Protein AF-0000000077987548 (afdb_homodimer)

Nearest PDB structures (foldseek):
  5zz3-assembly1_A  TM=9.435E-01  e=7.569E-23  Homo sapiens
  7qs0-assembly3_C  TM=9.639E-01  e=4.413E-22  Homo sapiens
  6j0k-assembly1_B  TM=9.459E-01  e=1.532E-22  Homo sapiens
  7y3a-assembly1_B  TM=9.534E-01  e=1.828E-22  Homo sapiens
  7qs2-assembly1_A  TM=9.348E-01  e=1.130E-21  Homo sapiens

Structure (mmCIF, N/CA/C/O backbone):
data_AF-0000000077987548-model_v1
#
loop_
_entity.id
_entity.type
_entity.pdbx_description
1 polymer 'B30.2/SPRY domain-containing protein'
#
loop_
_atom_site.group_PDB
_atom_site.id
_atom_site.type_symbol
_atom_site.label_atom_id
_atom_site.label_alt_id
_atom_site.label_comp_id
_atom_site.label_asym_id
_atom_site.label_entity_id
_atom_site.label_seq_id
_atom_site.pdbx_PDB_ins_code
_atom_site.Cartn_x
_atom_site.Cartn_y
_atom_site.Cartn_z
_atom_site.occupancy
_atom_site.B_iso_or_equiv
_atom_site.auth_seq_id
_atom_site.auth_comp_id
_atom_site.auth_asym_id
_atom_site.auth_atom_id
_atom_site.pdbx_PDB_model_num
ATOM 1 N N . MET A 1 1 ? 8.531 -78.875 -21.438 1 26.52 1 MET A N 1
ATOM 2 C CA . MET A 1 1 ? 9.203 -77.938 -20.531 1 26.52 1 MET A CA 1
ATOM 3 C C . MET A 1 1 ? 10.531 -78.5 -20.047 1 26.52 1 MET A C 1
ATOM 5 O O . MET A 1 1 ? 11.508 -77.75 -19.891 1 26.52 1 MET A O 1
ATOM 9 N N . GLU A 1 2 ? 10.492 -79.812 -19.812 1 31.5 2 GLU A N 1
ATOM 10 C CA . GLU A 1 2 ? 11.445 -80.812 -19.375 1 31.5 2 GLU A CA 1
ATOM 11 C C . GLU A 1 2 ? 12.523 -81.062 -20.422 1 31.5 2 GLU A C 1
ATOM 13 O O . GLU A 1 2 ? 13.695 -81.25 -20.078 1 31.5 2 GLU A O 1
ATOM 18 N N . SER A 1 3 ? 11.992 -81.188 -21.688 1 33.25 3 SER A N 1
ATOM 19 C CA . SER A 1 3 ? 12.742 -81.812 -22.766 1 33.25 3 SER A CA 1
ATOM 20 C C . SER A 1 3 ? 13.867 -80.875 -23.25 1 33.25 3 SER A C 1
ATOM 22 O O . SER A 1 3 ? 14.859 -81.375 -23.812 1 33.25 3 SER A O 1
ATOM 24 N N . LEU A 1 4 ? 13.602 -79.562 -23.156 1 33 4 LEU A N 1
ATOM 25 C CA . LEU A 1 4 ? 14.406 -78.5 -23.766 1 33 4 LEU A CA 1
ATOM 26 C C . LEU A 1 4 ? 15.68 -78.312 -22.969 1 33 4 LEU A C 1
ATOM 28 O O . LEU A 1 4 ? 16.578 -77.562 -23.422 1 33 4 LEU A O 1
ATOM 32 N N . PHE A 1 5 ? 15.719 -78.75 -21.688 1 33.94 5 PHE A N 1
ATOM 33 C CA . PHE A 1 5 ? 16.734 -78.688 -20.641 1 33.94 5 PHE A CA 1
ATOM 34 C C . PHE A 1 5 ? 18.016 -79.375 -21.094 1 33.94 5 PHE A C 1
ATOM 36 O O . PHE A 1 5 ? 19.109 -78.875 -20.828 1 33.94 5 PHE A O 1
ATOM 43 N N . CYS A 1 6 ? 17.906 -80.562 -21.625 1 34.38 6 CYS A N 1
ATOM 44 C CA . CYS A 1 6 ? 18.938 -81.562 -21.891 1 34.38 6 CYS A CA 1
ATOM 45 C C . CYS A 1 6 ? 19.922 -81.062 -22.938 1 34.38 6 CYS A C 1
ATOM 47 O O . CYS A 1 6 ? 21.078 -81.5 -22.953 1 34.38 6 CYS A O 1
ATOM 49 N N . GLN A 1 7 ? 19.5 -80.312 -23.844 1 34.62 7 GLN A N 1
ATOM 50 C CA . GLN A 1 7 ? 20.156 -80.25 -25.156 1 34.62 7 GLN A CA 1
ATOM 51 C C . GLN A 1 7 ? 21.422 -79.375 -25.078 1 34.62 7 GLN A C 1
ATOM 53 O O . GLN A 1 7 ? 22.391 -79.625 -25.812 1 34.62 7 GLN A O 1
ATOM 58 N N . LEU A 1 8 ? 21.375 -78.312 -24.281 1 37.31 8 LEU A N 1
ATOM 59 C CA . LEU A 1 8 ? 22.359 -77.25 -24.516 1 37.31 8 LEU A CA 1
ATOM 60 C C . LEU A 1 8 ? 23.703 -77.625 -23.906 1 37.31 8 LEU A C 1
ATOM 62 O O . LEU A 1 8 ? 24.641 -76.812 -23.953 1 37.31 8 LEU A O 1
ATOM 66 N N . ARG A 1 9 ? 23.906 -78.625 -23.328 1 41.44 9 ARG A N 1
ATOM 67 C CA . ARG A 1 9 ? 25.188 -79.125 -22.797 1 41.44 9 ARG A CA 1
ATOM 68 C C . ARG A 1 9 ? 26.234 -79.188 -23.906 1 41.44 9 ARG A C 1
ATOM 70 O O . ARG A 1 9 ? 27.406 -79.438 -23.625 1 41.44 9 ARG A O 1
ATOM 77 N N . VAL A 1 10 ? 25.859 -79.062 -25.078 1 36.31 10 VAL A N 1
ATOM 78 C CA . VAL A 1 10 ? 26.734 -79.562 -26.109 1 36.31 10 VAL A CA 1
ATOM 79 C C . VAL A 1 10 ? 27.906 -78.625 -26.344 1 36.31 10 VAL A C 1
ATOM 81 O O . VAL A 1 10 ? 29.047 -79.062 -26.469 1 36.31 10 VAL A O 1
ATOM 84 N N . GLN A 1 11 ? 27.703 -77.25 -26.531 1 36.12 11 GLN A N 1
ATOM 85 C CA . GLN A 1 11 ? 28.609 -76.625 -27.469 1 36.12 11 GLN A CA 1
ATOM 86 C C . GLN A 1 11 ? 29.797 -76 -26.719 1 36.12 11 GLN A C 1
ATOM 88 O O . GLN A 1 11 ? 30.766 -75.562 -27.344 1 36.12 11 GLN A O 1
ATOM 93 N N . THR A 1 12 ? 29.812 -75.562 -25.531 1 39.78 12 THR A N 1
ATOM 94 C CA . THR A 1 12 ? 31.094 -74.938 -25.156 1 39.78 12 THR A CA 1
ATOM 95 C C . THR A 1 12 ? 32.25 -75.812 -25.547 1 39.78 12 THR A C 1
ATOM 97 O O . THR A 1 12 ? 33.406 -75.562 -25.234 1 39.78 12 THR A O 1
ATOM 100 N N . ILE A 1 13 ? 32.062 -77 -26.125 1 38.53 13 ILE A N 1
ATOM 101 C CA . ILE A 1 13 ? 33.094 -77.812 -26.703 1 38.53 13 ILE A CA 1
ATOM 102 C C . ILE A 1 13 ? 33.719 -77.062 -27.906 1 38.53 13 ILE A C 1
ATOM 104 O O . ILE A 1 13 ? 34.781 -77.5 -28.391 1 38.53 13 ILE A O 1
ATOM 108 N N . MET A 1 14 ? 33.094 -76 -28.484 1 35.38 14 MET A N 1
ATOM 109 C CA . MET A 1 14 ? 33.719 -75.688 -29.766 1 35.38 14 MET A CA 1
ATOM 110 C C . MET A 1 14 ? 35 -74.875 -29.562 1 35.38 14 MET A C 1
ATOM 112 O O . MET A 1 14 ? 35.938 -75.062 -30.328 1 35.38 14 MET A O 1
ATOM 116 N N . ASP A 1 15 ? 34.969 -73.688 -29.047 1 38.88 15 ASP A N 1
ATOM 117 C CA . ASP A 1 15 ? 36.156 -72.875 -29.375 1 38.88 15 ASP A CA 1
ATOM 118 C C . ASP A 1 15 ? 37.406 -73.375 -28.641 1 38.88 15 ASP A C 1
ATOM 120 O O . ASP A 1 15 ? 38.438 -72.75 -28.656 1 38.88 15 ASP A O 1
ATOM 124 N N . SER A 1 16 ? 37.375 -73.875 -27.438 1 42 16 SER A N 1
ATOM 125 C CA . SER A 1 16 ? 38.719 -74.375 -27.141 1 42 16 SER A CA 1
ATOM 126 C C . SER A 1 16 ? 39.188 -75.375 -28.188 1 42 16 SER A C 1
ATOM 128 O O . SER A 1 16 ? 38.375 -75.938 -28.891 1 42 16 SER A O 1
ATOM 130 N N . PRO A 1 17 ? 40.531 -75.688 -28.531 1 41.09 17 PRO A N 1
ATOM 131 C CA . PRO A 1 17 ? 40.906 -76.75 -29.438 1 41.09 17 PRO A CA 1
ATOM 132 C C . PRO A 1 17 ? 39.844 -77.812 -29.562 1 41.09 17 PRO A C 1
ATOM 134 O O . PRO A 1 17 ? 38.938 -77.875 -28.75 1 41.09 17 PRO A O 1
ATOM 137 N N . ALA A 1 18 ? 39.938 -78.875 -30.688 1 49.75 18 ALA A N 1
ATOM 138 C CA . ALA A 1 18 ? 39.438 -80.188 -31.188 1 49.75 18 ALA A CA 1
ATOM 139 C C . ALA A 1 18 ? 38.938 -81.062 -30.031 1 49.75 18 ALA A C 1
ATOM 141 O O . ALA A 1 18 ? 39.719 -81.75 -29.391 1 49.75 18 ALA A O 1
ATOM 142 N N . GLN A 1 19 ? 38.188 -80.562 -29.312 1 54.75 19 GLN A N 1
ATOM 143 C CA . GLN A 1 19 ? 37.844 -81.562 -28.312 1 54.75 19 GLN A CA 1
ATOM 144 C C . GLN A 1 19 ? 37.531 -82.938 -28.969 1 54.75 19 GLN A C 1
ATOM 146 O O . GLN A 1 19 ? 36.594 -83 -29.781 1 54.75 19 GLN A O 1
ATOM 151 N N . LEU A 1 20 ? 38.375 -83.375 -29.375 1 64.69 20 LEU A N 1
ATOM 152 C CA . LEU A 1 20 ? 38.344 -84.75 -29.891 1 64.69 20 LEU A CA 1
ATOM 153 C C . LEU A 1 20 ? 37.781 -85.688 -28.859 1 64.69 20 LEU A C 1
ATOM 155 O O . LEU A 1 20 ? 37.875 -85.5 -27.656 1 64.69 20 LEU A O 1
ATOM 159 N N . CYS A 1 21 ? 36.875 -86.312 -29.359 1 71.56 21 CYS A N 1
ATOM 160 C CA . CYS A 1 21 ? 36.406 -87.438 -28.531 1 71.56 21 CYS A CA 1
ATOM 161 C C . CYS A 1 21 ? 37.531 -88.062 -27.781 1 71.56 21 CYS A C 1
ATOM 163 O O . CYS A 1 21 ? 38.562 -88.438 -28.391 1 71.56 21 CYS A O 1
ATOM 165 N N . ALA A 1 22 ? 37.531 -87.938 -26.531 1 74.25 22 ALA A N 1
ATOM 166 C CA . ALA A 1 22 ? 38.594 -88.5 -25.734 1 74.25 22 ALA A CA 1
ATOM 167 C C . ALA A 1 22 ? 38.875 -89.938 -26.172 1 74.25 22 ALA A C 1
ATOM 169 O O . ALA A 1 22 ? 40.031 -90.438 -26.125 1 74.25 22 ALA A O 1
ATOM 170 N N . LYS A 1 23 ? 37.844 -90.5 -26.766 1 75.19 23 LYS A N 1
ATOM 171 C CA . LYS A 1 23 ? 38 -91.938 -27.109 1 75.19 23 LYS A CA 1
ATOM 172 C C . LYS A 1 23 ? 38.469 -92.125 -28.547 1 75.19 23 LYS A C 1
ATOM 174 O O . LYS A 1 23 ? 39.312 -92.938 -28.828 1 75.19 23 LYS A O 1
ATOM 179 N N . HIS A 1 24 ? 38 -91.188 -29.484 1 78.5 24 HIS A N 1
ATOM 180 C CA . HIS A 1 24 ? 38.25 -91.5 -30.906 1 78.5 24 HIS A CA 1
ATOM 181 C C . HIS A 1 24 ? 39.031 -90.438 -31.578 1 78.5 24 HIS A C 1
ATOM 183 O O . HIS A 1 24 ? 39.406 -90.562 -32.75 1 78.5 24 HIS A O 1
ATOM 189 N N . ARG A 1 25 ? 39.312 -89.375 -30.781 1 80.81 25 ARG A N 1
ATOM 190 C CA . ARG A 1 25 ? 40.125 -88.25 -31.25 1 80.81 25 ARG A CA 1
ATOM 191 C C . ARG A 1 25 ? 39.531 -87.625 -32.5 1 80.81 25 ARG A C 1
ATOM 193 O O . ARG A 1 25 ? 40.281 -87.25 -33.438 1 80.81 25 ARG A O 1
ATOM 200 N N . GLU A 1 26 ? 38.219 -87.812 -32.625 1 77.88 26 GLU A N 1
ATOM 201 C CA . GLU A 1 26 ? 37.531 -87.125 -33.719 1 77.88 26 GLU A CA 1
ATOM 202 C C . GLU A 1 26 ? 36.781 -85.938 -33.25 1 77.88 26 GLU A C 1
ATOM 204 O O . GLU A 1 26 ? 36.5 -85.75 -32.031 1 77.88 26 GLU A O 1
ATOM 209 N N . ALA A 1 27 ? 36.5 -85.125 -34.125 1 76.69 27 ALA A N 1
ATOM 210 C CA . ALA A 1 27 ? 35.812 -83.875 -33.844 1 76.69 27 ALA A CA 1
ATOM 211 C C . ALA A 1 27 ? 34.406 -84.125 -33.312 1 76.69 27 ALA A C 1
ATOM 213 O O . ALA A 1 27 ? 33.719 -85 -33.781 1 76.69 27 ALA A O 1
ATOM 214 N N . LEU A 1 28 ? 34.094 -83.5 -32.156 1 75.38 28 LEU A N 1
ATOM 215 C CA . LEU A 1 28 ? 32.75 -83.625 -31.562 1 75.38 28 LEU A CA 1
ATOM 216 C C . LEU A 1 28 ? 31.719 -82.875 -32.406 1 75.38 28 LEU A C 1
ATOM 218 O O . LEU A 1 28 ? 31.625 -81.625 -32.312 1 75.38 28 LEU A O 1
ATOM 222 N N . LYS A 1 29 ? 30.969 -83.5 -33.312 1 76.5 29 LYS A N 1
ATOM 223 C CA . LYS A 1 29 ? 30.078 -82.875 -34.25 1 76.5 29 LYS A CA 1
ATOM 224 C C . LYS A 1 29 ? 28.609 -83.125 -33.906 1 76.5 29 LYS A C 1
ATOM 226 O O . LYS A 1 29 ? 27.703 -82.5 -34.438 1 76.5 29 LYS A O 1
ATOM 231 N N . LEU A 1 30 ? 28.438 -84.125 -33 1 78.12 30 LEU A N 1
ATOM 232 C CA . LEU A 1 30 ? 27.078 -84.5 -32.656 1 78.12 30 LEU A CA 1
ATOM 233 C C . LEU A 1 30 ? 26.812 -84.312 -31.172 1 78.12 30 LEU A C 1
ATOM 235 O O . LEU A 1 30 ? 27.734 -84.375 -30.375 1 78.12 30 LEU A O 1
ATOM 239 N N . LEU A 1 31 ? 25.609 -84.125 -30.891 1 75.5 31 LEU A N 1
ATOM 240 C CA . LEU A 1 31 ? 25.156 -84 -29.516 1 75.5 31 LEU A CA 1
ATOM 241 C C . LEU A 1 31 ? 24.109 -85.062 -29.203 1 75.5 31 LEU A C 1
ATOM 243 O O . LEU A 1 31 ? 23.141 -85.25 -29.938 1 75.5 31 LEU A O 1
ATOM 247 N N . CYS A 1 32 ? 24.422 -85.875 -28.281 1 76.75 32 CYS A N 1
ATOM 248 C CA . CYS A 1 32 ? 23.484 -86.938 -27.844 1 76.75 32 CYS A CA 1
ATOM 249 C C . CYS A 1 32 ? 22.453 -86.375 -26.891 1 76.75 32 CYS A C 1
ATOM 251 O O . CYS A 1 32 ? 22.797 -85.812 -25.844 1 76.75 32 CYS A O 1
ATOM 253 N N . GLN A 1 33 ? 21.141 -86.438 -27.156 1 72.5 33 GLN A N 1
ATOM 254 C CA . GLN 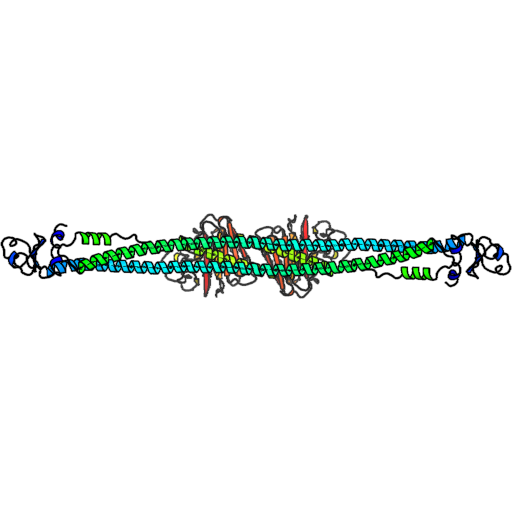A 1 33 ? 20.062 -85.875 -26.359 1 72.5 33 GLN A CA 1
ATOM 255 C C . GLN A 1 33 ? 19.891 -86.625 -25.031 1 72.5 33 GLN A C 1
ATOM 257 O O . GLN A 1 33 ? 19.672 -86 -24 1 72.5 33 GLN A O 1
ATOM 262 N N . GLU A 1 34 ? 20.078 -87.875 -25.125 1 74.31 34 GLU A N 1
ATOM 263 C CA . GLU A 1 34 ? 19.875 -88.75 -23.938 1 74.31 34 GLU A CA 1
ATOM 264 C C . GLU A 1 34 ? 21.047 -88.562 -22.953 1 74.31 34 GLU A C 1
ATOM 266 O O . GLU A 1 34 ? 20.828 -88.5 -21.75 1 74.31 34 GLU A O 1
ATOM 271 N N . ASP A 1 35 ? 22.234 -88.438 -23.422 1 71.69 35 ASP A N 1
ATOM 272 C CA . ASP A 1 35 ? 23.406 -88.375 -22.562 1 71.69 35 ASP A CA 1
ATOM 273 C C . ASP A 1 35 ? 23.844 -86.938 -22.328 1 71.69 35 ASP A C 1
ATOM 275 O O . ASP A 1 35 ? 24.672 -86.625 -21.469 1 71.69 35 ASP A O 1
ATOM 279 N N . GLN A 1 36 ? 23.297 -86.125 -23.031 1 70 36 GLN A N 1
ATOM 280 C CA . GLN A 1 36 ? 23.531 -84.688 -22.938 1 70 36 GLN A CA 1
ATOM 281 C C . GLN A 1 36 ? 25.016 -84.375 -23.047 1 70 36 GLN A C 1
ATOM 283 O O . GLN A 1 36 ? 25.531 -83.562 -22.297 1 70 36 GLN A O 1
ATOM 288 N N . LYS A 1 37 ? 25.703 -85.062 -23.969 1 72.25 37 LYS A N 1
ATOM 289 C CA . LYS A 1 37 ? 27.125 -84.812 -24.172 1 72.25 37 LYS A CA 1
ATOM 290 C C . LYS A 1 37 ? 27.469 -84.812 -25.656 1 72.25 37 LYS A C 1
ATOM 292 O O . LYS A 1 37 ? 26.828 -85.5 -26.453 1 72.25 37 LYS A O 1
ATOM 297 N N . PRO A 1 38 ? 28.438 -84 -26.031 1 76 38 PRO A N 1
ATOM 298 C CA . PRO A 1 38 ? 28.938 -84.062 -27.406 1 76 38 PRO A CA 1
ATOM 299 C C . PRO A 1 38 ? 29.703 -85.375 -27.703 1 76 38 PRO A C 1
ATOM 301 O O . PRO A 1 38 ? 30.438 -85.875 -26.844 1 76 38 PRO A O 1
ATOM 304 N N . ILE A 1 39 ? 29.25 -85.938 -28.812 1 77.62 39 ILE A N 1
ATOM 305 C CA . ILE A 1 39 ? 29.906 -87.188 -29.203 1 77.62 39 ILE A CA 1
ATOM 306 C C . ILE A 1 39 ? 30.438 -87.062 -30.625 1 77.62 39 ILE A C 1
ATOM 308 O O . ILE A 1 39 ? 30.031 -86.188 -31.375 1 77.62 39 ILE A O 1
ATOM 312 N N . CYS A 1 40 ? 31.453 -87.875 -30.953 1 78.38 40 CYS A N 1
ATOM 313 C CA . CYS A 1 40 ? 32 -87.875 -32.312 1 78.38 40 CYS A CA 1
ATOM 314 C C . CYS A 1 40 ? 31.25 -88.812 -33.219 1 78.38 40 CYS A C 1
ATOM 316 O O . CYS A 1 40 ? 30.344 -89.5 -32.75 1 78.38 40 CYS A O 1
ATOM 318 N N . MET A 1 41 ? 31.5 -88.812 -34.469 1 80.5 41 MET A 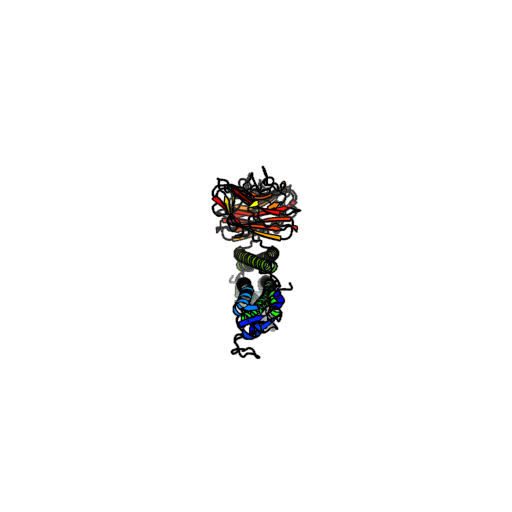N 1
ATOM 319 C CA . MET A 1 41 ? 30.812 -89.625 -35.469 1 80.5 41 MET A CA 1
ATOM 320 C C . MET A 1 41 ? 31.078 -91.125 -35.188 1 80.5 41 MET A C 1
ATOM 322 O O . MET A 1 41 ? 30.234 -91.938 -35.469 1 80.5 41 MET A O 1
ATOM 326 N N . VAL A 1 42 ? 32.25 -91.375 -34.5 1 80.56 42 VAL A N 1
ATOM 327 C CA . VAL A 1 42 ? 32.594 -92.75 -34.188 1 80.56 42 VAL A CA 1
ATOM 328 C C . VAL A 1 42 ? 31.828 -93.25 -32.969 1 80.56 42 VAL A C 1
ATOM 330 O O . VAL A 1 42 ? 31.359 -94.375 -32.969 1 80.56 42 VAL A O 1
ATOM 333 N N . CYS A 1 43 ? 31.625 -92.438 -32.062 1 79 43 CYS A N 1
ATOM 334 C CA . CYS A 1 43 ? 30.812 -92.75 -30.891 1 79 43 CYS A CA 1
ATOM 335 C C . CYS A 1 43 ? 29.375 -93.062 -31.281 1 79 43 CYS A C 1
ATOM 337 O O . CYS A 1 43 ? 28.734 -93.938 -30.688 1 79 43 CYS A O 1
ATOM 339 N N . HIS A 1 44 ? 28.938 -92.438 -32.281 1 76.56 44 HIS A N 1
ATOM 340 C CA . HIS A 1 44 ? 27.594 -92.688 -32.844 1 76.56 44 HIS A CA 1
ATOM 341 C C . HIS A 1 44 ? 27.484 -94.062 -33.469 1 76.56 44 HIS A C 1
ATOM 343 O O . HIS A 1 44 ? 26.484 -94.75 -33.281 1 76.56 44 HIS A O 1
ATOM 349 N N . ALA A 1 45 ? 28.531 -94.312 -34.125 1 73.94 45 ALA A N 1
ATOM 350 C CA . ALA A 1 45 ? 28.531 -95.562 -34.844 1 73.94 45 ALA A CA 1
ATOM 351 C C . ALA A 1 45 ? 28.609 -96.75 -33.906 1 73.94 45 ALA A C 1
ATOM 353 O O . ALA A 1 45 ? 28.172 -97.875 -34.219 1 73.94 45 ALA A O 1
ATOM 354 N N . ILE A 1 46 ? 29.078 -96.375 -32.625 1 69.06 46 ILE A N 1
ATOM 355 C CA . ILE A 1 46 ? 29.219 -97.5 -31.703 1 69.06 46 ILE A CA 1
ATOM 356 C C . ILE A 1 46 ? 27.906 -97.75 -30.938 1 69.06 46 ILE A C 1
ATOM 358 O O . ILE A 1 46 ? 27.141 -96.812 -30.734 1 69.06 46 ILE A O 1
ATOM 362 N N . ARG A 1 47 ? 27.547 -98.875 -30.5 1 69.44 47 ARG A N 1
ATOM 363 C CA . ARG A 1 47 ? 26.297 -99.5 -30 1 69.44 47 ARG A CA 1
ATOM 364 C C . ARG A 1 47 ? 25.75 -98.688 -28.844 1 69.44 47 ARG A C 1
ATOM 366 O O . ARG A 1 47 ? 24.531 -98.562 -28.656 1 69.44 47 ARG A O 1
ATOM 373 N N . VAL A 1 48 ? 26.625 -97.875 -28.203 1 70.5 48 VAL A N 1
ATOM 374 C CA . VAL A 1 48 ? 26.109 -97.312 -26.953 1 70.5 48 VAL A CA 1
ATOM 375 C C . VAL A 1 48 ? 25.156 -96.125 -27.25 1 70.5 48 VAL A C 1
ATOM 377 O O . VAL A 1 48 ? 24.156 -96 -26.578 1 70.5 48 VAL A O 1
ATOM 380 N N . HIS A 1 49 ? 25.328 -95.438 -28.422 1 73.75 49 HIS A N 1
ATOM 381 C CA . HIS A 1 49 ? 24.5 -94.25 -28.656 1 73.75 49 HIS A CA 1
ATOM 382 C C . HIS A 1 49 ? 23.609 -94.438 -29.891 1 73.75 49 HIS A C 1
ATOM 384 O O . HIS A 1 49 ? 23 -93.5 -30.375 1 73.75 49 HIS A O 1
ATOM 390 N N . ALA A 1 50 ? 23.641 -95.562 -30.391 1 73.62 50 ALA A N 1
ATOM 391 C CA . ALA A 1 50 ? 22.953 -95.875 -31.641 1 73.62 50 ALA A CA 1
ATOM 392 C C . ALA A 1 50 ? 21.453 -95.625 -31.531 1 73.62 50 ALA A C 1
ATOM 394 O O . ALA A 1 50 ? 20.812 -95.25 -32.5 1 73.62 50 ALA A O 1
ATOM 395 N N . THR A 1 51 ? 20.906 -95.812 -30.312 1 77.19 51 THR A N 1
ATOM 396 C CA . THR A 1 51 ? 19.469 -95.625 -30.141 1 77.19 51 THR A CA 1
ATOM 397 C C . THR A 1 51 ? 19.141 -94.25 -29.594 1 77.19 51 THR A C 1
ATOM 399 O O . THR A 1 51 ? 17.969 -93.938 -29.422 1 77.19 51 THR A O 1
ATOM 402 N N . HIS A 1 52 ? 20.172 -93.5 -29.438 1 78.06 52 HIS A N 1
ATOM 403 C CA . HIS A 1 52 ? 19.922 -92.188 -28.844 1 78.06 52 HIS A CA 1
ATOM 404 C C . HIS A 1 52 ? 19.594 -91.188 -29.906 1 78.06 52 HIS A C 1
ATOM 406 O O . HIS A 1 52 ? 19.891 -91.375 -31.094 1 78.06 52 HIS A O 1
ATOM 412 N N . HIS A 1 53 ? 18.844 -90.125 -29.578 1 79.19 53 HIS A N 1
ATOM 413 C CA . HIS A 1 53 ? 18.562 -89 -30.484 1 79.19 53 HIS A CA 1
ATOM 414 C C . HIS A 1 53 ? 19.75 -88 -30.547 1 79.19 53 HIS A C 1
ATOM 416 O O . HIS A 1 53 ? 20.156 -87.438 -29.531 1 79.19 53 HIS A O 1
ATOM 422 N N . LEU A 1 54 ? 20.359 -87.938 -31.766 1 76.06 54 LEU A N 1
ATOM 423 C CA . LEU A 1 54 ? 21.562 -87.125 -31.969 1 76.06 54 LEU A CA 1
ATOM 424 C C . LEU A 1 54 ? 21.25 -85.938 -32.812 1 76.06 54 LEU A C 1
ATOM 426 O O . LEU A 1 54 ? 20.422 -86 -33.719 1 76.06 54 LEU A O 1
ATOM 430 N N . PHE A 1 55 ? 21.797 -84.688 -32.344 1 77.81 55 PHE A N 1
ATOM 431 C CA . PHE A 1 55 ? 21.656 -83.5 -33.125 1 77.81 55 PHE A CA 1
ATOM 432 C C . PHE A 1 55 ? 23.016 -82.875 -33.406 1 77.81 55 PHE A C 1
ATOM 434 O O . PHE A 1 55 ? 23.953 -83 -32.625 1 77.81 55 PHE A O 1
ATOM 441 N N . PRO A 1 56 ? 23.109 -82.312 -34.688 1 76.81 56 PRO A N 1
ATOM 442 C CA . PRO A 1 56 ? 24.344 -81.562 -34.938 1 76.81 56 PRO A CA 1
ATOM 443 C C . PRO A 1 56 ? 24.609 -80.438 -33.969 1 76.81 56 PRO A C 1
ATOM 445 O O . PRO A 1 56 ? 23.688 -79.688 -33.594 1 76.81 56 PRO A O 1
ATOM 448 N N . VAL A 1 57 ? 25.766 -80.438 -33.406 1 72.44 57 VAL A N 1
ATOM 449 C CA . VAL A 1 57 ? 26.156 -79.438 -32.406 1 72.44 57 VAL A CA 1
ATOM 450 C C . VAL A 1 57 ? 25.906 -78 -32.938 1 72.44 57 VAL A C 1
ATOM 452 O O . VAL A 1 57 ? 25.453 -77.125 -32.188 1 72.44 57 VAL A O 1
ATOM 455 N N . ASP A 1 58 ? 26.203 -77.812 -34.25 1 72.44 58 ASP A N 1
ATOM 456 C CA . ASP A 1 58 ? 26.031 -76.5 -34.875 1 72.44 58 ASP A CA 1
ATOM 457 C C . ASP A 1 58 ? 24.578 -76 -34.812 1 72.44 58 ASP A C 1
ATOM 459 O O . ASP A 1 58 ? 24.281 -74.875 -34.562 1 72.44 58 ASP A O 1
ATOM 463 N N . GLU A 1 59 ? 23.688 -77 -35.031 1 72.94 59 GLU A N 1
ATOM 464 C CA . GLU A 1 59 ? 22.266 -76.688 -35 1 72.94 59 GLU A CA 1
ATOM 465 C C . GLU A 1 59 ? 21.766 -76.438 -33.594 1 72.94 59 GLU A C 1
ATOM 467 O O . GLU A 1 59 ? 20.922 -75.562 -33.375 1 72.94 59 GLU A O 1
ATOM 472 N N . ALA A 1 60 ? 22.344 -77.125 -32.625 1 68.38 60 ALA A N 1
ATOM 473 C CA . ALA A 1 60 ? 21.953 -76.938 -31.219 1 68.38 60 ALA A CA 1
ATOM 474 C C . ALA A 1 60 ? 22.406 -75.625 -30.703 1 68.38 60 ALA A C 1
ATOM 476 O O . ALA A 1 60 ? 21.672 -74.938 -29.984 1 68.38 60 ALA A O 1
ATOM 477 N N . VAL A 1 61 ? 23.656 -75.312 -31.125 1 69.69 61 VAL A N 1
ATOM 478 C CA . VAL A 1 61 ? 24.203 -74 -30.734 1 69.69 61 VAL A CA 1
ATOM 479 C C . VAL A 1 61 ? 23.359 -72.875 -31.344 1 69.69 61 VAL A C 1
ATOM 481 O O . VAL A 1 61 ? 23.031 -71.875 -30.672 1 69.69 61 VAL A O 1
ATOM 484 N N . GLN A 1 62 ? 23.047 -73 -32.625 1 73.88 62 GLN A N 1
ATOM 485 C CA . GLN A 1 62 ? 22.25 -72 -33.312 1 73.88 62 GLN A CA 1
ATOM 486 C C . GLN A 1 62 ? 20.859 -71.875 -32.688 1 73.88 62 GLN A C 1
ATOM 488 O O . GLN A 1 62 ? 20.344 -70.75 -32.531 1 73.88 62 GLN A O 1
ATOM 493 N N . ASP A 1 63 ? 20.312 -73 -32.25 1 71.69 63 ASP A N 1
ATOM 494 C CA . ASP A 1 63 ? 19.016 -72.938 -31.578 1 71.69 63 ASP A CA 1
ATOM 495 C C . ASP A 1 63 ? 19.078 -72.188 -30.25 1 71.69 63 ASP A C 1
ATOM 497 O O . ASP A 1 63 ? 18.156 -71.438 -29.906 1 71.69 63 ASP A O 1
ATOM 501 N N . CYS A 1 64 ? 20.188 -72.438 -29.562 1 67.31 64 CYS A N 1
ATOM 502 C CA . CYS A 1 64 ? 20.375 -71.75 -28.297 1 67.31 64 CYS A CA 1
ATOM 503 C C . CYS A 1 64 ? 20.547 -70.25 -28.516 1 67.31 64 CYS A C 1
ATOM 505 O O . CYS A 1 64 ? 19.984 -69.438 -27.781 1 67.31 64 CYS A O 1
ATOM 507 N N . LEU A 1 65 ? 21.344 -70 -29.516 1 72.25 65 LEU A N 1
ATOM 508 C CA . LEU A 1 65 ? 21.594 -68.562 -29.828 1 72.25 65 LEU A CA 1
ATOM 509 C C . LEU A 1 65 ? 20.297 -67.875 -30.234 1 72.25 65 LEU A C 1
ATOM 511 O O . LEU A 1 65 ? 20.062 -66.75 -29.875 1 72.25 65 LEU A O 1
ATOM 515 N N . ASP A 1 66 ? 19.484 -68.562 -30.922 1 75.88 66 ASP A N 1
ATOM 516 C CA . ASP A 1 66 ? 18.219 -68 -31.391 1 75.88 66 ASP A CA 1
ATOM 517 C C . ASP A 1 66 ? 17.266 -67.75 -30.203 1 75.88 66 ASP A C 1
ATOM 519 O O . ASP A 1 66 ? 16.484 -66.812 -30.234 1 75.88 66 ASP A O 1
ATOM 523 N N . LYS A 1 67 ? 17.422 -68.562 -29.125 1 72.19 67 LYS A N 1
ATOM 524 C CA . LYS A 1 67 ? 16.578 -68.375 -27.938 1 72.19 67 LYS A CA 1
ATOM 525 C C . LYS A 1 67 ? 17.078 -67.25 -27.062 1 72.19 67 LYS A C 1
ATOM 527 O O . LYS A 1 67 ? 16.281 -66.562 -26.391 1 72.19 67 LYS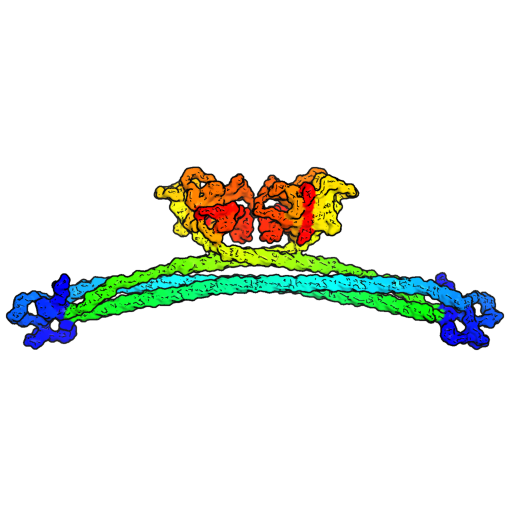 A O 1
ATOM 532 N N . LEU A 1 68 ? 18.406 -67 -27.203 1 75.81 68 LEU A N 1
ATOM 533 C CA . LEU A 1 68 ? 19.016 -66 -26.344 1 75.81 68 LEU A CA 1
ATOM 534 C C . LEU A 1 68 ? 18.875 -64.625 -26.969 1 75.81 68 LEU A C 1
ATOM 536 O O . LEU A 1 68 ? 18.781 -63.594 -26.25 1 75.81 68 LEU A O 1
ATOM 540 N N . SER A 1 69 ? 18.844 -64.625 -28.266 1 80.56 69 SER A N 1
ATOM 541 C CA . SER A 1 69 ? 18.891 -63.344 -29 1 80.56 69 SER A CA 1
ATOM 542 C C . SER A 1 69 ? 17.719 -62.438 -28.656 1 80.56 69 SER A C 1
ATOM 544 O O . SER A 1 69 ? 17.891 -61.25 -28.391 1 80.56 69 SER A O 1
ATOM 546 N N . PRO A 1 70 ? 16.516 -63.031 -28.516 1 82.75 70 PRO A N 1
ATOM 547 C CA . PRO A 1 70 ? 15.383 -62.156 -28.172 1 82.75 70 PRO A CA 1
ATOM 548 C C . PRO A 1 70 ? 15.492 -61.594 -26.75 1 82.75 70 PRO A C 1
ATOM 550 O O . PRO A 1 70 ? 15.062 -60.469 -26.5 1 82.75 70 PRO A O 1
ATOM 553 N N . HIS A 1 71 ? 16.078 -62.438 -25.906 1 79.12 71 HIS A N 1
ATOM 554 C CA . HIS A 1 71 ? 16.234 -61.969 -24.531 1 79.12 71 HIS A CA 1
ATOM 555 C C . HIS A 1 71 ? 17.297 -60.906 -24.406 1 79.12 71 HIS A C 1
ATOM 557 O O . HIS A 1 71 ? 17.141 -59.938 -23.625 1 79.12 71 HIS A O 1
ATOM 563 N N . LEU A 1 72 ? 18.328 -61.062 -25.188 1 83.56 72 LEU A N 1
ATOM 564 C CA . LEU A 1 72 ? 19.375 -60.031 -25.219 1 83.56 72 LEU A CA 1
ATOM 565 C C . LEU A 1 72 ? 18.828 -58.75 -25.781 1 83.56 72 LEU A C 1
ATOM 567 O O . LEU A 1 72 ? 19.125 -57.656 -25.266 1 83.56 72 LEU A O 1
ATOM 571 N N . ALA A 1 73 ? 18.016 -58.844 -26.797 1 86.06 73 ALA A N 1
ATOM 572 C CA . ALA A 1 73 ? 17.391 -57.656 -27.391 1 86.06 73 ALA A CA 1
ATOM 573 C C . ALA A 1 73 ? 16.453 -56.969 -26.406 1 86.06 73 ALA A C 1
ATOM 575 O O . ALA A 1 73 ? 16.406 -55.75 -26.344 1 86.06 73 ALA A O 1
ATOM 576 N N . PHE A 1 74 ? 15.742 -57.75 -25.609 1 84.31 74 PHE A N 1
ATOM 577 C CA . PHE A 1 74 ? 14.828 -57.219 -24.594 1 84.31 74 PHE A CA 1
ATOM 578 C C . PHE A 1 74 ? 15.594 -56.469 -23.516 1 84.31 74 PHE A C 1
ATOM 580 O O . PHE A 1 74 ? 15.227 -55.375 -23.156 1 84.31 74 PHE A O 1
ATOM 587 N N . LEU A 1 75 ? 16.703 -57.094 -23.094 1 84.5 75 LEU A N 1
ATOM 588 C CA . LEU A 1 75 ? 17.5 -56.469 -22.031 1 84.5 75 LEU A CA 1
ATOM 589 C C . LEU A 1 75 ? 18.141 -55.188 -22.531 1 84.5 75 LEU A C 1
ATOM 591 O O . LEU A 1 75 ? 18.234 -54.188 -21.781 1 84.5 75 LEU A O 1
ATOM 595 N N . LYS A 1 76 ? 18.5 -55.188 -23.766 1 88.5 76 LYS A N 1
ATOM 596 C CA . LYS A 1 76 ? 19.078 -53.969 -24.344 1 88.5 76 LYS A CA 1
ATOM 597 C C . LYS A 1 76 ? 18.062 -52.844 -24.422 1 88.5 76 LYS A C 1
ATOM 599 O O . LYS A 1 76 ? 18.375 -51.688 -24.109 1 88.5 76 LYS A O 1
ATOM 604 N N . THR A 1 77 ? 16.859 -53.156 -24.828 1 88.75 77 THR A N 1
ATOM 605 C CA . THR A 1 77 ? 15.797 -52.156 -24.922 1 88.75 77 THR A CA 1
ATOM 606 C C . THR A 1 77 ? 15.438 -51.625 -23.547 1 88.75 77 THR A C 1
ATOM 608 O O . THR A 1 77 ? 15.234 -50.406 -23.391 1 88.75 77 THR A O 1
ATOM 611 N N . GLU A 1 78 ? 15.398 -52.5 -22.516 1 85.38 78 GLU A N 1
ATOM 612 C CA . GLU A 1 78 ? 15.062 -52.062 -21.156 1 85.38 78 GLU A CA 1
ATOM 613 C C . GLU A 1 78 ? 16.156 -51.188 -20.578 1 85.38 78 GLU A C 1
ATOM 615 O O . GLU A 1 78 ? 15.859 -50.219 -19.859 1 85.38 78 GLU A O 1
ATOM 620 N N . LYS A 1 79 ? 17.328 -51.562 -20.906 1 88.44 79 LYS A N 1
ATOM 621 C CA . LYS A 1 79 ? 18.453 -50.75 -20.422 1 88.44 79 LYS A CA 1
ATOM 622 C C . LYS A 1 79 ? 18.422 -49.375 -21.047 1 88.44 79 LYS A C 1
ATOM 624 O O . LYS A 1 79 ? 18.641 -48.375 -20.359 1 88.44 79 LYS A O 1
ATOM 629 N N . GLU A 1 80 ? 18.141 -49.312 -22.328 1 90.88 80 GLU A N 1
ATOM 630 C CA . GLU A 1 80 ? 18.062 -48.031 -23.016 1 90.88 80 GLU A CA 1
ATOM 631 C C . GLU A 1 80 ? 16.922 -47.156 -22.453 1 90.88 80 GLU A C 1
ATOM 633 O O . GLU A 1 80 ? 17.062 -45.969 -22.281 1 90.88 80 GLU A O 1
ATOM 638 N N . LYS A 1 81 ? 15.805 -47.781 -22.219 1 87.94 81 LYS A N 1
ATOM 639 C CA . LYS A 1 81 ? 14.672 -47.062 -21.625 1 87.94 81 LYS A CA 1
ATOM 640 C C . LYS A 1 81 ? 15.016 -46.531 -20.25 1 87.94 81 LYS A C 1
ATOM 642 O O . LYS A 1 81 ? 14.648 -45.406 -19.906 1 87.94 81 LYS A O 1
ATOM 647 N N . ALA A 1 82 ? 15.688 -47.344 -19.5 1 87.06 82 ALA A N 1
ATOM 648 C CA . ALA A 1 82 ? 16.094 -46.906 -18.156 1 87.06 82 ALA A CA 1
ATOM 649 C C . ALA A 1 82 ? 17.062 -45.75 -18.219 1 87.06 82 ALA A C 1
ATOM 651 O O . ALA A 1 82 ? 16.984 -44.812 -17.406 1 87.06 82 ALA A O 1
ATOM 652 N N . LEU A 1 83 ? 17.938 -45.844 -19.203 1 90 83 LEU A N 1
ATOM 653 C CA . LEU A 1 83 ? 18.906 -44.781 -19.359 1 90 83 LEU A CA 1
ATOM 654 C C . LEU A 1 83 ? 18.219 -43.469 -19.797 1 90 83 LEU A C 1
ATOM 656 O O . LEU A 1 83 ? 18.578 -42.406 -19.328 1 90 83 LEU A O 1
ATOM 660 N N . GLU A 1 84 ? 17.312 -43.656 -20.688 1 90.19 84 GLU A N 1
ATOM 661 C CA . GLU A 1 84 ? 16.562 -42.469 -21.141 1 90.19 84 GLU A CA 1
ATOM 662 C C . GLU A 1 84 ? 15.758 -41.844 -20 1 90.19 84 GLU A C 1
ATOM 664 O O . GLU A 1 84 ? 15.719 -40.625 -19.859 1 90.19 84 GLU A O 1
ATOM 669 N N . THR A 1 85 ? 15.086 -42.625 -19.203 1 88.69 85 THR A N 1
ATOM 670 C CA . THR A 1 85 ? 14.32 -42.156 -18.047 1 88.69 85 THR A CA 1
ATOM 671 C C . THR A 1 85 ? 15.227 -41.438 -17.047 1 88.69 85 THR A C 1
ATOM 673 O O . THR A 1 85 ? 14.844 -40.438 -16.484 1 88.69 85 THR A O 1
ATOM 676 N N . LYS A 1 86 ? 16.359 -42.031 -16.891 1 88.88 86 LYS A N 1
ATOM 677 C CA . LYS A 1 86 ? 17.312 -41.438 -15.977 1 88.88 86 LYS A CA 1
ATOM 678 C C . LYS A 1 86 ? 17.734 -40.031 -16.453 1 88.88 86 LYS A C 1
ATOM 680 O O . LYS A 1 86 ? 17.719 -39.094 -15.688 1 88.88 86 LYS A O 1
ATOM 685 N N . LEU A 1 87 ? 18.062 -40 -17.703 1 91.12 87 LEU A N 1
ATOM 686 C CA . LEU A 1 87 ? 18.547 -38.719 -18.25 1 91.12 87 LEU A CA 1
ATOM 687 C C . LEU A 1 87 ? 17.453 -37.656 -18.234 1 91.12 87 LEU A C 1
ATOM 689 O O . LEU A 1 87 ? 17.672 -36.531 -17.828 1 91.12 87 LEU A O 1
ATOM 693 N N . ASN A 1 88 ? 16.281 -38.031 -18.656 1 90.56 88 ASN A N 1
ATOM 694 C CA . ASN A 1 88 ? 15.164 -37.094 -18.672 1 90.56 88 ASN A CA 1
ATOM 695 C C . ASN A 1 88 ? 14.773 -36.656 -17.25 1 90.56 88 ASN A C 1
ATOM 697 O O . ASN A 1 88 ? 14.477 -35.5 -17.016 1 90.56 88 ASN A O 1
ATOM 701 N N . GLY A 1 89 ? 14.758 -37.625 -16.375 1 88.88 89 GLY A N 1
ATOM 702 C CA . GLY A 1 89 ? 14.438 -37.312 -15 1 88.88 89 GLY A CA 1
ATOM 703 C C . GLY A 1 89 ? 15.43 -36.344 -14.352 1 88.88 89 GLY A C 1
ATOM 704 O O . GLY A 1 89 ? 15.047 -35.406 -13.648 1 88.88 89 GLY A O 1
ATOM 705 N N . GLU A 1 90 ? 16.688 -36.625 -14.633 1 90.56 90 GLU A N 1
ATOM 706 C CA . GLU A 1 90 ? 17.734 -35.781 -14.078 1 90.56 90 GLU A CA 1
ATOM 707 C C . GLU A 1 90 ? 17.625 -34.344 -14.625 1 90.56 90 GLU A C 1
ATOM 709 O O . GLU A 1 90 ? 17.859 -33.375 -13.898 1 90.56 90 GLU A O 1
ATOM 714 N N . ARG A 1 91 ? 17.359 -34.281 -15.852 1 92.38 91 ARG A N 1
ATOM 715 C CA . ARG A 1 91 ? 17.188 -32.969 -16.469 1 92.38 91 ARG A CA 1
ATOM 716 C C . ARG A 1 91 ? 16.016 -32.219 -15.852 1 92.38 91 ARG A C 1
ATOM 718 O O . ARG A 1 91 ? 16.125 -31.016 -15.562 1 92.38 91 ARG A O 1
ATOM 725 N N . GLU A 1 92 ? 14.906 -32.844 -15.672 1 91.75 92 GLU A N 1
ATOM 726 C CA . GLU A 1 92 ? 13.734 -32.25 -15.07 1 91.75 92 GLU A CA 1
ATOM 727 C C . GLU A 1 92 ? 14.023 -31.766 -13.641 1 91.75 92 GLU A C 1
ATOM 729 O O . GLU A 1 92 ? 13.633 -30.672 -13.258 1 91.75 92 GLU A O 1
ATOM 734 N N . ILE A 1 93 ? 14.688 -32.625 -12.945 1 93.62 93 ILE A N 1
ATOM 735 C CA . ILE A 1 93 ? 14.992 -32.312 -11.555 1 93.62 93 ILE A CA 1
ATOM 736 C C . ILE A 1 93 ? 15.945 -31.125 -11.5 1 93.62 93 ILE A C 1
ATOM 738 O O . ILE A 1 93 ? 15.781 -30.234 -10.664 1 93.62 93 ILE A O 1
ATOM 742 N N . GLN A 1 94 ? 16.953 -31.203 -12.367 1 93.5 94 GLN A N 1
ATOM 743 C CA . GLN A 1 94 ? 17.875 -30.062 -12.414 1 93.5 94 GLN A CA 1
ATOM 744 C C . GLN A 1 94 ? 17.141 -28.781 -12.766 1 93.5 94 GLN A C 1
ATOM 746 O O . GLN A 1 94 ? 17.453 -27.719 -12.219 1 93.5 94 GLN A O 1
ATOM 751 N N . GLY A 1 95 ? 16.25 -28.812 -13.695 1 94.31 95 GLY A N 1
ATOM 752 C CA . GLY A 1 95 ? 15.43 -27.656 -14.016 1 94.31 95 GLY A CA 1
ATOM 753 C C . GLY A 1 95 ? 14.695 -27.094 -12.812 1 94.31 95 GLY A C 1
ATOM 754 O O . GLY A 1 95 ? 14.602 -25.875 -12.648 1 94.31 95 GLY A O 1
ATOM 755 N N . MET A 1 96 ? 14.18 -27.922 -11.977 1 94.62 96 MET A N 1
ATOM 756 C CA . MET A 1 96 ? 13.477 -27.5 -10.758 1 94.62 96 MET A CA 1
ATOM 757 C C . MET A 1 96 ? 14.438 -26.812 -9.797 1 94.62 96 MET A C 1
ATOM 759 O O . MET A 1 96 ? 14.086 -25.781 -9.211 1 94.62 96 MET A O 1
ATOM 763 N N . LEU A 1 97 ? 15.594 -27.422 -9.664 1 95.12 97 LEU A N 1
ATOM 764 C CA . LEU A 1 97 ? 16.594 -26.828 -8.789 1 95.12 97 LEU A CA 1
ATOM 765 C C . LEU A 1 97 ? 17 -25.453 -9.281 1 95.12 97 LEU A C 1
ATOM 767 O O . LEU A 1 97 ? 17.156 -24.516 -8.484 1 95.12 97 LEU A O 1
ATOM 771 N N . ASP A 1 98 ? 17.141 -25.312 -10.547 1 95.56 98 ASP A N 1
ATOM 772 C CA . ASP A 1 98 ? 17.469 -24.016 -11.141 1 95.56 98 ASP A CA 1
ATOM 773 C C . ASP A 1 98 ? 16.359 -23 -10.883 1 95.56 98 ASP A C 1
ATOM 775 O O . ASP A 1 98 ? 16.641 -21.828 -10.578 1 95.56 98 ASP A O 1
ATOM 779 N N . LEU A 1 99 ? 15.156 -23.438 -11.047 1 93.38 99 LEU A N 1
ATOM 780 C CA . LEU A 1 99 ? 14.023 -22.547 -10.812 1 93.38 99 LEU A CA 1
ATOM 781 C C . LEU A 1 99 ? 14.023 -22.031 -9.375 1 93.38 99 LEU A C 1
ATOM 783 O O . LEU A 1 99 ? 13.789 -20.844 -9.133 1 93.38 99 LEU A O 1
ATOM 787 N N . VAL A 1 100 ? 14.281 -22.906 -8.461 1 95.12 100 VAL A N 1
ATOM 788 C CA . VAL A 1 100 ? 14.297 -22.516 -7.055 1 95.12 100 VAL A CA 1
ATOM 789 C C . VAL A 1 100 ? 15.438 -21.547 -6.793 1 95.12 100 VAL A C 1
ATOM 791 O O . VAL A 1 100 ? 15.273 -20.562 -6.055 1 95.12 100 VAL A O 1
ATOM 794 N N . SER A 1 101 ? 16.547 -21.812 -7.371 1 95.19 101 SER A N 1
ATOM 795 C CA . SER A 1 101 ? 17.703 -20.938 -7.203 1 95.19 101 SER A CA 1
ATOM 796 C C . SER A 1 101 ? 17.406 -19.531 -7.711 1 95.19 101 SER A C 1
ATOM 798 O O . SER A 1 101 ? 17.781 -18.531 -7.078 1 95.19 101 SER A O 1
ATOM 800 N N . VAL A 1 102 ? 16.781 -19.469 -8.836 1 94.38 102 VAL A N 1
ATOM 801 C CA . VAL A 1 102 ? 16.406 -18.172 -9.406 1 94.38 102 VAL A CA 1
ATOM 802 C C . VAL A 1 102 ? 15.453 -17.453 -8.461 1 94.38 102 VAL A C 1
ATOM 804 O O . VAL A 1 102 ? 15.586 -16.25 -8.227 1 94.38 102 VAL A O 1
ATOM 807 N N . GLU A 1 103 ? 14.516 -18.203 -7.93 1 93.69 103 GLU A N 1
ATOM 808 C CA . GLU A 1 103 ? 13.547 -17.609 -7.016 1 93.69 103 GLU A CA 1
ATOM 809 C C . GLU A 1 103 ? 14.227 -17.094 -5.75 1 93.69 103 GLU A C 1
ATOM 811 O O . GLU A 1 103 ? 13.844 -16.047 -5.227 1 93.69 103 GLU A O 1
ATOM 816 N N . ILE A 1 104 ? 15.203 -17.828 -5.238 1 95.44 104 ILE A N 1
ATOM 817 C CA . ILE A 1 104 ? 15.953 -17.422 -4.059 1 95.44 104 ILE A CA 1
ATOM 818 C C . ILE A 1 104 ? 16.641 -16.078 -4.332 1 95.44 104 ILE A C 1
ATOM 820 O O . ILE A 1 104 ? 16.594 -15.172 -3.5 1 95.44 104 ILE A O 1
ATOM 824 N N . GLN A 1 105 ? 17.156 -15.961 -5.457 1 94.69 105 GLN A N 1
ATOM 825 C CA . GLN A 1 105 ? 17.859 -14.734 -5.824 1 94.69 105 GLN A CA 1
ATOM 826 C C . GLN A 1 105 ? 16.875 -13.57 -5.977 1 94.69 105 GLN A C 1
ATOM 828 O O . GLN A 1 105 ? 17.172 -12.445 -5.582 1 94.69 105 GLN A O 1
ATOM 833 N N . LYS A 1 106 ? 15.734 -13.867 -6.605 1 93.88 106 LYS A N 1
ATOM 834 C CA . LYS A 1 106 ? 14.711 -12.836 -6.781 1 93.88 106 LYS A CA 1
ATOM 835 C C . LYS A 1 106 ? 14.242 -12.289 -5.434 1 93.88 106 LYS A C 1
ATOM 837 O O . LYS A 1 106 ? 14.148 -11.078 -5.254 1 93.88 106 LYS A O 1
ATOM 842 N N . VAL A 1 107 ? 14.016 -13.195 -4.562 1 94.75 107 VAL A N 1
ATOM 843 C CA . VAL A 1 107 ? 13.539 -12.812 -3.236 1 94.75 107 VAL A CA 1
ATOM 844 C C . VAL A 1 107 ? 14.609 -11.984 -2.527 1 94.75 107 VAL A C 1
ATOM 846 O O . VAL A 1 107 ? 14.32 -10.914 -1.985 1 94.75 107 VAL A O 1
ATOM 849 N N . ALA A 1 108 ? 15.812 -12.43 -2.529 1 94.62 108 ALA A N 1
ATOM 850 C CA . ALA A 1 108 ? 16.906 -11.719 -1.886 1 94.62 108 ALA A CA 1
ATOM 851 C C . ALA A 1 108 ? 17.094 -10.336 -2.496 1 94.62 108 ALA A C 1
ATOM 853 O O . ALA A 1 108 ? 17.297 -9.352 -1.775 1 94.62 108 ALA A O 1
ATOM 854 N N . SER A 1 109 ? 17.016 -10.266 -3.768 1 94.94 109 SER A N 1
ATOM 855 C CA . SER A 1 109 ? 17.188 -9 -4.473 1 94.94 109 SER A CA 1
ATOM 856 C C . SER A 1 109 ? 16.078 -8.016 -4.125 1 94.94 109 SER A C 1
ATOM 858 O O . SER A 1 109 ? 16.328 -6.832 -3.908 1 94.94 109 SER A O 1
ATOM 860 N N . ASN A 1 110 ? 14.859 -8.523 -4.09 1 94.38 110 ASN A N 1
ATOM 861 C CA . ASN A 1 110 ? 13.727 -7.664 -3.771 1 94.38 110 ASN A CA 1
ATOM 862 C C . ASN A 1 110 ? 13.844 -7.07 -2.371 1 94.38 110 ASN A C 1
ATOM 864 O O . ASN A 1 110 ? 13.609 -5.879 -2.176 1 94.38 110 ASN A O 1
ATOM 868 N N . PHE A 1 111 ? 14.242 -7.848 -1.435 1 95.81 111 PHE A N 1
ATOM 869 C CA . PHE A 1 111 ? 14.383 -7.359 -0.067 1 95.81 111 PHE A CA 1
ATOM 870 C C . PHE A 1 111 ? 15.555 -6.391 0.046 1 95.81 111 PHE A C 1
ATOM 872 O O . PHE A 1 111 ? 15.484 -5.406 0.788 1 95.81 111 PHE A O 1
ATOM 879 N N . SER A 1 112 ? 16.578 -6.664 -0.681 1 95.31 112 SER A N 1
ATOM 880 C CA . SER A 1 112 ? 17.719 -5.754 -0.679 1 95.31 112 SER A CA 1
ATOM 881 C C . SER A 1 112 ? 17.344 -4.387 -1.231 1 95.31 112 SER A C 1
ATOM 883 O O . SER A 1 112 ? 17.703 -3.355 -0.66 1 95.31 112 SER A O 1
ATOM 885 N N . LYS A 1 113 ? 16.594 -4.359 -2.316 1 94.5 113 LYS A N 1
ATOM 886 C CA . LYS A 1 113 ? 16.125 -3.107 -2.912 1 94.5 113 LYS A CA 1
ATOM 887 C C . LYS A 1 113 ? 15.227 -2.34 -1.951 1 94.5 113 LYS A C 1
ATOM 889 O O . LYS A 1 113 ? 15.336 -1.117 -1.835 1 94.5 113 LYS A O 1
ATOM 894 N N . MET A 1 114 ? 14.375 -3.084 -1.297 1 95.62 114 MET A 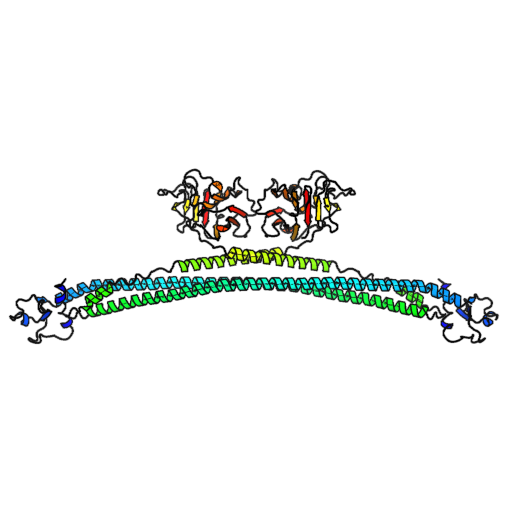N 1
ATOM 895 C CA . MET A 1 114 ? 13.477 -2.469 -0.33 1 95.62 114 MET A CA 1
ATOM 896 C C . MET A 1 114 ? 14.25 -1.851 0.827 1 95.62 114 MET A C 1
ATOM 898 O O . MET A 1 114 ? 13.961 -0.726 1.242 1 95.62 114 MET A O 1
ATOM 902 N N . GLN A 1 115 ? 15.227 -2.543 1.301 1 94.5 115 GLN A N 1
ATOM 903 C CA . GLN A 1 115 ? 16.047 -2.049 2.406 1 94.5 115 GLN A CA 1
ATOM 904 C C . GLN A 1 115 ? 16.812 -0.793 2.006 1 94.5 115 GLN A C 1
ATOM 906 O O . GLN A 1 115 ? 16.906 0.153 2.789 1 94.5 115 GLN A O 1
ATOM 911 N N . GLU A 1 116 ? 17.344 -0.811 0.835 1 95.12 116 GLU A N 1
ATOM 912 C CA . GLU A 1 116 ? 18.062 0.361 0.341 1 95.12 116 GLU A CA 1
ATOM 913 C C . GLU A 1 116 ? 17.125 1.564 0.215 1 95.12 116 GLU A C 1
ATOM 915 O O . GLU A 1 116 ? 17.484 2.678 0.596 1 95.12 116 GLU A O 1
ATOM 920 N N . PHE A 1 117 ? 15.992 1.341 -0.32 1 96.06 117 PHE A N 1
ATOM 921 C CA . PHE A 1 117 ? 14.992 2.398 -0.468 1 96.06 117 PHE A CA 1
ATOM 922 C C . PHE A 1 117 ? 14.633 2.994 0.887 1 96.06 117 PHE A C 1
ATOM 924 O O . PHE A 1 117 ? 14.602 4.219 1.044 1 96.06 117 PHE A O 1
ATOM 931 N N . LEU A 1 118 ? 14.359 2.129 1.82 1 95.19 118 LEU A N 1
ATOM 932 C CA . LEU A 1 118 ? 13.961 2.578 3.15 1 95.19 118 LEU A CA 1
ATOM 933 C C . LEU A 1 118 ? 15.102 3.34 3.826 1 95.19 118 LEU A C 1
ATOM 935 O O . LEU A 1 118 ? 14.867 4.348 4.496 1 95.19 118 LEU A O 1
ATOM 939 N N . LYS A 1 119 ? 16.297 2.881 3.693 1 94.94 119 LYS A N 1
ATOM 940 C CA . LYS A 1 119 ? 17.469 3.559 4.266 1 94.94 119 LYS A CA 1
ATOM 941 C C . LYS A 1 119 ? 17.625 4.961 3.684 1 94.94 119 LYS A C 1
ATOM 943 O O . LYS A 1 119 ? 17.922 5.91 4.41 1 94.94 119 LYS A O 1
ATOM 948 N N . ASP A 1 120 ? 17.422 5.078 2.41 1 95.19 120 ASP A N 1
ATOM 949 C CA . ASP A 1 120 ? 17.516 6.375 1.75 1 95.19 120 ASP A CA 1
ATOM 950 C C . ASP A 1 120 ? 16.453 7.336 2.27 1 95.19 120 ASP A C 1
ATOM 952 O O . ASP A 1 120 ? 16.734 8.508 2.52 1 95.19 120 ASP A O 1
ATOM 956 N N . GLN A 1 121 ? 15.234 6.812 2.391 1 94.06 121 GLN A N 1
ATOM 957 C CA . GLN A 1 121 ? 14.148 7.641 2.896 1 94.06 121 GLN A CA 1
ATOM 958 C C . GLN A 1 121 ? 14.406 8.07 4.336 1 94.06 121 GLN A C 1
ATOM 960 O O . GLN A 1 121 ? 14.188 9.227 4.695 1 94.06 121 GLN A O 1
ATOM 965 N N . GLU A 1 122 ? 14.852 7.16 5.125 1 94.75 122 GLU A N 1
ATOM 966 C CA . GLU A 1 122 ? 15.172 7.465 6.516 1 94.75 122 GLU A CA 1
ATOM 967 C C . GLU A 1 122 ? 16.25 8.539 6.613 1 94.75 122 GLU A C 1
ATOM 969 O O . GLU A 1 122 ? 16.094 9.516 7.352 1 94.75 122 GLU A O 1
ATOM 974 N N . LYS A 1 123 ? 17.328 8.344 5.895 1 95.56 123 LYS A N 1
ATOM 975 C CA . LYS A 1 123 ? 18.422 9.305 5.906 1 95.56 123 LYS A CA 1
ATOM 976 C C . LYS A 1 123 ? 17.953 10.688 5.48 1 95.56 123 LYS A C 1
ATOM 978 O O . LYS A 1 123 ? 18.328 11.688 6.094 1 95.56 123 LYS A O 1
ATOM 983 N N . SER A 1 124 ? 17.188 10.75 4.445 1 94.5 124 SER A N 1
ATOM 984 C CA . SER A 1 124 ? 16.672 12.016 3.934 1 94.5 124 SER A CA 1
ATOM 985 C C . SER A 1 124 ? 15.82 12.734 4.973 1 94.5 124 SER A C 1
ATOM 987 O O . SER A 1 124 ? 16.016 13.93 5.223 1 94.5 124 SER A O 1
ATOM 989 N N . LEU A 1 125 ? 14.891 12.031 5.594 1 94.25 125 LEU A N 1
ATOM 990 C CA . LEU A 1 125 ? 13.992 12.633 6.578 1 94.25 125 LEU A CA 1
ATOM 991 C C . LEU A 1 125 ? 14.766 13.055 7.828 1 94.25 125 LEU A C 1
ATOM 993 O O . LEU A 1 125 ? 14.547 14.141 8.359 1 94.25 125 LEU A O 1
ATOM 997 N N . LEU A 1 126 ? 15.711 12.227 8.297 1 95.69 126 LEU A N 1
ATOM 998 C CA . LEU A 1 126 ? 16.5 12.539 9.484 1 95.69 126 LEU A CA 1
ATOM 999 C C . LEU A 1 126 ? 17.391 13.75 9.234 1 95.69 126 LEU A C 1
ATOM 1001 O O . LEU A 1 126 ? 17.578 14.586 10.125 1 95.69 126 LEU A O 1
ATOM 1005 N N . LEU A 1 127 ? 17.922 13.82 8.023 1 95.94 127 LEU A N 1
ATOM 1006 C CA . LEU A 1 127 ? 18.75 14.977 7.68 1 95.94 127 LEU A CA 1
ATOM 1007 C C . LEU A 1 127 ? 17.938 16.266 7.742 1 95.94 127 LEU A C 1
ATOM 1009 O O . LEU A 1 127 ? 18.422 17.281 8.242 1 95.94 127 LEU A O 1
ATOM 1013 N N . GLN A 1 128 ? 16.719 16.234 7.223 1 95 128 GLN A N 1
ATOM 1014 C CA . GLN A 1 128 ? 15.844 17.391 7.277 1 95 128 GLN A CA 1
ATOM 1015 C C . GLN A 1 128 ? 15.539 17.797 8.719 1 95 128 GLN A C 1
ATOM 1017 O O . GLN A 1 128 ? 15.555 18.969 9.062 1 95 128 GLN A O 1
ATOM 1022 N N . MET A 1 129 ? 15.297 16.844 9.562 1 96 129 MET A N 1
ATOM 1023 C CA . MET A 1 129 ? 14.961 17.109 10.961 1 96 129 MET A CA 1
ATOM 1024 C C . MET A 1 129 ? 16.188 17.625 11.719 1 96 129 MET A C 1
ATOM 1026 O O . MET A 1 129 ? 16.062 18.516 12.562 1 96 129 MET A O 1
ATOM 1030 N N . GLU A 1 130 ? 17.328 17.125 11.383 1 95.56 130 GLU A N 1
ATOM 1031 C CA . GLU A 1 130 ? 18.562 17.609 12 1 95.56 130 GLU A CA 1
ATOM 1032 C C . GLU A 1 130 ? 18.875 19.047 11.586 1 95.56 130 GLU A C 1
ATOM 1034 O O . GLU A 1 130 ? 19.344 19.844 12.391 1 95.56 130 GLU A O 1
ATOM 1039 N N . GLU A 1 131 ? 18.625 19.297 10.32 1 95.88 131 GLU A N 1
ATOM 1040 C CA . GLU A 1 131 ? 18.797 20.672 9.852 1 95.88 131 GLU A CA 1
ATOM 1041 C C . GLU A 1 131 ? 17.859 21.641 10.586 1 95.88 131 GLU A C 1
ATOM 1043 O O . GLU A 1 131 ? 18.266 22.734 10.984 1 95.88 131 GLU A O 1
ATOM 1048 N N . LEU A 1 132 ? 16.641 21.203 10.734 1 95.81 132 LEU A N 1
ATOM 1049 C CA . LEU A 1 132 ? 15.672 22 11.477 1 95.81 132 LEU A CA 1
ATOM 1050 C C . LEU A 1 132 ? 16.141 22.203 12.922 1 95.81 132 LEU A C 1
ATOM 1052 O O . LEU A 1 132 ? 16.062 23.328 13.445 1 95.81 132 LEU A O 1
ATOM 1056 N N . ASN A 1 133 ? 16.641 21.172 13.562 1 95.44 133 ASN A N 1
ATOM 1057 C CA . ASN A 1 133 ? 17.156 21.25 14.922 1 95.44 133 ASN A CA 1
ATOM 1058 C C . ASN A 1 133 ? 18.297 22.25 15.023 1 95.44 133 ASN A C 1
ATOM 1060 O O . ASN A 1 133 ? 18.359 23.031 15.984 1 95.44 133 ASN A O 1
ATOM 1064 N N . ARG A 1 134 ? 19.125 22.297 14.055 1 95.38 134 ARG A N 1
ATOM 1065 C CA . ARG A 1 134 ? 20.25 23.234 14.031 1 95.38 134 ARG A CA 1
ATOM 1066 C C . ARG A 1 134 ? 19.75 24.672 13.875 1 95.38 134 ARG A C 1
ATOM 1068 O O . ARG A 1 134 ? 20.266 25.578 14.531 1 95.38 134 ARG A O 1
ATOM 1075 N N . ASP A 1 135 ? 18.812 24.844 13.031 1 95.69 135 ASP A N 1
ATOM 1076 C CA . ASP A 1 135 ? 18.266 26.188 12.812 1 95.69 135 ASP A CA 1
ATOM 1077 C C . ASP A 1 135 ? 17.594 26.719 14.078 1 95.69 135 ASP A C 1
ATOM 1079 O O . ASP A 1 135 ? 17.734 27.891 14.414 1 95.69 135 ASP A O 1
ATOM 1083 N N . ILE A 1 136 ? 16.875 25.828 14.727 1 96 136 ILE A N 1
ATOM 1084 C CA . ILE A 1 136 ? 16.188 26.234 15.953 1 96 136 ILE A CA 1
ATOM 1085 C C . ILE A 1 136 ? 17.219 26.562 17.031 1 96 136 ILE A C 1
ATOM 1087 O O . ILE A 1 136 ? 17.078 27.547 17.766 1 96 136 ILE A O 1
ATOM 1091 N N . ALA A 1 137 ? 18.25 25.766 17.125 1 94.19 137 ALA A N 1
ATOM 1092 C CA . ALA A 1 137 ? 19.312 26 18.094 1 94.19 137 ALA A CA 1
ATOM 1093 C C . ALA A 1 137 ? 20.016 27.328 17.812 1 94.19 137 ALA A C 1
ATOM 1095 O O . ALA A 1 137 ? 20.344 28.078 18.75 1 94.19 137 ALA A O 1
ATOM 1096 N N . HIS A 1 138 ? 20.25 27.609 16.578 1 94 138 HIS A N 1
ATOM 1097 C CA . HIS A 1 138 ? 20.859 28.875 16.188 1 94 138 HIS A CA 1
ATOM 1098 C C . HIS A 1 138 ? 19.969 30.047 16.578 1 94 138 HIS A C 1
ATOM 1100 O O . HIS A 1 138 ? 20.453 31.062 17.109 1 94 138 HIS A O 1
ATOM 1106 N N . TRP A 1 139 ? 18.719 29.828 16.328 1 92.62 139 TRP A N 1
ATOM 1107 C CA . TRP A 1 139 ? 17.781 30.875 16.719 1 92.62 139 TRP A CA 1
ATOM 1108 C C . TRP A 1 139 ? 17.766 31.047 18.234 1 92.62 139 TRP A C 1
ATOM 1110 O O . TRP A 1 139 ? 17.672 32.188 18.734 1 92.62 139 TRP A O 1
ATOM 1120 N N . LYS A 1 140 ? 17.781 29.984 18.969 1 92.88 140 LYS A N 1
ATOM 1121 C CA . LYS A 1 140 ? 17.812 30.047 20.422 1 92.88 140 LYS A CA 1
ATOM 1122 C C . LYS A 1 140 ? 19 30.875 20.906 1 92.88 140 LYS A C 1
ATOM 1124 O O . LYS A 1 140 ? 18.844 31.719 21.797 1 92.88 140 LYS A O 1
ATOM 1129 N N . GLU A 1 141 ? 20.094 30.656 20.297 1 92.12 141 GLU A N 1
ATOM 1130 C CA . GLU A 1 141 ? 21.312 31.375 20.688 1 92.12 141 GLU A CA 1
ATOM 1131 C C . GLU A 1 141 ? 21.188 32.875 20.391 1 92.12 141 GLU A C 1
ATOM 1133 O O . GLU A 1 141 ? 21.547 33.719 21.234 1 92.12 141 GLU A O 1
ATOM 1138 N N . GLN A 1 142 ? 20.703 33.219 19.234 1 90.56 142 GLN A N 1
ATOM 1139 C CA . GLN A 1 142 ? 20.531 34.625 18.859 1 90.56 142 GLN A CA 1
ATOM 1140 C C . GLN A 1 142 ? 19.516 35.312 19.781 1 90.56 142 GLN A C 1
ATOM 1142 O O . GLN A 1 142 ? 19.766 36.438 20.234 1 90.56 142 GLN A O 1
ATOM 1147 N N . PHE A 1 143 ? 18.422 34.562 20 1 90.44 143 PHE A N 1
ATOM 1148 C CA . PHE A 1 143 ? 17.359 35.094 20.859 1 90.44 143 PHE A CA 1
ATOM 1149 C C . PHE A 1 143 ? 17.875 35.375 22.266 1 90.44 143 PHE A C 1
ATOM 1151 O O . PHE A 1 143 ? 17.672 36.438 22.812 1 90.44 143 PHE A O 1
ATOM 1158 N N . THR A 1 144 ? 18.594 34.438 22.859 1 90.75 144 THR A N 1
ATOM 1159 C CA . THR A 1 144 ? 19.078 34.531 24.234 1 90.75 144 THR A CA 1
ATOM 1160 C C . THR A 1 144 ? 20.141 35.625 24.359 1 90.75 144 THR A C 1
ATOM 1162 O O . THR A 1 144 ? 20.141 36.375 25.328 1 90.75 144 THR A O 1
ATOM 1165 N N . THR A 1 145 ? 21 35.688 23.344 1 90.75 145 THR A N 1
ATOM 1166 C CA . THR A 1 145 ? 22.062 36.688 23.375 1 90.75 145 THR A CA 1
ATOM 1167 C C . THR A 1 145 ? 21.484 38.094 23.281 1 90.75 145 THR A C 1
ATOM 1169 O O . THR A 1 145 ? 21.891 39 24.031 1 90.75 145 THR A O 1
ATOM 1172 N N . GLN A 1 146 ? 20.547 38.25 22.391 1 88.12 146 GLN A N 1
ATOM 1173 C CA . GLN A 1 146 ? 19.953 39.562 22.188 1 88.12 146 GLN A CA 1
ATOM 1174 C C . GLN A 1 146 ? 19.219 40.031 23.438 1 88.12 146 GLN A C 1
ATOM 1176 O O . GLN A 1 146 ? 19.391 41.188 23.875 1 88.12 146 GLN A O 1
ATOM 1181 N N . LEU A 1 147 ? 18.422 39.125 24.047 1 88.75 147 LEU A N 1
ATOM 1182 C CA . LEU A 1 147 ? 17.656 39.531 25.234 1 88.75 147 LEU A CA 1
ATOM 1183 C C . LEU A 1 147 ? 18.562 39.688 26.438 1 88.75 147 LEU A C 1
ATOM 1185 O O . LEU A 1 147 ? 18.312 40.531 27.297 1 88.75 147 LEU A O 1
ATOM 1189 N N . SER A 1 148 ? 19.609 38.875 26.516 1 89.88 148 SER A N 1
ATOM 1190 C CA . SER A 1 148 ? 20.578 39.031 27.609 1 89.88 148 SER A CA 1
ATOM 1191 C C . SER A 1 148 ? 21.297 40.375 27.531 1 89.88 148 SER A C 1
ATOM 1193 O O . SER A 1 148 ? 21.531 41 28.562 1 89.88 148 SER A O 1
ATOM 1195 N N . ASN A 1 149 ? 21.609 40.812 26.328 1 89.38 149 ASN A N 1
ATOM 1196 C CA . ASN A 1 149 ? 22.234 42.094 26.141 1 89.38 149 ASN A CA 1
ATOM 1197 C C . ASN A 1 149 ? 21.312 43.25 26.547 1 89.38 149 ASN A C 1
ATOM 1199 O O . ASN A 1 149 ? 21.75 44.219 27.172 1 89.38 149 ASN A O 1
ATOM 1203 N N . LYS A 1 150 ? 20.031 42.969 26.203 1 86.81 150 LYS A N 1
ATOM 1204 C CA . LYS A 1 150 ? 19.047 44 26.578 1 86.81 150 LYS A CA 1
ATOM 1205 C C . LYS A 1 150 ? 18.891 44.094 28.078 1 86.81 150 LYS A C 1
ATOM 1207 O O . LYS A 1 150 ? 18.859 45.188 28.656 1 86.81 150 LYS A O 1
ATOM 1212 N N . VAL A 1 151 ? 18.828 42.969 28.75 1 88.62 151 VAL A N 1
ATOM 1213 C CA . VAL A 1 151 ? 18.672 42.938 30.203 1 88.62 151 VAL A CA 1
ATOM 1214 C C . VAL A 1 151 ? 19.906 43.531 30.875 1 88.62 151 VAL A C 1
ATOM 1216 O O . VAL A 1 151 ? 19.781 44.312 31.812 1 88.62 151 VAL A O 1
ATOM 1219 N N . SER A 1 152 ? 21.047 43.281 30.359 1 90.56 152 SER A N 1
ATOM 1220 C CA . SER A 1 152 ? 22.281 43.844 30.906 1 90.56 152 SER A CA 1
ATOM 1221 C C . SER A 1 152 ? 22.359 45.344 30.719 1 90.56 152 SER A C 1
ATOM 1223 O O . SER A 1 152 ? 22.781 46.062 31.625 1 90.56 152 SER A O 1
ATOM 1225 N N . HIS A 1 153 ? 21.922 45.688 29.531 1 88.69 153 HIS A N 1
ATOM 1226 C CA . HIS A 1 153 ? 21.906 47.125 29.25 1 88.69 153 HIS A CA 1
ATOM 1227 C C . HIS A 1 153 ? 20.984 47.875 30.203 1 88.69 153 HIS A C 1
ATOM 1229 O O . HIS A 1 153 ? 21.375 48.875 30.781 1 88.69 153 HIS A O 1
ATOM 1235 N N . LEU A 1 154 ? 19.812 47.312 30.406 1 86.56 154 LEU A N 1
ATOM 1236 C CA . LEU A 1 154 ? 18.844 47.906 31.297 1 86.56 154 LEU A CA 1
ATOM 1237 C C . LEU A 1 154 ? 19.328 47.875 32.75 1 86.56 154 LEU A C 1
ATOM 1239 O O . LEU A 1 154 ? 19.141 48.844 33.5 1 86.56 154 LEU A O 1
ATOM 1243 N N . SER A 1 155 ? 20.031 46.844 33.125 1 89.69 155 SER A N 1
ATOM 1244 C CA . SER A 1 155 ? 20.578 46.688 34.469 1 89.69 155 SER A CA 1
ATOM 1245 C C . SER A 1 155 ? 21.656 47.75 34.719 1 89.69 155 SER A C 1
ATOM 1247 O O . SER A 1 155 ? 21.719 48.312 35.812 1 89.69 155 SER A O 1
ATOM 1249 N N . ASN A 1 156 ? 22.484 47.969 33.75 1 89 156 ASN A N 1
ATOM 1250 C CA . ASN A 1 156 ? 23.547 48.969 33.875 1 89 156 ASN A CA 1
ATOM 1251 C C . ASN A 1 156 ? 22.984 50.375 34.031 1 89 156 ASN A C 1
ATOM 1253 O O . ASN A 1 156 ? 23.484 51.156 34.844 1 89 156 ASN A O 1
ATOM 1257 N N . LEU A 1 157 ? 21.953 50.562 33.25 1 84.62 157 LEU A N 1
ATOM 1258 C CA . LEU A 1 157 ? 21.328 51.875 33.344 1 84.62 157 LEU A CA 1
ATOM 1259 C C . LEU A 1 157 ? 20.656 52.062 34.688 1 84.62 157 LEU A C 1
ATOM 1261 O O . LEU A 1 157 ? 20.75 53.156 35.281 1 84.62 157 LEU A O 1
ATOM 1265 N N . MET A 1 158 ? 20.031 51.031 35.188 1 86.75 158 MET A N 1
ATOM 1266 C CA . MET A 1 158 ? 19.391 51.094 36.5 1 86.75 158 MET A CA 1
ATOM 1267 C C . MET A 1 158 ? 20.406 51.312 37.594 1 86.75 158 MET A C 1
ATOM 1269 O O . MET A 1 158 ? 20.172 52.094 38.531 1 86.75 158 MET A O 1
ATOM 1273 N N . ASP A 1 159 ? 21.531 50.625 37.469 1 87.44 159 ASP A N 1
ATOM 1274 C CA . ASP A 1 159 ? 22.594 50.75 38.469 1 87.44 159 ASP A CA 1
ATOM 1275 C C . ASP A 1 159 ? 23.141 52.188 38.5 1 87.44 159 ASP A C 1
ATOM 1277 O O . ASP A 1 159 ? 23.406 52.75 39.562 1 87.44 159 ASP A O 1
ATOM 1281 N N . GLU A 1 160 ? 23.25 52.75 37.312 1 83.12 160 GLU A N 1
ATOM 1282 C CA . GLU A 1 160 ? 23.734 54.125 37.188 1 83.12 160 GLU A CA 1
ATOM 1283 C C . GLU A 1 160 ? 22.75 55.094 37.812 1 83.12 160 GLU A C 1
ATOM 1285 O O . GLU A 1 160 ? 23.156 56 38.531 1 83.12 160 GLU A O 1
ATOM 1290 N N . LEU A 1 161 ? 21.5 54.781 37.594 1 81.5 161 LEU A N 1
ATOM 1291 C CA . LEU A 1 161 ? 20.469 55.688 38.094 1 81.5 161 LEU A CA 1
ATOM 1292 C C . LEU A 1 161 ? 20.328 55.531 39.625 1 81.5 161 LEU A C 1
ATOM 1294 O O . LEU A 1 161 ? 20.125 56.5 40.344 1 81.5 161 LEU A O 1
ATOM 1298 N N . GLU A 1 162 ? 20.469 54.281 40.062 1 81.94 162 GLU A N 1
ATOM 1299 C CA . GLU A 1 162 ? 20.375 54.031 41.469 1 81.94 162 GLU A CA 1
ATOM 1300 C C . GLU A 1 162 ? 21.562 54.625 42.219 1 81.94 162 GLU A C 1
ATOM 1302 O O . GLU A 1 162 ? 21.406 55.125 43.344 1 81.94 162 GLU A O 1
ATOM 1307 N N . GLU A 1 163 ? 22.688 54.625 41.594 1 78.19 163 GLU A N 1
ATOM 1308 C CA . GLU A 1 163 ? 23.844 55.25 42.219 1 78.19 163 GLU A CA 1
ATOM 1309 C C . GLU A 1 163 ? 23.656 56.75 42.344 1 78.19 163 GLU A C 1
ATOM 1311 O O . GLU A 1 163 ? 24.031 57.344 43.344 1 78.19 163 GLU A O 1
ATOM 1316 N N . GLN A 1 164 ? 22.953 57.281 41.344 1 73.31 164 GLN A N 1
ATOM 1317 C CA . GLN A 1 164 ? 22.672 58.719 41.406 1 73.31 164 GLN A CA 1
ATOM 1318 C C . GLN A 1 164 ? 21.594 59.031 42.438 1 73.31 164 GLN A C 1
ATOM 1320 O O . GLN A 1 164 ? 21.641 60.094 43.094 1 73.31 164 GLN A O 1
ATOM 1325 N N . HIS A 1 165 ? 20.734 58.062 42.562 1 73.56 165 HIS A N 1
ATOM 1326 C CA . HIS A 1 165 ? 19.656 58.219 43.531 1 73.56 165 HIS A CA 1
ATOM 1327 C C . HIS A 1 165 ? 20.172 58.188 44.938 1 73.56 165 HIS A C 1
ATOM 1329 O O . HIS A 1 165 ? 19.672 58.906 45.812 1 73.56 165 HIS A O 1
ATOM 1335 N N . GLN A 1 166 ? 21.156 57.438 45.188 1 71.75 166 GLN A N 1
ATOM 1336 C CA . GLN A 1 166 ? 21.703 57.312 46.531 1 71.75 166 GLN A CA 1
ATOM 1337 C C . GLN A 1 166 ? 22.688 58.438 46.844 1 71.75 166 GLN A C 1
ATOM 1339 O O . GLN A 1 166 ? 22.859 58.812 48 1 71.75 166 GLN A O 1
ATOM 1344 N N . HIS A 1 167 ? 23.344 58.844 45.75 1 64.81 167 HIS A N 1
ATOM 1345 C CA . HIS A 1 167 ? 24.312 59.906 45.938 1 64.81 167 HIS A CA 1
ATOM 1346 C C . HIS A 1 167 ? 23.984 61.125 45.094 1 64.81 167 HIS A C 1
ATOM 1348 O O . HIS A 1 167 ? 24.594 61.344 44.031 1 64.81 167 HIS A O 1
ATOM 1354 N N . PRO A 1 168 ? 22.734 61.656 45.469 1 52.97 168 PRO A N 1
ATOM 1355 C CA . PRO A 1 168 ? 22.359 62.812 44.656 1 52.97 168 PRO A CA 1
ATOM 1356 C C . PRO A 1 168 ? 23.453 63.875 44.625 1 52.97 168 PRO A C 1
ATOM 1358 O O . PRO A 1 168 ? 23.953 64.312 45.656 1 52.97 168 PRO A O 1
ATOM 1361 N N . ALA A 1 169 ? 24.469 63.688 43.812 1 48.47 169 ALA A N 1
ATOM 1362 C CA . ALA A 1 169 ? 25.484 64.75 43.75 1 48.47 169 ALA A CA 1
ATOM 1363 C C . ALA A 1 169 ? 24.875 66.062 43.312 1 48.47 169 ALA A C 1
ATOM 1365 O O . ALA A 1 169 ? 23.875 66.125 42.594 1 48.47 169 ALA A O 1
ATOM 1366 N N . LEU A 1 170 ? 24.953 67.125 44.094 1 45.94 170 LEU A N 1
ATOM 1367 C CA . LEU A 1 170 ? 24.562 68.438 43.719 1 45.94 170 LEU A CA 1
ATOM 1368 C C . LEU A 1 170 ? 24.734 68.688 42.219 1 45.94 170 LEU A C 1
ATOM 1370 O O . LEU A 1 170 ? 24.25 69.625 41.656 1 45.94 170 LEU A O 1
ATOM 1374 N N . GLU A 1 171 ? 25.859 68.375 41.5 1 44.47 171 GLU A N 1
ATOM 1375 C CA . GLU A 1 171 ? 25.969 68.625 40.094 1 44.47 171 GLU A CA 1
ATOM 1376 C C . GLU A 1 171 ? 25.094 67.688 39.281 1 44.47 171 GLU A C 1
ATOM 1378 O O . GLU A 1 171 ? 25.219 66.438 39.375 1 44.47 171 GLU A O 1
ATOM 1383 N N . LEU A 1 172 ? 23.906 67.812 39.156 1 44.97 172 LEU A N 1
ATOM 1384 C CA . LEU A 1 172 ? 23.016 67.062 38.281 1 44.97 172 LEU A CA 1
ATOM 1385 C C . LEU A 1 172 ? 23.781 66.562 37.062 1 44.97 172 LEU A C 1
ATOM 1387 O O . LEU A 1 172 ? 24.234 67.375 36.25 1 44.97 172 LEU A O 1
ATOM 1391 N N . PRO A 1 173 ? 24.641 65.562 37.062 1 43.78 173 PRO A N 1
ATOM 1392 C CA . PRO A 1 173 ? 25.422 65.25 35.875 1 43.78 173 PRO A CA 1
ATOM 1393 C C . PRO A 1 173 ? 24.578 65.25 34.594 1 43.78 173 PRO A C 1
ATOM 1395 O O . PRO A 1 173 ? 23.391 64.938 34.656 1 43.78 173 PRO A O 1
ATOM 1398 N N . GLU A 1 174 ? 24.938 66.062 33.562 1 49.94 174 GLU A N 1
ATOM 1399 C CA . GLU A 1 174 ? 24.719 65.875 32.125 1 49.94 174 GLU A CA 1
ATOM 1400 C C . GLU A 1 174 ? 24.375 64.438 31.828 1 49.94 174 GLU A C 1
ATOM 1402 O O . GLU A 1 174 ? 23.625 64.125 30.891 1 49.94 174 GLU A O 1
ATOM 1407 N N . ASP A 1 175 ? 24.625 63.625 32.719 1 56.75 175 ASP A N 1
ATOM 1408 C CA . ASP A 1 175 ? 24.672 62.188 32.469 1 56.75 175 ASP A CA 1
ATOM 1409 C C . ASP A 1 175 ? 23.297 61.531 32.719 1 56.75 175 ASP A C 1
ATOM 1411 O O . ASP A 1 175 ? 22.969 60.531 32.062 1 56.75 175 ASP A O 1
ATOM 1415 N N . ILE A 1 176 ? 22.516 62.188 33.562 1 58.06 176 ILE A N 1
ATOM 1416 C CA . ILE A 1 176 ? 21.219 61.594 33.781 1 58.06 176 ILE A CA 1
ATOM 1417 C C . ILE A 1 176 ? 20.391 61.688 32.5 1 58.06 176 ILE A C 1
ATOM 1419 O O . ILE A 1 176 ? 19.688 60.75 32.125 1 58.06 176 ILE A O 1
ATOM 1423 N N . GLY A 1 177 ? 20.359 63.031 32.031 1 59.72 177 GLY A N 1
ATOM 1424 C CA . GLY A 1 177 ? 19.719 63.188 30.719 1 59.72 177 GLY A CA 1
ATOM 1425 C C . GLY A 1 177 ? 20.188 62.156 29.703 1 59.72 177 GLY A C 1
ATOM 1426 O O . GLY A 1 177 ? 19.375 61.594 28.953 1 59.72 177 GLY A O 1
ATOM 1427 N N . ASN A 1 178 ? 21.484 62 29.797 1 67.75 178 ASN A N 1
ATOM 1428 C CA . ASN A 1 178 ? 22.047 61 28.906 1 67.75 178 ASN A CA 1
ATOM 1429 C C . ASN A 1 178 ? 21.562 59.594 29.25 1 67.75 178 ASN A C 1
ATOM 1431 O O . ASN A 1 178 ? 21.281 58.781 28.375 1 67.75 178 ASN A O 1
ATOM 1435 N N . ILE A 1 179 ? 21.438 59.375 30.531 1 64.31 179 ILE A N 1
ATOM 1436 C CA . ILE A 1 179 ? 20.984 58.062 31.016 1 64.31 179 ILE A CA 1
ATOM 1437 C C . ILE A 1 179 ? 19.531 57.844 30.594 1 64.31 179 ILE A C 1
ATOM 1439 O O . ILE A 1 179 ? 19.172 56.75 30.172 1 64.31 179 ILE A O 1
ATOM 1443 N N . LEU A 1 180 ? 18.766 58.938 30.734 1 62.16 180 LEU A N 1
ATOM 1444 C CA . LEU A 1 180 ? 17.344 58.844 30.359 1 62.16 180 LEU A CA 1
ATOM 1445 C C . LEU A 1 180 ? 17.188 58.656 28.859 1 62.16 180 LEU A C 1
ATOM 1447 O O . LEU A 1 180 ? 16.328 57.906 28.406 1 62.16 180 LEU A O 1
ATOM 1451 N N . HIS A 1 181 ? 18.031 59.375 28.172 1 68.75 181 HIS A N 1
ATOM 1452 C CA . HIS A 1 181 ? 18 59.219 26.734 1 68.75 181 HIS A CA 1
ATOM 1453 C C . HIS A 1 181 ? 18.375 57.812 26.312 1 68.75 181 HIS A C 1
ATOM 1455 O O . HIS A 1 181 ? 17.766 57.219 25.406 1 68.75 181 HIS A O 1
ATOM 1461 N N . ARG A 1 182 ? 19.312 57.344 27.016 1 69.44 182 ARG A N 1
ATOM 1462 C CA . ARG A 1 182 ? 19.766 56 26.703 1 69.44 182 ARG A CA 1
ATOM 1463 C C . ARG A 1 182 ? 18.703 54.969 27.094 1 69.44 182 ARG A C 1
ATOM 1465 O O . ARG A 1 182 ? 18.625 53.906 26.484 1 69.44 182 ARG A O 1
ATOM 1472 N N . ALA A 1 183 ? 18.016 55.281 28.125 1 60.97 183 ALA A N 1
ATOM 1473 C CA . ALA A 1 183 ? 16.969 54.375 28.609 1 60.97 183 ALA A CA 1
ATOM 1474 C C . ALA A 1 183 ? 15.797 54.344 27.641 1 60.97 183 ALA A C 1
ATOM 1476 O O . ALA A 1 183 ? 15.133 53.312 27.516 1 60.97 183 ALA A O 1
ATOM 1477 N N . GLU A 1 184 ? 15.422 55.531 27.094 1 57.06 184 GLU A N 1
ATOM 1478 C CA . GLU A 1 184 ? 14.273 55.625 26.188 1 57.06 184 GLU A CA 1
ATOM 1479 C C . GLU A 1 184 ? 14.57 54.969 24.844 1 57.06 184 GLU A C 1
ATOM 1481 O O . GLU A 1 184 ? 13.656 54.688 24.078 1 57.06 184 GLU A O 1
ATOM 1486 N N . MET A 1 185 ? 15.766 54.875 24.438 1 55.16 185 MET A N 1
ATOM 1487 C CA . MET A 1 185 ? 16.016 54.281 23.141 1 55.16 185 MET A CA 1
ATOM 1488 C C . MET A 1 185 ? 15.391 52.875 23.047 1 55.16 185 MET A C 1
ATOM 1490 O O . MET A 1 185 ? 15.648 52.031 23.906 1 55.16 185 MET A O 1
ATOM 1494 N N . PRO A 1 186 ? 14.258 52.969 22.375 1 52.91 186 PRO A N 1
ATOM 1495 C CA . PRO A 1 186 ? 13.469 51.75 22.203 1 52.91 186 PRO A CA 1
ATOM 1496 C C . PRO A 1 186 ? 14.336 50.531 21.859 1 52.91 186 PRO A C 1
ATOM 1498 O O . PRO A 1 186 ? 15.117 50.594 20.906 1 52.91 186 PRO A O 1
ATOM 1501 N N . MET A 1 187 ? 14.992 50 22.828 1 52.5 187 MET A N 1
ATOM 1502 C CA . MET A 1 187 ? 15.688 48.781 22.484 1 52.5 187 MET A CA 1
ATOM 1503 C C . MET A 1 187 ? 14.875 47.938 21.516 1 52.5 187 MET A C 1
ATOM 1505 O O . MET A 1 187 ? 13.641 48 21.516 1 52.5 187 MET A O 1
ATOM 1509 N N . ALA A 1 188 ? 15.367 47.625 20.422 1 52.81 188 ALA A N 1
ATOM 1510 C CA . ALA A 1 188 ? 14.859 46.812 19.328 1 52.81 188 ALA A CA 1
ATOM 1511 C C . ALA A 1 188 ? 13.812 45.812 19.812 1 52.81 188 ALA A C 1
ATOM 1513 O O . ALA A 1 188 ? 14.062 45.062 20.734 1 52.81 188 ALA A O 1
ATOM 1514 N N . THR A 1 189 ? 12.586 46.312 19.766 1 53.03 189 THR A N 1
ATOM 1515 C CA . THR A 1 189 ? 11.438 45.438 20 1 53.03 189 THR A CA 1
ATOM 1516 C C . THR A 1 189 ? 11.703 44.031 19.438 1 53.03 189 THR A C 1
ATOM 1518 O O . THR A 1 189 ? 11.945 43.875 18.25 1 53.03 189 THR A O 1
ATOM 1521 N N . TYR A 1 190 ? 12.594 43.312 20.125 1 53.5 190 TYR A N 1
ATOM 1522 C CA . TYR A 1 190 ? 12.914 41.906 19.844 1 53.5 190 TYR A CA 1
ATOM 1523 C C . TYR A 1 190 ? 11.656 41.125 19.531 1 53.5 190 TYR A C 1
ATOM 1525 O O . TYR A 1 190 ? 10.625 41.281 20.172 1 53.5 190 TYR A O 1
ATOM 1533 N N . SER A 1 191 ? 11.609 40.875 18.375 1 57.53 191 SER A N 1
ATOM 1534 C CA . SER A 1 191 ? 10.539 40.031 17.859 1 57.53 191 SER A CA 1
ATOM 1535 C C . SER A 1 191 ? 10.266 38.875 18.781 1 57.53 191 SER A C 1
ATOM 1537 O O . SER A 1 191 ? 11.188 38.125 19.156 1 57.53 191 SER A O 1
ATOM 1539 N N . LYS A 1 192 ? 9.383 38.969 19.797 1 60.88 192 LYS A N 1
ATOM 1540 C CA . LYS A 1 192 ? 8.852 38.062 20.828 1 60.88 192 LYS A CA 1
ATOM 1541 C C . LYS A 1 192 ? 8.609 36.688 20.266 1 60.88 192 LYS A C 1
ATOM 1543 O O . LYS A 1 192 ? 8.625 35.688 21.016 1 60.88 192 LYS A O 1
ATOM 1548 N N . THR A 1 193 ? 8.617 36.656 18.891 1 69.31 193 THR A N 1
ATOM 1549 C CA . THR A 1 193 ? 7.91 35.438 18.547 1 69.31 193 THR A CA 1
ATOM 1550 C C . THR A 1 193 ? 8.742 34.594 17.594 1 69.31 193 THR A C 1
ATOM 1552 O O . THR A 1 193 ? 9.578 35.125 16.844 1 69.31 193 THR A O 1
ATOM 1555 N N . VAL A 1 194 ? 8.914 33.344 17.906 1 80.25 194 VAL A N 1
ATOM 1556 C CA . VAL A 1 194 ? 9.523 32.344 17.016 1 80.25 194 VAL A CA 1
ATOM 1557 C C . VAL A 1 194 ? 9.039 32.594 15.586 1 80.25 194 VAL A C 1
ATOM 1559 O O . VAL A 1 194 ? 7.844 32.781 15.352 1 80.25 194 VAL A O 1
ATOM 1562 N N . PRO A 1 195 ? 10.078 32.688 14.688 1 85.5 195 PRO A N 1
ATOM 1563 C CA . PRO A 1 195 ? 9.68 32.812 13.289 1 85.5 195 PRO A CA 1
ATOM 1564 C C . PRO A 1 195 ? 8.648 31.781 12.867 1 85.5 195 PRO A C 1
ATOM 1566 O O . PRO A 1 195 ? 8.789 30.594 13.203 1 85.5 195 PRO A O 1
ATOM 1569 N N . PRO A 1 196 ? 7.621 32.188 12.227 1 87.12 196 PRO A N 1
ATOM 1570 C CA . PRO A 1 196 ? 6.582 31.25 11.797 1 87.12 196 PRO A CA 1
ATOM 1571 C C . PRO A 1 196 ? 7.113 30.156 10.859 1 87.12 196 PRO A C 1
ATOM 1573 O O . PRO A 1 196 ? 6.574 29.047 10.828 1 87.12 196 PRO A O 1
ATOM 1576 N N . GLU A 1 197 ? 8.148 30.453 10.172 1 88.38 197 GLU A N 1
ATOM 1577 C CA . GLU A 1 197 ? 8.727 29.484 9.25 1 88.38 197 GLU A CA 1
ATOM 1578 C C . GLU A 1 197 ? 9.203 28.234 9.992 1 88.38 197 GLU A C 1
ATOM 1580 O O . GLU A 1 197 ? 9.062 27.125 9.484 1 88.38 197 GLU A O 1
ATOM 1585 N N . LEU A 1 198 ? 9.797 28.469 11.18 1 91.25 198 LEU A N 1
ATOM 1586 C CA . LEU A 1 198 ? 10.281 27.344 11.969 1 91.25 198 LEU A CA 1
ATOM 1587 C C . LEU A 1 198 ? 9.125 26.469 12.461 1 91.25 198 LEU A C 1
ATOM 1589 O O . LEU A 1 198 ? 9.203 25.25 12.422 1 91.25 198 LEU A O 1
ATOM 1593 N N . ARG A 1 199 ? 8.086 27.109 12.844 1 87.75 199 ARG A N 1
ATOM 1594 C CA . ARG A 1 199 ? 6.906 26.391 13.289 1 87.75 199 ARG A CA 1
ATOM 1595 C C . ARG A 1 199 ? 6.289 25.594 12.148 1 87.75 199 ARG A C 1
ATOM 1597 O O . ARG A 1 199 ? 5.863 24.453 12.336 1 87.75 199 ARG A O 1
ATOM 1604 N N . ASP A 1 200 ? 6.266 26.234 10.977 1 88.38 200 ASP A N 1
ATOM 1605 C CA . ASP A 1 200 ? 5.715 25.578 9.797 1 88.38 200 ASP A CA 1
ATOM 1606 C C . ASP A 1 200 ? 6.523 24.344 9.43 1 88.38 200 ASP A C 1
ATOM 1608 O O . ASP A 1 200 ? 5.953 23.312 9.07 1 88.38 200 ASP A O 1
ATOM 1612 N N . ARG A 1 201 ? 7.805 24.422 9.508 1 91.38 201 ARG A N 1
ATOM 1613 C CA . ARG A 1 201 ? 8.672 23.297 9.188 1 91.38 201 ARG A CA 1
ATOM 1614 C C . ARG A 1 201 ? 8.484 22.156 10.188 1 91.38 201 ARG A C 1
ATOM 1616 O O . ARG A 1 201 ? 8.539 20.984 9.812 1 91.38 201 ARG A O 1
ATOM 1623 N N . ILE A 1 202 ? 8.297 22.531 11.398 1 92.06 202 ILE A N 1
ATOM 1624 C CA . ILE A 1 202 ? 8.062 21.516 12.414 1 92.06 202 ILE A CA 1
ATOM 1625 C C . ILE A 1 202 ? 6.766 20.766 12.109 1 92.06 202 ILE A C 1
ATOM 1627 O O . ILE A 1 202 ? 6.719 19.531 12.148 1 92.06 202 ILE A O 1
ATOM 1631 N N . GLN A 1 203 ? 5.77 21.562 11.805 1 87.81 203 GLN A N 1
ATOM 1632 C CA . GLN A 1 203 ? 4.477 20.953 11.484 1 87.81 203 GLN A CA 1
ATOM 1633 C C . GLN A 1 203 ? 4.574 20.078 10.242 1 87.81 203 GLN A C 1
ATOM 1635 O O . GLN A 1 203 ? 3.998 18.984 10.203 1 87.81 203 GLN A O 1
ATOM 1640 N N . HIS A 1 204 ? 5.266 20.547 9.297 1 89.75 204 HIS A N 1
ATOM 1641 C CA . HIS A 1 204 ? 5.438 19.812 8.055 1 89.75 204 HIS A CA 1
ATOM 1642 C C . HIS A 1 204 ? 6.133 18.469 8.297 1 89.75 204 HIS A C 1
ATOM 1644 O O . HIS A 1 204 ? 5.672 17.438 7.828 1 89.75 204 HIS A O 1
ATOM 1650 N N . LEU A 1 205 ? 7.223 18.516 9.039 1 91.81 205 LEU A N 1
ATOM 1651 C CA . LEU A 1 205 ? 8 17.312 9.281 1 91.81 205 LEU A CA 1
ATOM 1652 C C . LEU A 1 205 ? 7.238 16.359 10.188 1 91.81 205 LEU A C 1
ATOM 1654 O O . LEU A 1 205 ? 7.344 15.133 10.039 1 91.81 205 LEU A O 1
ATOM 1658 N N . SER A 1 206 ? 6.512 16.922 11.078 1 90.56 206 SER A N 1
ATOM 1659 C CA . SER A 1 206 ? 5.648 16.078 11.898 1 90.56 206 SER A CA 1
ATOM 1660 C C . SER A 1 206 ? 4.582 15.383 11.055 1 90.56 206 SER A C 1
ATOM 1662 O O . SER A 1 206 ? 4.25 14.219 11.297 1 90.56 206 SER A O 1
ATOM 1664 N N . GLY A 1 207 ? 4.082 16.125 10.141 1 88.38 207 GLY A N 1
ATOM 1665 C CA . GLY A 1 207 ? 3.129 15.539 9.211 1 88.38 207 GLY A CA 1
ATOM 1666 C C . GLY A 1 207 ? 3.713 14.406 8.383 1 88.38 207 GLY A C 1
ATOM 1667 O O . GLY A 1 207 ? 3.066 13.375 8.195 1 88.38 207 GLY A O 1
ATOM 1668 N N . LYS A 1 208 ? 4.887 14.617 7.918 1 89.31 208 LYS A N 1
ATOM 1669 C CA . LYS A 1 208 ? 5.559 13.578 7.148 1 89.31 208 LYS A CA 1
ATOM 1670 C C . LYS A 1 208 ? 5.766 12.312 7.984 1 89.31 208 LYS A C 1
ATOM 1672 O O . LYS A 1 208 ? 5.598 11.203 7.484 1 89.31 208 LYS A O 1
ATOM 1677 N N . SER A 1 209 ? 6.168 12.57 9.211 1 90.38 209 SER A N 1
ATOM 1678 C CA . SER A 1 209 ? 6.359 11.445 10.125 1 90.38 209 SER A CA 1
ATOM 1679 C C . SER A 1 209 ? 5.062 10.664 10.312 1 90.38 209 SER A C 1
ATOM 1681 O O . SER A 1 209 ? 5.074 9.43 10.336 1 90.38 209 SER A O 1
ATOM 1683 N N . TRP A 1 210 ? 4.055 11.367 10.422 1 87.06 210 TRP A N 1
ATOM 1684 C CA . TRP A 1 210 ? 2.744 10.75 10.594 1 87.06 210 TRP A CA 1
ATOM 1685 C C . TRP A 1 210 ? 2.369 9.922 9.367 1 87.06 210 TRP A C 1
ATOM 1687 O O . TRP A 1 210 ? 1.92 8.781 9.5 1 87.06 210 TRP A O 1
ATOM 1697 N N . ILE A 1 211 ? 2.498 10.484 8.242 1 87.44 211 ILE A N 1
ATOM 1698 C CA . ILE A 1 211 ? 2.193 9.805 6.984 1 87.44 211 ILE A CA 1
ATOM 1699 C C . ILE A 1 211 ? 3.043 8.539 6.863 1 87.44 211 ILE A C 1
ATOM 1701 O O . ILE A 1 211 ? 2.541 7.48 6.477 1 87.44 211 ILE A O 1
ATOM 1705 N N . LEU A 1 212 ? 4.301 8.734 7.184 1 91.12 212 LEU A N 1
ATOM 1706 C CA . LEU A 1 212 ? 5.234 7.613 7.105 1 91.12 212 LEU A CA 1
ATOM 1707 C C . LEU A 1 212 ? 4.781 6.465 8 1 91.12 212 LEU A C 1
ATOM 1709 O O . LEU A 1 212 ? 4.727 5.312 7.562 1 91.12 212 LEU A O 1
ATOM 1713 N N . GLN A 1 213 ? 4.457 6.762 9.203 1 90.56 213 GLN A N 1
ATOM 1714 C CA . GLN A 1 213 ? 4.027 5.746 10.156 1 90.56 213 GLN A CA 1
ATOM 1715 C C . GLN A 1 213 ? 2.775 5.023 9.672 1 90.56 213 GLN A C 1
ATOM 1717 O O . GLN A 1 213 ? 2.699 3.795 9.727 1 90.56 213 GLN A O 1
ATOM 1722 N N . ARG A 1 214 ? 1.938 5.754 9.234 1 86.75 214 ARG A N 1
ATOM 1723 C CA . ARG A 1 214 ? 0.672 5.195 8.773 1 86.75 214 ARG A CA 1
ATOM 1724 C C . ARG A 1 214 ? 0.88 4.316 7.539 1 86.75 214 ARG A C 1
ATOM 1726 O O . ARG A 1 214 ? 0.338 3.215 7.457 1 86.75 214 ARG A O 1
ATOM 1733 N N . THR A 1 215 ? 1.572 4.836 6.566 1 89.19 215 THR A N 1
ATOM 1734 C CA . THR A 1 215 ? 1.824 4.098 5.332 1 89.19 215 THR A CA 1
ATOM 1735 C C . THR A 1 215 ? 2.578 2.803 5.621 1 89.19 215 THR A C 1
ATOM 1737 O O . THR A 1 215 ? 2.266 1.755 5.051 1 89.19 215 THR A O 1
ATOM 1740 N N . MET A 1 216 ? 3.568 2.861 6.496 1 93.06 216 MET A N 1
ATOM 1741 C CA . MET A 1 216 ? 4.344 1.677 6.855 1 93.06 216 MET A CA 1
ATOM 1742 C C . MET A 1 216 ? 3.471 0.644 7.555 1 93.06 216 MET A C 1
ATOM 1744 O O . MET A 1 216 ? 3.586 -0.555 7.289 1 93.06 216 MET A O 1
ATOM 1748 N N . ARG A 1 217 ? 2.633 1.101 8.43 1 90.5 217 ARG A N 1
ATOM 1749 C CA . ARG A 1 217 ? 1.721 0.194 9.117 1 90.5 217 ARG A CA 1
ATOM 1750 C C . ARG A 1 217 ? 0.792 -0.505 8.133 1 90.5 217 ARG A C 1
ATOM 1752 O O . ARG A 1 217 ? 0.607 -1.722 8.195 1 90.5 217 ARG A O 1
ATOM 1759 N N . ARG A 1 218 ? 0.235 0.261 7.246 1 86.94 218 ARG A N 1
ATOM 1760 C CA . ARG A 1 218 ? -0.657 -0.297 6.238 1 86.94 218 ARG A CA 1
ATOM 1761 C C . ARG A 1 218 ? 0.072 -1.315 5.367 1 86.94 218 ARG A C 1
ATOM 1763 O O . ARG A 1 218 ? -0.497 -2.344 4.996 1 86.94 218 ARG A O 1
ATOM 1770 N N . PHE A 1 219 ? 1.298 -1.009 5.043 1 92.19 219 PHE A N 1
ATOM 1771 C CA . PHE A 1 219 ? 2.09 -1.923 4.227 1 92.19 219 PHE A CA 1
ATOM 1772 C C . PHE A 1 219 ? 2.299 -3.248 4.949 1 92.19 219 PHE A C 1
ATOM 1774 O O . PHE A 1 219 ? 2.141 -4.316 4.355 1 92.19 219 PHE A O 1
ATOM 1781 N N . THR A 1 220 ? 2.707 -3.16 6.191 1 92.06 220 THR A N 1
ATOM 1782 C CA . THR A 1 220 ? 2.973 -4.375 6.953 1 92.06 220 THR A CA 1
ATOM 1783 C C . THR A 1 220 ? 1.721 -5.246 7.039 1 92.06 220 THR A C 1
ATOM 1785 O O . THR A 1 220 ? 1.791 -6.461 6.855 1 92.06 220 THR A O 1
ATOM 1788 N N . GLU A 1 221 ? 0.587 -4.637 7.25 1 88.62 221 GLU A N 1
ATOM 1789 C CA . GLU A 1 221 ? -0.675 -5.367 7.309 1 88.62 221 GLU A CA 1
ATOM 1790 C C . GLU A 1 221 ? -1.033 -5.965 5.953 1 88.62 221 GLU A C 1
ATOM 1792 O O . GLU A 1 221 ? -1.467 -7.113 5.871 1 88.62 221 GLU A O 1
ATOM 1797 N N . CYS A 1 222 ? -0.835 -5.211 4.965 1 86.75 222 CYS A N 1
ATOM 1798 C CA . CYS A 1 222 ? -1.145 -5.652 3.611 1 86.75 222 CYS A CA 1
ATOM 1799 C C . CYS A 1 222 ? -0.255 -6.82 3.199 1 86.75 222 CYS A C 1
ATOM 1801 O O . CYS A 1 222 ? -0.741 -7.816 2.664 1 86.75 222 CYS A O 1
ATOM 1803 N N . LEU A 1 223 ? 1.032 -6.676 3.412 1 91.44 223 LEU A N 1
ATOM 1804 C CA . LEU A 1 223 ? 1.97 -7.719 3.012 1 91.44 223 LEU A CA 1
ATOM 1805 C C . LEU A 1 223 ? 1.657 -9.031 3.723 1 91.44 223 LEU A C 1
ATOM 1807 O O . LEU A 1 223 ? 1.664 -10.094 3.1 1 91.44 223 LEU A O 1
ATOM 1811 N N . GLN A 1 224 ? 1.368 -8.953 4.984 1 90.75 224 GLN A N 1
ATOM 1812 C CA . GLN A 1 224 ? 1.025 -10.148 5.746 1 90.75 224 GLN A CA 1
ATOM 1813 C C . GLN A 1 224 ? -0.229 -10.82 5.191 1 90.75 224 GLN A C 1
ATOM 1815 O O . GLN A 1 224 ? -0.264 -12.039 5.016 1 90.75 224 GLN A O 1
ATOM 1820 N N . SER A 1 225 ? -1.171 -10.023 4.867 1 87.38 225 SER A N 1
ATOM 1821 C CA . SER A 1 225 ? -2.42 -10.539 4.32 1 87.38 225 SER A CA 1
ATOM 1822 C C . SER A 1 225 ? -2.213 -11.133 2.93 1 87.38 225 SER A C 1
ATOM 1824 O O . SER A 1 225 ? -2.76 -12.188 2.609 1 87.38 225 SER A O 1
ATOM 1826 N N . GLU A 1 226 ? -1.447 -10.469 2.135 1 88.69 226 GLU A N 1
ATOM 1827 C CA . GLU A 1 226 ? -1.196 -10.914 0.766 1 88.69 226 GLU A CA 1
ATOM 1828 C C . GLU A 1 226 ? -0.417 -12.227 0.745 1 88.69 226 GLU A C 1
ATOM 1830 O O . GLU A 1 226 ? -0.686 -13.102 -0.081 1 88.69 226 GLU A O 1
ATOM 1835 N N . LEU A 1 227 ? 0.532 -12.352 1.654 1 91 227 LEU A N 1
ATOM 1836 C CA . LEU A 1 227 ? 1.381 -13.539 1.678 1 91 227 LEU A CA 1
ATOM 1837 C C . LEU A 1 227 ? 0.605 -14.75 2.18 1 91 227 LEU A C 1
ATOM 1839 O O . LEU A 1 227 ? 1.06 -15.891 2.031 1 91 227 LEU A O 1
ATOM 1843 N N . GLU A 1 228 ? -0.535 -14.547 2.729 1 89.44 228 GLU A N 1
ATOM 1844 C CA . GLU A 1 228 ? -1.395 -15.648 3.146 1 89.44 228 GLU A CA 1
ATOM 1845 C C . GLU A 1 228 ? -2.172 -16.219 1.963 1 89.44 228 GLU A C 1
ATOM 1847 O O . GLU A 1 228 ? -2.688 -17.344 2.035 1 89.44 228 GLU A O 1
ATOM 1852 N N . LYS A 1 229 ? -2.262 -15.492 0.949 1 90.44 229 LYS A N 1
ATOM 1853 C CA . LYS A 1 229 ? -3.01 -15.93 -0.229 1 90.44 229 LYS A CA 1
ATOM 1854 C C . LYS A 1 229 ? -2.16 -16.828 -1.115 1 90.44 229 LYS A C 1
ATOM 1856 O O . LYS A 1 229 ? -0.953 -16.625 -1.254 1 90.44 229 LYS A O 1
ATOM 1861 N N . ARG A 1 230 ? -2.83 -17.734 -1.65 1 90.62 230 ARG A N 1
ATOM 1862 C CA . ARG A 1 230 ? -2.174 -18.594 -2.631 1 90.62 230 ARG A CA 1
ATOM 1863 C C . ARG A 1 230 ? -2.434 -18.109 -4.051 1 90.62 230 ARG A C 1
ATOM 1865 O O . ARG A 1 230 ? -3.586 -17.969 -4.469 1 90.62 230 ARG A O 1
ATOM 1872 N N . LYS A 1 231 ? -1.393 -17.875 -4.742 1 90.69 231 LYS A N 1
ATOM 1873 C CA . LYS A 1 231 ? -1.536 -17.531 -6.152 1 90.69 231 LYS A CA 1
ATOM 1874 C C . LYS A 1 231 ? -1.828 -18.766 -6.996 1 90.69 231 LYS A C 1
ATOM 1876 O O . LYS A 1 231 ? -1.062 -19.734 -6.98 1 90.69 231 LYS A O 1
ATOM 1881 N N . VAL A 1 232 ? -2.916 -18.688 -7.668 1 91.5 232 VAL A N 1
ATOM 1882 C CA . VAL A 1 232 ? -3.338 -19.859 -8.422 1 91.5 232 VAL A CA 1
ATOM 1883 C C . VAL A 1 232 ? -3.156 -19.609 -9.914 1 91.5 232 VAL A C 1
ATOM 1885 O O . VAL A 1 232 ? -3.506 -18.547 -10.422 1 91.5 232 VAL A O 1
ATOM 1888 N N . LEU A 1 233 ? -2.561 -20.578 -10.555 1 88.94 233 LEU A N 1
ATOM 1889 C CA . LEU A 1 233 ? -2.518 -20.578 -12.016 1 88.94 233 LEU A CA 1
ATOM 1890 C C . LEU A 1 233 ? -3.746 -21.281 -12.594 1 88.94 233 LEU A C 1
ATOM 1892 O O . LEU A 1 233 ? -3.84 -22.5 -12.562 1 88.94 233 LEU A O 1
ATOM 1896 N N . LEU A 1 234 ? -4.504 -20.438 -13.188 1 93.62 234 LEU A N 1
ATOM 1897 C CA . LEU A 1 234 ? -5.77 -20.984 -13.664 1 93.62 234 LEU A CA 1
ATOM 1898 C C . LEU A 1 234 ? -5.621 -21.578 -15.062 1 93.62 234 LEU A C 1
ATOM 1900 O O . LEU A 1 234 ? -4.77 -21.125 -15.836 1 93.62 234 LEU A O 1
ATOM 1904 N N . THR A 1 235 ? -6.418 -22.562 -15.281 1 94.88 235 THR A N 1
ATOM 1905 C CA . THR A 1 235 ? -6.613 -23.125 -16.609 1 94.88 235 THR A CA 1
ATOM 1906 C C . THR A 1 235 ? -8.102 -23.203 -16.953 1 94.88 235 THR A C 1
ATOM 1908 O O . THR A 1 235 ? -8.922 -23.547 -16.094 1 94.88 235 THR A O 1
ATOM 1911 N N . LEU A 1 236 ? -8.359 -22.922 -18.203 1 96.69 236 LEU A N 1
ATOM 1912 C CA . LEU A 1 236 ? -9.75 -22.938 -18.641 1 96.69 236 LEU A CA 1
ATOM 1913 C C . LEU A 1 236 ? -10.203 -24.359 -18.953 1 96.69 236 LEU A C 1
ATOM 1915 O O . LEU A 1 236 ? -9.438 -25.156 -19.516 1 96.69 236 LEU A O 1
ATOM 1919 N N . ASN A 1 237 ? -11.414 -24.688 -18.547 1 96.19 237 ASN A N 1
ATOM 1920 C CA . ASN A 1 237 ? -11.984 -26.016 -18.797 1 96.19 237 ASN A CA 1
ATOM 1921 C C . ASN A 1 237 ? -12.781 -26.031 -20.094 1 96.19 237 ASN A C 1
ATOM 1923 O O . ASN A 1 237 ? -13.898 -25.516 -20.156 1 96.19 237 ASN A O 1
ATOM 1927 N N . PRO A 1 238 ? -12.289 -26.703 -21.062 1 94.81 238 PRO A N 1
ATOM 1928 C CA . PRO A 1 238 ? -12.969 -26.734 -22.359 1 94.81 238 PRO A CA 1
ATOM 1929 C C . PRO A 1 238 ? -14.328 -27.422 -22.297 1 94.81 238 PRO A C 1
ATOM 1931 O O . PRO A 1 238 ? -15.219 -27.125 -23.109 1 94.81 238 PRO A O 1
ATOM 1934 N N . ASP A 1 239 ? -14.508 -28.266 -21.375 1 94.44 239 ASP A N 1
ATOM 1935 C CA . ASP A 1 239 ? -15.75 -29.031 -21.281 1 94.44 239 ASP A CA 1
ATOM 1936 C C . ASP A 1 239 ? -16.891 -28.141 -20.797 1 94.44 239 ASP A C 1
ATOM 1938 O O . ASP A 1 239 ? -18.062 -28.516 -20.922 1 94.44 239 ASP A O 1
ATOM 1942 N N . THR A 1 240 ? -16.578 -27.016 -20.25 1 95.81 240 THR A N 1
ATOM 1943 C CA . THR A 1 240 ? -17.625 -26.109 -19.75 1 95.81 240 THR A CA 1
ATOM 1944 C C . THR A 1 240 ? -17.859 -24.969 -20.719 1 95.81 240 THR A C 1
ATOM 1946 O O . THR A 1 240 ? -18.828 -24.219 -20.578 1 95.81 240 THR A O 1
ATOM 1949 N N . ALA A 1 241 ? -17.047 -24.812 -21.672 1 96.38 241 ALA A N 1
ATOM 1950 C CA . ALA A 1 241 ? -17.047 -23.641 -22.547 1 96.38 241 ALA A CA 1
ATOM 1951 C C . ALA A 1 241 ? -18.203 -23.719 -23.547 1 96.38 241 ALA A C 1
ATOM 1953 O O . ALA A 1 241 ? -18.453 -24.766 -24.156 1 96.38 241 ALA A O 1
ATOM 1954 N N . ASN A 1 242 ? -18.875 -22.641 -23.672 1 95.75 242 ASN A N 1
ATOM 1955 C CA . ASN A 1 242 ? -19.875 -22.516 -24.719 1 95.75 242 ASN A CA 1
ATOM 1956 C C . ASN A 1 242 ? -19.281 -22.734 -26.109 1 95.75 242 ASN A C 1
ATOM 1958 O O . ASN A 1 242 ? -18.094 -22.484 -26.312 1 95.75 242 ASN A O 1
ATOM 1962 N N . SER A 1 243 ? -20.141 -23.031 -27.062 1 95 243 SER A N 1
ATOM 1963 C CA . SER A 1 243 ? -19.672 -23.438 -28.391 1 95 243 SER A CA 1
ATOM 1964 C C . SER A 1 243 ? -19.094 -22.266 -29.156 1 95 243 SER A C 1
ATOM 1966 O O . SER A 1 243 ? -18.375 -22.453 -30.141 1 95 243 SER A O 1
ATOM 1968 N N . HIS A 1 244 ? -19.438 -21.062 -28.688 1 94.81 244 HIS A N 1
ATOM 1969 C CA . HIS A 1 244 ? -18.922 -19.891 -29.375 1 94.81 244 HIS A CA 1
ATOM 1970 C C . HIS A 1 244 ? -17.562 -19.469 -28.828 1 94.81 244 HIS A C 1
ATOM 1972 O O . HIS A 1 244 ? -16.922 -18.562 -29.359 1 94.81 244 HIS A O 1
ATOM 1978 N N . LEU A 1 245 ? -17.156 -20.125 -27.781 1 95.25 245 LEU A N 1
ATOM 1979 C CA . LEU A 1 245 ? -15.906 -19.766 -27.141 1 95.25 245 LEU A CA 1
ATOM 1980 C C . LEU A 1 245 ? -14.789 -20.734 -27.531 1 95.25 245 LEU A C 1
ATOM 1982 O O . LEU A 1 245 ? -14.93 -21.953 -27.375 1 95.25 245 LEU A O 1
ATOM 1986 N N . PHE A 1 246 ? -13.688 -20.172 -28.031 1 94.62 246 PHE A N 1
ATOM 1987 C CA . PHE A 1 246 ? -12.508 -20.938 -28.438 1 94.62 246 PHE A CA 1
ATOM 1988 C C . PHE A 1 246 ? -11.406 -20.812 -27.391 1 94.62 246 PHE A C 1
ATOM 1990 O O . PHE A 1 246 ? -11.055 -19.703 -26.984 1 94.62 246 PHE A O 1
ATOM 1997 N N . ILE A 1 247 ? -10.898 -21.875 -27 1 95.25 247 ILE A N 1
ATOM 1998 C CA . ILE A 1 247 ? -9.859 -21.891 -25.984 1 95.25 247 ILE A CA 1
ATOM 1999 C C . ILE A 1 247 ? -8.516 -22.234 -26.625 1 95.25 247 ILE A C 1
ATOM 2001 O O . ILE A 1 247 ? -8.438 -23.125 -27.469 1 95.25 247 ILE A O 1
ATOM 2005 N N . SER A 1 248 ? -7.543 -21.516 -26.281 1 94.31 248 SER A N 1
ATOM 2006 C CA . SER A 1 248 ? -6.199 -21.766 -26.797 1 94.31 248 SER A CA 1
ATOM 2007 C C . SER A 1 248 ? -5.695 -23.141 -26.375 1 94.31 248 SER A C 1
ATOM 2009 O O . SER A 1 248 ? -6.199 -23.734 -25.422 1 94.31 248 SER A O 1
ATOM 2011 N N . PRO A 1 249 ? -4.691 -23.672 -27 1 92.88 249 PRO A N 1
ATOM 2012 C CA . PRO A 1 249 ? -4.152 -24.984 -26.688 1 92.88 249 PRO A CA 1
ATOM 2013 C C . PRO A 1 249 ? -3.576 -25.078 -25.281 1 92.88 249 PRO A C 1
ATOM 2015 O O . PRO A 1 249 ? -3.643 -26.125 -24.641 1 92.88 249 PRO A O 1
ATOM 2018 N N . ASP A 1 250 ? -3.102 -24.016 -24.875 1 91.56 250 ASP A N 1
ATOM 2019 C CA . ASP A 1 250 ? -2.518 -24.031 -23.531 1 91.56 250 ASP A CA 1
ATOM 2020 C C . ASP A 1 250 ? -3.586 -23.812 -22.469 1 91.56 250 ASP A C 1
ATOM 2022 O O . ASP A 1 250 ? -3.283 -23.797 -21.281 1 91.56 250 ASP A O 1
ATOM 2026 N N . GLN A 1 251 ? -4.816 -23.547 -22.875 1 95.25 251 GLN A N 1
ATOM 2027 C CA . GLN A 1 251 ? -6 -23.406 -22.031 1 95.25 251 GLN A CA 1
ATOM 2028 C C . GLN A 1 251 ? -5.895 -22.172 -21.125 1 95.25 251 GLN A C 1
ATOM 2030 O O . GLN A 1 251 ? -6.363 -22.203 -19.984 1 95.25 251 GLN A O 1
ATOM 2035 N N . LYS A 1 252 ? -5.223 -21.156 -21.672 1 94.56 252 LYS A N 1
ATOM 2036 C CA . LYS A 1 252 ? -5.051 -19.938 -20.875 1 94.56 252 LYS A CA 1
ATOM 2037 C C . LYS A 1 252 ? -5.828 -18.781 -21.484 1 94.56 252 LYS A C 1
ATOM 2039 O O . LYS A 1 252 ? -6.129 -17.797 -20.781 1 94.56 252 LYS A O 1
ATOM 2044 N N . THR A 1 253 ? -6.105 -18.906 -22.734 1 94.5 253 THR A N 1
ATOM 2045 C CA . THR A 1 253 ? -6.77 -17.797 -23.422 1 94.5 253 THR A CA 1
ATOM 2046 C C . THR A 1 253 ? -8.086 -18.266 -24.047 1 94.5 253 THR A C 1
ATOM 2048 O O . THR A 1 253 ? -8.156 -19.359 -24.594 1 94.5 253 THR A O 1
ATOM 2051 N N . VAL A 1 254 ? -9.117 -17.5 -23.953 1 94.31 254 VAL A N 1
ATOM 2052 C CA . VAL A 1 254 ? -10.414 -17.766 -24.562 1 94.31 254 VAL A CA 1
ATOM 2053 C C . VAL A 1 254 ? -10.82 -16.609 -25.469 1 94.31 254 VAL A C 1
ATOM 2055 O O . VAL A 1 254 ? -10.578 -15.445 -25.141 1 94.31 254 VAL A O 1
ATOM 2058 N N . TYR A 1 255 ? -11.359 -16.953 -26.609 1 92.38 255 TYR A N 1
ATOM 2059 C CA . TYR A 1 255 ? -11.82 -15.938 -27.547 1 92.38 255 TYR A CA 1
ATOM 2060 C C . TYR A 1 255 ? -13.227 -16.25 -28.031 1 92.38 255 TYR A C 1
ATOM 2062 O O . TYR A 1 255 ? -13.633 -17.422 -28.094 1 92.38 255 TYR A O 1
ATOM 2070 N N . PHE A 1 256 ? -13.906 -15.195 -28.344 1 92.69 256 PHE A N 1
ATOM 2071 C CA . PHE A 1 256 ? -15.273 -15.32 -28.844 1 92.69 256 PHE A CA 1
ATOM 2072 C C . PHE A 1 256 ? -15.297 -15.273 -30.375 1 92.69 256 PHE A C 1
ATOM 2074 O O . PHE A 1 256 ? -14.578 -14.477 -30.984 1 92.69 256 PHE A O 1
ATOM 2081 N N . ARG A 1 257 ? -16.078 -16.141 -30.891 1 90.06 257 ARG A N 1
ATOM 2082 C CA . ARG A 1 257 ? -16.359 -16.094 -32.312 1 90.06 257 ARG A CA 1
ATOM 2083 C C . ARG A 1 257 ? -17.859 -16.219 -32.594 1 90.06 257 ARG A C 1
ATOM 2085 O O . ARG A 1 257 ? -18.562 -16.953 -31.891 1 90.06 257 ARG A O 1
ATOM 2092 N N . GLU A 1 258 ? -18.312 -15.648 -33.625 1 89.69 258 GLU A N 1
ATOM 2093 C CA . GLU A 1 258 ? -19.734 -15.656 -33.969 1 89.69 258 GLU A CA 1
ATOM 2094 C C . GLU A 1 258 ? -20.188 -17.031 -34.438 1 89.69 258 GLU A C 1
ATOM 2096 O O . GLU A 1 258 ? -21.297 -17.469 -34.156 1 89.69 258 GLU A O 1
ATOM 2101 N N . THR A 1 259 ? -19.344 -17.688 -35.094 1 91.31 259 THR A N 1
ATOM 2102 C CA . THR A 1 259 ? -19.672 -19.031 -35.594 1 91.31 259 THR A CA 1
ATOM 2103 C C . THR A 1 259 ? -19.375 -20.078 -34.531 1 91.31 259 THR A C 1
ATOM 2105 O O . THR A 1 259 ? -18.234 -20.219 -34.062 1 91.31 259 THR A O 1
ATOM 2108 N N . PRO A 1 260 ? -20.375 -20.781 -34.156 1 91.69 260 PRO A N 1
ATOM 2109 C CA . PRO A 1 260 ? -20.156 -21.797 -33.094 1 91.69 260 PRO A CA 1
ATOM 2110 C C . PRO A 1 260 ? -19.375 -23 -33.594 1 91.69 260 PRO A C 1
ATOM 2112 O O . PRO A 1 260 ? -19.406 -23.312 -34.812 1 91.69 260 PRO A O 1
ATOM 2115 N N . GLN A 1 261 ? -18.641 -23.625 -32.719 1 92.5 261 GLN A N 1
ATOM 2116 C CA . GLN A 1 261 ? -17.938 -24.875 -33 1 92.5 261 GLN A CA 1
ATOM 2117 C C . GLN A 1 261 ? -18.844 -26.078 -32.812 1 92.5 261 GLN A C 1
ATOM 2119 O O . GLN A 1 261 ? -19.812 -26.016 -32.031 1 92.5 261 GLN A O 1
ATOM 2124 N N . LYS A 1 262 ? -18.562 -27.141 -33.625 1 90.19 262 LYS A N 1
ATOM 2125 C CA . LYS A 1 262 ? -19.25 -28.406 -33.406 1 90.19 262 LYS A CA 1
ATOM 2126 C C . LYS A 1 262 ? -18.562 -29.219 -32.312 1 90.19 262 LYS A C 1
ATOM 2128 O O . LYS A 1 262 ? -17.516 -29.828 -32.531 1 90.19 262 LYS A O 1
ATOM 2133 N N . LEU A 1 263 ? -19.141 -29.078 -31.172 1 89.94 263 LEU A N 1
ATOM 2134 C CA . LEU A 1 263 ? -18.547 -29.766 -30.031 1 89.94 263 LEU A CA 1
ATOM 2135 C C . LEU A 1 263 ? -19.453 -30.891 -29.547 1 89.94 263 LEU A C 1
ATOM 2137 O O . LEU A 1 263 ? -20.672 -30.828 -29.688 1 89.94 263 LEU A O 1
ATOM 2141 N N . PRO A 1 264 ? -18.797 -31.953 -29.047 1 88.69 264 PRO A N 1
ATOM 2142 C CA . PRO A 1 264 ? -19.609 -33.031 -28.469 1 88.69 264 PRO A CA 1
ATOM 2143 C C . PRO A 1 264 ? -20.453 -32.531 -27.297 1 88.69 264 PRO A C 1
ATOM 2145 O O . PRO A 1 264 ? -20.141 -31.516 -26.688 1 88.69 264 PRO A O 1
ATOM 2148 N N . TYR A 1 265 ? -21.5 -33.25 -27.062 1 86 265 TYR A N 1
ATOM 2149 C CA . TYR A 1 265 ? -22.359 -32.906 -25.938 1 86 265 TYR A CA 1
ATOM 2150 C C . TYR A 1 265 ? -21.625 -33.031 -24.625 1 86 265 TYR A C 1
ATOM 2152 O O . TYR A 1 265 ? -20.844 -33.969 -24.422 1 86 265 TYR A O 1
ATOM 2160 N N . SER A 1 266 ? -21.719 -32.094 -23.844 1 89.75 266 SER A N 1
ATOM 2161 C CA . SER A 1 266 ? -21.203 -32.094 -22.469 1 89.75 266 SER A CA 1
ATOM 2162 C C . SER A 1 266 ? -22.234 -31.531 -21.5 1 89.75 266 SER A C 1
ATOM 2164 O O . SER A 1 266 ? -22.797 -30.453 -21.734 1 89.75 266 SER A O 1
ATOM 2166 N N . ALA A 1 267 ? -22.5 -32.25 -20.438 1 88.88 267 ALA A N 1
ATOM 2167 C CA . ALA A 1 267 ? -23.469 -31.797 -19.438 1 88.88 267 ALA A CA 1
ATOM 2168 C C . ALA A 1 267 ? -22.984 -30.516 -18.734 1 88.88 267 ALA A C 1
ATOM 2170 O O . ALA A 1 267 ? -23.797 -29.719 -18.266 1 88.88 267 ALA A O 1
ATOM 2171 N N . GLU A 1 268 ? -21.719 -30.312 -18.781 1 93.12 268 GLU A N 1
ATOM 2172 C CA . GLU A 1 268 ? -21.141 -29.188 -18.031 1 93.12 268 GLU A CA 1
ATOM 2173 C C . GLU A 1 268 ? -20.984 -27.953 -18.906 1 93.12 268 GLU A C 1
ATOM 2175 O O . GLU A 1 268 ? -20.672 -26.875 -18.422 1 93.12 268 GLU A O 1
ATOM 2180 N N . ARG A 1 269 ? -21.219 -28.062 -20.172 1 94.81 269 ARG A N 1
ATOM 2181 C CA . ARG A 1 269 ? -21.016 -26.969 -21.109 1 94.81 269 ARG A CA 1
ATOM 2182 C C . ARG A 1 269 ? -22.172 -25.969 -21.047 1 94.81 269 ARG A C 1
ATOM 2184 O O . ARG A 1 269 ? -23.328 -26.359 -21 1 94.81 269 ARG A O 1
ATOM 2191 N N . PHE A 1 270 ? -21.812 -24.766 -21.047 1 95.44 270 PHE A N 1
ATOM 2192 C CA . PHE A 1 270 ? -22.828 -23.734 -21.125 1 95.44 270 PHE A CA 1
ATOM 2193 C C . PHE A 1 270 ? -23.453 -23.719 -22.516 1 95.44 270 PHE A C 1
ATOM 2195 O O . PHE A 1 270 ? -22.766 -23.875 -23.516 1 95.44 270 PHE A O 1
ATOM 2202 N N . ASP A 1 271 ? -24.672 -23.484 -22.609 1 91.94 271 ASP A N 1
ATOM 2203 C CA . ASP A 1 271 ? -25.312 -23.531 -23.922 1 91.94 271 ASP A CA 1
ATOM 2204 C C . ASP A 1 271 ? -25.875 -22.172 -24.297 1 91.94 271 ASP A C 1
ATOM 2206 O O . ASP A 1 271 ? -25.781 -21.75 -25.453 1 91.94 271 ASP A O 1
ATOM 2210 N N . SER A 1 272 ? -26.469 -21.484 -23.359 1 90.62 272 SER A N 1
ATOM 2211 C CA . SER A 1 272 ? -27.156 -20.234 -23.688 1 90.62 272 SER A CA 1
ATOM 2212 C C . SER A 1 272 ? -26.203 -19.047 -23.594 1 90.62 272 SER A C 1
ATOM 2214 O O . SER A 1 272 ? -26.219 -18.156 -24.453 1 90.62 272 SER A O 1
ATOM 2216 N N . HIS A 1 273 ? -25.422 -19.047 -22.594 1 93.19 273 HIS A N 1
ATOM 2217 C CA . HIS A 1 273 ? -24.516 -17.922 -22.375 1 93.19 273 HIS A CA 1
ATOM 2218 C C . HIS A 1 273 ? -23.094 -18.266 -22.75 1 93.19 273 HIS A C 1
ATOM 2220 O O . HIS A 1 273 ? -22.688 -19.422 -22.656 1 93.19 273 HIS A O 1
ATOM 2226 N N . PHE A 1 274 ? -22.359 -17.281 -23.172 1 95.12 274 PHE A N 1
ATOM 2227 C CA . PHE A 1 274 ? -20.984 -17.484 -23.625 1 95.12 274 PHE A CA 1
ATOM 2228 C C . PHE A 1 274 ? -20.031 -17.516 -22.438 1 95.12 274 PHE A C 1
ATOM 2230 O O . PHE A 1 274 ? -19.188 -16.625 -22.297 1 95.12 274 PHE A O 1
ATOM 2237 N N . CYS A 1 275 ? -20.203 -18.531 -21.672 1 96.5 275 CYS A N 1
ATOM 2238 C CA . CYS A 1 275 ? -19.453 -18.625 -20.422 1 96.5 275 CYS A CA 1
ATOM 2239 C C . CYS A 1 275 ? -18.453 -19.781 -20.469 1 96.5 275 CYS A C 1
ATOM 2241 O O . CYS A 1 275 ? -18.562 -20.656 -21.328 1 96.5 275 CYS A O 1
ATOM 2243 N N . VAL A 1 276 ? -17.484 -19.719 -19.656 1 97.12 276 VAL A N 1
ATOM 2244 C CA . VAL A 1 276 ? -16.5 -20.781 -19.453 1 97.12 276 VAL A CA 1
ATOM 2245 C C . VAL A 1 276 ? -16.016 -20.766 -18.016 1 97.12 276 VAL A C 1
ATOM 2247 O O . VAL A 1 276 ? -15.945 -19.703 -17.391 1 97.12 276 VAL A O 1
ATOM 2250 N N . LEU A 1 277 ? -15.758 -21.906 -17.453 1 97.44 277 LEU A N 1
ATOM 2251 C CA . LEU A 1 277 ? -15.242 -22.031 -16.094 1 97.44 277 LEU A CA 1
ATOM 2252 C C . LEU A 1 277 ? -13.789 -22.5 -16.094 1 97.44 277 LEU A C 1
ATOM 2254 O O . LEU A 1 277 ? -13.305 -23 -17.109 1 97.44 277 LEU A O 1
ATOM 2258 N N . ALA A 1 278 ? -13.117 -22.234 -15.055 1 97 278 ALA A N 1
ATOM 2259 C CA . ALA A 1 278 ? -11.758 -22.75 -14.891 1 97 278 ALA A CA 1
ATOM 2260 C C . ALA A 1 278 ? -11.781 -24.188 -14.398 1 97 278 ALA A C 1
ATOM 2262 O O . ALA A 1 278 ? -12.82 -24.688 -13.977 1 97 278 ALA A O 1
ATOM 2263 N N . GLN A 1 279 ? -10.664 -24.828 -14.516 1 94.94 279 GLN A N 1
ATOM 2264 C CA . GLN A 1 279 ? -10.516 -26.203 -14.023 1 94.94 279 GLN A CA 1
ATOM 2265 C C . GLN A 1 279 ? -10.336 -26.219 -12.508 1 94.94 279 GLN A C 1
ATOM 2267 O O . GLN A 1 279 ? -10.797 -27.156 -11.844 1 94.94 279 GLN A O 1
ATOM 2272 N N . GLU A 1 280 ? -9.68 -25.219 -12.016 1 93.56 280 GLU A N 1
ATOM 2273 C CA . GLU A 1 280 ? -9.406 -25.141 -10.586 1 93.56 280 GLU A CA 1
ATOM 2274 C C . GLU A 1 280 ? -10.672 -24.781 -9.805 1 93.56 280 GLU A C 1
ATOM 2276 O O . GLU A 1 280 ? -11.438 -23.906 -10.219 1 93.56 280 GLU A O 1
ATOM 2281 N N . ALA A 1 281 ? -10.883 -25.438 -8.773 1 95.56 281 ALA A N 1
ATOM 2282 C CA . ALA A 1 281 ? -12.008 -25.203 -7.875 1 95.56 281 ALA A CA 1
ATOM 2283 C C . ALA A 1 281 ? -11.539 -24.984 -6.441 1 95.56 281 ALA A C 1
ATOM 2285 O O . ALA A 1 281 ? -10.492 -25.516 -6.039 1 95.56 281 ALA A O 1
ATOM 2286 N N . PHE A 1 282 ? -12.305 -24.219 -5.734 1 96.69 282 PHE A N 1
ATOM 2287 C CA . PHE A 1 282 ? -11.867 -23.875 -4.387 1 96.69 282 PHE A CA 1
ATOM 2288 C C . PHE A 1 282 ? -12.961 -24.172 -3.367 1 96.69 282 PHE A C 1
ATOM 2290 O O . PHE A 1 282 ? -14.125 -23.812 -3.584 1 96.69 282 PHE A O 1
ATOM 2297 N N . SER A 1 283 ? -12.586 -24.828 -2.273 1 96.06 283 SER A N 1
ATOM 2298 C CA . SER A 1 283 ? -13.523 -25.125 -1.202 1 96.06 283 SER A CA 1
ATOM 2299 C C . SER A 1 283 ? -12.992 -24.672 0.151 1 96.06 283 SER A C 1
ATOM 2301 O O . SER A 1 283 ? -13.609 -24.922 1.187 1 96.06 283 SER A O 1
ATOM 2303 N N . SER A 1 284 ? -11.859 -24.094 0.124 1 94.75 284 SER A N 1
ATOM 2304 C CA . SER A 1 284 ? -11.242 -23.578 1.336 1 94.75 284 SER A CA 1
ATOM 2305 C C . SER A 1 284 ? -10.031 -22.703 1.006 1 94.75 284 SER A C 1
ATOM 2307 O O . SER A 1 284 ? -9.562 -22.688 -0.131 1 94.75 284 SER A O 1
ATOM 2309 N N . GLY A 1 285 ? -9.727 -21.922 2.016 1 94.19 285 GLY A N 1
ATOM 2310 C CA . GLY A 1 285 ? -8.469 -21.203 1.912 1 94.19 285 GLY A CA 1
ATOM 2311 C C . GLY A 1 285 ? -8.625 -19.828 1.267 1 94.19 285 GLY A C 1
ATOM 2312 O O . GLY A 1 285 ? -9.742 -19.391 0.997 1 94.19 285 GLY A O 1
ATOM 2313 N N . LYS A 1 286 ? -7.453 -19.156 1.15 1 94.62 286 LYS A N 1
ATOM 2314 C CA . LYS A 1 286 ? -7.352 -17.859 0.48 1 94.62 286 LYS A CA 1
ATOM 2315 C C . LYS A 1 286 ? -6.594 -17.984 -0.838 1 94.62 286 LYS A C 1
ATOM 2317 O O . LYS A 1 286 ? -5.484 -18.531 -0.876 1 94.62 286 LYS A O 1
ATOM 2322 N N . HIS A 1 287 ? -7.215 -17.516 -1.892 1 95.25 287 HIS A N 1
ATOM 2323 C CA . HIS A 1 287 ? -6.641 -17.672 -3.225 1 95.25 287 HIS A CA 1
ATOM 2324 C C . HIS A 1 287 ? -6.723 -16.375 -4.012 1 95.25 287 HIS A C 1
ATOM 2326 O O . HIS A 1 287 ? -7.602 -15.539 -3.76 1 95.25 287 HIS A O 1
ATOM 2332 N N . CYS A 1 288 ? -5.793 -16.203 -4.844 1 94.31 288 CYS A N 1
ATOM 2333 C CA . CYS A 1 288 ? -5.848 -15.062 -5.738 1 94.31 288 CYS A CA 1
ATOM 2334 C C . CYS A 1 288 ? -5.34 -15.43 -7.129 1 94.31 288 CYS A C 1
ATOM 2336 O O . CYS A 1 288 ? -4.508 -16.328 -7.273 1 94.31 288 CYS A O 1
ATOM 2338 N N . TRP A 1 289 ? -5.895 -14.812 -8.148 1 94.62 289 TRP A N 1
ATOM 2339 C CA . TRP A 1 289 ? -5.453 -15 -9.531 1 94.62 289 TRP A CA 1
ATOM 2340 C C . TRP A 1 289 ? -5.676 -13.734 -10.352 1 94.62 289 TRP A C 1
ATOM 2342 O O . TRP A 1 289 ? -6.387 -12.82 -9.922 1 94.62 289 TRP A O 1
ATOM 2352 N N . GLU A 1 290 ? -4.977 -13.664 -11.445 1 93 290 GLU A N 1
ATOM 2353 C CA . GLU A 1 290 ? -5.055 -12.5 -12.32 1 93 290 GLU A CA 1
ATOM 2354 C C . GLU A 1 290 ? -5.645 -12.867 -13.68 1 93 290 GLU A C 1
ATOM 2356 O O . GLU A 1 290 ? -5.426 -13.977 -14.18 1 93 290 GLU A O 1
ATOM 2361 N N . VAL A 1 291 ? -6.379 -11.961 -14.195 1 94.69 291 VAL A N 1
ATOM 2362 C CA . VAL A 1 291 ? -6.996 -12.148 -15.5 1 94.69 291 VAL A CA 1
ATOM 2363 C C . VAL A 1 291 ? -6.715 -10.93 -16.391 1 94.69 291 VAL A C 1
ATOM 2365 O O . VAL A 1 291 ? -6.941 -9.789 -15.969 1 94.69 291 VAL A O 1
ATOM 2368 N N . CYS A 1 292 ? -6.262 -11.18 -17.547 1 93.06 292 CYS A N 1
ATOM 2369 C CA . CYS A 1 292 ? -6.074 -10.109 -18.531 1 93.06 292 CYS A CA 1
ATOM 2370 C C . CYS A 1 292 ? -7.34 -9.883 -19.344 1 93.06 292 CYS A C 1
ATOM 2372 O O . CYS A 1 292 ? -7.824 -10.797 -20.016 1 93.06 292 CYS A O 1
ATOM 2374 N N . VAL A 1 293 ? -7.93 -8.734 -19.234 1 88.62 293 VAL A N 1
ATOM 2375 C CA . VAL A 1 293 ? -9.203 -8.453 -19.891 1 88.62 293 VAL A CA 1
ATOM 2376 C C . VAL A 1 293 ? -9 -7.414 -20.984 1 88.62 293 VAL A C 1
ATOM 2378 O O . VAL A 1 293 ? -9.914 -7.133 -21.766 1 88.62 293 VAL A O 1
ATOM 2381 N N . GLY A 1 294 ? -8.047 -6.535 -21.141 1 67.94 294 GLY A N 1
ATOM 2382 C CA . GLY A 1 294 ? -7.879 -5.344 -21.953 1 67.94 294 GLY A CA 1
ATOM 2383 C C . GLY A 1 294 ? -7.637 -5.656 -23.422 1 67.94 294 GLY A C 1
ATOM 2384 O O . GLY A 1 294 ? -7.73 -4.77 -24.266 1 67.94 294 GLY A O 1
ATOM 2385 N N . ALA A 1 295 ? -7.102 -6.879 -23.766 1 56.5 295 ALA A N 1
ATOM 2386 C CA . ALA A 1 295 ? -6.664 -7.004 -25.156 1 56.5 295 ALA A CA 1
ATOM 2387 C C . ALA A 1 295 ? -7.855 -7.152 -26.094 1 56.5 295 ALA A C 1
ATOM 2389 O O . ALA A 1 295 ? -8.531 -8.18 -26.094 1 56.5 295 ALA A O 1
ATOM 2390 N N . GLY A 1 296 ? -8.398 -5.945 -26.703 1 53.88 296 GLY A N 1
ATOM 2391 C CA . GLY A 1 296 ? -9.25 -5.969 -27.891 1 53.88 296 GLY A CA 1
ATOM 2392 C C . GLY A 1 296 ? -10.727 -5.926 -27.562 1 53.88 296 GLY A C 1
ATOM 2393 O O . GLY A 1 296 ? -11.57 -5.902 -28.453 1 53.88 296 GLY A O 1
ATOM 2394 N N . SER A 1 297 ? -11.07 -6.109 -26.188 1 57.97 297 SER A N 1
ATOM 2395 C CA . SER A 1 297 ? -12.477 -6.438 -26.031 1 57.97 297 SER A CA 1
ATOM 2396 C C . SER A 1 297 ? -13.336 -5.18 -25.938 1 57.97 297 SER A C 1
ATOM 2398 O O . SER A 1 297 ? -13.414 -4.559 -24.875 1 57.97 297 SER A O 1
ATOM 2400 N N . VAL A 1 298 ? -13.609 -4.633 -27 1 62.06 298 VAL A N 1
ATOM 2401 C CA . VAL A 1 298 ? -14.445 -3.439 -27.109 1 62.06 298 VAL A CA 1
ATOM 2402 C C . VAL A 1 298 ? -15.867 -3.756 -26.641 1 62.06 298 VAL A C 1
ATOM 2404 O O . VAL A 1 298 ? -16.594 -2.867 -26.188 1 62.06 298 VAL A O 1
ATOM 2407 N N . GLU A 1 299 ? -16.281 -4.992 -26.531 1 79.75 299 GLU A N 1
ATOM 2408 C CA . GLU A 1 299 ? -17.719 -5.121 -26.375 1 79.75 299 GLU A CA 1
ATOM 2409 C C . GLU A 1 299 ? -18.094 -5.477 -24.938 1 79.75 299 GLU A C 1
ATOM 2411 O O . GLU A 1 299 ? -18.766 -4.699 -24.25 1 79.75 299 GLU A O 1
ATOM 2416 N N . GLY A 1 300 ? -17.703 -6.777 -24.438 1 90.19 300 GLY A N 1
ATOM 2417 C CA . GLY A 1 300 ? -18.141 -7.051 -23.078 1 90.19 300 GLY A CA 1
ATOM 2418 C C . GLY A 1 300 ? -17.469 -8.266 -22.469 1 90.19 300 GLY A C 1
ATOM 2419 O O . GLY A 1 300 ? -17.125 -9.211 -23.172 1 90.19 300 GLY A O 1
ATOM 2420 N N . TRP A 1 301 ? -17.266 -8.273 -21.234 1 93.56 301 TRP A N 1
ATOM 2421 C CA . TRP A 1 301 ? -16.781 -9.43 -20.484 1 93.56 301 TRP A CA 1
ATOM 2422 C C . TRP A 1 301 ? -17.281 -9.398 -19.047 1 93.56 301 TRP A C 1
ATOM 2424 O O . TRP A 1 301 ? -17.75 -8.359 -18.562 1 93.56 301 TRP A O 1
ATOM 2434 N N . ALA A 1 302 ? -17.234 -10.578 -18.422 1 95.75 302 ALA A N 1
ATOM 2435 C CA . ALA A 1 302 ? -17.484 -10.719 -17 1 95.75 302 ALA A CA 1
ATOM 2436 C C . ALA A 1 302 ? -16.5 -11.688 -16.359 1 95.75 302 ALA A C 1
ATOM 2438 O O . ALA A 1 302 ? -16.141 -12.695 -16.953 1 95.75 302 ALA A O 1
ATOM 2439 N N . VAL A 1 303 ? -15.992 -11.297 -15.25 1 96.69 303 VAL A N 1
ATOM 2440 C CA . VAL A 1 303 ? -15.031 -12.109 -14.508 1 96.69 303 VAL A CA 1
ATOM 2441 C C . VAL A 1 303 ? -15.5 -12.273 -13.062 1 96.69 303 VAL A C 1
ATOM 2443 O O . VAL A 1 303 ? -15.891 -11.297 -12.414 1 96.69 303 VAL A O 1
ATOM 2446 N N . GLY A 1 304 ? -15.469 -13.484 -12.594 1 97.56 304 GLY A N 1
ATOM 2447 C CA . GLY A 1 304 ? -15.859 -13.734 -11.211 1 97.56 304 GLY A CA 1
ATOM 2448 C C . GLY A 1 304 ? -15.758 -15.188 -10.812 1 97.56 304 GLY A C 1
ATOM 2449 O O . GLY A 1 304 ? -14.789 -15.867 -11.156 1 97.56 304 GLY A O 1
ATOM 2450 N N . VAL A 1 305 ? -16.672 -15.594 -9.945 1 97.69 305 VAL A N 1
ATOM 2451 C CA . VAL A 1 305 ? -16.719 -16.969 -9.469 1 97.69 305 VAL A CA 1
ATOM 2452 C C . VAL A 1 305 ? -18.156 -17.5 -9.523 1 97.69 305 VAL A C 1
ATOM 2454 O O . VAL A 1 305 ? -19.109 -16.719 -9.438 1 97.69 305 VAL A O 1
ATOM 2457 N N . SER A 1 306 ? -18.25 -18.75 -9.789 1 96.88 306 SER A N 1
ATOM 2458 C CA . SER A 1 306 ? -19.531 -19.453 -9.812 1 96.88 306 SER A CA 1
ATOM 2459 C C . SER A 1 306 ? -19.531 -20.656 -8.891 1 96.88 306 SER A C 1
ATOM 2461 O O . SER A 1 306 ? -18.484 -21.281 -8.695 1 96.88 306 SER A O 1
ATOM 2463 N N . ARG A 1 307 ? -20.656 -20.938 -8.383 1 95.56 307 ARG A N 1
ATOM 2464 C CA . ARG A 1 307 ? -20.812 -22.203 -7.66 1 95.56 307 ARG A CA 1
ATOM 2465 C C . ARG A 1 307 ? -20.609 -23.391 -8.586 1 95.56 307 ARG A C 1
ATOM 2467 O O . ARG A 1 307 ? -21.047 -23.375 -9.742 1 95.56 307 ARG A O 1
ATOM 2474 N N . ALA A 1 308 ? -20.031 -24.406 -7.98 1 94.31 308 ALA A N 1
ATOM 2475 C CA . ALA A 1 308 ? -19.797 -25.609 -8.766 1 94.31 308 ALA A CA 1
ATOM 2476 C C . ALA A 1 308 ? -21.109 -26.25 -9.211 1 94.31 308 ALA A C 1
ATOM 2478 O O . ALA A 1 308 ? -21.188 -26.844 -10.289 1 94.31 308 ALA A O 1
ATOM 2479 N N . SER A 1 309 ? -22.141 -26.047 -8.422 1 90.75 309 SER A N 1
ATOM 2480 C CA . SER A 1 309 ? -23.438 -26.641 -8.703 1 90.75 309 SER A CA 1
ATOM 2481 C C . SER A 1 309 ? -24.328 -25.688 -9.508 1 90.75 309 SER A C 1
ATOM 2483 O O . SER A 1 309 ? -25.5 -25.969 -9.734 1 90.75 309 SER A O 1
ATOM 2485 N N . GLY A 1 310 ? -23.797 -24.625 -9.898 1 89.5 310 GLY A N 1
ATOM 2486 C CA . GLY A 1 310 ? -24.594 -23.641 -10.602 1 89.5 310 GLY A CA 1
ATOM 2487 C C . GLY A 1 310 ? -25.172 -24.156 -11.906 1 89.5 310 GLY A C 1
ATOM 2488 O O . GLY A 1 310 ? -24.625 -25.078 -12.516 1 89.5 310 GLY A O 1
ATOM 2489 N N . ARG A 1 311 ? -26.234 -23.531 -12.336 1 89.38 311 ARG A N 1
ATOM 2490 C CA . ARG A 1 311 ? -26.906 -23.891 -13.578 1 89.38 311 ARG A CA 1
ATOM 2491 C C . ARG A 1 311 ? -26.047 -23.547 -14.789 1 89.38 311 ARG A C 1
ATOM 2493 O O . ARG A 1 311 ? -25.422 -22.484 -14.836 1 89.38 311 ARG A O 1
ATOM 2500 N N . ARG A 1 312 ? -26.047 -24.453 -15.773 1 91.88 312 ARG A N 1
ATOM 2501 C CA . ARG A 1 312 ? -25.219 -24.219 -16.953 1 91.88 312 ARG A CA 1
ATOM 2502 C C . ARG A 1 312 ? -26.062 -24.234 -18.219 1 91.88 312 ARG A C 1
ATOM 2504 O O . ARG A 1 312 ? -25.625 -23.766 -19.281 1 91.88 312 ARG A O 1
ATOM 2511 N N . LYS A 1 313 ? -27.25 -24.75 -18.016 1 92.19 313 LYS A N 1
ATOM 2512 C CA . LYS A 1 313 ? -28.141 -24.875 -19.172 1 92.19 313 LYS A CA 1
ATOM 2513 C C . LYS A 1 313 ? -29.25 -23.828 -19.125 1 92.19 313 LYS A C 1
ATOM 2515 O O . LYS A 1 313 ? -29.703 -23.453 -18.047 1 92.19 313 LYS A O 1
ATOM 2520 N N . GLY A 1 314 ? -29.625 -23.344 -20.219 1 89.44 314 GLY A N 1
ATOM 2521 C CA . GLY A 1 314 ? -30.734 -22.391 -20.297 1 89.44 314 GLY A CA 1
ATOM 2522 C C . GLY A 1 314 ? -30.344 -20.984 -19.891 1 89.44 314 GLY A C 1
ATOM 2523 O O . GLY A 1 314 ? -29.172 -20.609 -20 1 89.44 314 GLY A O 1
ATOM 2524 N N . GLU A 1 315 ? -31.328 -20.203 -19.547 1 88.75 315 GLU A N 1
ATOM 2525 C CA . GLU A 1 315 ? -31.094 -18.828 -19.156 1 88.75 315 GLU A CA 1
ATOM 2526 C C . GLU A 1 315 ? -30.531 -18.734 -17.734 1 88.75 315 GLU A C 1
ATOM 2528 O O . GLU A 1 315 ? -31.125 -19.281 -16.797 1 88.75 315 GLU A O 1
ATOM 2533 N N . ILE A 1 316 ? -29.391 -18.172 -17.688 1 88.56 316 ILE A N 1
ATOM 2534 C CA . ILE A 1 316 ? -28.734 -18.031 -16.391 1 88.56 316 ILE A CA 1
ATOM 2535 C C . ILE A 1 316 ? -28.625 -16.562 -16.031 1 88.56 316 ILE A C 1
ATOM 2537 O O . ILE A 1 316 ? -28.234 -15.734 -16.859 1 88.56 316 ILE A O 1
ATOM 2541 N N . GLY A 1 317 ? -29.094 -16.219 -14.891 1 89.94 317 GLY A N 1
ATOM 2542 C CA . GLY A 1 317 ? -28.891 -14.875 -14.383 1 89.94 317 GLY A CA 1
ATOM 2543 C C . GLY A 1 317 ? -27.578 -14.703 -13.625 1 89.94 317 GLY A C 1
ATOM 2544 O O . GLY A 1 317 ? -27.234 -15.531 -12.773 1 89.94 317 GLY A O 1
ATOM 2545 N N . PHE A 1 318 ? -26.828 -13.758 -14.094 1 92.81 318 PHE A N 1
ATOM 2546 C CA . PHE A 1 318 ? -25.562 -13.469 -13.406 1 92.81 318 PHE A CA 1
ATOM 2547 C C . PHE A 1 318 ? -25.812 -12.688 -12.125 1 92.81 318 PHE A C 1
ATOM 2549 O O . PHE A 1 318 ? -25.594 -11.477 -12.078 1 92.81 318 PHE A O 1
ATOM 2556 N N . VAL A 1 319 ? -26.266 -13.414 -11.117 1 94.06 319 VAL A N 1
ATOM 2557 C CA . VAL A 1 319 ? -26.562 -12.781 -9.836 1 94.06 319 VAL A CA 1
ATOM 2558 C C . VAL A 1 319 ? -26.094 -13.672 -8.695 1 94.06 319 VAL A C 1
ATOM 2560 O O . VAL A 1 319 ? -26.031 -14.898 -8.836 1 94.06 319 VAL A O 1
ATOM 2563 N N . PRO A 1 320 ? -25.781 -13.062 -7.59 1 93.75 320 PRO A N 1
ATOM 2564 C CA . PRO A 1 320 ? -25.297 -13.836 -6.445 1 93.75 320 PRO A CA 1
ATOM 2565 C C . PRO A 1 320 ? -26.297 -14.883 -5.965 1 93.75 320 PRO A C 1
ATOM 2567 O O . PRO A 1 320 ? -25.891 -15.977 -5.555 1 93.75 320 PRO A O 1
ATOM 2570 N N . SER A 1 321 ? -27.609 -14.562 -6.043 1 92.12 321 SER A N 1
ATOM 2571 C CA . SER A 1 321 ? -28.625 -15.5 -5.574 1 92.12 321 SER A CA 1
ATOM 2572 C C . SER A 1 321 ? -28.594 -16.797 -6.383 1 92.12 321 SER A C 1
ATOM 2574 O O . SER A 1 321 ? -29.047 -17.844 -5.902 1 92.12 321 SER A O 1
ATOM 2576 N N . ARG A 1 322 ? -28.109 -16.656 -7.57 1 92.25 322 ARG A N 1
ATOM 2577 C CA . ARG A 1 322 ? -28 -17.844 -8.422 1 92.25 322 ARG A CA 1
ATOM 2578 C C . ARG A 1 322 ? -26.594 -18.422 -8.391 1 92.25 322 ARG A C 1
ATOM 2580 O O . ARG A 1 322 ? -26.266 -19.312 -9.172 1 92.25 322 ARG A O 1
ATOM 2587 N N . GLY A 1 323 ? -25.766 -17.844 -7.594 1 93.94 323 GLY A N 1
ATOM 2588 C CA . GLY A 1 323 ? -24.453 -18.422 -7.344 1 93.94 323 GLY A CA 1
ATOM 2589 C C . GLY A 1 323 ? -23.375 -17.844 -8.234 1 93.94 323 GLY A C 1
ATOM 2590 O O . GLY A 1 323 ? -22.359 -18.5 -8.5 1 93.94 323 GLY A O 1
ATOM 2591 N N . ILE A 1 324 ? -23.578 -16.766 -8.805 1 96.25 324 ILE A N 1
ATOM 2592 C CA . ILE A 1 324 ? -22.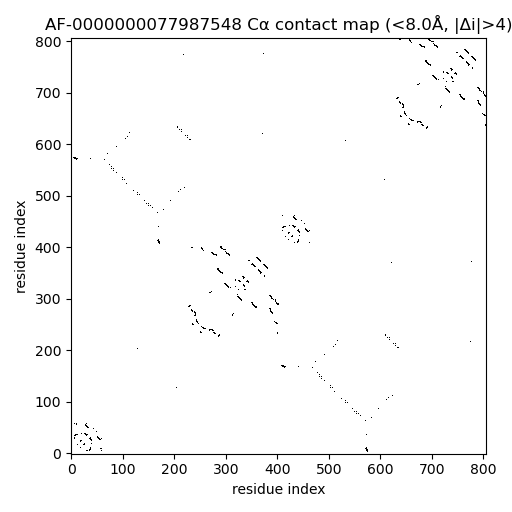562 -16.125 -9.641 1 96.25 324 ILE A CA 1
ATOM 2593 C C . ILE A 1 324 ? -22.219 -14.75 -9.062 1 96.25 324 ILE A C 1
ATOM 2595 O O . ILE A 1 324 ? -23.094 -13.914 -8.867 1 96.25 324 ILE A O 1
ATOM 2599 N N . TRP A 1 325 ? -21 -14.523 -8.672 1 96.75 325 TRP A N 1
ATOM 2600 C CA . TRP A 1 325 ? -20.453 -13.25 -8.219 1 96.75 325 TRP A CA 1
ATOM 2601 C C . TRP A 1 325 ? -19.406 -12.719 -9.203 1 96.75 325 TRP A C 1
ATOM 2603 O O . TRP A 1 325 ? -18.312 -13.273 -9.312 1 96.75 325 TRP A O 1
ATOM 2613 N N . ALA A 1 326 ? -19.75 -11.617 -9.914 1 97.62 326 ALA A N 1
ATOM 2614 C CA . ALA A 1 326 ? -18.844 -11.195 -10.977 1 97.62 326 ALA A CA 1
ATOM 2615 C C . ALA A 1 326 ? -18.953 -9.688 -11.219 1 97.62 326 ALA A C 1
ATOM 2617 O O . ALA A 1 326 ? -19.906 -9.047 -10.766 1 97.62 326 ALA A O 1
ATOM 2618 N N . ILE A 1 327 ? -17.891 -9.18 -11.781 1 95.62 327 ILE A N 1
ATOM 2619 C CA . ILE A 1 327 ? -17.938 -7.836 -12.336 1 95.62 327 ILE A CA 1
ATOM 2620 C C . ILE A 1 327 ? -17.969 -7.906 -13.859 1 95.62 327 ILE A C 1
ATOM 2622 O O . ILE A 1 327 ? -17.453 -8.844 -14.453 1 95.62 327 ILE A O 1
ATOM 2626 N N . GLN A 1 328 ? -18.594 -6.93 -14.383 1 94.75 328 GLN A N 1
ATOM 2627 C CA . GLN A 1 328 ? -18.812 -6.965 -15.828 1 94.75 328 GLN A CA 1
ATOM 2628 C C . GLN A 1 328 ? -18.453 -5.629 -16.469 1 94.75 328 GLN A C 1
ATOM 2630 O O . GLN A 1 328 ? -18.562 -4.578 -15.828 1 94.75 328 GLN A O 1
ATOM 2635 N N . MET A 1 329 ? -17.906 -5.715 -17.609 1 92.38 329 MET A N 1
ATOM 2636 C CA . MET A 1 329 ? -17.719 -4.566 -18.484 1 92.38 329 MET A CA 1
ATOM 2637 C C . MET A 1 329 ? -18.547 -4.727 -19.766 1 92.38 329 MET A C 1
ATOM 2639 O O . MET A 1 329 ? -18.422 -5.742 -20.453 1 92.38 329 MET A O 1
ATOM 2643 N N . LEU A 1 330 ? -19.469 -3.844 -20.016 1 89.38 330 LEU A N 1
ATOM 2644 C CA . LEU A 1 330 ? -20.281 -3.852 -21.234 1 89.38 330 LEU A CA 1
ATOM 2645 C C . LEU A 1 330 ? -20.219 -2.5 -21.938 1 89.38 330 LEU A C 1
ATOM 2647 O O . LEU A 1 330 ? -20.703 -1.496 -21.406 1 89.38 330 LEU A O 1
ATOM 2651 N N . LYS A 1 331 ? -19.641 -2.461 -23.109 1 84.31 331 LYS A N 1
ATOM 2652 C CA . LYS A 1 331 ? -19.531 -1.255 -23.922 1 84.31 331 LYS A CA 1
ATOM 2653 C C . LYS A 1 331 ? -18.938 -0.099 -23.125 1 84.31 331 LYS A C 1
ATOM 2655 O O . LYS A 1 331 ? -19.5 1 -23.109 1 84.31 331 LYS A O 1
ATOM 2660 N N . GLY A 1 332 ? -18 -0.468 -22.375 1 80.75 332 GLY A N 1
ATOM 2661 C CA . GLY A 1 332 ? -17.25 0.565 -21.672 1 80.75 332 GLY A CA 1
ATOM 2662 C C . GLY A 1 332 ? -17.781 0.837 -20.281 1 80.75 332 GLY A C 1
ATOM 2663 O O . GLY A 1 332 ? -17.172 1.589 -19.516 1 80.75 332 GLY A O 1
ATOM 2664 N N . HIS A 1 333 ? -18.922 0.261 -19.938 1 84.88 333 HIS A N 1
ATOM 2665 C CA . HIS A 1 333 ? -19.5 0.456 -18.609 1 84.88 333 HIS A CA 1
ATOM 2666 C C . HIS A 1 333 ? -19.172 -0.712 -17.688 1 84.88 333 HIS A C 1
ATOM 2668 O O . HIS A 1 333 ? -19.312 -1.874 -18.078 1 84.88 333 HIS A O 1
ATOM 2674 N N . TYR A 1 334 ? -18.703 -0.291 -16.531 1 89.31 334 TYR A N 1
ATOM 2675 C CA . TYR A 1 334 ? -18.344 -1.305 -15.539 1 89.31 334 TYR A CA 1
ATOM 2676 C C . TYR A 1 334 ? -19.422 -1.423 -14.469 1 89.31 334 TYR A C 1
ATOM 2678 O O . TYR A 1 334 ? -19.984 -0.416 -14.023 1 89.31 334 TYR A O 1
ATOM 2686 N N . GLU A 1 335 ? -19.719 -2.709 -14.133 1 91.88 335 GLU A N 1
ATOM 2687 C CA . GLU A 1 335 ? -20.703 -2.926 -13.086 1 91.88 335 GLU A CA 1
ATOM 2688 C C . GLU A 1 335 ? -20.391 -4.184 -12.281 1 91.88 335 GLU A C 1
ATOM 2690 O O . GLU A 1 335 ? -19.828 -5.141 -12.812 1 91.88 335 GLU A O 1
ATOM 2695 N N . ALA A 1 336 ? -20.641 -4.113 -10.992 1 93 336 ALA A N 1
ATOM 2696 C CA . ALA A 1 336 ? -20.688 -5.324 -10.18 1 93 336 ALA A CA 1
ATOM 2697 C C . ALA A 1 336 ? -22.047 -5.996 -10.266 1 93 336 ALA A C 1
ATOM 2699 O O . ALA A 1 336 ? -23.094 -5.328 -10.195 1 93 336 ALA A O 1
ATOM 2700 N N . LEU A 1 337 ? -22.016 -7.219 -10.445 1 94.81 337 LEU A N 1
ATOM 2701 C CA . LEU A 1 337 ? -23.266 -7.934 -10.688 1 94.81 337 LEU A CA 1
ATOM 2702 C C . LEU A 1 337 ? -23.953 -8.297 -9.367 1 94.81 337 LEU A C 1
ATOM 2704 O O . LEU A 1 337 ? -24.141 -9.477 -9.062 1 94.81 337 LEU A O 1
ATOM 2708 N N . THR A 1 338 ? -24.266 -7.246 -8.727 1 91.19 338 THR A N 1
ATOM 2709 C CA . THR A 1 338 ? -25.125 -7.363 -7.547 1 91.19 338 THR A CA 1
ATOM 2710 C C . THR A 1 338 ? -26.594 -7.195 -7.922 1 91.19 338 THR A C 1
ATOM 2712 O O . THR A 1 338 ? -26.922 -7.027 -9.102 1 91.19 338 THR A O 1
ATOM 2715 N N . THR A 1 339 ? -27.562 -7.316 -6.969 1 87.19 339 THR A N 1
ATOM 2716 C CA . THR A 1 339 ? -28.969 -7.051 -7.195 1 87.19 339 THR A CA 1
ATOM 2717 C C . THR A 1 339 ? -29.438 -5.867 -6.355 1 87.19 339 THR A C 1
ATOM 2719 O O . THR A 1 339 ? -29.531 -5.965 -5.129 1 87.19 339 THR A O 1
ATOM 2722 N N . PRO A 1 340 ? -29.859 -4.789 -6.875 1 86.25 340 PRO A N 1
ATOM 2723 C CA . PRO A 1 340 ? -29.594 -4.449 -8.273 1 86.25 340 PRO A CA 1
ATOM 2724 C C . PRO A 1 340 ? -28.109 -4.258 -8.555 1 86.25 340 PRO A C 1
ATOM 2726 O O . PRO A 1 340 ? -27.297 -4.227 -7.629 1 86.25 340 PRO A O 1
ATOM 2729 N N . GLU A 1 341 ? -27.719 -4.172 -9.875 1 88.25 341 GLU A N 1
ATOM 2730 C CA . GLU A 1 341 ? -26.328 -4 -10.273 1 88.25 341 GLU A CA 1
ATOM 2731 C C . GLU A 1 341 ? -25.75 -2.711 -9.703 1 88.25 341 GLU A C 1
ATOM 2733 O O . GLU A 1 341 ? -26.453 -1.711 -9.562 1 88.25 341 GLU A O 1
ATOM 2738 N N . THR A 1 342 ? -24.516 -2.834 -9.367 1 83.25 342 THR A N 1
ATOM 2739 C CA . THR A 1 342 ? -23.812 -1.671 -8.82 1 83.25 342 THR A CA 1
ATOM 2740 C C . THR A 1 342 ? -22.844 -1.092 -9.852 1 83.25 342 THR A C 1
ATOM 2742 O O . THR A 1 342 ? -21.859 -1.737 -10.219 1 83.25 342 THR A O 1
ATOM 2745 N N . PRO A 1 343 ? -23.156 0.067 -10.297 1 83.62 343 PRO A N 1
ATOM 2746 C CA . PRO A 1 343 ? -22.219 0.684 -11.25 1 83.62 343 PRO A CA 1
ATOM 2747 C C . PRO A 1 343 ? -20.859 0.977 -10.641 1 83.62 343 PRO A C 1
ATOM 2749 O O . PRO A 1 343 ? -20.766 1.372 -9.477 1 83.62 343 PRO A O 1
ATOM 2752 N N . LEU A 1 344 ? -19.812 0.716 -11.398 1 82.06 344 LEU A N 1
ATOM 2753 C CA . LEU A 1 344 ? -18.453 0.948 -10.938 1 82.06 344 LEU A CA 1
ATOM 2754 C C . LEU A 1 344 ? -17.797 2.096 -11.711 1 82.06 344 LEU A C 1
ATOM 2756 O O . LEU A 1 344 ? -17.953 2.193 -12.93 1 82.06 344 LEU A O 1
ATOM 2760 N N . THR A 1 345 ? -17.25 3.043 -10.945 1 72.25 345 THR A N 1
ATOM 2761 C CA . THR A 1 345 ? -16.531 4.137 -11.586 1 72.25 345 THR A CA 1
ATOM 2762 C C . THR A 1 345 ? -15.016 3.908 -11.516 1 72.25 345 THR A C 1
ATOM 2764 O O . THR A 1 345 ? -14.453 3.828 -10.422 1 72.25 345 THR A O 1
ATOM 2767 N N . LEU A 1 346 ? -14.484 3.717 -12.648 1 75.38 346 LEU A N 1
ATOM 2768 C CA . LEU A 1 346 ? -13.039 3.488 -12.719 1 75.38 346 LEU A CA 1
ATOM 2769 C C . LEU A 1 346 ? -12.336 4.68 -13.359 1 75.38 346 LEU A C 1
ATOM 2771 O O . LEU A 1 346 ? -12.891 5.34 -14.234 1 75.38 346 LEU A O 1
ATOM 2775 N N . SER A 1 347 ? -11.195 5.008 -12.867 1 65.12 347 SER A N 1
ATOM 2776 C CA . SER A 1 347 ? -10.414 6.121 -13.398 1 65.12 347 SER A CA 1
ATOM 2777 C C . SER A 1 347 ? -9.766 5.758 -14.727 1 65.12 347 SER A C 1
ATOM 2779 O O . SER A 1 347 ? -9.469 6.637 -15.539 1 65.12 347 SER A O 1
ATOM 2781 N N . ARG A 1 348 ? -9.508 4.469 -14.906 1 73.75 348 ARG A N 1
ATOM 2782 C CA . ARG A 1 348 ? -8.891 3.963 -16.125 1 73.75 348 ARG A CA 1
ATOM 2783 C C . ARG A 1 348 ? -9.484 2.613 -16.516 1 73.75 348 ARG A C 1
ATOM 2785 O O . ARG A 1 348 ? -9.984 1.877 -15.664 1 73.75 348 ARG A O 1
ATOM 2792 N N . PRO A 1 349 ? -9.391 2.365 -17.797 1 82.56 349 PRO A N 1
ATOM 2793 C CA . PRO A 1 349 ? -9.875 1.047 -18.219 1 82.56 349 PRO A CA 1
ATOM 2794 C C . PRO A 1 349 ? -9.039 -0.096 -17.641 1 82.56 349 PRO A C 1
ATOM 2796 O O . PRO A 1 349 ? -7.82 0.021 -17.516 1 82.56 349 PRO A O 1
ATOM 2799 N N . LEU A 1 350 ? -9.68 -1.127 -17.375 1 87.12 350 LEU A N 1
ATOM 2800 C CA . LEU A 1 350 ? -9.016 -2.258 -16.734 1 87.12 350 LEU A CA 1
ATOM 2801 C C . LEU A 1 350 ? -8.289 -3.111 -17.766 1 87.12 350 LEU A C 1
ATOM 2803 O O . LEU A 1 350 ? -8.852 -3.455 -18.812 1 87.12 350 LEU A O 1
ATOM 2807 N N . LYS A 1 351 ? -7.027 -3.373 -17.562 1 87.81 351 LYS A N 1
ATOM 2808 C CA . LYS A 1 351 ? -6.254 -4.285 -18.406 1 87.81 351 LYS A CA 1
ATOM 2809 C C . LYS A 1 351 ? -6.055 -5.633 -17.719 1 87.81 351 LYS A C 1
ATOM 2811 O O . LYS A 1 351 ? -6.09 -6.68 -18.375 1 87.81 351 LYS A O 1
ATOM 2816 N N . ARG A 1 352 ? -5.863 -5.5 -16.484 1 92.31 352 ARG A N 1
ATOM 2817 C CA . ARG A 1 352 ? -5.648 -6.691 -15.672 1 92.31 352 ARG A CA 1
ATOM 2818 C C . ARG A 1 352 ? -6.434 -6.613 -14.367 1 92.31 352 ARG A C 1
ATOM 2820 O O . ARG A 1 352 ? -6.414 -5.586 -13.688 1 92.31 352 ARG A O 1
ATOM 2827 N N . LEU A 1 353 ? -7.062 -7.691 -14.172 1 93.31 353 LEU A N 1
ATOM 2828 C CA . LEU A 1 353 ? -7.91 -7.766 -12.984 1 93.31 353 LEU A CA 1
ATOM 2829 C C . LEU A 1 353 ? -7.391 -8.82 -12.016 1 93.31 353 LEU A C 1
ATOM 2831 O O . LEU A 1 353 ? -7.023 -9.922 -12.422 1 93.31 353 LEU A O 1
ATOM 2835 N N . GLU A 1 354 ? -7.297 -8.438 -10.789 1 93.94 354 GLU A N 1
ATOM 2836 C CA . GLU A 1 354 ? -6.957 -9.406 -9.75 1 93.94 354 GLU A CA 1
ATOM 2837 C C . GLU A 1 354 ? -8.195 -9.828 -8.961 1 93.94 354 GLU A C 1
ATOM 2839 O O . GLU A 1 354 ? -8.938 -8.977 -8.469 1 93.94 354 GLU A O 1
ATOM 2844 N N . VAL A 1 355 ? -8.383 -11.062 -8.875 1 96.31 355 VAL A N 1
ATOM 2845 C CA . VAL A 1 355 ? -9.477 -11.617 -8.086 1 96.31 355 VAL A CA 1
ATOM 2846 C C . VAL A 1 355 ? -8.93 -12.328 -6.855 1 96.31 355 VAL A C 1
ATOM 2848 O O . VAL A 1 355 ? -8.031 -13.164 -6.965 1 96.31 355 VAL A O 1
ATOM 2851 N N . SER A 1 356 ? -9.391 -11.969 -5.715 1 95.5 356 SER A N 1
ATOM 2852 C CA . SER A 1 356 ? -8.977 -12.586 -4.461 1 95.5 356 SER A CA 1
ATOM 2853 C C . SER A 1 356 ? -10.156 -13.227 -3.738 1 95.5 356 SER A C 1
ATOM 2855 O O . SER A 1 356 ? -11.148 -12.562 -3.447 1 95.5 356 SER A O 1
ATOM 2857 N N . LEU A 1 357 ? -10 -14.477 -3.432 1 96.75 357 LEU A N 1
ATOM 2858 C CA . LEU A 1 357 ? -11.039 -15.242 -2.754 1 96.75 357 LEU A CA 1
ATOM 2859 C C . LEU A 1 357 ? -10.594 -15.641 -1.35 1 96.75 357 LEU A C 1
ATOM 2861 O O . LEU A 1 357 ? -9.555 -16.281 -1.18 1 96.75 357 LEU A O 1
ATOM 2865 N N . ASP A 1 358 ? -11.258 -15.219 -0.399 1 95.25 358 ASP A N 1
ATOM 2866 C CA . ASP A 1 358 ? -11.141 -15.719 0.968 1 95.25 358 ASP A CA 1
ATOM 2867 C C . ASP A 1 358 ? -12.336 -16.594 1.338 1 95.25 358 ASP A C 1
ATOM 2869 O O . ASP A 1 358 ? -13.367 -16.078 1.781 1 95.25 358 ASP A O 1
ATOM 2873 N N . TYR A 1 359 ? -12.156 -17.828 1.208 1 95.88 359 TYR A N 1
ATOM 2874 C CA . TYR A 1 359 ? -13.273 -18.75 1.339 1 95.88 359 TYR A CA 1
ATOM 2875 C C . TYR A 1 359 ? -13.828 -18.75 2.756 1 95.88 359 TYR A C 1
ATOM 2877 O O . TYR A 1 359 ? -15.039 -18.594 2.951 1 95.88 359 TYR A O 1
ATOM 2885 N N . GLU A 1 360 ? -13.039 -18.844 3.768 1 94 360 GLU A N 1
ATOM 2886 C CA . GLU A 1 360 ? -13.492 -18.875 5.156 1 94 360 GLU A CA 1
ATOM 2887 C C . GLU A 1 360 ? -13.953 -17.5 5.617 1 94 360 GLU A C 1
ATOM 2889 O O . GLU A 1 360 ? -14.906 -17.375 6.395 1 94 360 GLU A O 1
ATOM 2894 N N . GLY A 1 361 ? -13.297 -16.531 5.129 1 92.44 361 GLY A N 1
ATOM 2895 C CA . GLY A 1 361 ? -13.664 -15.172 5.492 1 92.44 361 GLY A CA 1
ATOM 2896 C C . GLY A 1 361 ? -14.906 -14.68 4.781 1 92.44 361 GLY A C 1
ATOM 2897 O O . GLY A 1 361 ? -15.5 -13.672 5.18 1 92.44 361 GLY A O 1
ATOM 2898 N N . GLY A 1 362 ? -15.242 -15.305 3.713 1 93.12 362 GLY A N 1
ATOM 2899 C CA . GLY A 1 362 ? -16.469 -15 2.992 1 93.12 362 GLY A CA 1
ATOM 2900 C C . GLY A 1 362 ? -16.375 -13.734 2.162 1 93.12 362 GLY A C 1
ATOM 2901 O O . GLY A 1 362 ? -17.281 -12.898 2.195 1 93.12 362 GLY A O 1
ATOM 2902 N N . SER A 1 363 ? -15.234 -13.523 1.562 1 93.25 363 SER A N 1
ATOM 2903 C CA . SER A 1 363 ? -15.086 -12.305 0.767 1 93.25 363 SER A CA 1
ATOM 2904 C C . SER A 1 363 ? -14.477 -12.609 -0.597 1 93.25 363 SER A C 1
ATOM 2906 O O . SER A 1 363 ? -13.602 -13.469 -0.714 1 93.25 363 SER A O 1
ATOM 2908 N N . LEU A 1 364 ? -15.062 -11.992 -1.585 1 95.75 364 LEU A N 1
ATOM 2909 C CA . LEU A 1 364 ? -14.531 -11.992 -2.943 1 95.75 364 LEU A CA 1
ATOM 2910 C C . LEU A 1 364 ? -14.211 -10.57 -3.396 1 95.75 364 LEU A C 1
ATOM 2912 O O . LEU A 1 364 ? -15.117 -9.766 -3.621 1 95.75 364 LEU A O 1
ATOM 2916 N N . THR A 1 365 ? -12.906 -10.383 -3.574 1 93.06 365 THR A N 1
ATOM 2917 C CA . THR A 1 365 ? -12.484 -9.016 -3.846 1 93.06 365 THR A CA 1
ATOM 2918 C C . THR A 1 365 ? -11.891 -8.898 -5.246 1 93.06 365 THR A C 1
ATOM 2920 O O . THR A 1 365 ? -11.156 -9.781 -5.688 1 93.06 365 THR A O 1
ATOM 2923 N N . PHE A 1 366 ? -12.219 -7.766 -5.891 1 93.94 366 PHE A N 1
ATOM 2924 C CA . PHE A 1 366 ? -11.688 -7.438 -7.207 1 93.94 366 PHE A CA 1
ATOM 2925 C C . PHE A 1 366 ? -10.836 -6.176 -7.145 1 93.94 366 PHE A C 1
ATOM 2927 O O . PHE A 1 366 ? -11.266 -5.152 -6.609 1 93.94 366 PHE A O 1
ATOM 2934 N N . SER A 1 367 ? -9.695 -6.277 -7.66 1 89.88 367 SER A N 1
ATOM 2935 C CA . SER A 1 367 ? -8.797 -5.125 -7.664 1 89.88 367 SER A CA 1
ATOM 2936 C C . SER A 1 367 ? -8.086 -4.984 -9.008 1 89.88 367 SER A C 1
ATOM 2938 O O . SER A 1 367 ? -8.016 -5.941 -9.781 1 89.88 367 SER A O 1
ATOM 2940 N N . ASP A 1 368 ? -7.703 -3.758 -9.273 1 88.75 368 ASP A N 1
ATOM 2941 C CA . ASP A 1 368 ? -6.832 -3.541 -10.422 1 88.75 368 ASP A CA 1
ATOM 2942 C C . ASP A 1 368 ? -5.449 -4.145 -10.188 1 88.75 368 ASP A C 1
ATOM 2944 O O . ASP A 1 368 ? -4.723 -3.715 -9.289 1 88.75 368 ASP A O 1
ATOM 2948 N N . ALA A 1 369 ? -5.094 -5.012 -10.961 1 87.44 369 ALA A N 1
ATOM 2949 C CA . ALA A 1 369 ? -3.844 -5.73 -10.742 1 87.44 369 ALA A CA 1
ATOM 2950 C C . ALA A 1 369 ? -2.639 -4.812 -10.93 1 87.44 369 ALA A C 1
ATOM 2952 O O . ALA A 1 369 ? -1.571 -5.055 -10.359 1 87.44 369 ALA A O 1
ATOM 2953 N N . GLU A 1 370 ? -2.73 -3.836 -11.703 1 80.5 370 GLU A N 1
ATOM 2954 C CA . GLU A 1 370 ? -1.622 -2.928 -11.977 1 80.5 370 GLU A CA 1
ATOM 2955 C C . GLU A 1 370 ? -1.413 -1.943 -10.828 1 80.5 370 GLU A C 1
ATOM 2957 O O . GLU A 1 370 ? -0.283 -1.734 -10.383 1 80.5 370 GLU A O 1
ATOM 2962 N N . THR A 1 371 ? -2.531 -1.437 -10.375 1 75.31 371 THR A N 1
ATOM 2963 C CA . THR A 1 371 ? -2.432 -0.358 -9.398 1 75.31 371 THR A CA 1
ATOM 2964 C C . THR A 1 371 ? -2.682 -0.883 -7.988 1 75.31 371 THR A C 1
ATOM 2966 O O . THR A 1 371 ? -2.258 -0.27 -7.008 1 75.31 371 THR A O 1
ATOM 2969 N N . GLY A 1 372 ? -3.42 -1.968 -7.93 1 79.19 372 GLY A N 1
ATOM 2970 C CA . GLY A 1 372 ? -3.768 -2.498 -6.621 1 79.19 372 GLY A CA 1
ATOM 2971 C C . GLY A 1 372 ? -5.016 -1.868 -6.031 1 79.19 372 GLY A C 1
ATOM 2972 O O . GLY A 1 372 ? -5.441 -2.229 -4.934 1 79.19 372 GLY A O 1
ATOM 2973 N N . ILE A 1 373 ? -5.621 -1.025 -6.719 1 77.94 373 ILE A N 1
ATOM 2974 C CA . ILE A 1 373 ? -6.789 -0.307 -6.219 1 77.94 373 ILE A CA 1
ATOM 2975 C C . ILE A 1 373 ? -7.988 -1.253 -6.152 1 77.94 373 ILE A C 1
ATOM 2977 O O . ILE A 1 373 ? -8.258 -1.99 -7.102 1 77.94 373 ILE A O 1
ATOM 2981 N N . LEU A 1 374 ? -8.633 -1.211 -5.008 1 83.69 374 LEU A N 1
ATOM 2982 C CA . LEU A 1 374 ? -9.82 -2.031 -4.805 1 83.69 374 LEU A CA 1
ATOM 2983 C C . LEU A 1 374 ? -10.961 -1.557 -5.695 1 83.69 374 LEU A C 1
ATOM 2985 O O . LEU A 1 374 ? -11.25 -0.359 -5.758 1 83.69 374 LEU A O 1
ATOM 2989 N N . ILE A 1 375 ? -11.594 -2.406 -6.363 1 86.06 375 ILE A N 1
ATOM 2990 C CA . ILE A 1 375 ? -12.711 -2.08 -7.238 1 86.06 375 ILE A CA 1
ATOM 2991 C C . ILE A 1 375 ? -14.023 -2.41 -6.535 1 86.06 375 ILE A C 1
ATOM 2993 O O . ILE A 1 375 ? -14.906 -1.553 -6.41 1 86.06 375 ILE A O 1
ATOM 2997 N N . PHE A 1 376 ? -14.078 -3.738 -6.086 1 88.06 376 PHE A N 1
ATOM 2998 C CA . PHE A 1 376 ? -15.328 -4.16 -5.457 1 88.06 376 PHE A CA 1
ATOM 2999 C C . PHE A 1 376 ? -15.109 -5.41 -4.613 1 88.06 376 PHE A C 1
ATOM 3001 O O . PHE A 1 376 ? -14.227 -6.219 -4.906 1 88.06 376 PHE A O 1
ATOM 3008 N N . THR A 1 377 ? -15.914 -5.523 -3.561 1 88.62 377 THR A N 1
ATOM 3009 C CA . THR A 1 377 ? -15.852 -6.707 -2.715 1 88.62 377 THR A CA 1
ATOM 3010 C C . THR A 1 377 ? -17.234 -7.293 -2.496 1 88.62 377 THR A C 1
ATOM 3012 O O . THR A 1 377 ? -18.172 -6.57 -2.125 1 88.62 377 THR A O 1
ATOM 3015 N N . PHE A 1 378 ? -17.375 -8.547 -2.822 1 92.12 378 PHE A N 1
ATOM 3016 C CA . PHE A 1 378 ? -18.578 -9.297 -2.447 1 92.12 378 PHE A CA 1
ATOM 3017 C C . PHE A 1 378 ? -18.391 -9.953 -1.081 1 92.12 378 PHE A C 1
ATOM 3019 O O . PHE A 1 378 ? -17.328 -10.492 -0.781 1 92.12 378 PHE A O 1
ATOM 3026 N N . SER A 1 379 ? -19.375 -9.812 -0.271 1 90.06 379 SER A N 1
ATOM 3027 C CA . SER A 1 379 ? -19.391 -10.547 0.99 1 90.06 379 SER A CA 1
ATOM 3028 C C . SER A 1 379 ? -20.375 -11.711 0.94 1 90.06 379 SER A C 1
ATOM 3030 O O . SER A 1 379 ? -21.562 -11.508 0.72 1 90.06 379 SER A O 1
ATOM 3032 N N . GLU A 1 380 ? -19.875 -12.859 1.051 1 90.94 380 GLU A N 1
ATOM 3033 C CA . GLU A 1 380 ? -20.703 -14.062 0.958 1 90.94 380 GLU A CA 1
ATOM 3034 C C . GLU A 1 380 ? -20.125 -15.188 1.825 1 90.94 380 GLU A C 1
ATOM 3036 O O . GLU A 1 380 ? -18.906 -15.344 1.928 1 90.94 380 GLU A O 1
ATOM 3041 N N . ASP A 1 381 ? -21.031 -15.859 2.428 1 91.81 381 ASP A N 1
ATOM 3042 C CA . ASP A 1 381 ? -20.625 -17.094 3.098 1 91.81 381 ASP A CA 1
ATOM 3043 C C . ASP A 1 381 ? -20.672 -18.281 2.135 1 91.81 381 ASP A C 1
ATOM 3045 O O . ASP A 1 381 ? -21.719 -18.906 1.95 1 91.81 381 ASP A O 1
ATOM 3049 N N . PHE A 1 382 ? -19.5 -18.594 1.638 1 92.12 382 PHE A N 1
ATOM 3050 C CA . PHE A 1 382 ? -19.422 -19.672 0.661 1 92.12 382 PHE A CA 1
ATOM 3051 C C . PHE A 1 382 ? -19.625 -21.016 1.33 1 92.12 382 PHE A C 1
ATOM 3053 O O . PHE A 1 382 ? -19.078 -21.281 2.398 1 92.12 382 PHE A O 1
ATOM 3060 N N . CYS A 1 383 ? -20.5 -21.797 0.863 1 88.69 383 CYS A N 1
ATOM 3061 C CA . CYS A 1 383 ? -20.797 -23.078 1.466 1 88.69 383 CYS A CA 1
ATOM 3062 C C . CYS A 1 383 ? -20.453 -24.219 0.511 1 88.69 383 CYS A C 1
ATOM 3064 O O . CYS A 1 383 ? -20.422 -25.391 0.912 1 88.69 383 CYS A O 1
ATOM 3066 N N . GLU A 1 384 ? -20.281 -24 -0.688 1 93.5 384 GLU A N 1
ATOM 3067 C CA . GLU A 1 384 ? -19.953 -25 -1.689 1 93.5 384 GLU A CA 1
ATOM 3068 C C . GLU A 1 384 ? -18.719 -24.609 -2.488 1 93.5 384 GLU A C 1
ATOM 3070 O O . GLU A 1 384 ? -18.219 -23.484 -2.363 1 93.5 384 GLU A O 1
ATOM 3075 N N . GLU A 1 385 ? -18.328 -25.578 -3.219 1 96.5 385 GLU A N 1
ATOM 3076 C CA . GLU A 1 385 ? -17.172 -25.328 -4.078 1 96.5 385 GLU A CA 1
ATOM 3077 C C . GLU A 1 385 ? -17.469 -24.25 -5.113 1 96.5 385 GLU A C 1
ATOM 3079 O O . GLU A 1 385 ? -18.578 -24.188 -5.652 1 96.5 385 GLU A O 1
ATOM 3084 N N . VAL A 1 386 ? -16.438 -23.422 -5.258 1 97.5 386 VAL A N 1
ATOM 3085 C CA . VAL A 1 386 ? -16.625 -22.344 -6.223 1 97.5 386 VAL A CA 1
ATOM 3086 C C . VAL A 1 386 ? -15.539 -22.406 -7.293 1 97.5 386 VAL A C 1
ATOM 3088 O O . VAL A 1 386 ? -14.422 -22.875 -7.027 1 97.5 386 VAL A O 1
ATOM 3091 N N . LEU A 1 387 ? -15.883 -21.984 -8.516 1 97.88 387 LEU A N 1
ATOM 3092 C CA . LEU A 1 387 ? -14.969 -21.984 -9.648 1 97.88 387 LEU A CA 1
ATOM 3093 C C . LEU A 1 387 ? -14.883 -20.609 -10.289 1 97.88 387 LEU A C 1
ATOM 3095 O O . LEU A 1 387 ? -15.883 -19.891 -10.375 1 97.88 387 LEU A O 1
ATOM 3099 N N . PRO A 1 388 ? -13.648 -20.25 -10.703 1 97.88 388 PRO A N 1
ATOM 3100 C CA . PRO A 1 388 ? -13.562 -19.031 -11.484 1 97.88 388 PRO A CA 1
ATOM 3101 C C . PRO A 1 388 ? -14.469 -19.047 -12.719 1 97.88 388 PRO A C 1
ATOM 3103 O O . PRO A 1 388 ? -14.57 -20.062 -13.398 1 97.88 388 PRO A O 1
ATOM 3106 N N . PHE A 1 389 ? -15.117 -18 -12.945 1 97.62 389 PHE A N 1
ATOM 3107 C CA . PHE A 1 389 ? -16.172 -17.844 -13.945 1 97.62 389 PHE A CA 1
ATOM 3108 C C . PHE A 1 389 ? -15.844 -16.703 -14.906 1 97.62 389 PHE A C 1
ATOM 3110 O O . PHE A 1 389 ? -15.438 -15.625 -14.484 1 97.62 389 PHE A O 1
ATOM 3117 N N . PHE A 1 390 ? -16.062 -16.969 -16.219 1 96.69 390 PHE A N 1
ATOM 3118 C CA . PHE A 1 390 ? -15.766 -15.961 -17.234 1 96.69 390 PHE A CA 1
ATOM 3119 C C . PHE A 1 390 ? -16.875 -15.898 -18.281 1 96.69 390 PHE A C 1
ATOM 3121 O O . PHE A 1 390 ? -17.406 -16.938 -18.688 1 96.69 390 PHE A O 1
ATOM 3128 N N . TRP A 1 391 ? -17.234 -14.766 -18.672 1 95.88 391 TRP A N 1
ATOM 3129 C CA . TRP A 1 391 ? -18.188 -14.516 -19.734 1 95.88 391 TRP A CA 1
ATOM 3130 C C . TRP A 1 391 ? -17.641 -13.508 -20.75 1 95.88 391 TRP A C 1
ATOM 3132 O O . TRP A 1 391 ? -17.016 -12.523 -20.375 1 95.88 391 TRP A O 1
ATOM 3142 N N . LEU A 1 392 ? -17.828 -13.766 -22.031 1 93.5 392 LEU A N 1
ATOM 3143 C CA . LEU A 1 392 ? -17.375 -12.883 -23.109 1 93.5 392 LEU A CA 1
ATOM 3144 C C . LEU A 1 392 ? -18.516 -12.57 -24.078 1 93.5 392 LEU A C 1
ATOM 3146 O O . LEU A 1 392 ? -19.406 -13.391 -24.281 1 93.5 392 LEU A O 1
ATOM 3150 N N . TRP A 1 393 ? -18.438 -11.383 -24.562 1 88.88 393 TRP A N 1
ATOM 3151 C CA . TRP A 1 393 ? -19.406 -10.992 -25.578 1 88.88 393 TRP A CA 1
ATOM 3152 C C . TRP A 1 393 ? -18.766 -10.055 -26.609 1 88.88 393 TRP A C 1
ATOM 3154 O O . TRP A 1 393 ? -18.125 -9.062 -26.234 1 88.88 393 TRP A O 1
ATOM 3164 N N . GLY A 1 394 ? -19.062 -10.375 -27.844 1 85.5 394 GLY A N 1
ATOM 3165 C CA . GLY A 1 394 ? -18.641 -9.492 -28.906 1 85.5 394 GLY A CA 1
ATOM 3166 C C . GLY A 1 394 ? -17.453 -10.039 -29.703 1 85.5 394 GLY A C 1
ATOM 3167 O O . GLY A 1 394 ? -16.594 -10.727 -29.141 1 85.5 394 GLY A O 1
ATOM 3168 N N . GLN A 1 395 ? -17.5 -9.68 -30.953 1 80.12 395 GLN A N 1
ATOM 3169 C CA . GLN A 1 395 ? -16.469 -10.172 -31.859 1 80.12 395 GLN A CA 1
ATOM 3170 C C . GLN A 1 395 ? -15.086 -9.648 -31.453 1 80.12 395 GLN A C 1
ATOM 3172 O O . GLN A 1 395 ? -14.914 -8.445 -31.25 1 80.12 395 GLN A O 1
ATOM 3177 N N . GLY A 1 396 ? -14.203 -10.531 -31.25 1 77.94 396 GLY A N 1
ATOM 3178 C CA . GLY A 1 396 ? -12.836 -10.148 -30.922 1 77.94 396 GLY A CA 1
ATOM 3179 C C . GLY A 1 396 ? -12.562 -10.117 -29.438 1 77.94 396 GLY A C 1
ATOM 3180 O O . GLY A 1 396 ? -11.438 -9.867 -29.016 1 77.94 396 GLY A O 1
ATOM 3181 N N . ALA A 1 397 ? -13.617 -10.336 -28.688 1 87.88 397 ALA A N 1
ATOM 3182 C CA . ALA A 1 397 ? -13.422 -10.352 -27.234 1 87.88 397 ALA A CA 1
ATOM 3183 C C . ALA A 1 397 ? -12.508 -11.5 -26.812 1 87.88 397 ALA A C 1
ATOM 3185 O O . ALA A 1 397 ? -12.617 -12.609 -27.344 1 87.88 397 ALA A O 1
ATOM 3186 N N . GLN A 1 398 ? -11.531 -11.195 -26 1 91 398 GLN A N 1
ATOM 3187 C CA . GLN A 1 398 ? -10.586 -12.211 -25.547 1 91 398 GLN A CA 1
ATOM 3188 C C . GLN A 1 398 ? -10.219 -11.992 -24.078 1 91 398 GLN A C 1
ATOM 3190 O O . GLN A 1 398 ? -10.203 -10.859 -23.594 1 91 398 GLN A O 1
ATOM 3195 N N . LEU A 1 399 ? -10.023 -13.062 -23.391 1 92.69 399 LEU A N 1
ATOM 3196 C CA . LEU A 1 399 ? -9.586 -13.039 -22 1 92.69 399 LEU A CA 1
ATOM 3197 C C . LEU A 1 399 ? -8.477 -14.062 -21.75 1 92.69 399 LEU A C 1
ATOM 3199 O O . LEU A 1 399 ? -8.516 -15.164 -22.297 1 92.69 399 LEU A O 1
ATOM 3203 N N . THR A 1 400 ? -7.453 -13.68 -21.031 1 93.69 400 THR A N 1
ATOM 3204 C CA . THR A 1 400 ? -6.352 -14.586 -20.719 1 93.69 400 THR A CA 1
ATOM 3205 C C . THR A 1 400 ? -6.172 -14.711 -19.203 1 93.69 400 THR A C 1
ATOM 3207 O O . THR A 1 400 ? -6.09 -13.711 -18.5 1 93.69 400 THR A O 1
ATOM 3210 N N . VAL A 1 401 ? -6.195 -16.062 -18.844 1 92.38 401 VAL A N 1
ATOM 3211 C CA . VAL A 1 401 ? -5.98 -16.312 -17.422 1 92.38 401 VAL A CA 1
ATOM 3212 C C . VAL A 1 401 ? -4.492 -16.5 -17.141 1 92.38 401 VAL A C 1
ATOM 3214 O O . VAL A 1 401 ? -3.797 -17.172 -17.922 1 92.38 401 VAL A O 1
ATOM 3217 N N . ASN A 1 402 ? -3.818 -16.094 -16.125 1 71.62 402 ASN A N 1
ATOM 3218 C CA . ASN A 1 402 ? -2.457 -16.25 -15.625 1 71.62 402 ASN A CA 1
ATOM 3219 C C . ASN A 1 402 ? -1.494 -15.289 -16.312 1 71.62 402 ASN A C 1
ATOM 3221 O O . ASN A 1 402 ? -0.821 -15.656 -17.281 1 71.62 402 ASN A O 1
ATOM 3225 N N . PRO A 1 403 ? -1.754 -13.953 -16.516 1 55.72 403 PRO A N 1
ATOM 3226 C CA . PRO A 1 403 ? -0.563 -13.305 -17.062 1 55.72 403 PRO A CA 1
ATOM 3227 C C . PRO A 1 403 ? 0.624 -13.336 -16.109 1 55.72 403 PRO A C 1
ATOM 3229 O O . PRO A 1 403 ? 0.44 -13.5 -14.898 1 55.72 403 PRO A O 1
ATOM 3232 N N . MET B 1 1 ? 13.984 74.562 28.812 1 26.2 1 MET B N 1
ATOM 3233 C CA . MET B 1 1 ? 15.234 74 28.359 1 26.2 1 MET B CA 1
ATOM 3234 C C . MET B 1 1 ? 16.406 74.438 29.234 1 26.2 1 MET B C 1
ATOM 3236 O O . MET B 1 1 ? 17.266 73.625 29.562 1 26.2 1 MET B O 1
ATOM 3240 N N . GLU B 1 2 ? 16.422 75.688 29.516 1 30.73 2 GLU B N 1
ATOM 3241 C CA . GLU B 1 2 ? 17.406 76.562 30.172 1 30.73 2 GLU B CA 1
ATOM 3242 C C . GLU B 1 2 ? 17.453 76.312 31.672 1 30.73 2 GLU B C 1
ATOM 3244 O O . GLU B 1 2 ? 18.531 76.312 32.281 1 30.73 2 GLU B O 1
ATOM 3249 N N . SER B 1 3 ? 16.234 76.25 32.25 1 32.22 3 SER B N 1
ATOM 3250 C CA . SER B 1 3 ? 16.031 76.438 33.688 1 32.22 3 SER B CA 1
ATOM 3251 C C . SER B 1 3 ? 16.547 75.188 34.469 1 32.22 3 SER B C 1
ATOM 3253 O O . SER B 1 3 ? 16.812 75.312 35.656 1 32.22 3 SER B O 1
ATOM 3255 N N . LEU B 1 4 ? 16.5 74.062 33.812 1 33.81 4 LEU B N 1
ATOM 3256 C CA . LEU B 1 4 ? 16.719 72.75 34.375 1 33.81 4 LEU B CA 1
ATOM 3257 C C . LEU B 1 4 ? 18.203 72.5 34.625 1 33.81 4 LEU B C 1
ATOM 3259 O O . LEU B 1 4 ? 18.562 71.438 35.219 1 33.81 4 LEU B O 1
ATOM 3263 N N . PHE B 1 5 ? 19.109 73.312 34.031 1 32.72 5 PHE B N 1
ATOM 3264 C CA . PHE B 1 5 ? 20.562 73.312 34.031 1 32.72 5 PHE B CA 1
ATOM 3265 C C . PHE B 1 5 ? 21.094 73.5 35.469 1 32.72 5 PHE B C 1
ATOM 3267 O O . PHE B 1 5 ? 22.078 72.875 35.844 1 32.72 5 PHE B O 1
ATOM 3274 N N . CYS B 1 6 ? 20.609 74.562 36.125 1 33.28 6 CYS B N 1
ATOM 3275 C CA . CYS B 1 6 ? 21.219 75.25 37.25 1 33.28 6 CYS B CA 1
ATOM 3276 C C . CYS B 1 6 ? 21.25 74.375 38.469 1 33.28 6 CYS B C 1
ATOM 3278 O O . CYS B 1 6 ? 22.125 74.5 39.344 1 33.28 6 CYS B O 1
ATOM 3280 N N . GLN B 1 7 ? 20.266 73.562 38.656 1 33.31 7 GLN B N 1
ATOM 3281 C CA . GLN B 1 7 ? 19.891 73.062 39.969 1 33.31 7 GLN B CA 1
ATOM 3282 C C . GLN B 1 7 ? 20.797 71.938 40.438 1 33.31 7 GLN B C 1
ATOM 3284 O O . GLN B 1 7 ? 20.953 71.688 41.656 1 33.31 7 GLN B O 1
ATOM 3289 N N . LEU B 1 8 ? 21.312 71.125 39.531 1 36.72 8 LEU B N 1
ATOM 3290 C CA . LEU B 1 8 ? 21.844 69.812 39.906 1 36.72 8 LEU B CA 1
ATOM 3291 C C . LEU B 1 8 ? 23.203 69.938 40.594 1 36.72 8 LEU B C 1
ATOM 3293 O O . LEU B 1 8 ? 23.781 69 41.031 1 36.72 8 LEU B O 1
ATOM 3297 N N . ARG B 1 9 ? 23.797 71 40.625 1 40.59 9 ARG B N 1
ATOM 3298 C CA . ARG B 1 9 ? 25.125 71.25 41.188 1 40.59 9 ARG B CA 1
ATOM 3299 C C . ARG B 1 9 ? 25.125 71 42.688 1 40.59 9 ARG B C 1
ATOM 3301 O O . ARG B 1 9 ? 26.188 71.062 43.312 1 40.59 9 ARG B O 1
ATOM 3308 N N . VAL B 1 10 ? 24.031 70.875 43.25 1 35.22 10 VAL B N 1
ATOM 3309 C CA . VAL B 1 10 ? 24.047 71.125 44.688 1 35.22 10 VAL B CA 1
ATOM 3310 C C . VAL B 1 10 ? 24.578 69.938 45.438 1 35.22 10 VAL B C 1
ATOM 3312 O O . VAL B 1 10 ? 25.391 70.062 46.344 1 35.22 10 VAL B O 1
ATOM 3315 N N . GLN B 1 11 ? 24.109 68.625 45.156 1 36.16 11 GLN B N 1
ATOM 3316 C CA . GLN B 1 11 ? 24.016 67.75 46.312 1 36.16 11 GLN B CA 1
ATOM 3317 C C . GLN B 1 11 ? 25.312 66.938 46.469 1 36.16 11 GLN B C 1
ATOM 3319 O O . GLN B 1 11 ? 25.5 66.25 47.469 1 36.16 11 GLN B O 1
ATOM 3324 N N . THR B 1 12 ? 26.094 66.562 45.562 1 39.66 12 THR B N 1
ATOM 3325 C CA . THR B 1 12 ? 27.188 65.688 46.031 1 39.66 12 THR B CA 1
ATOM 3326 C C . THR B 1 12 ? 27.797 66.25 47.312 1 39.66 12 THR B C 1
ATOM 3328 O O . THR B 1 12 ? 28.781 65.75 47.844 1 39.66 12 THR B O 1
ATOM 3331 N N . ILE B 1 13 ? 27.328 67.375 47.844 1 37.72 13 ILE B N 1
ATOM 3332 C CA . ILE B 1 13 ? 27.781 67.938 49.094 1 37.72 13 ILE B CA 1
ATOM 3333 C C . ILE B 1 13 ? 27.266 67.125 50.281 1 37.72 13 ILE B C 1
ATOM 3335 O O . ILE B 1 13 ? 27.766 67.25 51.406 1 37.72 13 ILE B O 1
ATOM 3339 N N . MET B 1 14 ? 26.219 66.25 50.156 1 35.12 14 MET B N 1
ATOM 3340 C CA . MET B 1 14 ? 25.734 65.812 51.469 1 35.12 14 MET B CA 1
ATOM 3341 C C . MET B 1 14 ? 26.609 64.75 52.062 1 35.12 14 MET B C 1
ATOM 3343 O O . MET B 1 14 ? 26.75 64.625 53.281 1 35.12 14 MET B O 1
ATOM 3347 N N . ASP B 1 15 ? 26.75 63.562 51.5 1 38.97 15 ASP B N 1
ATOM 3348 C CA . ASP B 1 15 ? 27.203 62.5 52.406 1 38.97 15 ASP B CA 1
ATOM 3349 C C . ASP B 1 15 ? 28.656 62.688 52.812 1 38.97 15 ASP B C 1
ATOM 3351 O O . ASP B 1 15 ? 29.266 61.812 53.438 1 38.97 15 ASP B O 1
ATOM 3355 N N . SER B 1 16 ? 29.562 63.125 51.969 1 41.72 16 SER B N 1
ATOM 3356 C CA . SER B 1 16 ? 30.812 63.219 52.719 1 41.72 16 SER B CA 1
ATOM 3357 C C . SER B 1 16 ? 30.688 64.125 53.906 1 41.72 16 SER B C 1
ATOM 3359 O O . SER B 1 16 ? 29.766 64.938 53.969 1 41.72 16 SER B O 1
ATOM 3361 N N . PRO B 1 17 ? 31.484 64.125 55.094 1 40.91 17 PRO B N 1
ATOM 3362 C CA . PRO B 1 17 ? 31.453 65.125 56.156 1 40.91 17 PRO B CA 1
ATOM 3363 C C . PRO B 1 17 ? 30.844 66.438 55.719 1 40.91 17 PRO B C 1
ATOM 3365 O O . PRO B 1 17 ? 30.719 66.688 54.531 1 40.91 17 PRO B O 1
ATOM 3368 N N . ALA B 1 18 ? 30.406 67.5 56.75 1 49.5 18 ALA B N 1
ATOM 3369 C CA . ALA B 1 18 ? 30.031 68.875 56.969 1 49.5 18 ALA B CA 1
ATOM 3370 C C . ALA B 1 18 ? 30.625 69.812 55.875 1 49.5 18 ALA B C 1
ATOM 3372 O O . ALA B 1 18 ? 31.797 70.188 55.969 1 49.5 18 ALA B O 1
ATOM 3373 N N . GLN B 1 19 ? 30.422 69.438 54.812 1 54.59 19 GLN B N 1
ATOM 3374 C CA . GLN B 1 19 ? 31.062 70.438 53.938 1 54.59 19 GLN B CA 1
ATOM 3375 C C . GLN B 1 19 ? 30.766 71.875 54.375 1 54.59 19 GLN B C 1
ATOM 3377 O O . GLN B 1 19 ? 29.594 72.25 54.406 1 54.59 19 GLN B O 1
ATOM 3382 N N . LEU B 1 20 ? 31.234 72.125 55.25 1 64.88 20 LEU B N 1
ATOM 3383 C CA . LEU B 1 20 ? 31.266 73.5 55.75 1 64.88 20 LEU B CA 1
ATOM 3384 C C . LEU B 1 20 ? 31.734 74.438 54.688 1 64.88 20 LEU B C 1
ATOM 3386 O O . LEU B 1 20 ? 32.531 74.125 53.812 1 64.88 20 LEU B O 1
ATOM 3390 N N . CYS B 1 21 ? 30.938 75.312 54.562 1 71.75 21 CYS B N 1
ATOM 3391 C CA . CYS B 1 21 ? 31.406 76.375 53.75 1 71.75 21 CYS B CA 1
ATOM 3392 C C . CYS B 1 21 ? 32.906 76.688 53.969 1 71.75 21 CYS B C 1
ATOM 3394 O O . CYS B 1 21 ? 33.344 76.75 55.094 1 71.75 21 CYS B O 1
ATOM 3396 N N . ALA B 1 22 ? 33.625 76.375 52.969 1 74.56 22 ALA B N 1
ATOM 3397 C CA . ALA B 1 22 ? 35.062 76.625 53.094 1 74.56 22 ALA B CA 1
ATOM 3398 C C . ALA B 1 22 ? 35.375 78 53.719 1 74.56 22 ALA B C 1
ATOM 3400 O O . ALA B 1 22 ? 36.344 78.125 54.469 1 74.56 22 ALA B O 1
ATOM 3401 N N . LYS B 1 23 ? 34.406 78.875 53.594 1 75.5 23 LYS B N 1
ATOM 3402 C CA . LYS B 1 23 ? 34.656 80.188 54.062 1 75.5 23 LYS B CA 1
ATOM 3403 C C . LYS B 1 23 ? 34.125 80.375 55.5 1 75.5 23 LYS B C 1
ATOM 3405 O O . LYS B 1 23 ? 34.812 81.062 56.312 1 75.5 23 LYS B O 1
ATOM 3410 N N . HIS B 1 24 ? 32.969 79.75 55.812 1 78.62 24 HIS B N 1
ATOM 3411 C CA . HIS B 1 24 ? 32.312 80.125 57.062 1 78.62 24 HIS B CA 1
ATOM 3412 C C . HIS B 1 24 ? 32.156 78.938 58 1 78.62 24 HIS B C 1
ATOM 3414 O O . HIS B 1 24 ? 31.75 79.062 59.156 1 78.62 24 HIS B O 1
ATOM 3420 N N . ARG B 1 25 ? 32.625 77.75 57.5 1 81.06 25 ARG B N 1
ATOM 3421 C CA . ARG B 1 25 ? 32.625 76.5 58.25 1 81.06 25 ARG B CA 1
ATOM 3422 C C . ARG B 1 25 ? 31.219 76.25 58.781 1 81.06 25 ARG B C 1
ATOM 3424 O O . ARG B 1 25 ? 31.078 75.812 59.938 1 81.06 25 ARG B O 1
ATOM 3431 N N . GLU B 1 26 ? 30.266 76.75 58.062 1 77.81 26 GLU B N 1
ATOM 3432 C CA . GLU B 1 26 ? 28.875 76.438 58.375 1 77.81 26 GLU B CA 1
ATOM 3433 C C . GLU B 1 26 ? 28.297 75.375 57.438 1 77.81 26 GLU B C 1
ATOM 3435 O O . GLU B 1 26 ? 28.828 75.188 56.344 1 77.81 26 GLU B O 1
ATOM 3440 N N . ALA B 1 27 ? 27.344 74.75 57.875 1 76.88 27 ALA B N 1
ATOM 3441 C CA . ALA B 1 27 ? 26.688 73.688 57.094 1 76.88 27 ALA B CA 1
ATOM 3442 C C . ALA B 1 27 ? 26.078 74.25 55.812 1 76.88 27 ALA B C 1
ATOM 3444 O O . ALA B 1 27 ? 25.516 75.375 55.812 1 76.88 27 ALA B O 1
ATOM 3445 N N . LEU B 1 28 ? 26.406 73.625 54.656 1 75.62 28 LEU B N 1
ATOM 3446 C CA . LEU B 1 28 ? 25.859 74 53.375 1 75.62 28 LEU B CA 1
ATOM 3447 C C . LEU B 1 28 ? 24.375 73.688 53.281 1 75.62 28 LEU B C 1
ATOM 3449 O O . LEU B 1 28 ? 24.031 72.5 53.031 1 75.62 28 LEU B O 1
ATOM 3453 N N . LYS B 1 29 ? 23.438 74.562 53.562 1 76.56 29 LYS B N 1
ATOM 3454 C CA . LYS B 1 29 ? 22.016 74.25 53.656 1 76.56 29 LYS B CA 1
ATOM 3455 C C . LYS B 1 29 ? 21.25 74.875 52.5 1 76.56 29 LYS B C 1
ATOM 3457 O O . LYS B 1 29 ? 20.078 74.562 52.281 1 76.56 29 LYS B O 1
ATOM 3462 N N . LEU B 1 30 ? 21.938 75.75 51.781 1 77.94 30 LEU B N 1
ATOM 3463 C CA . LEU B 1 30 ? 21.266 76.438 50.688 1 77.94 30 LEU B CA 1
ATOM 3464 C C . LEU B 1 30 ? 21.969 76.188 49.375 1 77.94 30 LEU B C 1
ATOM 3466 O O . LEU B 1 30 ? 23.156 75.938 49.344 1 77.94 30 LEU B O 1
ATOM 3470 N N . LEU B 1 31 ? 21.219 76.25 48.344 1 75.56 31 LEU B N 1
ATOM 3471 C CA . LEU B 1 31 ? 21.734 76.188 47 1 75.56 31 LEU B CA 1
ATOM 3472 C C . LEU B 1 31 ? 21.453 77.438 46.188 1 75.56 31 LEU B C 1
ATOM 3474 O O . LEU B 1 31 ? 20.312 77.938 46.188 1 75.56 31 LEU B O 1
ATOM 3478 N N . CYS B 1 32 ? 22.469 78.062 45.781 1 77.06 32 CYS B N 1
ATOM 3479 C CA . CYS B 1 32 ? 22.344 79.25 44.938 1 77.06 32 CYS B CA 1
ATOM 3480 C C . CYS B 1 32 ? 22.047 78.875 43.5 1 77.06 32 CYS B C 1
ATOM 3482 O O . CYS B 1 32 ? 22.828 78.188 42.875 1 77.06 32 CYS B O 1
ATOM 3484 N N . GLN B 1 33 ? 20.953 79.312 42.875 1 72.75 33 GLN B N 1
ATOM 3485 C CA . GLN B 1 33 ? 20.531 79 41.531 1 72.75 33 GLN B CA 1
ATOM 3486 C C . GLN B 1 33 ? 21.453 79.625 40.5 1 72.75 33 GLN B C 1
ATOM 3488 O O . GLN B 1 33 ? 21.781 78.938 39.5 1 72.75 33 GLN B O 1
ATOM 3493 N N . GLU B 1 34 ? 21.859 80.75 40.781 1 74.38 34 GLU B N 1
ATOM 3494 C CA . GLU B 1 34 ? 22.672 81.5 39.812 1 74.38 34 GLU B CA 1
ATOM 3495 C C . GLU B 1 34 ? 24.094 80.938 39.781 1 74.38 34 GLU B C 1
ATOM 3497 O O . GLU B 1 34 ? 24.703 80.812 38.719 1 74.38 34 GLU B O 1
ATOM 3502 N N . ASP B 1 35 ? 24.641 80.562 40.906 1 71.62 35 ASP B N 1
ATOM 3503 C CA . ASP B 1 35 ? 26.016 80.125 40.969 1 71.62 35 ASP B CA 1
ATOM 3504 C C . ASP B 1 35 ? 26.094 78.562 40.938 1 71.62 35 ASP B C 1
ATOM 3506 O O . ASP B 1 35 ? 27.172 78 40.781 1 71.62 35 ASP B O 1
ATOM 3510 N N . GLN B 1 36 ? 25.047 78 41.062 1 69.88 36 GLN B N 1
ATOM 3511 C CA . GLN B 1 36 ? 24.891 76.562 41 1 69.88 36 GLN B CA 1
ATOM 3512 C C . GLN B 1 36 ? 25.812 75.875 42 1 69.88 36 GLN B C 1
ATOM 3514 O O . GLN B 1 36 ? 26.469 74.875 41.688 1 69.88 36 GLN B O 1
ATOM 3519 N N . LYS B 1 37 ? 25.922 76.438 43.219 1 72.44 37 LYS B N 1
ATOM 3520 C CA . LYS B 1 37 ? 26.781 75.875 44.25 1 72.44 37 LYS B CA 1
ATOM 3521 C C . LYS B 1 37 ? 26.094 76 45.625 1 72.44 37 LYS B C 1
ATOM 3523 O O . LYS B 1 37 ? 25.297 76.875 45.875 1 72.44 37 LYS B O 1
ATOM 3528 N N . PRO B 1 38 ? 26.328 74.938 46.438 1 76.31 38 PRO B N 1
ATOM 3529 C CA . PRO B 1 38 ? 25.828 75.062 47.812 1 76.31 38 PRO B CA 1
ATOM 3530 C C . PRO B 1 38 ? 26.547 76.125 48.656 1 76.31 38 PRO B C 1
ATOM 3532 O O . PRO B 1 38 ? 27.75 76.312 48.5 1 76.31 38 PRO B O 1
ATOM 3535 N N . ILE B 1 39 ? 25.672 76.875 49.25 1 77.69 39 ILE B N 1
ATOM 3536 C CA . ILE B 1 39 ? 26.234 77.938 50.094 1 77.69 39 ILE B CA 1
ATOM 3537 C C . ILE B 1 39 ? 25.688 77.812 51.531 1 77.69 39 ILE B C 1
ATOM 3539 O O . ILE B 1 39 ? 24.672 77.188 51.75 1 77.69 39 ILE B O 1
ATOM 3543 N N . CYS B 1 40 ? 26.422 78.375 52.469 1 78.62 40 CYS B N 1
ATOM 3544 C CA . CYS B 1 40 ? 25.969 78.375 53.875 1 78.62 40 CYS B CA 1
ATOM 3545 C C . CYS B 1 40 ? 25.094 79.562 54.156 1 78.62 40 CYS B C 1
ATOM 3547 O O . CYS B 1 40 ? 24.906 80.438 53.281 1 78.62 40 CYS B O 1
ATOM 3549 N N . MET B 1 41 ? 24.453 79.625 55.281 1 80.44 41 MET B N 1
ATOM 3550 C CA . MET B 1 41 ? 23.547 80.688 55.688 1 80.44 41 MET B CA 1
ATOM 3551 C C . MET B 1 41 ? 24.312 82.062 55.781 1 80.44 41 MET B C 1
ATOM 3553 O O . MET B 1 41 ? 23.734 83.125 55.562 1 80.44 41 MET B O 1
ATOM 3557 N N . VAL B 1 42 ? 25.656 81.938 56.031 1 80.69 42 VAL B N 1
ATOM 3558 C CA . VAL B 1 42 ? 26.484 83.125 56.156 1 80.69 42 VAL B CA 1
ATOM 3559 C C . VAL B 1 42 ? 26.797 83.688 54.75 1 80.69 42 VAL B C 1
ATOM 3561 O O . VAL B 1 42 ? 26.781 84.875 54.531 1 80.69 42 VAL B O 1
ATOM 3564 N N . CYS B 1 43 ? 27.031 82.875 53.875 1 79.06 43 CYS B N 1
ATOM 3565 C CA . CYS B 1 43 ? 27.281 83.25 52.469 1 79.06 43 CYS B CA 1
ATOM 3566 C C . CYS B 1 43 ? 26.047 83.938 51.906 1 79.06 43 CYS B C 1
ATOM 3568 O O . CYS B 1 43 ? 26.188 84.875 51.125 1 79.06 43 CYS B O 1
ATOM 3570 N N . HIS B 1 44 ? 24.922 83.562 52.312 1 76.38 44 HIS B N 1
ATOM 3571 C CA . HIS B 1 44 ? 23.672 84.188 51.906 1 76.38 44 HIS B CA 1
ATOM 3572 C C . HIS B 1 44 ? 23.562 85.625 52.438 1 76.38 44 HIS B C 1
ATOM 3574 O O . HIS B 1 44 ? 23.125 86.5 51.75 1 76.38 44 HIS B O 1
ATOM 3580 N N . ALA B 1 45 ? 23.969 85.688 53.625 1 74 45 ALA B N 1
ATOM 3581 C CA . ALA B 1 45 ? 23.828 86.938 54.312 1 74 45 ALA B CA 1
ATOM 3582 C C . ALA B 1 45 ? 24.812 88 53.719 1 74 45 ALA B C 1
ATOM 3584 O O . ALA B 1 45 ? 24.562 89.188 53.812 1 74 45 ALA B O 1
ATOM 3585 N N . ILE B 1 46 ? 25.844 87.375 53.031 1 68.75 46 ILE B N 1
ATOM 3586 C CA . ILE B 1 46 ? 26.844 88.312 52.531 1 68.75 46 ILE B CA 1
ATOM 3587 C C . ILE B 1 46 ? 26.422 88.812 51.125 1 68.75 46 ILE B C 1
ATOM 3589 O O . ILE B 1 46 ? 25.734 88.062 50.406 1 68.75 46 ILE B O 1
ATOM 3593 N N . ARG B 1 47 ? 26.734 90 50.656 1 69.44 47 ARG B N 1
ATOM 3594 C CA . ARG B 1 47 ? 26.297 90.812 49.531 1 69.44 47 ARG B CA 1
ATOM 3595 C C . ARG B 1 47 ? 26.438 90.062 48.219 1 69.44 47 ARG B C 1
ATOM 3597 O O . ARG B 1 47 ? 25.656 90.25 47.281 1 69.44 47 ARG B O 1
ATOM 3604 N N . VAL B 1 48 ? 27.25 89 48.219 1 70 48 VAL B N 1
ATOM 3605 C CA . VAL B 1 48 ? 27.531 88.438 46.906 1 70 48 VAL B CA 1
ATOM 3606 C C . VAL B 1 48 ? 26.344 87.625 46.406 1 70 48 VAL B C 1
ATOM 3608 O O . VAL B 1 48 ? 26.016 87.625 45.219 1 70 48 VAL B O 1
ATOM 3611 N N . HIS B 1 49 ? 25.531 87 47.344 1 73.69 49 HIS B N 1
ATOM 3612 C CA . HIS B 1 49 ? 24.469 86.125 46.875 1 73.69 49 HIS B CA 1
ATOM 3613 C C . HIS B 1 49 ? 23.094 86.625 47.281 1 73.69 49 HIS B C 1
ATOM 3615 O O . HIS B 1 49 ? 22.094 85.938 47.188 1 73.69 49 HIS B O 1
ATOM 3621 N N . ALA B 1 50 ? 23.109 87.812 47.781 1 73.5 50 ALA B N 1
ATOM 3622 C CA . ALA B 1 50 ? 21.906 88.438 48.312 1 73.5 50 ALA B CA 1
ATOM 3623 C C . ALA B 1 50 ? 20.812 88.562 47.25 1 73.5 50 ALA B C 1
ATOM 3625 O O . ALA B 1 50 ? 19.625 88.438 47.562 1 73.5 50 ALA B O 1
ATOM 3626 N N . THR B 1 51 ? 21.234 88.75 46 1 77.06 51 THR B N 1
ATOM 3627 C CA . THR B 1 51 ? 20.25 88.938 44.938 1 77.06 51 THR B CA 1
ATOM 3628 C C . THR B 1 51 ? 19.984 87.625 44.188 1 77.06 51 THR B C 1
ATOM 3630 O O . THR B 1 51 ? 19.172 87.562 43.25 1 77.06 51 THR B O 1
ATOM 3633 N N . HIS B 1 52 ? 20.656 86.625 44.625 1 78.06 52 HIS B N 1
ATOM 3634 C CA . HIS B 1 52 ? 20.5 85.375 43.906 1 78.06 52 HIS B CA 1
ATOM 3635 C C . HIS B 1 52 ? 19.312 84.562 44.438 1 78.06 52 HIS B C 1
ATOM 3637 O O . HIS B 1 52 ? 18.828 84.812 45.531 1 78.06 52 HIS B O 1
ATOM 3643 N N . HIS B 1 53 ? 18.703 83.688 43.594 1 79.25 53 HIS B N 1
ATOM 3644 C CA . HIS B 1 53 ? 17.625 82.75 44 1 79.25 53 HIS B CA 1
ATOM 3645 C C . HIS B 1 53 ? 18.188 81.562 44.75 1 79.25 53 HIS B C 1
ATOM 3647 O O . HIS B 1 53 ? 19 80.812 44.188 1 79.25 53 HIS B O 1
ATOM 3653 N N . LEU B 1 54 ? 17.859 81.438 46.062 1 76 54 LEU B N 1
ATOM 3654 C CA . LEU B 1 54 ? 18.391 80.375 46.875 1 76 54 LEU B CA 1
ATOM 3655 C C . LEU B 1 54 ? 17.297 79.375 47.219 1 76 54 LEU B C 1
ATOM 3657 O O . LEU B 1 54 ? 16.125 79.688 47.406 1 76 54 LEU B O 1
ATOM 3661 N N . PHE B 1 55 ? 17.672 78 47.125 1 77.81 55 PHE B N 1
ATOM 3662 C CA . PHE B 1 55 ? 16.766 76.938 47.5 1 77.81 55 PHE B CA 1
ATOM 3663 C C . PHE B 1 55 ? 17.406 76 48.531 1 77.81 55 PHE B C 1
ATOM 3665 O O . PHE B 1 55 ? 18.625 75.812 48.531 1 77.81 55 PHE B O 1
ATOM 3672 N N . PRO B 1 56 ? 16.531 75.562 49.5 1 77 56 PRO B N 1
ATOM 3673 C CA . PRO B 1 56 ? 17.078 74.625 50.438 1 77 56 PRO B CA 1
ATOM 3674 C C . PRO B 1 56 ? 17.594 73.312 49.75 1 77 56 PRO B C 1
ATOM 3676 O O . PRO B 1 56 ? 16.953 72.812 48.812 1 77 56 PRO B O 1
ATOM 3679 N N . VAL B 1 57 ? 18.797 72.938 50.062 1 72.69 57 VAL B N 1
ATOM 3680 C CA . VAL B 1 57 ? 19.453 71.812 49.438 1 72.69 57 VAL B CA 1
ATOM 3681 C C . VAL B 1 57 ? 18.562 70.562 49.562 1 72.69 57 VAL B C 1
ATOM 3683 O O . VAL B 1 57 ? 18.469 69.75 48.625 1 72.69 57 VAL B O 1
ATOM 3686 N N . ASP B 1 58 ? 17.875 70.375 50.75 1 72.62 58 ASP B N 1
ATOM 3687 C CA . ASP B 1 58 ? 17.016 69.25 51 1 72.62 58 ASP B CA 1
ATOM 3688 C C . ASP B 1 58 ? 15.859 69.188 50 1 72.62 58 ASP B C 1
ATOM 3690 O O . ASP B 1 58 ? 15.508 68.125 49.5 1 72.62 58 ASP B O 1
ATOM 3694 N N . GLU B 1 59 ? 15.352 70.375 49.656 1 73.12 59 GLU B N 1
ATOM 3695 C CA . GLU B 1 59 ? 14.242 70.438 48.719 1 73.12 59 GLU B CA 1
ATOM 3696 C C . GLU B 1 59 ? 14.719 70.188 47.281 1 73.12 59 GLU B C 1
ATOM 3698 O O . GLU B 1 59 ? 14.016 69.5 46.5 1 73.12 59 GLU B O 1
ATOM 3703 N N . ALA B 1 60 ? 15.945 70.625 47 1 68.5 60 ALA B N 1
ATOM 3704 C CA . ALA B 1 60 ? 16.5 70.438 45.656 1 68.5 60 ALA B CA 1
ATOM 3705 C C . ALA B 1 60 ? 16.812 68.938 45.406 1 68.5 60 ALA B C 1
ATOM 3707 O O . ALA B 1 60 ? 16.547 68.438 44.344 1 68.5 60 ALA B O 1
ATOM 3708 N N . VAL B 1 61 ? 17.359 68.375 46.5 1 69.75 61 VAL B N 1
ATOM 3709 C CA . VAL B 1 61 ? 17.672 66.938 46.438 1 69.75 61 VAL B CA 1
ATOM 3710 C C . VAL B 1 61 ? 16.375 66.125 46.25 1 69.75 61 VAL B C 1
ATOM 3712 O O . VAL B 1 61 ? 16.297 65.25 45.438 1 69.75 61 VAL B O 1
ATOM 3715 N N . GLN B 1 62 ? 15.367 66.5 47.062 1 74.25 62 GLN B N 1
ATOM 3716 C CA . GLN B 1 62 ? 14.086 65.812 46.969 1 74.25 62 GLN B CA 1
ATOM 3717 C C . GLN B 1 62 ? 13.445 66 45.594 1 74.25 62 GLN B C 1
ATOM 3719 O O . GLN B 1 62 ? 12.859 65.062 45.062 1 74.25 62 GLN B O 1
ATOM 3724 N N . ASP B 1 63 ? 13.633 67.125 45 1 72.06 63 ASP B N 1
ATOM 3725 C CA . ASP B 1 63 ? 13.109 67.438 43.656 1 72.06 63 ASP B CA 1
ATOM 3726 C C . ASP B 1 63 ? 13.805 66.562 42.625 1 72.06 63 ASP B C 1
ATOM 3728 O O . ASP B 1 63 ? 13.156 66 41.719 1 72.06 63 ASP B O 1
ATOM 3732 N N . CYS B 1 64 ? 15.094 66.375 42.812 1 67.56 64 CYS B N 1
ATOM 3733 C CA . CYS B 1 64 ? 15.859 65.562 41.906 1 67.56 64 CYS B CA 1
ATOM 3734 C C . CYS B 1 64 ? 15.453 64.062 42.062 1 67.56 64 CYS B C 1
ATOM 3736 O O . CYS B 1 64 ? 15.289 63.406 41.062 1 67.56 64 CYS B O 1
ATOM 3738 N N . LEU B 1 65 ? 15.328 63.719 43.312 1 72.44 65 LEU B N 1
ATOM 3739 C CA . LEU B 1 65 ? 14.93 62.344 43.562 1 72.44 65 LEU B CA 1
ATOM 3740 C C . LEU B 1 65 ? 13.547 62.062 43 1 72.44 65 LEU B C 1
ATOM 3742 O O . LEU B 1 65 ? 13.305 60.969 42.469 1 72.44 65 LEU B O 1
ATOM 3746 N N . ASP B 1 66 ? 12.695 62.969 43.062 1 76.19 66 ASP B N 1
ATOM 3747 C CA . ASP B 1 66 ? 11.336 62.844 42.562 1 76.19 66 ASP B CA 1
ATOM 3748 C C . ASP B 1 66 ? 11.328 62.719 41.062 1 76.19 66 ASP B C 1
ATOM 3750 O O . ASP B 1 66 ? 10.477 62.031 40.469 1 76.19 66 ASP B O 1
ATOM 3754 N N . LYS B 1 67 ? 12.336 63.312 40.375 1 72.06 67 LYS B N 1
ATOM 3755 C CA . LYS B 1 67 ? 12.43 63.25 38.906 1 72.06 67 LYS B CA 1
ATOM 3756 C C . LYS B 1 67 ? 13.031 61.938 38.438 1 72.06 67 LYS B C 1
ATOM 3758 O O . LYS B 1 67 ? 12.711 61.438 37.375 1 72.06 67 LYS B O 1
ATOM 3763 N N . LEU B 1 68 ? 13.867 61.375 39.375 1 76 68 LEU B N 1
ATOM 3764 C CA . LEU B 1 68 ? 14.586 60.156 39 1 76 68 LEU B CA 1
ATOM 3765 C C . LEU B 1 68 ? 13.727 58.906 39.25 1 76 68 LEU B C 1
ATOM 3767 O O . LEU B 1 68 ? 13.852 57.906 38.562 1 76 68 LEU B O 1
ATOM 3771 N N . SER B 1 69 ? 12.875 59.062 40.25 1 80.81 69 SER B N 1
ATOM 3772 C CA . SER B 1 69 ? 12.117 57.906 40.719 1 80.81 69 SER B CA 1
ATOM 3773 C C . SER B 1 69 ? 11.242 57.312 39.625 1 80.81 69 SER B C 1
ATOM 3775 O O . SER B 1 69 ? 11.219 56.094 39.438 1 80.81 69 SER B O 1
ATOM 3777 N N . PRO B 1 70 ? 10.609 58.188 38.812 1 82.69 70 PRO B N 1
ATOM 3778 C CA . PRO B 1 70 ? 9.789 57.625 37.75 1 82.69 70 PRO B CA 1
ATOM 3779 C C . PRO B 1 70 ? 10.609 56.906 36.688 1 82.69 70 PRO B C 1
ATOM 3781 O O . PRO B 1 70 ? 10.164 55.906 36.094 1 82.69 70 PRO B O 1
ATOM 3784 N N . HIS B 1 71 ? 11.789 57.438 36.5 1 79.12 71 HIS B N 1
ATOM 3785 C CA . HIS B 1 71 ? 12.656 56.844 35.469 1 79.12 71 HIS B CA 1
ATOM 3786 C C . HIS B 1 71 ? 13.211 55.5 35.969 1 79.12 71 HIS B C 1
ATOM 3788 O O . HIS B 1 71 ? 13.352 54.562 35.188 1 79.12 71 HIS B O 1
ATOM 3794 N N . LEU B 1 72 ? 13.531 55.5 37.25 1 83.62 72 LEU B N 1
ATOM 3795 C CA . LEU B 1 72 ? 13.992 54.25 37.812 1 83.62 72 LEU B CA 1
ATOM 3796 C C . LEU B 1 72 ? 12.891 53.188 37.781 1 83.62 72 LEU B C 1
ATOM 3798 O O . LEU B 1 72 ? 13.141 52.031 37.5 1 83.62 72 LEU B O 1
ATOM 3802 N N . ALA B 1 73 ? 11.688 53.594 38.062 1 86.12 73 ALA B N 1
ATOM 3803 C CA . ALA B 1 73 ? 10.547 52.688 38 1 86.12 73 ALA B CA 1
ATOM 3804 C C . ALA B 1 73 ? 10.305 52.156 36.594 1 86.12 73 ALA B C 1
ATOM 3806 O O . ALA B 1 73 ? 9.977 51 36.406 1 86.12 73 ALA B O 1
ATOM 3807 N N . PHE B 1 74 ? 10.508 53.031 35.594 1 84.19 74 PHE B N 1
ATOM 3808 C CA . PHE B 1 74 ? 10.344 52.656 34.188 1 84.19 74 PHE B CA 1
ATOM 3809 C C . PHE B 1 74 ? 11.383 51.625 33.781 1 84.19 74 PHE B C 1
ATOM 3811 O O . PHE B 1 74 ? 11.047 50.625 33.156 1 84.19 74 PHE B O 1
ATOM 3818 N N . LEU B 1 75 ? 12.633 51.875 34.219 1 84.5 75 LEU B N 1
ATOM 3819 C CA . LEU B 1 75 ? 13.711 50.969 33.844 1 84.5 75 LEU B CA 1
ATOM 3820 C C . LEU B 1 75 ? 13.516 49.594 34.5 1 84.5 75 LEU B C 1
ATOM 3822 O O . LEU B 1 75 ? 13.797 48.562 33.906 1 84.5 75 LEU B O 1
ATOM 3826 N N . LYS B 1 76 ? 12.992 49.625 35.688 1 88.44 76 LYS B N 1
ATOM 3827 C CA . LYS B 1 76 ? 12.734 48.375 36.406 1 88.44 76 LYS B CA 1
ATOM 3828 C C . LYS B 1 76 ? 11.641 47.594 35.688 1 88.44 76 LYS B C 1
ATOM 3830 O O . LYS B 1 76 ? 11.758 46.375 35.562 1 88.44 76 LYS B O 1
ATOM 3835 N N . THR B 1 77 ? 10.594 48.25 35.281 1 88.81 77 THR B N 1
ATOM 3836 C CA . THR B 1 77 ? 9.492 47.562 34.562 1 88.81 77 THR B CA 1
ATOM 3837 C C . THR B 1 77 ? 9.961 47 33.25 1 88.81 77 THR B C 1
ATOM 3839 O O . THR B 1 77 ? 9.586 45.906 32.875 1 88.81 77 THR B O 1
ATOM 3842 N N . GLU B 1 78 ? 10.82 47.781 32.5 1 85.38 78 GLU B N 1
ATOM 3843 C CA . GLU B 1 78 ? 11.32 47.312 31.203 1 85.38 78 GLU B CA 1
ATOM 3844 C C . GLU B 1 78 ? 12.25 46.125 31.359 1 85.38 78 GLU B C 1
ATOM 3846 O O . GLU B 1 78 ? 12.234 45.219 30.531 1 85.38 78 GLU B O 1
ATOM 3851 N N . LYS B 1 79 ? 13 46.188 32.406 1 88.38 79 LYS B N 1
ATOM 3852 C CA . LYS B 1 79 ? 13.898 45.062 32.688 1 88.38 79 LYS B CA 1
ATOM 3853 C C . LYS B 1 79 ? 13.109 43.812 33 1 88.38 79 LYS B C 1
ATOM 3855 O O . LYS B 1 79 ? 13.438 42.719 32.531 1 88.38 79 LYS B O 1
ATOM 3860 N N . GLU B 1 80 ? 12.086 43.969 33.781 1 90.81 80 GLU B N 1
ATOM 3861 C CA . GLU B 1 80 ? 11.25 42.812 34.125 1 90.81 80 GLU B CA 1
ATOM 3862 C C . GLU B 1 80 ? 10.547 42.25 32.906 1 90.81 80 GLU B C 1
ATOM 3864 O O . GLU B 1 80 ? 10.438 41.031 32.75 1 90.81 80 GLU B O 1
ATOM 3869 N N . LYS B 1 81 ? 10.039 43.094 32.062 1 87.94 81 LYS B N 1
ATOM 3870 C CA . LYS B 1 81 ? 9.391 42.656 30.844 1 87.94 81 LYS B CA 1
ATOM 3871 C C . LYS B 1 81 ? 10.375 41.906 29.938 1 87.94 81 LYS B C 1
ATOM 3873 O O . LYS B 1 81 ? 10.023 40.906 29.344 1 87.94 81 LYS B O 1
ATOM 3878 N N . ALA B 1 82 ? 11.562 42.438 29.875 1 87 82 ALA B N 1
ATOM 3879 C CA . ALA B 1 82 ? 12.594 41.812 29.062 1 87 82 ALA B CA 1
ATOM 3880 C C . ALA B 1 82 ? 12.953 40.438 29.609 1 87 82 ALA B C 1
ATOM 3882 O O . ALA B 1 82 ? 13.164 39.469 28.859 1 87 82 ALA B O 1
ATOM 3883 N N . LEU B 1 83 ? 12.984 40.375 30.922 1 90.06 83 LEU B N 1
ATOM 3884 C CA . LEU B 1 83 ? 13.305 39.094 31.562 1 90.06 83 LEU B CA 1
ATOM 3885 C C . LEU B 1 83 ? 12.18 38.094 31.344 1 90.06 83 LEU B C 1
ATOM 3887 O O . LEU B 1 83 ? 12.445 36.906 31.094 1 90.06 83 LEU B O 1
ATOM 3891 N N . GLU B 1 84 ? 11.008 38.562 31.453 1 90.12 84 GLU B N 1
ATOM 3892 C CA . GLU B 1 84 ? 9.867 37.688 31.219 1 90.12 84 GLU B CA 1
ATOM 3893 C C . GLU B 1 84 ? 9.836 37.188 29.781 1 90.12 84 GLU B C 1
ATOM 3895 O O . GLU B 1 84 ? 9.555 36.031 29.516 1 90.12 84 GLU B O 1
ATOM 3900 N N . THR B 1 85 ? 10.062 38.062 28.797 1 88.81 85 THR B N 1
ATOM 3901 C CA . THR B 1 85 ? 10.102 37.688 27.391 1 88.81 85 THR B CA 1
ATOM 3902 C C . THR B 1 85 ? 11.203 36.656 27.125 1 88.81 85 THR B C 1
ATOM 3904 O O . THR B 1 85 ? 11.016 35.75 26.344 1 88.81 85 THR B O 1
ATOM 3907 N N . LYS B 1 86 ? 12.281 36.906 27.797 1 88.88 86 LYS B N 1
ATOM 3908 C CA . LYS B 1 86 ? 13.398 36 27.641 1 88.88 86 LYS B CA 1
ATOM 3909 C C . LYS B 1 86 ? 13.031 34.594 28.141 1 88.88 86 LYS B C 1
ATOM 3911 O O . LYS B 1 86 ? 13.242 33.594 27.438 1 88.88 86 LYS B O 1
ATOM 3916 N N . LEU B 1 87 ? 12.477 34.562 29.297 1 91.25 87 LEU B N 1
ATOM 3917 C CA . LEU B 1 87 ? 12.141 33.281 29.906 1 91.25 87 LEU B CA 1
ATOM 3918 C C . LEU B 1 87 ? 11.07 32.562 29.094 1 91.25 87 LEU B C 1
ATOM 3920 O O . LEU B 1 87 ? 11.188 31.375 28.812 1 91.25 87 LEU B O 1
ATOM 3924 N N . ASN B 1 88 ? 10.039 33.25 28.719 1 90.56 88 ASN B N 1
ATOM 3925 C CA . ASN B 1 88 ? 8.961 32.656 27.922 1 90.56 88 ASN B CA 1
ATOM 3926 C C . ASN B 1 88 ? 9.461 32.219 26.562 1 90.56 88 ASN B C 1
ATOM 3928 O O . ASN B 1 88 ? 9.078 31.141 26.078 1 90.56 88 ASN B O 1
ATOM 3932 N N . GLY B 1 89 ? 10.25 33.062 25.969 1 89 89 GLY B N 1
ATOM 3933 C CA . GLY B 1 89 ? 10.805 32.688 24.672 1 89 89 GLY B CA 1
ATOM 3934 C C . GLY B 1 89 ? 11.688 31.469 24.703 1 89 89 GLY B C 1
ATOM 3935 O O . GLY B 1 89 ? 11.602 30.594 23.828 1 89 89 GLY B O 1
ATOM 3936 N N . GLU B 1 90 ? 12.508 31.422 25.75 1 90.75 90 GLU B N 1
ATOM 3937 C CA . GLU B 1 90 ? 13.383 30.266 25.906 1 90.75 90 GLU B CA 1
ATOM 3938 C C . GLU B 1 90 ? 12.586 29 26.109 1 90.75 90 GLU B C 1
ATOM 3940 O O . GLU B 1 90 ? 12.953 27.938 25.609 1 90.75 90 GLU B O 1
ATOM 3945 N N . ARG B 1 91 ? 11.578 29.109 26.875 1 92.38 91 ARG B N 1
ATOM 3946 C CA . ARG B 1 91 ? 10.719 27.953 27.125 1 92.38 91 ARG B CA 1
ATOM 3947 C C . ARG B 1 91 ? 10.055 27.484 25.828 1 92.38 91 ARG B C 1
ATOM 3949 O O . ARG B 1 91 ? 9.992 26.281 25.562 1 92.38 91 ARG B O 1
ATOM 3956 N N . GLU B 1 92 ? 9.539 28.375 25.047 1 91.81 92 GLU B N 1
ATOM 3957 C CA . GLU B 1 92 ? 8.898 28.047 23.781 1 91.81 92 GLU B CA 1
ATOM 3958 C C . GLU B 1 92 ? 9.883 27.375 22.828 1 91.81 92 GLU B C 1
ATOM 3960 O O . GLU B 1 92 ? 9.555 26.375 22.188 1 91.81 92 GLU B O 1
ATOM 3965 N N . ILE B 1 93 ? 11.047 27.953 22.797 1 93.69 93 ILE B N 1
ATOM 3966 C CA . ILE B 1 93 ? 12.062 27.422 21.891 1 93.69 93 ILE B CA 1
ATOM 3967 C C . ILE B 1 93 ? 12.469 26.031 22.344 1 93.69 93 ILE B C 1
ATOM 3969 O O . ILE B 1 93 ? 12.633 25.125 21.516 1 93.69 93 ILE B O 1
ATOM 3973 N N . GLN B 1 94 ? 12.664 25.906 23.656 1 93.56 94 GLN B N 1
ATOM 3974 C CA . GLN B 1 94 ? 13 24.578 24.172 1 93.56 94 GLN B CA 1
ATOM 3975 C C . GLN B 1 94 ? 11.906 23.578 23.844 1 93.56 94 GLN B C 1
ATOM 3977 O O . GLN B 1 94 ? 12.188 22.422 23.531 1 93.56 94 GLN B O 1
ATOM 3982 N N . GLY B 1 95 ? 10.672 23.938 24 1 94.44 95 GLY B N 1
ATOM 3983 C CA . GLY B 1 95 ? 9.562 23.094 23.609 1 94.44 95 GLY B CA 1
ATOM 3984 C C . GLY B 1 95 ? 9.641 22.625 22.172 1 94.44 95 GLY B C 1
ATOM 3985 O O . GLY B 1 95 ? 9.352 21.469 21.875 1 94.44 95 GLY B O 1
ATOM 3986 N N . MET B 1 96 ? 10.016 23.469 21.281 1 94.62 96 MET B N 1
ATOM 3987 C CA . MET B 1 96 ? 10.172 23.141 19.859 1 94.62 96 MET B CA 1
ATOM 3988 C C . MET B 1 96 ? 11.281 22.125 19.656 1 94.62 96 MET B C 1
ATOM 3990 O O . MET B 1 96 ? 11.125 21.172 18.891 1 94.62 96 MET B O 1
ATOM 3994 N N . LEU B 1 97 ? 12.391 22.391 20.359 1 95.25 97 LEU B N 1
ATOM 3995 C CA . LEU B 1 97 ? 13.508 21.469 20.266 1 95.25 97 LEU B CA 1
ATOM 3996 C C . LEU B 1 97 ? 13.109 20.078 20.766 1 95.25 97 LEU B C 1
ATOM 3998 O O . LEU B 1 97 ? 13.484 19.062 20.172 1 95.25 97 LEU B O 1
ATOM 4002 N N . ASP B 1 98 ? 12.375 20.047 21.812 1 95.62 98 ASP B N 1
ATOM 4003 C CA . ASP B 1 98 ? 11.891 18.766 22.344 1 95.62 98 ASP B CA 1
ATOM 4004 C C . ASP B 1 98 ? 10.977 18.062 21.344 1 95.62 98 ASP B C 1
ATOM 4006 O O . ASP B 1 98 ? 11.055 16.844 21.188 1 95.62 98 ASP B O 1
ATOM 4010 N N . LEU B 1 99 ? 10.117 18.812 20.75 1 93.5 99 LEU B N 1
ATOM 4011 C CA . LEU B 1 99 ? 9.203 18.25 19.766 1 93.5 99 LEU B CA 1
ATOM 4012 C C . LEU B 1 99 ? 9.977 17.609 18.609 1 93.5 99 LEU B C 1
ATOM 4014 O O . LEU B 1 99 ? 9.648 16.516 18.156 1 93.5 99 LEU B O 1
ATOM 4018 N N . VAL B 1 100 ? 10.977 18.297 18.172 1 95.19 100 VAL B N 1
ATOM 4019 C CA . VAL B 1 100 ? 11.773 17.781 17.062 1 95.19 100 VAL B CA 1
ATOM 4020 C C . VAL B 1 100 ? 12.508 16.516 17.484 1 95.19 100 VAL B C 1
ATOM 4022 O O . VAL B 1 100 ? 12.594 15.555 16.719 1 95.19 100 VAL B O 1
ATOM 4025 N N . SER B 1 101 ? 13.023 16.531 18.656 1 95.25 101 SER B N 1
ATOM 4026 C CA . SER B 1 101 ? 13.734 15.359 19.188 1 95.25 101 SER B CA 1
ATOM 4027 C C . SER B 1 101 ? 12.82 14.141 19.25 1 95.25 101 SER B C 1
ATOM 4029 O O . SER B 1 101 ? 13.227 13.031 18.906 1 95.25 101 SER B O 1
ATOM 4031 N N . VAL B 1 102 ? 11.633 14.359 19.719 1 94.38 102 VAL B N 1
ATOM 4032 C CA . VAL B 1 102 ? 10.656 13.281 19.781 1 94.38 102 VAL B CA 1
ATOM 4033 C C . VAL B 1 102 ? 10.359 12.75 18.391 1 94.38 102 VAL B C 1
ATOM 4035 O O . VAL B 1 102 ? 10.289 11.539 18.172 1 94.38 102 VAL B O 1
ATOM 4038 N N . GLU B 1 103 ? 10.211 13.672 17.453 1 93.75 103 GLU B N 1
ATOM 4039 C CA . GLU B 1 103 ? 9.93 13.273 16.078 1 93.75 103 GLU B CA 1
ATOM 4040 C C . GLU B 1 103 ? 11.078 12.469 15.492 1 93.75 103 GLU B C 1
ATOM 4042 O O . GLU B 1 103 ? 10.852 11.508 14.742 1 93.75 103 GLU B O 1
ATOM 4047 N N . ILE B 1 104 ? 12.312 12.867 15.781 1 95.56 104 ILE B N 1
ATOM 4048 C CA . ILE B 1 104 ? 13.492 12.148 15.305 1 95.56 104 ILE B CA 1
ATOM 4049 C C . ILE B 1 104 ? 13.461 10.711 15.812 1 95.56 104 ILE B C 1
ATOM 4051 O O . ILE B 1 104 ? 13.703 9.773 15.055 1 95.56 104 ILE B O 1
ATOM 4055 N N . GLN B 1 105 ? 13.109 10.57 17 1 94.75 105 GLN B N 1
ATOM 4056 C CA . GLN B 1 105 ? 13.055 9.242 17.609 1 94.75 105 GLN B CA 1
ATOM 4057 C C . GLN B 1 105 ? 11.93 8.406 17 1 94.75 105 GLN B C 1
ATOM 4059 O O . GLN B 1 105 ? 12.094 7.207 16.781 1 94.75 105 GLN B O 1
ATOM 4064 N N . LYS B 1 106 ? 10.781 9.055 16.781 1 93.88 106 LYS B N 1
ATOM 4065 C CA . LYS B 1 106 ? 9.656 8.359 16.172 1 93.88 106 LYS B CA 1
ATOM 4066 C C . LYS B 1 106 ? 10.016 7.828 14.797 1 93.88 106 LYS B C 1
ATOM 4068 O O . LYS B 1 106 ? 9.727 6.676 14.469 1 93.88 106 LYS B O 1
ATOM 4073 N N . VAL B 1 107 ? 10.633 8.672 14.062 1 94.81 107 VAL B N 1
ATOM 4074 C CA . VAL B 1 107 ? 11.023 8.297 12.711 1 94.81 107 VAL B CA 1
ATOM 4075 C C . VAL B 1 107 ? 12.023 7.148 12.758 1 94.81 107 VAL B C 1
ATOM 4077 O O . VAL B 1 107 ? 11.859 6.145 12.055 1 94.81 107 VAL B O 1
ATOM 4080 N N . ALA B 1 108 ? 13.016 7.262 13.562 1 94.69 108 ALA B N 1
ATOM 4081 C CA . ALA B 1 108 ? 14.031 6.215 13.688 1 94.69 108 ALA B CA 1
ATOM 4082 C C . ALA B 1 108 ? 13.398 4.902 14.141 1 94.69 108 ALA B C 1
ATOM 4084 O O . ALA B 1 108 ? 13.734 3.834 13.617 1 94.69 108 ALA B O 1
ATOM 4085 N N . SER B 1 109 ? 12.531 4.98 15.062 1 95.06 109 SER B N 1
ATOM 4086 C CA . SER B 1 109 ? 11.867 3.795 15.586 1 95.06 109 SER B CA 1
ATOM 4087 C C . SER B 1 109 ? 11.008 3.115 14.523 1 95.06 109 SER B C 1
ATOM 4089 O O . SER B 1 109 ? 11.016 1.889 14.406 1 95.06 109 SER B O 1
ATOM 4091 N N . ASN B 1 110 ? 10.281 3.918 13.781 1 94.38 110 ASN B N 1
ATOM 4092 C CA . ASN B 1 110 ? 9.422 3.369 12.742 1 94.38 110 ASN B CA 1
ATOM 4093 C C . ASN B 1 110 ? 10.234 2.631 11.68 1 94.38 110 ASN B C 1
ATOM 4095 O O . ASN B 1 110 ? 9.867 1.532 11.258 1 94.38 110 ASN B O 1
ATOM 4099 N N . PHE B 1 111 ? 11.32 3.188 11.289 1 95.81 111 PHE B N 1
ATOM 4100 C CA . PHE B 1 111 ? 12.148 2.545 10.273 1 95.81 111 PHE B CA 1
ATOM 4101 C C . PHE B 1 111 ? 12.812 1.288 10.828 1 95.81 111 PHE B C 1
ATOM 4103 O O . PHE B 1 111 ? 12.961 0.292 10.117 1 95.81 111 PHE B O 1
ATOM 4110 N N . SER B 1 112 ? 13.188 1.346 12.07 1 95.38 112 SER B N 1
ATOM 4111 C CA . SER B 1 112 ? 13.773 0.167 12.695 1 95.38 112 SER B CA 1
ATOM 4112 C C . SER B 1 112 ? 12.773 -0.985 12.75 1 95.38 112 SER B C 1
ATOM 4114 O O . SER B 1 112 ? 13.125 -2.127 12.438 1 95.38 112 SER B O 1
ATOM 4116 N N . LYS B 1 113 ? 11.547 -0.717 13.102 1 94.56 113 LYS B N 1
ATOM 4117 C CA . LYS B 1 113 ? 10.5 -1.731 13.148 1 94.56 113 LYS B CA 1
ATOM 4118 C C . LYS B 1 113 ? 10.242 -2.318 11.766 1 94.56 113 LYS B C 1
ATOM 4120 O O . LYS B 1 113 ? 10.07 -3.529 11.617 1 94.56 113 LYS B O 1
ATOM 4125 N N . MET B 1 114 ? 10.227 -1.437 10.797 1 95.75 114 MET B N 1
ATOM 4126 C CA . MET B 1 114 ? 10.008 -1.877 9.422 1 95.75 114 MET B CA 1
ATOM 4127 C C . MET B 1 114 ? 11.141 -2.791 8.961 1 95.75 114 MET B C 1
ATOM 4129 O O . MET B 1 114 ? 10.891 -3.832 8.352 1 95.75 114 MET B O 1
ATOM 4133 N N . GLN B 1 115 ? 12.328 -2.426 9.281 1 94.56 115 GLN B N 1
ATOM 4134 C CA . GLN B 1 115 ? 13.484 -3.229 8.898 1 94.56 115 GLN B CA 1
ATOM 4135 C C . GLN B 1 115 ? 13.453 -4.602 9.562 1 94.56 115 GLN B C 1
ATOM 4137 O O . GLN B 1 115 ? 13.766 -5.613 8.938 1 94.56 115 GLN B O 1
ATOM 4142 N N . GLU B 1 116 ? 13.117 -4.617 10.797 1 95.19 116 GLU B N 1
ATOM 4143 C CA . GLU B 1 116 ? 13.008 -5.887 11.508 1 95.19 116 GLU B CA 1
ATOM 4144 C C . GLU B 1 116 ? 11.93 -6.773 10.898 1 95.19 116 GLU B C 1
ATOM 4146 O O . GLU B 1 116 ? 12.133 -7.977 10.719 1 95.19 116 GLU B O 1
ATOM 4151 N N . PHE B 1 117 ? 10.82 -6.203 10.617 1 96.12 117 PHE B N 1
ATOM 4152 C CA . PHE B 1 117 ? 9.719 -6.934 10 1 96.12 117 PHE B CA 1
ATOM 4153 C C . PHE B 1 117 ? 10.156 -7.539 8.672 1 96.12 117 PHE B C 1
ATOM 4155 O O . PHE B 1 117 ? 9.898 -8.719 8.406 1 96.12 117 PHE B O 1
ATOM 4162 N N . LEU B 1 118 ? 10.766 -6.727 7.859 1 95.19 118 LEU B N 1
ATOM 4163 C CA . LEU B 1 118 ? 11.195 -7.184 6.547 1 95.19 118 LEU B CA 1
ATOM 4164 C C . LEU B 1 118 ? 12.242 -8.289 6.668 1 95.19 118 LEU B C 1
ATOM 4166 O O . LEU B 1 118 ? 12.219 -9.258 5.91 1 95.19 118 LEU B O 1
ATOM 4170 N N . LYS B 1 119 ? 13.164 -8.141 7.578 1 94.94 119 LYS B N 1
ATOM 4171 C CA . LYS B 1 119 ? 14.188 -9.164 7.805 1 94.94 119 LYS B CA 1
ATOM 4172 C C . LYS B 1 119 ? 13.555 -10.492 8.211 1 94.94 119 LYS B C 1
ATOM 4174 O O . LYS B 1 119 ? 13.969 -11.555 7.746 1 94.94 119 LYS B O 1
ATOM 4179 N N . ASP B 1 120 ? 12.57 -10.438 9.047 1 95.25 120 ASP B N 1
ATOM 4180 C CA . ASP B 1 120 ? 11.867 -11.641 9.484 1 95.25 120 ASP B CA 1
ATOM 4181 C C . ASP B 1 120 ? 11.164 -12.32 8.312 1 95.25 120 ASP B C 1
ATOM 4183 O O . ASP B 1 120 ? 11.219 -13.547 8.18 1 95.25 120 ASP B O 1
ATOM 4187 N N . GLN B 1 121 ? 10.508 -11.508 7.52 1 94.19 121 GLN B N 1
ATOM 4188 C CA . GLN B 1 121 ? 9.812 -12.055 6.359 1 94.19 121 GLN B CA 1
ATOM 4189 C C . GLN B 1 121 ? 10.789 -12.68 5.371 1 94.19 121 GLN B C 1
ATOM 4191 O O . GLN B 1 121 ? 10.547 -13.766 4.848 1 94.19 121 GLN B O 1
ATOM 4196 N N . GLU B 1 122 ? 11.844 -12 5.125 1 94.94 122 GLU B N 1
ATOM 4197 C CA . GLU B 1 122 ? 12.875 -12.516 4.23 1 94.94 122 GLU B CA 1
ATOM 4198 C C . GLU B 1 122 ? 13.43 -13.852 4.73 1 94.94 122 GLU B C 1
ATOM 4200 O O . GLU B 1 122 ? 13.516 -14.812 3.967 1 94.94 122 GLU B O 1
ATOM 4205 N N . LYS B 1 123 ? 13.82 -13.883 5.98 1 95.56 123 LYS B N 1
ATOM 4206 C CA . LYS B 1 123 ? 14.367 -15.102 6.574 1 95.56 123 LYS B CA 1
ATOM 4207 C C . LYS B 1 123 ? 13.383 -16.25 6.465 1 95.56 123 LYS B C 1
ATOM 4209 O O . LYS B 1 123 ? 13.773 -17.375 6.125 1 95.56 123 LYS B O 1
ATOM 4214 N N . SER B 1 124 ? 12.156 -16.016 6.762 1 94.56 124 SER B N 1
ATOM 4215 C CA . SER B 1 124 ? 11.125 -17.047 6.711 1 94.56 124 SER B CA 1
ATOM 4216 C C . SER B 1 124 ? 10.969 -17.609 5.301 1 94.56 124 SER B C 1
ATOM 4218 O O . SER B 1 124 ? 10.945 -18.812 5.109 1 94.56 124 SER B O 1
ATOM 4220 N N . LEU B 1 125 ? 10.867 -16.734 4.309 1 94.38 125 LEU B N 1
ATOM 4221 C CA . LEU B 1 125 ? 10.672 -17.172 2.928 1 94.38 125 LEU B CA 1
ATOM 4222 C C . LEU B 1 125 ? 11.906 -17.891 2.412 1 94.38 125 LEU B C 1
ATOM 4224 O O . LEU B 1 125 ? 11.789 -18.938 1.76 1 94.38 125 LEU B O 1
ATOM 4228 N N . LEU B 1 126 ? 13.117 -17.406 2.725 1 95.62 126 LEU B N 1
ATOM 4229 C CA . LEU B 1 126 ? 14.352 -18.031 2.281 1 95.62 126 LEU B CA 1
ATOM 4230 C C . LEU B 1 126 ? 14.516 -19.406 2.918 1 95.62 126 LEU B C 1
ATOM 4232 O O . LEU B 1 126 ? 14.984 -20.344 2.27 1 95.62 126 LEU B O 1
ATOM 4236 N N . LEU B 1 127 ? 14.125 -19.516 4.18 1 95.88 127 LEU B N 1
ATOM 4237 C CA . LEU B 1 127 ? 14.195 -20.797 4.848 1 95.88 127 LEU B CA 1
ATOM 4238 C C . LEU B 1 127 ? 13.297 -21.828 4.152 1 95.88 127 LEU B C 1
ATOM 4240 O O . LEU B 1 127 ? 13.688 -22.984 3.967 1 95.88 127 LEU B O 1
ATOM 4244 N N . GLN B 1 128 ? 12.086 -21.422 3.787 1 95 128 GLN B N 1
ATOM 4245 C CA . GLN B 1 128 ? 11.172 -22.312 3.076 1 95 128 GLN B CA 1
ATOM 4246 C C . GLN B 1 128 ? 11.758 -22.75 1.738 1 95 128 GLN B C 1
ATOM 4248 O O . GLN B 1 128 ? 11.672 -23.922 1.369 1 95 128 GLN B O 1
ATOM 4253 N N . MET B 1 129 ? 12.367 -21.844 1.022 1 96 129 MET B N 1
ATOM 4254 C CA . MET B 1 129 ? 12.938 -22.156 -0.285 1 96 129 MET B CA 1
ATOM 4255 C C . MET B 1 129 ? 14.156 -23.062 -0.147 1 96 129 MET B C 1
ATOM 4257 O O . MET B 1 129 ? 14.367 -23.953 -0.96 1 96 129 MET B O 1
ATOM 4261 N N . GLU B 1 130 ? 14.922 -22.859 0.893 1 95.5 130 GLU B N 1
ATOM 4262 C CA . GLU B 1 130 ? 16.078 -23.703 1.152 1 95.5 130 GLU B CA 1
ATOM 4263 C C . GLU B 1 130 ? 15.648 -25.125 1.521 1 95.5 130 GLU B C 1
ATOM 4265 O O . GLU B 1 130 ? 16.297 -26.094 1.114 1 95.5 130 GLU B O 1
ATOM 4270 N N . GLU B 1 131 ? 14.602 -25.188 2.318 1 95.94 131 GLU B N 1
ATOM 4271 C CA . GLU B 1 131 ? 14.062 -26.5 2.65 1 95.94 131 GLU B CA 1
ATOM 4272 C C . GLU B 1 131 ? 13.594 -27.234 1.4 1 95.94 131 GLU B C 1
ATOM 4274 O O . GLU B 1 131 ? 13.852 -28.438 1.241 1 95.94 131 GLU B O 1
ATOM 4279 N N . LEU B 1 132 ? 12.914 -26.5 0.547 1 95.94 132 LEU B N 1
ATOM 4280 C CA . LEU B 1 132 ? 12.469 -27.094 -0.71 1 95.94 132 LEU B CA 1
ATOM 4281 C C . LEU B 1 132 ? 13.656 -27.562 -1.545 1 95.94 132 LEU B C 1
ATOM 4283 O O . LEU B 1 132 ? 13.641 -28.656 -2.098 1 95.94 132 LEU B O 1
ATOM 4287 N N . ASN B 1 133 ? 14.703 -26.75 -1.629 1 95.31 133 ASN B N 1
ATOM 4288 C CA . ASN B 1 133 ? 15.914 -27.109 -2.354 1 95.31 133 ASN B CA 1
ATOM 4289 C C . ASN B 1 133 ? 16.547 -28.391 -1.812 1 95.31 133 ASN B C 1
ATOM 4291 O O . ASN B 1 133 ? 16.984 -29.25 -2.582 1 95.31 133 ASN B O 1
ATOM 4295 N N . ARG B 1 134 ? 16.531 -28.547 -0.54 1 95.19 134 ARG B N 1
ATOM 4296 C CA . ARG B 1 134 ? 17.078 -29.75 0.094 1 95.19 134 ARG B CA 1
ATOM 4297 C C . ARG B 1 134 ? 16.234 -30.969 -0.244 1 95.19 134 ARG B C 1
ATOM 4299 O O . ARG B 1 134 ? 16.781 -32.031 -0.524 1 95.19 134 ARG B O 1
ATOM 4306 N N . ASP B 1 135 ? 14.977 -30.828 -0.214 1 95.69 135 ASP B N 1
ATOM 4307 C CA . ASP B 1 135 ? 14.078 -31.938 -0.525 1 95.69 135 ASP B CA 1
ATOM 4308 C C . ASP B 1 135 ? 14.25 -32.375 -1.975 1 95.69 135 ASP B C 1
ATOM 4310 O O . ASP B 1 135 ? 14.258 -33.594 -2.262 1 95.69 135 ASP B O 1
ATOM 4314 N N . ILE B 1 136 ? 14.367 -31.406 -2.844 1 96 136 ILE B N 1
ATOM 4315 C CA . ILE B 1 136 ? 14.547 -31.719 -4.254 1 96 136 ILE B CA 1
ATOM 4316 C C . ILE B 1 136 ? 15.883 -32.438 -4.461 1 96 136 ILE B C 1
ATOM 4318 O O . ILE B 1 136 ? 15.977 -33.406 -5.211 1 96 136 ILE B O 1
ATOM 4322 N N . ALA B 1 137 ? 16.906 -31.922 -3.816 1 94.12 137 ALA B N 1
ATOM 4323 C CA . ALA B 1 137 ? 18.234 -32.531 -3.912 1 94.12 137 ALA B CA 1
ATOM 4324 C C . ALA B 1 137 ? 18.203 -33.969 -3.381 1 94.12 137 ALA B C 1
ATOM 4326 O O . ALA B 1 137 ? 18.828 -34.875 -3.963 1 94.12 137 ALA B O 1
ATOM 4327 N N . HIS B 1 138 ? 17.516 -34.188 -2.303 1 93.94 138 HIS B N 1
ATOM 4328 C CA . HIS B 1 138 ? 17.375 -35.531 -1.749 1 93.94 138 HIS B CA 1
ATOM 4329 C C . HIS B 1 138 ? 16.672 -36.469 -2.729 1 93.94 138 HIS B C 1
ATOM 4331 O O . HIS B 1 138 ? 17.094 -37.594 -2.928 1 93.94 138 HIS B O 1
ATOM 4337 N N . TRP B 1 139 ? 15.656 -35.906 -3.305 1 92.56 139 TRP B N 1
ATOM 4338 C CA . TRP B 1 139 ? 14.945 -36.688 -4.309 1 92.56 139 TRP B CA 1
ATOM 4339 C C . TRP B 1 139 ? 15.852 -37 -5.496 1 92.56 139 TRP B C 1
ATOM 4341 O O . TRP B 1 139 ? 15.797 -38.094 -6.043 1 92.56 139 TRP B O 1
ATOM 4351 N N . LYS B 1 140 ? 16.594 -36.031 -5.941 1 92.81 140 LYS B N 1
ATOM 4352 C CA . LYS B 1 140 ? 17.531 -36.25 -7.047 1 92.81 140 LYS B CA 1
ATOM 4353 C C . LYS B 1 140 ? 18.469 -37.406 -6.758 1 92.81 140 LYS B C 1
ATOM 4355 O O . LYS B 1 140 ? 18.688 -38.25 -7.613 1 92.81 140 LYS B O 1
ATOM 4360 N N . GLU B 1 141 ? 18.953 -37.438 -5.566 1 92 141 GLU B N 1
ATOM 4361 C CA . GLU B 1 141 ? 19.891 -38.469 -5.164 1 92 141 GLU B CA 1
ATOM 4362 C C . GLU B 1 141 ? 19.219 -39.844 -5.176 1 92 141 GLU B C 1
ATOM 4364 O O . GLU B 1 141 ? 19.781 -40.812 -5.688 1 92 141 GLU B O 1
ATOM 4369 N N . GLN B 1 142 ? 18.047 -39.938 -4.621 1 90.44 142 GLN B N 1
ATOM 4370 C CA . GLN B 1 142 ? 17.312 -41.188 -4.59 1 90.44 142 GLN B CA 1
ATOM 4371 C C . GLN B 1 142 ? 16.969 -41.688 -5.996 1 90.44 142 GLN B C 1
ATOM 4373 O O . GLN B 1 142 ? 17.141 -42.844 -6.316 1 90.44 142 GLN B O 1
ATOM 4378 N N . PHE B 1 143 ? 16.5 -40.688 -6.781 1 90.38 143 PHE B N 1
ATOM 4379 C CA . PHE B 1 143 ? 16.125 -41 -8.156 1 90.38 143 PHE B CA 1
ATOM 4380 C C . PHE B 1 143 ? 17.328 -41.531 -8.945 1 90.38 143 PHE B C 1
ATOM 4382 O O . PHE B 1 143 ? 17.234 -42.594 -9.586 1 90.38 143 PHE B O 1
ATOM 4389 N N . THR B 1 144 ? 18.469 -40.875 -8.883 1 90.69 144 THR B N 1
ATOM 4390 C CA . THR B 1 144 ? 19.672 -41.219 -9.633 1 90.69 144 THR B CA 1
ATOM 4391 C C . THR B 1 144 ? 20.234 -42.562 -9.164 1 90.69 144 THR B C 1
ATOM 4393 O O . THR B 1 144 ? 20.625 -43.406 -9.984 1 90.69 144 THR B O 1
ATOM 4396 N N . THR B 1 145 ? 20.203 -42.781 -7.844 1 90.62 145 THR B N 1
ATOM 4397 C CA . THR B 1 145 ? 20.734 -44.031 -7.293 1 90.62 145 THR B CA 1
ATOM 4398 C C . THR B 1 145 ? 19.875 -45.219 -7.734 1 90.62 145 THR B C 1
ATOM 4400 O O . THR B 1 145 ? 20.406 -46.25 -8.156 1 90.62 145 THR B O 1
ATOM 4403 N N . GLN B 1 146 ? 18.594 -45.031 -7.656 1 88.12 146 GLN B N 1
ATOM 4404 C CA . GLN B 1 146 ? 17.688 -46.094 -8.008 1 88.12 146 GLN B CA 1
ATOM 4405 C C . GLN B 1 146 ? 17.828 -46.469 -9.477 1 88.12 146 GLN B C 1
ATOM 4407 O O . GLN B 1 146 ? 17.922 -47.656 -9.812 1 88.12 146 GLN B O 1
ATOM 4412 N N . LEU B 1 147 ? 17.844 -45.469 -10.367 1 88.62 147 LEU B N 1
ATOM 4413 C CA . LEU B 1 147 ? 17.938 -45.75 -11.797 1 88.62 147 LEU B CA 1
ATOM 4414 C C . LEU B 1 147 ? 19.328 -46.25 -12.164 1 88.62 147 LEU B C 1
ATOM 4416 O O . LEU B 1 147 ? 19.469 -47.094 -13.062 1 88.62 147 LEU B O 1
ATOM 4420 N N . SER B 1 148 ? 20.344 -45.781 -11.492 1 89.81 148 SER B N 1
ATOM 4421 C CA . SER B 1 148 ? 21.703 -46.25 -11.727 1 89.81 148 SER B CA 1
ATOM 4422 C C . SER B 1 148 ? 21.828 -47.75 -11.359 1 89.81 148 SER B C 1
ATOM 4424 O O . SER B 1 148 ? 22.469 -48.5 -12.07 1 89.81 148 SER B O 1
ATOM 4426 N N . ASN B 1 149 ? 21.188 -48.125 -10.266 1 89.44 149 ASN B N 1
ATOM 4427 C CA . ASN B 1 149 ? 21.172 -49.531 -9.852 1 89.44 149 ASN B CA 1
ATOM 4428 C C . ASN B 1 149 ? 20.453 -50.406 -10.867 1 89.44 149 ASN B C 1
ATOM 4430 O O . ASN B 1 149 ? 20.922 -51.5 -11.164 1 89.44 149 ASN B O 1
ATOM 4434 N N . LYS B 1 150 ? 19.375 -49.781 -11.375 1 86.75 150 LYS B N 1
ATOM 4435 C CA . LYS B 1 150 ? 18.625 -50.531 -12.375 1 86.75 150 LYS B CA 1
ATOM 4436 C C . LYS B 1 150 ? 19.438 -50.719 -13.656 1 86.75 150 LYS B C 1
ATOM 4438 O O . LYS B 1 150 ? 19.484 -51.812 -14.211 1 86.75 150 LYS B O 1
ATOM 4443 N N . VAL B 1 151 ? 20.109 -49.688 -14.109 1 88.69 151 VAL B N 1
ATOM 4444 C CA . VAL B 1 151 ? 20.922 -49.75 -15.32 1 88.69 151 VAL B CA 1
ATOM 4445 C C . VAL B 1 151 ? 22.078 -50.719 -15.117 1 88.69 151 VAL B C 1
ATOM 4447 O O . VAL B 1 151 ? 22.391 -51.531 -16 1 88.69 151 VAL B O 1
ATOM 4450 N N . SER B 1 152 ? 22.672 -50.719 -13.953 1 90.62 152 SER B N 1
ATOM 4451 C CA . SER B 1 152 ? 23.781 -51.625 -13.648 1 90.62 152 SER B CA 1
ATOM 4452 C C . SER B 1 152 ? 23.328 -53.094 -13.617 1 90.62 152 SER B C 1
ATOM 4454 O O . SER B 1 152 ? 24.016 -53.969 -14.125 1 90.62 152 SER B O 1
ATOM 4456 N N . HIS B 1 153 ? 22.156 -53.188 -13.023 1 88.75 153 HIS B N 1
ATOM 4457 C CA . HIS B 1 153 ? 21.594 -54.531 -12.953 1 88.75 153 HIS B CA 1
ATOM 4458 C C . HIS B 1 153 ? 21.328 -55.094 -14.344 1 88.75 153 HIS B C 1
ATOM 4460 O O . HIS B 1 153 ? 21.719 -56.25 -14.648 1 88.75 153 HIS B O 1
ATOM 4466 N N . LEU B 1 154 ? 20.734 -54.281 -15.18 1 86.69 154 LEU B N 1
ATOM 4467 C CA . LEU B 1 154 ? 20.438 -54.688 -16.547 1 86.69 154 LEU B CA 1
ATOM 4468 C C . LEU B 1 154 ? 21.719 -54.906 -17.344 1 86.69 154 LEU B C 1
ATOM 4470 O O . LEU B 1 154 ? 21.797 -55.844 -18.141 1 86.69 154 LEU B O 1
ATOM 4474 N N . SER B 1 155 ? 22.719 -54.125 -17.094 1 89.75 155 SER B N 1
ATOM 4475 C CA . SER B 1 155 ? 24.016 -54.281 -17.75 1 89.75 155 SER B CA 1
ATOM 4476 C C . SER B 1 155 ? 24.703 -55.562 -17.375 1 89.75 155 SER B C 1
ATOM 4478 O O . SER B 1 155 ? 25.25 -56.25 -18.234 1 89.75 155 SER B O 1
ATOM 4480 N N . ASN B 1 156 ? 24.625 -55.938 -16.109 1 89 156 ASN B N 1
ATOM 4481 C CA . ASN B 1 156 ? 25.219 -57.188 -15.641 1 89 156 ASN B CA 1
ATOM 4482 C C . ASN B 1 156 ? 24.547 -58.406 -16.25 1 89 156 ASN B C 1
ATOM 4484 O O . ASN B 1 156 ? 25.203 -59.375 -16.656 1 89 156 ASN B O 1
ATOM 4488 N N . LEU B 1 157 ? 23.25 -58.219 -16.328 1 84.62 157 LEU B N 1
ATOM 4489 C CA . LEU B 1 157 ? 22.5 -59.344 -16.938 1 84.62 157 LEU B CA 1
ATOM 4490 C C . LEU B 1 157 ? 22.828 -59.469 -18.422 1 84.62 157 LEU B C 1
ATOM 4492 O O . LEU B 1 157 ? 22.984 -60.594 -18.922 1 84.62 157 LEU B O 1
ATOM 4496 N N . MET B 1 158 ? 22.953 -58.344 -19.094 1 86.75 158 MET B N 1
ATOM 4497 C CA . MET B 1 158 ? 23.297 -58.344 -20.516 1 86.75 158 MET B CA 1
ATOM 4498 C C . MET B 1 158 ? 24.688 -58.938 -20.734 1 86.75 158 MET B C 1
ATOM 4500 O O . MET B 1 158 ? 24.891 -59.719 -21.656 1 86.75 158 MET B O 1
ATOM 4504 N N . ASP B 1 159 ? 25.609 -58.562 -19.859 1 87.5 159 ASP B N 1
ATOM 4505 C CA . ASP B 1 159 ? 26.984 -59.062 -19.953 1 87.5 159 ASP B CA 1
ATOM 4506 C C . ASP B 1 159 ? 27.016 -60.594 -19.781 1 87.5 159 ASP B C 1
ATOM 4508 O O . ASP B 1 159 ? 27.734 -61.281 -20.5 1 87.5 159 ASP B O 1
ATOM 4512 N N . GLU B 1 160 ? 26.203 -61.031 -18.844 1 83.12 160 GLU B N 1
ATOM 4513 C CA . GLU B 1 160 ? 26.125 -62.469 -18.594 1 83.12 160 GLU B CA 1
ATOM 4514 C C . GLU B 1 160 ? 25.547 -63.219 -19.797 1 83.12 160 GLU B C 1
ATOM 4516 O O . GLU B 1 160 ? 26.062 -64.25 -20.203 1 83.12 160 GLU B O 1
ATOM 4521 N N . LEU B 1 161 ? 24.547 -62.562 -20.375 1 81.38 161 LEU B N 1
ATOM 4522 C CA . LEU B 1 161 ? 23.906 -63.188 -21.516 1 81.38 161 LEU B CA 1
ATOM 4523 C C . LEU B 1 161 ? 24.797 -63.156 -22.75 1 81.38 161 LEU B C 1
ATOM 4525 O O . LEU B 1 161 ? 24.844 -64.125 -23.531 1 81.38 161 LEU B O 1
ATOM 4529 N N . GLU B 1 162 ? 25.5 -62.031 -22.875 1 82.06 162 GLU B N 1
ATOM 4530 C CA . GLU B 1 162 ? 26.422 -61.875 -24 1 82.06 162 GLU B CA 1
ATOM 4531 C C . GLU B 1 162 ? 27.594 -62.844 -23.891 1 82.06 162 GLU B C 1
ATOM 4533 O O . GLU B 1 162 ? 28.062 -63.406 -24.891 1 82.06 162 GLU B O 1
ATOM 4538 N N . GLU B 1 163 ? 28.031 -63.062 -22.703 1 78.06 163 GLU B N 1
ATOM 4539 C CA . GLU B 1 163 ? 29.094 -64.062 -22.484 1 78.06 163 GLU B CA 1
ATOM 4540 C C . GLU B 1 163 ? 28.641 -65.438 -22.844 1 78.06 163 GLU B C 1
ATOM 4542 O O . GLU B 1 163 ? 29.391 -66.188 -23.453 1 78.06 163 GLU B O 1
ATOM 4547 N N . GLN B 1 164 ? 27.359 -65.688 -22.578 1 73.06 164 GLN B N 1
ATOM 4548 C CA . GLN B 1 164 ? 26.812 -67 -22.938 1 73.06 164 GLN B CA 1
ATOM 4549 C C . GLN B 1 164 ? 26.609 -67.125 -24.438 1 73.06 164 GLN B C 1
ATOM 4551 O O . GLN B 1 164 ? 26.781 -68.188 -25.016 1 73.06 164 GLN B O 1
ATOM 4556 N N . HIS B 1 165 ? 26.312 -65.938 -24.984 1 73.06 165 HIS B N 1
ATOM 4557 C CA . HIS B 1 165 ? 26.109 -65.875 -26.422 1 73.06 165 HIS B CA 1
ATOM 4558 C C . HIS B 1 165 ? 27.406 -66.125 -27.172 1 73.06 165 HIS B C 1
ATOM 4560 O O . HIS B 1 165 ? 27.422 -66.75 -28.234 1 73.06 165 HIS B O 1
ATOM 4566 N N . GLN B 1 166 ? 28.484 -65.688 -26.656 1 71.56 166 GLN B N 1
ATOM 4567 C CA . GLN B 1 166 ? 29.766 -65.812 -27.328 1 71.56 166 GLN B CA 1
ATOM 4568 C C . GLN B 1 166 ? 30.391 -67.188 -27.047 1 71.56 166 GLN B C 1
ATOM 4570 O O . GLN B 1 166 ? 31.156 -67.688 -27.859 1 71.56 166 GLN B O 1
ATOM 4575 N N . HIS B 1 167 ? 30.109 -67.625 -25.828 1 64.69 167 HIS B N 1
ATOM 4576 C CA . HIS B 1 167 ? 30.672 -68.938 -25.469 1 64.69 167 HIS B CA 1
ATOM 4577 C C . HIS B 1 167 ? 29.578 -69.938 -25.141 1 64.69 167 HIS B C 1
ATOM 4579 O O . HIS B 1 167 ? 29.297 -70.188 -23.969 1 64.69 167 HIS B O 1
ATOM 4585 N N . PRO B 1 168 ? 28.781 -70.188 -26.234 1 52.66 168 PRO B N 1
ATOM 4586 C CA . PRO B 1 168 ? 27.703 -71.125 -25.938 1 52.66 168 PRO B CA 1
ATOM 4587 C C . PRO B 1 168 ? 28.203 -72.438 -25.297 1 52.66 168 PRO B C 1
ATOM 4589 O O . PRO B 1 168 ? 29.125 -73.062 -25.828 1 52.66 168 PRO B O 1
ATOM 4592 N N . ALA B 1 169 ? 28.578 -72.438 -24.047 1 48 169 ALA B N 1
ATOM 4593 C CA . ALA B 1 169 ? 29.031 -73.688 -23.438 1 48 169 ALA B CA 1
ATOM 4594 C C . ALA B 1 169 ? 27.969 -74.75 -23.547 1 48 169 ALA B C 1
ATOM 4596 O O . ALA B 1 169 ? 26.781 -74.438 -23.609 1 48 169 ALA B O 1
ATOM 4597 N N . LEU B 1 170 ? 28.234 -75.875 -24.141 1 45.44 170 LEU B N 1
ATOM 4598 C CA . LEU B 1 170 ? 27.359 -77.062 -24.172 1 45.44 170 LEU B CA 1
ATOM 4599 C C . LEU B 1 170 ? 26.516 -77.125 -22.906 1 45.44 170 LEU B C 1
ATOM 4601 O O . LEU B 1 170 ? 25.562 -77.875 -22.828 1 45.44 170 LEU B O 1
ATOM 4605 N N . GLU B 1 171 ? 27.031 -77.062 -21.656 1 44.09 171 GLU B N 1
ATOM 4606 C CA . GLU B 1 171 ? 26.172 -77.188 -20.5 1 44.09 171 GLU B CA 1
ATOM 4607 C C . GLU B 1 171 ? 25.203 -76 -20.359 1 44.09 171 GLU B C 1
ATOM 4609 O O . GLU B 1 171 ? 25.641 -74.875 -20.297 1 44.09 171 GLU B O 1
ATOM 4614 N N . LEU B 1 172 ? 24.234 -75.875 -21.094 1 44.81 172 LEU B N 1
ATOM 4615 C CA . LEU B 1 172 ? 23.172 -74.938 -20.922 1 44.81 172 LEU B CA 1
ATOM 4616 C C . LEU B 1 172 ? 23.047 -74.5 -19.469 1 44.81 172 LEU B C 1
ATOM 4618 O O . LEU B 1 172 ? 22.656 -75.312 -18.625 1 44.81 172 LEU B O 1
ATOM 4622 N N . PRO B 1 173 ? 23.891 -73.75 -18.781 1 43.28 173 PRO B N 1
ATOM 4623 C CA . PRO B 1 173 ? 23.734 -73.5 -17.344 1 43.28 173 PRO B CA 1
ATOM 4624 C C . PRO B 1 173 ? 22.297 -73.188 -16.969 1 43.28 173 PRO B C 1
ATOM 4626 O O . PRO B 1 173 ? 21.547 -72.625 -17.781 1 43.28 173 PRO B O 1
ATOM 4629 N N . GLU B 1 174 ? 21.609 -73.938 -16.031 1 49.72 174 GLU B N 1
ATOM 4630 C CA . GLU B 1 174 ? 20.578 -73.562 -15.078 1 49.72 174 GLU B CA 1
ATOM 4631 C C . GLU B 1 174 ? 20.5 -72 -14.953 1 49.72 174 GLU B C 1
ATOM 4633 O O . GLU B 1 174 ? 19.422 -71.438 -14.703 1 49.72 174 GLU B O 1
ATOM 4638 N N . ASP B 1 175 ? 21.453 -71.375 -15.461 1 56.69 175 ASP B N 1
ATOM 4639 C CA . ASP B 1 175 ? 21.703 -70 -15.117 1 56.69 175 ASP B CA 1
ATOM 4640 C C . ASP B 1 175 ? 21.016 -69.062 -16.094 1 56.69 175 ASP B C 1
ATOM 4642 O O . ASP B 1 175 ? 20.625 -67.938 -15.734 1 56.69 175 ASP B O 1
ATOM 4646 N N . ILE B 1 176 ? 20.797 -69.562 -17.328 1 57.94 176 ILE B N 1
ATOM 4647 C CA . ILE B 1 176 ? 20.141 -68.625 -18.25 1 57.94 176 ILE B CA 1
ATOM 4648 C C . ILE B 1 176 ? 18.703 -68.375 -17.797 1 57.94 176 ILE B C 1
ATOM 4650 O O . ILE B 1 176 ? 18.219 -67.25 -17.875 1 57.94 176 ILE B O 1
ATOM 4654 N N . GLY B 1 177 ? 18.031 -69.625 -17.609 1 59.75 177 GLY B N 1
ATOM 4655 C CA . GLY B 1 177 ? 16.703 -69.5 -17.031 1 59.75 177 GLY B CA 1
ATOM 4656 C C . GLY B 1 177 ? 16.672 -68.5 -15.852 1 59.75 177 GLY B C 1
ATOM 4657 O O . GLY B 1 177 ? 15.75 -67.688 -15.727 1 59.75 177 GLY B O 1
ATOM 4658 N N . ASN B 1 178 ? 17.719 -68.75 -15.078 1 67.94 178 ASN B N 1
ATOM 4659 C CA . ASN B 1 178 ? 17.828 -67.812 -13.938 1 67.94 178 ASN B CA 1
ATOM 4660 C C . ASN B 1 178 ? 18.062 -66.375 -14.383 1 67.94 178 ASN B C 1
ATOM 4662 O O . ASN B 1 178 ? 17.5 -65.438 -13.797 1 67.94 178 ASN B O 1
ATOM 4666 N N . ILE B 1 179 ? 18.844 -66.25 -15.445 1 64.38 179 ILE B N 1
ATOM 4667 C CA . ILE B 1 179 ? 19.156 -64.938 -15.961 1 64.38 179 ILE B CA 1
ATOM 4668 C C . ILE B 1 179 ? 17.891 -64.312 -16.531 1 64.38 179 ILE B C 1
ATOM 4670 O O . ILE B 1 179 ? 17.641 -63.094 -16.328 1 64.38 179 ILE B O 1
ATOM 4674 N N . LEU B 1 180 ? 17.109 -65.188 -17.219 1 62.31 180 LEU B N 1
ATOM 4675 C CA . LEU B 1 180 ? 15.883 -64.625 -17.812 1 62.31 180 LEU B CA 1
ATOM 4676 C C . LEU B 1 180 ? 14.867 -64.312 -16.734 1 62.31 180 LEU B C 1
ATOM 4678 O O . LEU B 1 180 ? 14.148 -63.281 -16.875 1 62.31 180 LEU B O 1
ATOM 4682 N N . HIS B 1 181 ? 14.859 -65.125 -15.766 1 69.12 181 HIS B N 1
ATOM 4683 C CA . HIS B 1 181 ? 13.961 -64.812 -14.656 1 69.12 181 HIS B CA 1
ATOM 4684 C C . HIS B 1 181 ? 14.344 -63.531 -13.945 1 69.12 181 HIS B C 1
ATOM 4686 O O . HIS B 1 181 ? 13.477 -62.75 -13.586 1 69.12 181 HIS B O 1
ATOM 4692 N N . ARG B 1 182 ? 15.602 -63.406 -13.859 1 69.75 182 ARG B N 1
ATOM 4693 C CA . ARG B 1 182 ? 16.094 -62.219 -13.203 1 69.75 182 ARG B CA 1
ATOM 4694 C C . ARG B 1 182 ? 15.844 -60.969 -14.07 1 69.75 182 ARG B C 1
ATOM 4696 O O . ARG B 1 182 ? 15.664 -59.875 -13.547 1 69.75 182 ARG B O 1
ATOM 4703 N N . ALA B 1 183 ? 15.891 -61.219 -15.336 1 61.31 183 ALA B N 1
ATOM 4704 C CA . ALA B 1 183 ? 15.664 -60.125 -16.281 1 61.31 183 ALA B CA 1
ATOM 4705 C C . ALA B 1 183 ? 14.211 -59.656 -16.266 1 61.31 183 ALA B C 1
ATOM 4707 O O . ALA B 1 183 ? 13.914 -58.5 -16.484 1 61.31 183 ALA B O 1
ATOM 4708 N N . GLU B 1 184 ? 13.266 -60.656 -16.188 1 57.44 184 GLU B N 1
ATOM 4709 C CA . GLU B 1 184 ? 11.836 -60.375 -16.219 1 57.44 184 GLU B CA 1
ATOM 4710 C C . GLU B 1 184 ? 11.375 -59.688 -14.938 1 57.44 184 GLU B C 1
ATOM 4712 O O . GLU B 1 184 ? 10.305 -59.094 -14.898 1 57.44 184 GLU B O 1
ATOM 4717 N N . MET B 1 185 ? 12.016 -59.875 -13.875 1 55.19 185 MET B N 1
ATOM 4718 C CA . MET B 1 185 ? 11.523 -59.25 -12.648 1 55.19 185 MET B CA 1
ATOM 4719 C C . MET B 1 185 ? 11.406 -57.75 -12.828 1 55.19 185 MET B C 1
ATOM 4721 O O . MET B 1 185 ? 12.367 -57.062 -13.227 1 55.19 185 MET B O 1
ATOM 4725 N N . PRO B 1 186 ? 10.141 -57.438 -13.039 1 53.09 186 PRO B N 1
ATOM 4726 C CA . PRO B 1 186 ? 9.789 -56.031 -13.273 1 53.09 186 PRO B CA 1
ATOM 4727 C C . PRO B 1 186 ? 10.523 -55.062 -12.336 1 53.09 186 PRO B C 1
ATOM 4729 O O . PRO B 1 186 ? 10.469 -55.219 -11.117 1 53.09 186 PRO B O 1
ATOM 4732 N N . MET B 1 187 ? 11.766 -54.844 -12.633 1 52.88 187 MET B N 1
ATOM 4733 C CA . MET B 1 187 ? 12.375 -53.812 -11.812 1 52.88 187 MET B CA 1
ATOM 4734 C C . MET B 1 187 ? 11.383 -52.688 -11.523 1 52.88 187 MET B C 1
ATOM 4736 O O . MET B 1 187 ? 10.5 -52.406 -12.328 1 52.88 187 MET B O 1
ATOM 4740 N N . ALA B 1 18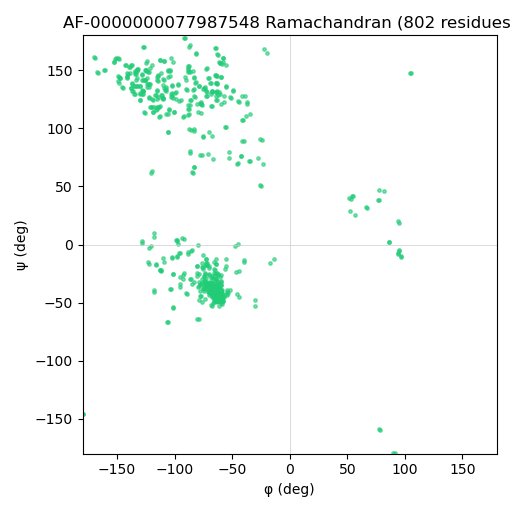8 ? 11.109 -52.438 -10.344 1 52.91 188 ALA B N 1
ATOM 4741 C CA . ALA B 1 188 ? 10.234 -51.438 -9.773 1 52.91 188 ALA B CA 1
ATOM 4742 C C . ALA B 1 188 ? 10.086 -50.219 -10.711 1 52.91 188 ALA B C 1
ATOM 4744 O O . ALA B 1 188 ? 11.086 -49.656 -11.164 1 52.91 188 ALA B O 1
ATOM 4745 N N . THR B 1 189 ? 9.062 -50.344 -11.562 1 52.66 189 THR B N 1
ATOM 4746 C CA . THR B 1 189 ? 8.656 -49.219 -12.398 1 52.66 189 THR B CA 1
ATOM 4747 C C . THR B 1 189 ? 8.836 -47.906 -11.656 1 52.66 189 THR B C 1
ATOM 4749 O O . THR B 1 189 ? 8.25 -47.688 -10.586 1 52.66 189 THR B O 1
ATOM 4752 N N . TYR B 1 190 ? 10.109 -47.5 -11.469 1 53.34 190 TYR B N 1
ATOM 4753 C CA . TYR B 1 190 ? 10.5 -46.219 -10.883 1 53.34 190 TYR B CA 1
ATOM 4754 C C . TYR B 1 190 ? 9.602 -45.094 -11.383 1 53.34 190 TYR B C 1
ATOM 4756 O O . TYR B 1 190 ? 9.266 -45.062 -12.57 1 53.34 190 TYR B O 1
ATOM 4764 N N . SER B 1 191 ? 8.883 -44.75 -10.547 1 57.31 191 SER B N 1
ATOM 4765 C CA . SER B 1 191 ? 7.992 -43.625 -10.734 1 57.31 191 SER B CA 1
ATOM 4766 C C . SER B 1 191 ? 8.68 -42.5 -11.508 1 57.31 191 SER B C 1
ATOM 4768 O O . SER B 1 191 ? 9.781 -42.062 -11.148 1 57.31 191 SER B O 1
ATOM 4770 N N . LYS B 1 192 ? 8.656 -42.438 -12.859 1 60.62 192 LYS B N 1
ATOM 4771 C CA . LYS B 1 192 ? 9.141 -41.531 -13.891 1 60.62 192 LYS B CA 1
ATOM 4772 C C . LYS B 1 192 ? 8.953 -40.094 -13.461 1 60.62 192 LYS B C 1
ATOM 4774 O O . LYS B 1 192 ? 9.664 -39.188 -13.938 1 60.62 192 LYS B O 1
ATOM 4779 N N . THR B 1 193 ? 8.133 -39.969 -12.367 1 68.81 193 THR B N 1
ATOM 4780 C CA . THR B 1 193 ? 7.688 -38.562 -12.398 1 68.81 193 THR B CA 1
ATOM 4781 C C . THR B 1 193 ? 7.938 -37.906 -11.055 1 68.81 193 THR B C 1
ATOM 4783 O O . THR B 1 193 ? 7.957 -38.562 -10.016 1 68.81 193 THR B O 1
ATOM 4786 N N . VAL B 1 194 ? 8.57 -36.75 -11.086 1 80.25 194 VAL B N 1
ATOM 4787 C CA . VAL B 1 194 ? 8.719 -35.875 -9.914 1 80.25 194 VAL B CA 1
ATOM 4788 C C . VAL B 1 194 ? 7.41 -35.844 -9.141 1 80.25 194 VAL B C 1
ATOM 4790 O O . VAL B 1 194 ? 6.336 -35.688 -9.727 1 80.25 194 VAL B O 1
ATOM 4793 N N . PRO B 1 195 ? 7.582 -36.125 -7.809 1 85.75 195 PRO B N 1
ATOM 4794 C CA . PRO B 1 195 ? 6.371 -36 -6.992 1 85.75 195 PRO B CA 1
ATOM 4795 C C . PRO B 1 195 ? 5.633 -34.688 -7.215 1 85.75 195 PRO B C 1
ATOM 4797 O O . PRO B 1 195 ? 6.258 -33.625 -7.273 1 85.75 195 PRO B O 1
ATOM 4800 N N . PRO B 1 196 ? 4.363 -34.719 -7.391 1 87.19 196 PRO B N 1
ATOM 4801 C CA . PRO B 1 196 ? 3.578 -33.531 -7.621 1 87.19 196 PRO B CA 1
ATOM 4802 C C . PRO B 1 196 ? 3.67 -32.531 -6.461 1 87.19 196 PRO B C 1
ATOM 4804 O O . PRO B 1 196 ? 3.545 -31.312 -6.668 1 87.19 196 PRO B O 1
ATOM 4807 N N . GLU B 1 197 ? 3.9 -33.031 -5.312 1 88.75 197 GLU B N 1
ATOM 4808 C CA . GLU B 1 197 ? 4.004 -32.156 -4.141 1 88.75 197 GLU B CA 1
ATOM 4809 C C . GLU B 1 197 ? 5.152 -31.156 -4.285 1 88.75 197 GLU B C 1
ATOM 4811 O O . GLU B 1 197 ? 5.035 -30 -3.879 1 88.75 197 GLU B O 1
ATOM 4816 N N . LEU B 1 198 ? 6.281 -31.656 -4.848 1 91.25 198 LEU B N 1
ATOM 4817 C CA . LEU B 1 198 ? 7.438 -30.781 -5.035 1 91.25 198 LEU B CA 1
ATOM 4818 C C . LEU B 1 198 ? 7.137 -29.703 -6.066 1 91.25 198 LEU B C 1
ATOM 4820 O O . LEU B 1 198 ? 7.5 -28.531 -5.867 1 91.25 198 LEU B O 1
ATOM 4824 N N . ARG B 1 199 ? 6.445 -30.078 -7.07 1 87.81 199 ARG B N 1
ATOM 4825 C CA . ARG B 1 199 ? 6.066 -29.109 -8.094 1 87.81 199 ARG B CA 1
ATOM 4826 C C . ARG B 1 199 ? 5.109 -28.062 -7.531 1 87.81 199 ARG B C 1
ATOM 4828 O O . ARG B 1 199 ? 5.227 -26.875 -7.84 1 87.81 199 ARG B O 1
ATOM 4835 N N . ASP B 1 200 ? 4.176 -28.562 -6.707 1 88.56 200 ASP B N 1
ATOM 4836 C CA . ASP B 1 200 ? 3.207 -27.656 -6.086 1 88.56 200 ASP B CA 1
ATOM 4837 C C . ASP B 1 200 ? 3.9 -26.656 -5.172 1 88.56 200 ASP B C 1
ATOM 4839 O O . ASP B 1 200 ? 3.535 -25.469 -5.148 1 88.56 200 ASP B O 1
ATOM 4843 N N . ARG B 1 201 ? 4.863 -27.078 -4.441 1 91.56 201 ARG B N 1
ATOM 4844 C CA . ARG B 1 201 ? 5.594 -26.203 -3.531 1 91.56 201 ARG B CA 1
ATOM 4845 C C . ARG B 1 201 ? 6.395 -25.156 -4.305 1 91.56 201 ARG B C 1
ATOM 4847 O O . ARG B 1 201 ? 6.512 -24.016 -3.865 1 91.56 201 ARG B O 1
ATOM 4854 N N . ILE B 1 202 ? 6.918 -25.578 -5.387 1 92.19 202 ILE B N 1
ATOM 4855 C CA . ILE B 1 202 ? 7.66 -24.641 -6.219 1 92.19 202 ILE B CA 1
ATOM 4856 C C . ILE B 1 202 ? 6.723 -23.547 -6.73 1 92.19 202 ILE B C 1
ATOM 4858 O O . ILE B 1 202 ? 7.051 -22.359 -6.672 1 92.19 202 ILE B O 1
ATOM 4862 N N . GLN B 1 203 ? 5.59 -24.016 -7.203 1 88.06 203 GLN B N 1
ATOM 4863 C CA . GLN B 1 203 ? 4.609 -23.062 -7.715 1 88.06 203 GLN B CA 1
ATOM 4864 C C . GLN B 1 203 ? 4.137 -22.125 -6.613 1 88.06 203 GLN B C 1
ATOM 4866 O O . GLN B 1 203 ? 3.982 -20.922 -6.844 1 88.06 203 GLN B O 1
ATOM 4871 N N . HIS B 1 204 ? 3.926 -22.672 -5.496 1 90 204 HIS B N 1
ATOM 4872 C CA . HIS B 1 204 ? 3.465 -21.891 -4.355 1 90 204 HIS B CA 1
ATOM 4873 C C . HIS B 1 204 ? 4.484 -20.812 -3.973 1 90 204 HIS B C 1
ATOM 4875 O O . HIS B 1 204 ? 4.133 -19.641 -3.803 1 90 204 HIS B O 1
ATOM 4881 N N . LEU B 1 205 ? 5.727 -21.219 -3.863 1 91.94 205 LEU B N 1
ATOM 4882 C CA . LEU B 1 205 ? 6.77 -20.297 -3.443 1 91.94 205 LEU B CA 1
ATOM 4883 C C . LEU B 1 205 ? 7.051 -19.266 -4.527 1 91.94 205 LEU B C 1
ATOM 4885 O O . LEU B 1 205 ? 7.359 -18.109 -4.223 1 91.94 205 LEU B O 1
ATOM 4889 N N . SER B 1 206 ? 6.93 -19.688 -5.719 1 90.69 206 SER B N 1
ATOM 4890 C CA . SER B 1 206 ? 7.043 -18.734 -6.816 1 90.69 206 SER B CA 1
ATOM 4891 C C . SER B 1 206 ? 5.922 -17.703 -6.77 1 90.69 206 SER B C 1
ATOM 4893 O O . SER B 1 206 ? 6.145 -16.531 -7.047 1 90.69 206 SER B O 1
ATOM 4895 N N . GLY B 1 207 ? 4.777 -18.188 -6.449 1 88.62 207 GLY B N 1
ATOM 4896 C CA . GLY B 1 207 ? 3.65 -17.281 -6.273 1 88.62 207 GLY B CA 1
ATOM 4897 C C . GLY B 1 207 ? 3.859 -16.266 -5.16 1 88.62 207 GLY B C 1
ATOM 4898 O O . GLY B 1 207 ? 3.545 -15.094 -5.32 1 88.62 207 GLY B O 1
ATOM 4899 N N . LYS B 1 208 ? 4.367 -16.734 -4.094 1 89.56 208 LYS B N 1
ATOM 4900 C CA . LYS B 1 208 ? 4.648 -15.852 -2.969 1 89.56 208 LYS B CA 1
ATOM 4901 C C . LYS B 1 208 ? 5.668 -14.781 -3.357 1 89.56 208 LYS B C 1
ATOM 4903 O O . LYS B 1 208 ? 5.535 -13.617 -2.967 1 89.56 208 LYS B O 1
ATOM 4908 N N . SER B 1 209 ? 6.664 -15.25 -4.07 1 90.62 209 SER B N 1
ATOM 4909 C CA . SER B 1 209 ? 7.68 -14.312 -4.539 1 90.62 209 SER B CA 1
ATOM 4910 C C . SER B 1 209 ? 7.07 -13.234 -5.426 1 90.62 209 SER B C 1
ATOM 4912 O O . SER B 1 209 ? 7.43 -12.062 -5.316 1 90.62 209 SER B O 1
ATOM 4914 N N . TRP B 1 210 ? 6.219 -13.648 -6.219 1 87.31 210 TRP B N 1
ATOM 4915 C CA . TRP B 1 210 ? 5.535 -12.719 -7.117 1 87.31 210 TRP B CA 1
ATOM 4916 C C . TRP B 1 210 ? 4.711 -11.703 -6.332 1 87.31 210 TRP B C 1
ATOM 4918 O O . TRP B 1 210 ? 4.777 -10.508 -6.602 1 87.31 210 TRP B O 1
ATOM 4928 N N . ILE B 1 211 ? 3.947 -12.164 -5.43 1 87.69 211 ILE B N 1
ATOM 4929 C CA . ILE B 1 211 ? 3.117 -11.305 -4.59 1 87.69 211 ILE B CA 1
ATOM 4930 C C . ILE B 1 211 ? 3.998 -10.32 -3.834 1 87.69 211 ILE B C 1
ATOM 4932 O O . ILE B 1 211 ? 3.674 -9.133 -3.744 1 87.69 211 ILE B O 1
ATOM 4936 N N . LEU B 1 212 ? 5.062 -10.867 -3.314 1 91.56 212 LEU B N 1
ATOM 4937 C CA . LEU B 1 212 ? 5.996 -10.047 -2.553 1 91.56 212 LEU B CA 1
ATOM 4938 C C . LEU B 1 212 ? 6.543 -8.914 -3.41 1 91.56 212 LEU B C 1
ATOM 4940 O O . LEU B 1 212 ? 6.539 -7.754 -2.988 1 91.56 212 LEU B O 1
ATOM 4944 N N . GLN B 1 213 ? 6.984 -9.219 -4.562 1 90.88 213 GLN B N 1
ATOM 4945 C CA . GLN B 1 213 ? 7.551 -8.227 -5.465 1 90.88 213 GLN B CA 1
ATOM 4946 C C . GLN B 1 213 ? 6.527 -7.148 -5.809 1 90.88 213 GLN B C 1
ATOM 4948 O O . GLN B 1 213 ? 6.84 -5.957 -5.777 1 90.88 213 GLN B O 1
ATOM 4953 N N . ARG B 1 214 ? 5.441 -7.574 -6.082 1 87.25 214 ARG B N 1
ATOM 4954 C CA . ARG B 1 214 ? 4.375 -6.656 -6.465 1 87.25 214 ARG B CA 1
ATOM 4955 C C . ARG B 1 214 ? 3.986 -5.754 -5.301 1 87.25 214 ARG B C 1
ATOM 4957 O O . ARG B 1 214 ? 3.836 -4.539 -5.473 1 87.25 214 ARG B O 1
ATOM 4964 N N . THR B 1 215 ? 3.744 -6.34 -4.16 1 89.5 215 THR B N 1
ATOM 4965 C CA . THR B 1 215 ? 3.348 -5.586 -2.977 1 89.5 215 THR B CA 1
ATOM 4966 C C . THR B 1 215 ? 4.426 -4.578 -2.592 1 89.5 215 THR B C 1
ATOM 4968 O O . THR B 1 215 ? 4.121 -3.434 -2.246 1 89.5 215 THR B O 1
ATOM 4971 N N . MET B 1 216 ? 5.68 -4.98 -2.656 1 93.25 216 MET B N 1
ATOM 4972 C CA . MET B 1 216 ? 6.793 -4.094 -2.322 1 93.25 216 MET B CA 1
ATOM 4973 C C . MET B 1 216 ? 6.879 -2.934 -3.311 1 93.25 216 MET B C 1
ATOM 4975 O O . MET B 1 216 ? 7.121 -1.792 -2.916 1 93.25 216 MET B O 1
ATOM 4979 N N . ARG B 1 217 ? 6.695 -3.229 -4.559 1 90.62 217 ARG B N 1
ATOM 4980 C CA . ARG B 1 217 ? 6.715 -2.182 -5.574 1 90.62 217 ARG B CA 1
ATOM 4981 C C . ARG B 1 217 ? 5.609 -1.163 -5.336 1 90.62 217 ARG B C 1
ATOM 4983 O O . ARG B 1 217 ? 5.848 0.045 -5.387 1 90.62 217 ARG B O 1
ATOM 4990 N N . ARG B 1 218 ? 4.43 -1.662 -5.074 1 87.06 218 ARG B N 1
ATOM 4991 C CA . ARG B 1 218 ? 3.293 -0.788 -4.805 1 87.06 218 ARG B CA 1
ATOM 4992 C C . ARG B 1 218 ? 3.545 0.078 -3.576 1 87.06 218 ARG B C 1
ATOM 4994 O O . ARG B 1 218 ? 3.174 1.254 -3.551 1 87.06 218 ARG B O 1
ATOM 5001 N N . PHE B 1 219 ? 4.164 -0.505 -2.582 1 92.25 219 PHE B N 1
ATOM 5002 C CA . PHE B 1 219 ? 4.473 0.233 -1.363 1 92.25 219 PHE B CA 1
ATOM 5003 C C . PHE B 1 219 ? 5.441 1.374 -1.652 1 92.25 219 PHE B C 1
ATOM 5005 O O . PHE B 1 219 ? 5.238 2.498 -1.188 1 92.25 219 PHE B O 1
ATOM 5012 N N . THR B 1 220 ? 6.496 1.065 -2.365 1 92.12 220 THR B N 1
ATOM 5013 C CA . THR B 1 220 ? 7.5 2.08 -2.66 1 92.12 220 THR B CA 1
ATOM 5014 C C . THR B 1 220 ? 6.887 3.242 -3.434 1 92.12 220 THR B C 1
ATOM 5016 O O . THR B 1 220 ? 7.152 4.406 -3.129 1 92.12 220 THR B O 1
ATOM 5019 N N . GLU B 1 221 ? 6.02 2.949 -4.375 1 88.5 221 GLU B N 1
ATOM 5020 C CA . GLU B 1 221 ? 5.344 3.982 -5.148 1 88.5 221 GLU B CA 1
ATOM 5021 C C . GLU B 1 221 ? 4.387 4.789 -4.277 1 88.5 221 GLU B C 1
ATOM 5023 O O . GLU B 1 221 ? 4.328 6.016 -4.375 1 88.5 221 GLU B O 1
ATOM 5028 N N . CYS B 1 222 ? 3.705 4.102 -3.463 1 86.62 222 CYS B N 1
ATOM 5029 C CA . CYS B 1 222 ? 2.738 4.738 -2.574 1 86.62 222 CYS B CA 1
ATOM 5030 C C . CYS B 1 222 ? 3.438 5.656 -1.578 1 86.62 222 CYS B C 1
ATOM 5032 O O . CYS B 1 222 ? 3.016 6.797 -1.373 1 86.62 222 CYS B O 1
ATOM 5034 N N . LEU B 1 223 ? 4.473 5.156 -0.939 1 91.38 223 LEU B N 1
ATOM 5035 C CA . LEU B 1 223 ? 5.184 5.938 0.064 1 91.38 223 LEU B CA 1
ATOM 5036 C C . LEU B 1 223 ? 5.766 7.207 -0.549 1 91.38 223 LEU B C 1
ATOM 5038 O O . LEU B 1 223 ? 5.668 8.289 0.038 1 91.38 223 LEU B O 1
ATOM 5042 N N . GLN B 1 224 ? 6.328 7.098 -1.713 1 90.69 224 GLN B N 1
ATOM 5043 C CA . GLN B 1 224 ? 6.887 8.258 -2.398 1 90.69 224 GLN B CA 1
ATOM 5044 C C . GLN B 1 224 ? 5.805 9.297 -2.697 1 90.69 224 GLN B C 1
ATOM 5046 O O . GLN B 1 224 ? 6.004 10.484 -2.467 1 90.69 224 GLN B O 1
ATOM 5051 N N . SER B 1 225 ? 4.691 8.812 -3.119 1 87.12 225 SER B N 1
ATOM 5052 C CA . SER B 1 225 ? 3.58 9.703 -3.439 1 87.12 225 SER B CA 1
ATOM 5053 C C . SER B 1 225 ? 3.012 10.352 -2.182 1 87.12 225 SER B C 1
ATOM 5055 O O . SER B 1 225 ? 2.697 11.539 -2.182 1 87.12 225 SER B O 1
ATOM 5057 N N . GLU B 1 226 ? 2.893 9.594 -1.154 1 88.44 226 GLU B N 1
ATOM 5058 C CA . GLU B 1 226 ? 2.33 10.086 0.1 1 88.44 226 GLU B CA 1
ATOM 5059 C C . GLU B 1 226 ? 3.236 11.133 0.738 1 88.44 226 GLU B C 1
ATOM 5061 O O . GLU B 1 226 ? 2.754 12.125 1.29 1 88.44 226 GLU B O 1
ATOM 5066 N N . LEU B 1 227 ? 4.535 10.914 0.643 1 90.75 227 LEU B N 1
ATOM 5067 C CA . LEU B 1 227 ? 5.488 11.82 1.276 1 90.75 227 LEU B CA 1
ATOM 5068 C C . LEU B 1 227 ? 5.57 13.141 0.518 1 90.75 227 LEU B C 1
ATOM 5070 O O . LEU B 1 227 ? 6.113 14.117 1.03 1 90.75 227 LEU B O 1
ATOM 5074 N N . GLU B 1 228 ? 5.027 13.18 -0.648 1 89.25 228 GLU B N 1
ATOM 5075 C CA . GLU B 1 228 ? 4.965 14.422 -1.408 1 89.25 228 GLU B CA 1
ATOM 5076 C C . GLU B 1 228 ? 3.809 15.305 -0.935 1 89.25 228 GLU B C 1
ATOM 5078 O O . GLU B 1 228 ? 3.783 16.5 -1.207 1 89.25 228 GLU B O 1
ATOM 5083 N N . LYS B 1 229 ? 2.908 14.734 -0.278 1 90.19 229 LYS B N 1
ATOM 5084 C CA . LYS B 1 229 ? 1.742 15.469 0.199 1 90.19 229 LYS B CA 1
ATOM 5085 C C . LYS B 1 229 ? 2.045 16.188 1.509 1 90.19 229 LYS B C 1
ATOM 5087 O O . LYS B 1 229 ? 2.766 15.664 2.361 1 90.19 229 LYS B O 1
ATOM 5092 N N . ARG B 1 230 ? 1.479 17.297 1.574 1 90.25 230 ARG B N 1
ATOM 5093 C CA . ARG B 1 230 ? 1.575 18.047 2.828 1 90.25 230 ARG B CA 1
ATOM 5094 C C . ARG B 1 230 ? 0.359 17.781 3.711 1 90.25 230 ARG B C 1
ATOM 5096 O O . ARG B 1 230 ? -0.778 18.016 3.293 1 90.25 230 ARG B O 1
ATOM 5103 N N . LYS B 1 231 ? 0.622 17.344 4.887 1 90.44 231 LYS B N 1
ATOM 5104 C CA . LYS B 1 231 ? -0.465 17.188 5.852 1 90.44 231 LYS B CA 1
ATOM 5105 C C . LYS B 1 231 ? -0.875 18.531 6.438 1 90.44 231 LYS B C 1
ATOM 5107 O O . LYS B 1 231 ? -0.046 19.25 7.004 1 90.44 231 LYS B O 1
ATOM 5112 N N . VAL B 1 232 ? -2.113 18.844 6.246 1 91.19 232 VAL B N 1
ATOM 5113 C CA . VAL B 1 232 ? -2.574 20.156 6.672 1 91.19 232 VAL B CA 1
ATOM 5114 C C . VAL B 1 232 ? -3.449 20.016 7.918 1 91.19 232 VAL B C 1
ATOM 5116 O O . VAL B 1 232 ? -4.316 19.141 7.98 1 91.19 232 VAL B O 1
ATOM 5119 N N . LEU B 1 233 ? -3.146 20.844 8.883 1 88.69 233 LEU B N 1
ATOM 5120 C CA . LEU B 1 233 ? -4.035 20.984 10.031 1 88.69 233 LEU B CA 1
ATOM 5121 C C . LEU B 1 233 ? -5.102 22.031 9.766 1 88.69 233 LEU B C 1
ATOM 5123 O O . LEU B 1 233 ? -4.816 23.234 9.797 1 88.69 233 LEU B O 1
ATOM 5127 N N . LEU B 1 234 ? -6.258 21.5 9.672 1 93.44 234 LEU B N 1
ATOM 5128 C CA . LEU B 1 234 ? -7.332 22.406 9.289 1 93.44 234 LEU B CA 1
ATOM 5129 C C . LEU B 1 234 ? -7.949 23.062 10.516 1 93.44 234 LEU B C 1
ATOM 5131 O O . LEU B 1 234 ? -7.938 22.484 11.609 1 93.44 234 LEU B O 1
ATOM 5135 N N . THR B 1 235 ? -8.383 24.266 10.281 1 94.81 235 THR B N 1
ATOM 5136 C CA . THR B 1 235 ? -9.219 24.984 11.234 1 94.81 235 THR B CA 1
ATOM 5137 C C . THR B 1 235 ? -10.492 25.5 10.57 1 94.81 235 THR B C 1
ATOM 5139 O O . THR B 1 235 ? -10.453 25.969 9.43 1 94.81 235 THR B O 1
ATOM 5142 N N . LEU B 1 236 ? -11.555 25.406 11.344 1 96.62 236 LEU B N 1
ATOM 5143 C CA . LEU B 1 236 ? -12.828 25.859 10.789 1 96.62 236 LEU B CA 1
ATOM 5144 C C . LEU B 1 236 ? -12.969 27.375 10.883 1 96.62 236 LEU B C 1
ATOM 5146 O O . LEU B 1 236 ? -12.555 27.969 11.875 1 96.62 236 LEU B O 1
ATOM 5150 N N . ASN B 1 237 ? -13.508 27.969 9.859 1 96.19 237 ASN B N 1
ATOM 5151 C CA . ASN B 1 237 ? -13.719 29.422 9.812 1 96.19 237 ASN B CA 1
ATOM 5152 C C . ASN B 1 237 ? -15.117 29.797 10.312 1 96.19 237 ASN B C 1
ATOM 5154 O O . ASN B 1 237 ? -16.109 29.594 9.609 1 96.19 237 ASN B O 1
ATOM 5158 N N . PRO B 1 238 ? -15.18 30.391 11.43 1 94.88 238 PRO B N 1
ATOM 5159 C CA . PRO B 1 238 ? -16.484 30.734 12 1 94.88 238 PRO B CA 1
ATOM 5160 C C . PRO B 1 238 ? -17.25 31.75 11.156 1 94.88 238 PRO B C 1
ATOM 5162 O O . PRO B 1 238 ? -18.484 31.797 11.195 1 94.88 238 PRO B O 1
ATOM 5165 N N . ASP B 1 239 ? -16.562 32.531 10.414 1 94.5 239 ASP B N 1
ATOM 5166 C CA . ASP B 1 239 ? -17.203 33.594 9.625 1 94.5 239 ASP B CA 1
ATOM 5167 C C . ASP B 1 239 ? -17.969 33 8.453 1 94.5 239 ASP B C 1
ATOM 5169 O O . ASP B 1 239 ? -18.797 33.688 7.848 1 94.5 239 ASP B O 1
ATOM 5173 N N . THR B 1 240 ? -17.703 31.766 8.125 1 95.81 240 THR B N 1
ATOM 5174 C CA . THR B 1 240 ? -18.391 31.141 7.004 1 95.81 240 THR B CA 1
ATOM 5175 C C . THR B 1 240 ? -19.5 30.203 7.492 1 95.81 240 THR B C 1
ATOM 5177 O O . THR B 1 240 ? -20.328 29.75 6.703 1 95.81 240 THR B O 1
ATOM 5180 N N . ALA B 1 241 ? -19.531 29.922 8.727 1 96.38 241 ALA B N 1
ATOM 5181 C CA . ALA B 1 241 ? -20.422 28.891 9.281 1 96.38 241 ALA B CA 1
ATOM 5182 C C . ALA B 1 241 ? -21.859 29.375 9.328 1 96.38 241 ALA B C 1
ATOM 5184 O O . ALA B 1 241 ? -22.125 30.5 9.75 1 96.38 241 A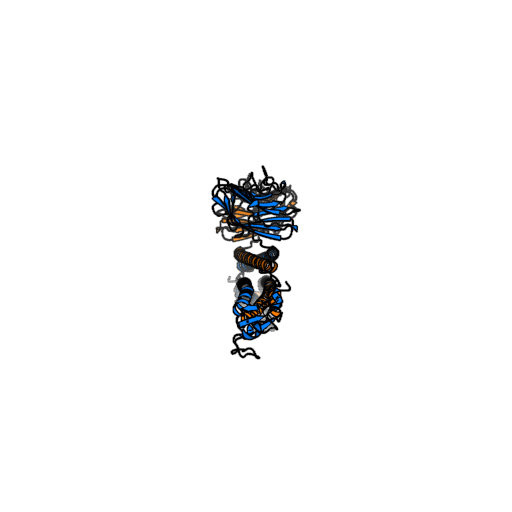LA B O 1
ATOM 5185 N N . ASN B 1 242 ? -22.703 28.547 8.914 1 95.81 242 ASN B N 1
ATOM 5186 C CA . ASN B 1 242 ? -24.141 28.797 9.07 1 95.81 242 ASN B CA 1
ATOM 5187 C C . ASN B 1 242 ? -24.5 28.984 10.539 1 95.81 242 ASN B C 1
ATOM 5189 O O . ASN B 1 242 ? -23.844 28.438 11.43 1 95.81 242 ASN B O 1
ATOM 5193 N N . SER B 1 243 ? -25.656 29.594 10.766 1 94.94 243 SER B N 1
ATOM 5194 C CA . SER B 1 243 ? -26.047 30 12.117 1 94.94 243 SER B CA 1
ATOM 5195 C C . SER B 1 243 ? -26.438 28.781 12.961 1 94.94 243 SER B C 1
ATOM 5197 O O . SER B 1 243 ? -26.484 28.875 14.188 1 94.94 243 SER B O 1
ATOM 5199 N N . HIS B 1 244 ? -26.703 27.688 12.273 1 94.81 244 HIS B N 1
ATOM 5200 C CA . HIS B 1 244 ? -27.078 26.484 13.016 1 94.81 244 HIS B CA 1
ATOM 5201 C C . HIS B 1 244 ? -25.859 25.672 13.406 1 94.81 244 HIS B C 1
ATOM 5203 O O . HIS B 1 244 ? -25.969 24.672 14.125 1 94.81 244 HIS B O 1
ATOM 5209 N N . LEU B 1 245 ? -24.734 26.078 12.891 1 95.25 245 LEU B N 1
ATOM 5210 C CA . LEU B 1 245 ? -23.5 25.328 13.148 1 95.25 245 LEU B CA 1
ATOM 5211 C C . LEU B 1 245 ? -22.688 25.984 14.258 1 95.25 245 LEU B C 1
ATOM 5213 O O . LEU B 1 245 ? -22.359 27.172 14.172 1 95.25 245 LEU B O 1
ATOM 5217 N N . PHE B 1 246 ? -22.359 25.203 15.289 1 94.62 246 PHE B N 1
ATOM 5218 C CA . PHE B 1 246 ? -21.531 25.656 16.406 1 94.62 246 PHE B CA 1
ATOM 5219 C C . PHE B 1 246 ? -20.109 25.141 16.281 1 94.62 246 PHE B C 1
ATOM 5221 O O . PHE B 1 246 ? -19.891 23.953 16.078 1 94.62 246 PHE B O 1
ATOM 5228 N N . ILE B 1 247 ? -19.203 25.969 16.406 1 95.25 247 ILE B N 1
ATOM 5229 C CA . ILE B 1 247 ? -17.797 25.609 16.281 1 95.25 247 ILE B CA 1
ATOM 5230 C C . ILE B 1 247 ? -17.141 25.641 17.656 1 95.25 247 ILE B C 1
ATOM 5232 O O . ILE B 1 247 ? -17.359 26.562 18.453 1 95.25 247 ILE B O 1
ATOM 5236 N N . SER B 1 248 ? -16.391 24.672 17.938 1 94.25 248 SER B N 1
ATOM 5237 C CA . SER B 1 248 ? -15.68 24.609 19.203 1 94.25 248 SER B CA 1
ATOM 5238 C C . SER B 1 248 ? -14.68 25.75 19.344 1 94.25 248 SER B C 1
ATOM 5240 O O . SER B 1 248 ? -14.281 26.344 18.344 1 94.25 248 SER B O 1
ATOM 5242 N N . PRO B 1 249 ? -14.203 26.031 20.5 1 92.88 249 PRO B N 1
ATOM 5243 C CA . PRO B 1 249 ? -13.25 27.125 20.719 1 92.88 249 PRO B CA 1
ATOM 5244 C C . PRO B 1 249 ? -11.922 26.906 20.016 1 92.88 249 PRO B C 1
ATOM 5246 O O . PRO B 1 249 ? -11.273 27.859 19.578 1 92.88 249 PRO B O 1
ATOM 5249 N N . ASP B 1 250 ? -11.625 25.719 19.891 1 91.44 250 ASP B N 1
ATOM 5250 C CA . ASP B 1 250 ? -10.352 25.438 19.234 1 91.44 250 ASP B CA 1
ATOM 5251 C C . ASP B 1 250 ? -10.516 25.406 17.719 1 91.44 250 ASP B C 1
ATOM 5253 O O . ASP B 1 250 ? -9.547 25.203 16.984 1 91.44 250 ASP B O 1
ATOM 5257 N N . GLN B 1 251 ? -11.742 25.516 17.219 1 95.19 251 GLN B N 1
ATOM 5258 C CA . GLN B 1 251 ? -12.109 25.625 15.82 1 95.19 251 GLN B CA 1
ATOM 5259 C C . GLN B 1 251 ? -11.805 24.328 15.07 1 95.19 251 GLN B C 1
ATOM 5261 O O . GLN B 1 251 ? -11.422 24.359 13.898 1 95.19 251 GLN B O 1
ATOM 5266 N N . LYS B 1 252 ? -11.922 23.219 15.805 1 94.5 252 LYS B N 1
ATOM 5267 C CA . LYS B 1 252 ? -11.625 21.938 15.18 1 94.5 252 LYS B CA 1
ATOM 5268 C C . LYS B 1 252 ? -12.883 21.094 15.039 1 94.5 252 LYS B C 1
ATOM 5270 O O . LYS B 1 252 ? -12.922 20.156 14.227 1 94.5 252 LYS B O 1
ATOM 5275 N N . THR B 1 253 ? -13.836 21.406 15.852 1 94.56 253 THR B N 1
ATOM 5276 C CA . THR B 1 253 ? -15.055 20.609 15.852 1 94.56 253 THR B CA 1
ATOM 5277 C C . THR B 1 253 ? -16.281 21.469 15.547 1 94.56 253 THR B C 1
ATOM 5279 O O . THR B 1 253 ? -16.375 22.594 16.031 1 94.56 253 THR B O 1
ATOM 5282 N N . VAL B 1 254 ? -17.172 21 14.75 1 94.31 254 VAL B N 1
ATOM 5283 C CA . VAL B 1 254 ? -18.422 21.672 14.438 1 94.31 254 VAL B CA 1
ATOM 5284 C C . VAL B 1 254 ? -19.609 20.75 14.75 1 94.31 254 VAL B C 1
ATOM 5286 O O . VAL B 1 254 ? -19.531 19.547 14.539 1 94.31 254 VAL B O 1
ATOM 5289 N N . TYR B 1 255 ? -20.609 21.312 15.328 1 92.5 255 TYR B N 1
ATOM 5290 C CA . TYR B 1 255 ? -21.812 20.547 15.656 1 92.5 255 TYR B CA 1
ATOM 5291 C C . TYR B 1 255 ? -23.078 21.297 15.211 1 92.5 255 TYR B C 1
ATOM 5293 O O . TYR B 1 255 ? -23.078 22.516 15.148 1 92.5 255 TYR B O 1
ATOM 5301 N N . PHE B 1 256 ? -24.062 20.531 14.914 1 92.69 256 PHE B N 1
ATOM 5302 C CA . PHE B 1 256 ? -25.328 21.078 14.453 1 92.69 256 PHE B CA 1
ATOM 5303 C C . PHE B 1 256 ? -26.328 21.188 15.609 1 92.69 256 PHE B C 1
ATOM 5305 O O . PHE B 1 256 ? -26.391 20.281 16.453 1 92.69 256 PHE B O 1
ATOM 5312 N N . ARG B 1 257 ? -27 22.281 15.602 1 90.06 257 ARG B N 1
ATOM 5313 C CA . ARG B 1 257 ? -28.109 22.469 16.531 1 90.06 257 ARG B CA 1
ATOM 5314 C C . ARG B 1 257 ? -29.328 23.016 15.805 1 90.06 257 ARG B C 1
ATOM 5316 O O . ARG B 1 257 ? -29.203 23.844 14.891 1 90.06 257 ARG B O 1
ATOM 5323 N N . GLU B 1 258 ? -30.469 22.688 16.25 1 89.56 258 GLU B N 1
ATOM 5324 C CA . GLU B 1 258 ? -31.719 23.125 15.625 1 89.56 258 GLU B CA 1
ATOM 5325 C C . GLU B 1 258 ? -31.969 24.609 15.844 1 89.56 258 GLU B C 1
ATOM 5327 O O . GLU B 1 258 ? -32.5 25.297 14.961 1 89.56 258 GLU B O 1
ATOM 5332 N N . THR B 1 259 ? -31.578 25.094 16.938 1 91.25 259 THR B N 1
ATOM 5333 C CA . THR B 1 259 ? -31.766 26.5 17.234 1 91.25 259 THR B CA 1
ATOM 5334 C C . THR B 1 259 ? -30.594 27.328 16.719 1 91.25 259 THR B C 1
ATOM 5336 O O . THR B 1 259 ? -29.438 27.094 17.094 1 91.25 259 THR B O 1
ATOM 5339 N N . PRO B 1 260 ? -30.891 28.234 15.867 1 91.56 260 PRO B N 1
ATOM 5340 C CA . PRO B 1 260 ? -29.812 29.031 15.297 1 91.56 260 PRO B CA 1
ATOM 5341 C C . PRO B 1 260 ? -29.219 30.016 16.297 1 91.56 260 PRO B C 1
ATOM 5343 O O . PRO B 1 260 ? -29.906 30.453 17.219 1 91.56 260 PRO B O 1
ATOM 5346 N N . GLN B 1 261 ? -27.984 30.344 16.125 1 92.44 261 GLN B N 1
ATOM 5347 C CA . GLN B 1 261 ? -27.297 31.375 16.906 1 92.44 261 GLN B CA 1
ATOM 5348 C C . GLN B 1 261 ? -27.5 32.75 16.297 1 92.44 261 GLN B C 1
ATOM 5350 O O . GLN B 1 261 ? -27.734 32.875 15.094 1 92.44 261 GLN B O 1
ATOM 5355 N N . LYS B 1 262 ? -27.516 33.781 17.219 1 90.06 262 LYS B N 1
ATOM 5356 C CA . LYS B 1 262 ? -27.531 35.156 16.734 1 90.06 262 LYS B CA 1
ATOM 5357 C C . LYS B 1 262 ? -26.125 35.625 16.391 1 90.06 262 LYS B C 1
ATOM 5359 O O . LYS B 1 262 ? -25.344 35.938 17.281 1 90.06 262 LYS B O 1
ATOM 5364 N N . LEU B 1 263 ? -25.891 35.562 15.141 1 89.69 263 LEU B N 1
ATOM 5365 C CA . LEU B 1 263 ? -24.547 35.938 14.703 1 89.69 263 LEU B CA 1
ATOM 5366 C C . LEU B 1 263 ? -24.594 37.188 13.859 1 89.69 263 LEU B C 1
ATOM 5368 O O . LEU B 1 263 ? -25.594 37.469 13.195 1 89.69 263 LEU B O 1
ATOM 5372 N N . PRO B 1 264 ? -23.531 38 13.992 1 88.56 264 PRO B N 1
ATOM 5373 C CA . PRO B 1 264 ? -23.469 39.188 13.133 1 88.56 264 PRO B CA 1
ATOM 5374 C C . PRO B 1 264 ? -23.484 38.844 11.648 1 88.56 264 PRO B C 1
ATOM 5376 O O . PRO B 1 264 ? -23.156 37.719 11.273 1 88.56 264 PRO B O 1
ATOM 5379 N N . TYR B 1 265 ? -23.906 39.75 10.883 1 85.81 265 TYR B N 1
ATOM 5380 C CA . TYR B 1 265 ? -23.922 39.562 9.438 1 85.81 265 TYR B CA 1
ATOM 5381 C C . TYR B 1 265 ? -22.516 39.344 8.898 1 85.81 265 TYR B C 1
ATOM 5383 O O . TYR B 1 265 ? -21.562 40 9.336 1 85.81 265 TYR B O 1
ATOM 5391 N N . SER B 1 266 ? -22.328 38.406 8.148 1 89.62 266 SER B N 1
ATOM 5392 C CA . SER B 1 266 ? -21.094 38.125 7.414 1 89.62 266 SER B CA 1
ATOM 5393 C C . SER B 1 266 ? -21.391 37.75 5.961 1 89.62 266 SER B C 1
ATOM 5395 O O . SER B 1 266 ? -22.234 36.906 5.691 1 89.62 266 SER B O 1
ATOM 5397 N N . ALA B 1 267 ? -20.703 38.406 5.051 1 89 267 ALA B N 1
ATOM 5398 C CA . ALA B 1 267 ? -20.906 38.125 3.629 1 89 267 ALA B CA 1
ATOM 5399 C C . ALA B 1 267 ? -20.469 36.719 3.271 1 89 267 ALA B C 1
ATOM 5401 O O . ALA B 1 267 ? -20.969 36.125 2.318 1 89 267 ALA B O 1
ATOM 5402 N N . GLU B 1 268 ? -19.625 36.156 4.094 1 93.19 268 GLU B N 1
ATOM 5403 C CA . GLU B 1 268 ? -19.047 34.875 3.768 1 93.19 268 GLU B CA 1
ATOM 5404 C C . GLU B 1 268 ? -19.828 33.719 4.426 1 93.19 268 GLU B C 1
ATOM 5406 O O . GLU B 1 268 ? -19.578 32.562 4.137 1 93.19 268 GLU B O 1
ATOM 5411 N N . ARG B 1 269 ? -20.75 34.031 5.258 1 94.88 269 ARG B N 1
ATOM 5412 C CA . ARG B 1 269 ? -21.5 33 6.004 1 94.88 269 ARG B CA 1
ATOM 5413 C C . ARG B 1 269 ? -22.562 32.375 5.133 1 94.88 269 ARG B C 1
ATOM 5415 O O . ARG B 1 269 ? -23.281 33.062 4.402 1 94.88 269 ARG B O 1
ATOM 5422 N N . PHE B 1 270 ? -22.625 31.109 5.246 1 95.5 270 PHE B N 1
ATOM 5423 C CA . PHE B 1 270 ? -23.703 30.406 4.566 1 95.5 270 PHE B CA 1
ATOM 5424 C C . PHE B 1 270 ? -25.031 30.703 5.238 1 95.5 270 PHE B C 1
ATOM 5426 O O . PHE B 1 270 ? -25.109 30.766 6.465 1 95.5 270 PHE B O 1
ATOM 5433 N N . ASP B 1 271 ? -26.047 30.812 4.512 1 91.88 271 ASP B N 1
ATOM 5434 C CA . ASP B 1 271 ? -27.312 31.156 5.125 1 91.88 271 ASP B CA 1
ATOM 5435 C C . ASP B 1 271 ? -28.344 30.047 4.926 1 91.88 271 ASP B C 1
ATOM 5437 O O . ASP B 1 271 ? -29.109 29.734 5.84 1 91.88 271 ASP B O 1
ATOM 5441 N N . SER B 1 272 ? -28.359 29.453 3.766 1 90.38 272 SER B N 1
ATOM 5442 C CA . SER B 1 272 ? -29.406 28.469 3.473 1 90.38 272 SER B CA 1
ATOM 5443 C C . SER B 1 272 ? -28.969 27.062 3.875 1 90.38 272 SER B C 1
ATOM 5445 O O . SER B 1 272 ? -29.766 26.297 4.43 1 90.38 272 SER B O 1
ATOM 5447 N N . HIS B 1 273 ? -27.781 26.75 3.611 1 93.19 273 HIS B N 1
ATOM 5448 C CA . HIS B 1 273 ? -27.281 25.406 3.893 1 93.19 273 HIS B CA 1
ATOM 5449 C C . HIS B 1 273 ? -26.391 25.391 5.129 1 93.19 273 HIS B C 1
ATOM 5451 O O . HIS B 1 273 ? -25.719 26.391 5.418 1 93.19 273 HIS B O 1
ATOM 5457 N N . PHE B 1 274 ? -26.391 24.312 5.805 1 95.12 274 PHE B N 1
ATOM 5458 C CA . PHE B 1 274 ? -25.625 24.172 7.035 1 95.12 274 PHE B CA 1
ATOM 5459 C C . PHE B 1 274 ? -24.172 23.812 6.734 1 95.12 274 PHE B C 1
ATOM 5461 O O . PHE B 1 274 ? -23.719 22.719 7.059 1 95.12 274 PHE B O 1
ATOM 5468 N N . CYS B 1 275 ? -23.531 24.766 6.125 1 96.56 275 CYS B N 1
ATOM 5469 C CA . CYS B 1 275 ? -22.172 24.531 5.648 1 96.56 275 CYS B CA 1
ATOM 5470 C C . CYS B 1 275 ? -21.172 25.375 6.43 1 96.56 275 CYS B C 1
ATOM 5472 O O . CYS B 1 275 ? -21.547 26.328 7.113 1 96.56 275 CYS B O 1
ATOM 5474 N N . VAL B 1 276 ? -19.969 24.969 6.402 1 97.12 276 VAL B N 1
ATOM 5475 C CA . VAL B 1 276 ? -18.828 25.703 6.961 1 97.12 276 VAL B CA 1
ATOM 5476 C C . VAL B 1 276 ? -17.578 25.406 6.156 1 97.12 276 VAL B C 1
ATOM 5478 O O . VAL B 1 276 ? -17.422 24.312 5.617 1 97.12 276 VAL B O 1
ATOM 5481 N N . LEU B 1 277 ? -16.719 26.375 6 1 97.5 277 LEU B N 1
ATOM 5482 C CA . LEU B 1 277 ? -15.461 26.219 5.293 1 97.5 277 LEU B CA 1
ATOM 5483 C C . LEU B 1 277 ? -14.289 26.266 6.266 1 97.5 277 LEU B C 1
ATOM 5485 O O . LEU B 1 277 ? -14.43 26.719 7.398 1 97.5 277 LEU B O 1
ATOM 5489 N N . ALA B 1 278 ? -13.211 25.719 5.848 1 97 278 ALA B N 1
ATOM 5490 C CA . ALA B 1 278 ? -11.977 25.828 6.621 1 97 278 ALA B CA 1
ATOM 5491 C C . ALA B 1 278 ? -11.289 27.172 6.371 1 97 278 ALA B C 1
ATOM 5493 O O . ALA B 1 278 ? -11.648 27.891 5.438 1 97 278 ALA B O 1
ATOM 5494 N N . GLN B 1 279 ? -10.383 27.5 7.23 1 94.81 279 GLN B N 1
ATOM 5495 C CA . GLN B 1 279 ? -9.594 28.719 7.078 1 94.81 279 GLN B CA 1
ATOM 5496 C C . GLN B 1 279 ? -8.508 28.547 6.023 1 94.81 279 GLN B C 1
ATOM 5498 O O . GLN B 1 279 ? -8.172 29.5 5.312 1 94.81 279 GLN B O 1
ATOM 5503 N N . GLU B 1 280 ? -7.988 27.344 5.953 1 93.44 280 GLU B N 1
ATOM 5504 C CA . GLU B 1 280 ? -6.914 27.047 5.012 1 93.44 280 GLU B CA 1
ATOM 5505 C C . GLU B 1 280 ? -7.438 26.969 3.58 1 93.44 280 GLU B C 1
ATOM 5507 O O . GLU B 1 280 ? -8.492 26.391 3.334 1 93.44 280 GLU B O 1
ATOM 5512 N N . ALA B 1 281 ? -6.762 27.578 2.725 1 95.5 281 ALA B N 1
ATOM 5513 C CA . ALA B 1 281 ? -7.082 27.562 1.299 1 95.5 281 ALA B CA 1
ATOM 5514 C C . ALA B 1 281 ? -5.891 27.094 0.473 1 95.5 281 ALA B C 1
ATOM 5516 O O . ALA B 1 281 ? -4.738 27.281 0.872 1 95.5 281 ALA B O 1
ATOM 5517 N N . PHE B 1 282 ? -6.211 26.484 -0.637 1 96.69 282 PHE B N 1
ATOM 5518 C CA . PHE B 1 282 ? -5.141 25.891 -1.435 1 96.69 282 PHE B CA 1
ATOM 5519 C C . PHE B 1 282 ? -5.219 26.375 -2.881 1 96.69 282 PHE B C 1
ATOM 5521 O O . PHE B 1 282 ? -6.297 26.375 -3.479 1 96.69 282 PHE B O 1
ATOM 5528 N N . SER B 1 283 ? -4.078 26.797 -3.414 1 96 283 SER B N 1
ATOM 5529 C CA . SER B 1 283 ? -4.008 27.234 -4.805 1 96 283 SER B CA 1
ATOM 5530 C C . SER B 1 283 ? -2.887 26.531 -5.551 1 96 283 SER B C 1
ATOM 5532 O O . SER B 1 283 ? -2.619 26.828 -6.715 1 96 283 SER B O 1
ATOM 5534 N N . SER B 1 284 ? -2.252 25.656 -4.875 1 94.75 284 SER B N 1
ATOM 5535 C CA . SER B 1 284 ? -1.18 24.875 -5.469 1 94.75 284 SER B CA 1
ATOM 5536 C C . SER B 1 284 ? -0.747 23.734 -4.535 1 94.75 284 SER B C 1
ATOM 5538 O O . SER B 1 284 ? -1.124 23.719 -3.363 1 94.75 284 SER B O 1
ATOM 5540 N N . GLY B 1 285 ? -0.091 22.828 -5.199 1 94.06 285 GLY B N 1
ATOM 5541 C CA . GLY B 1 285 ? 0.558 21.797 -4.395 1 94.06 285 GLY B CA 1
ATOM 5542 C C . GLY B 1 285 ? -0.329 20.594 -4.133 1 94.06 285 GLY B C 1
ATOM 5543 O O . GLY B 1 285 ? -1.433 20.5 -4.672 1 94.06 285 GLY B O 1
ATOM 5544 N N . LYS B 1 286 ? 0.269 19.641 -3.365 1 94.56 286 LYS B N 1
ATOM 5545 C CA . LYS B 1 286 ? -0.428 18.438 -2.91 1 94.56 286 LYS B CA 1
ATOM 5546 C C . LYS B 1 286 ? -0.671 18.484 -1.405 1 94.56 286 LYS B C 1
ATOM 5548 O O . LYS B 1 286 ? 0.257 18.703 -0.627 1 94.56 286 LYS B O 1
ATOM 5553 N N . HIS B 1 287 ? -1.917 18.312 -1.025 1 95.06 287 HIS B N 1
ATOM 5554 C CA . HIS B 1 287 ? -2.297 18.438 0.377 1 95.06 287 HIS B CA 1
ATOM 5555 C C . HIS B 1 287 ? -3.207 17.297 0.804 1 95.06 287 HIS B C 1
ATOM 5557 O O . HIS B 1 287 ? -3.914 16.719 -0.024 1 95.06 287 HIS B O 1
ATOM 5563 N N . CYS B 1 288 ? -3.084 16.953 2.014 1 94.06 288 CYS B N 1
ATOM 5564 C CA . CYS B 1 288 ? -4.004 15.961 2.555 1 94.06 288 CYS B CA 1
ATOM 5565 C C . CYS B 1 288 ? -4.41 16.312 3.98 1 94.06 288 CYS B C 1
ATOM 5567 O O . CYS B 1 288 ? -3.652 16.969 4.703 1 94.06 288 CYS B O 1
ATOM 5569 N N . TRP B 1 289 ? -5.633 15.984 4.359 1 94.38 289 TRP B N 1
ATOM 5570 C CA . TRP B 1 289 ? -6.129 16.188 5.719 1 94.38 289 TRP B CA 1
ATOM 5571 C C . TRP B 1 289 ? -7.148 15.109 6.09 1 94.38 289 TRP B C 1
ATOM 5573 O O . TRP B 1 289 ? -7.648 14.391 5.219 1 94.38 289 TRP B O 1
ATOM 5583 N N . GLU B 1 290 ? -7.336 14.953 7.371 1 92.81 290 GLU B N 1
ATOM 5584 C CA . GLU B 1 290 ? -8.258 13.945 7.883 1 92.81 290 GLU B CA 1
ATOM 5585 C C . GLU B 1 290 ? -9.445 14.594 8.594 1 92.81 290 GLU B C 1
ATOM 5587 O O . GLU B 1 290 ? -9.305 15.648 9.219 1 92.81 290 GLU B O 1
ATOM 5592 N N . VAL B 1 291 ? -10.555 13.969 8.445 1 94.56 291 VAL B N 1
ATOM 5593 C CA . VAL B 1 291 ? -11.781 14.445 9.078 1 94.56 291 VAL B CA 1
ATOM 5594 C C . VAL B 1 291 ? -12.461 13.297 9.812 1 94.56 291 VAL B C 1
ATOM 5596 O O . VAL B 1 291 ? -12.68 12.227 9.242 1 94.56 291 VAL B O 1
ATOM 5599 N N . CYS B 1 292 ? -12.789 13.516 11.023 1 93.06 292 CYS B N 1
ATOM 5600 C CA . CYS B 1 292 ? -13.555 12.539 11.789 1 93.06 292 CYS B CA 1
ATOM 5601 C C . CYS B 1 292 ? -15.055 12.75 11.594 1 93.06 292 CYS B C 1
ATOM 5603 O O . CYS B 1 292 ? -15.578 13.82 11.898 1 93.06 292 CYS B O 1
ATOM 5605 N N . VAL B 1 293 ? -15.734 11.797 11.023 1 88.75 293 VAL B N 1
ATOM 5606 C CA . VAL B 1 293 ? -17.141 11.938 10.703 1 88.75 293 VAL B CA 1
ATOM 5607 C C . VAL B 1 293 ? -17.969 11.008 11.586 1 88.75 293 VAL B C 1
ATOM 5609 O O . VAL B 1 293 ? -19.203 11.07 11.586 1 88.75 293 VAL B O 1
ATOM 5612 N N . GLY B 1 294 ? -17.609 9.938 12.211 1 67.81 294 GLY B N 1
ATOM 5613 C CA . GLY B 1 294 ? -18.328 8.836 12.836 1 67.81 294 GLY B CA 1
ATOM 5614 C C . GLY B 1 294 ? -18.984 9.227 14.141 1 67.81 294 GLY B C 1
ATOM 5615 O O . GLY B 1 294 ? -19.859 8.508 14.641 1 67.81 294 GLY B O 1
ATOM 5616 N N . ALA B 1 295 ? -18.484 10.273 14.867 1 56.56 295 ALA B N 1
ATOM 5617 C CA . ALA B 1 295 ? -19 10.414 16.219 1 56.56 295 ALA B CA 1
ATOM 5618 C C . ALA B 1 295 ? -20.422 10.984 16.219 1 56.56 295 ALA B C 1
ATOM 5620 O O . ALA B 1 295 ? -20.625 12.156 15.891 1 56.56 295 ALA B O 1
ATOM 5621 N N . GLY B 1 296 ? -21.531 10.047 16.219 1 53.88 296 GLY B N 1
ATOM 5622 C CA . GLY B 1 296 ? -22.875 10.422 16.594 1 53.88 296 GLY B CA 1
ATOM 5623 C C . GLY B 1 296 ? -23.766 10.758 15.398 1 53.88 296 GLY B C 1
ATOM 5624 O O . GLY B 1 296 ? -24.938 11.086 15.562 1 53.88 296 GLY B O 1
ATOM 5625 N N . SER B 1 297 ? -23.109 10.867 14.148 1 58.06 297 SER B N 1
ATOM 5626 C CA . SER B 1 297 ? -23.922 11.547 13.148 1 58.06 297 SER B CA 1
ATOM 5627 C C . SER B 1 297 ? -24.844 10.57 12.422 1 58.06 297 SER B C 1
ATOM 5629 O O . SER B 1 297 ? -24.406 9.883 11.492 1 58.06 297 SER B O 1
ATOM 5631 N N . VAL B 1 298 ? -25.859 10.25 13.039 1 62.38 298 VAL B N 1
ATOM 5632 C CA . VAL B 1 298 ? -26.859 9.336 12.492 1 62.38 298 VAL B CA 1
ATOM 5633 C C . VAL B 1 298 ? -27.531 9.969 11.273 1 62.38 298 VAL B C 1
ATOM 5635 O O . VAL B 1 298 ? -28.016 9.258 10.391 1 62.38 298 VAL B O 1
ATOM 5638 N N . GLU B 1 299 ? -27.422 11.234 11.023 1 79.75 299 GLU B N 1
ATOM 5639 C CA . GLU B 1 299 ? -28.344 11.734 10.008 1 79.75 299 GLU B CA 1
ATOM 5640 C C . GLU B 1 299 ? -27.609 12.031 8.703 1 79.75 299 GLU B C 1
ATOM 5642 O O . GLU B 1 299 ? -27.875 11.398 7.68 1 79.75 299 GLU B O 1
ATOM 5647 N N . GLY B 1 300 ? -26.656 13.117 8.688 1 90.25 300 GLY B N 1
ATOM 5648 C CA . GLY B 1 300 ? -26.062 13.359 7.391 1 90.25 300 GLY B CA 1
ATOM 5649 C C . GLY B 1 300 ? -24.844 14.281 7.461 1 90.25 300 GLY B C 1
ATOM 5650 O O . GLY B 1 300 ? -24.797 15.164 8.312 1 90.25 300 GLY B O 1
ATOM 5651 N N . TRP B 1 301 ? -23.922 14.109 6.641 1 93.62 301 TRP B N 1
ATOM 5652 C CA . TRP B 1 301 ? -22.781 15 6.488 1 93.62 301 TRP B CA 1
ATOM 5653 C C . TRP B 1 301 ? -22.234 14.969 5.059 1 93.62 301 TRP B C 1
ATOM 5655 O O . TRP B 1 301 ? -22.562 14.047 4.297 1 93.62 301 TRP B O 1
ATOM 5665 N N . ALA B 1 302 ? -21.5 16.016 4.727 1 95.75 302 ALA B N 1
ATOM 5666 C CA . ALA B 1 302 ? -20.75 16.078 3.479 1 95.75 302 ALA B CA 1
ATOM 5667 C C . ALA B 1 302 ? -19.359 16.672 3.703 1 95.75 302 ALA B C 1
ATOM 5669 O O . ALA B 1 302 ? -19.203 17.594 4.496 1 95.75 302 ALA B O 1
ATOM 5670 N N . VAL B 1 303 ? -18.406 16.047 3.125 1 96.69 303 VAL B N 1
ATOM 5671 C CA . VAL B 1 303 ? -17.016 16.484 3.236 1 96.69 303 VAL B CA 1
ATOM 5672 C C . VAL B 1 303 ? -16.406 16.625 1.844 1 96.69 303 VAL B C 1
ATOM 5674 O O . VAL B 1 303 ? -16.547 15.734 1.005 1 96.69 303 VAL B O 1
ATOM 5677 N N . GLY B 1 304 ? -15.75 17.734 1.625 1 97.56 304 GLY B N 1
ATOM 5678 C CA . GLY B 1 304 ? -15.102 17.938 0.338 1 97.56 304 GLY B CA 1
ATOM 5679 C C . GLY B 1 304 ? -14.375 19.266 0.238 1 97.56 304 GLY B C 1
ATOM 5680 O O . GLY B 1 304 ? -13.711 19.688 1.184 1 97.56 304 GLY B O 1
ATOM 5681 N N . VAL B 1 305 ? -14.398 19.828 -0.981 1 97.69 305 VAL B N 1
ATOM 5682 C CA . VAL B 1 305 ? -13.75 21.109 -1.239 1 97.69 305 VAL B CA 1
ATOM 5683 C C . VAL B 1 305 ? -14.688 22.016 -2.049 1 97.69 305 VAL B C 1
ATOM 5685 O O . VAL B 1 305 ? -15.531 21.516 -2.797 1 97.69 305 VAL B O 1
ATOM 5688 N N . SER B 1 306 ? -14.594 23.266 -1.786 1 96.88 306 SER B N 1
ATOM 5689 C CA . SER B 1 306 ? -15.352 24.281 -2.504 1 96.88 306 SER B CA 1
ATOM 5690 C C . SER B 1 306 ? -14.43 25.344 -3.094 1 96.88 306 SER B C 1
ATOM 5692 O O . SER B 1 306 ? -13.375 25.641 -2.527 1 96.88 306 SER B O 1
ATOM 5694 N N . ARG B 1 307 ? -14.859 25.875 -4.164 1 95.56 307 ARG B N 1
ATOM 5695 C CA . ARG B 1 307 ? -14.18 27.047 -4.695 1 95.56 307 ARG B CA 1
ATOM 5696 C C . ARG B 1 307 ? -14.289 28.219 -3.736 1 95.56 307 ARG B C 1
ATOM 5698 O O . ARG B 1 307 ? -15.336 28.438 -3.121 1 95.56 307 ARG B O 1
ATOM 5705 N N . ALA B 1 308 ? -13.211 28.969 -3.75 1 94.38 308 ALA B N 1
ATOM 5706 C CA . ALA B 1 308 ? -13.203 30.141 -2.879 1 94.38 308 ALA B CA 1
ATOM 5707 C C . ALA B 1 308 ? -14.273 31.156 -3.307 1 94.38 308 ALA B C 1
ATOM 5709 O O . ALA B 1 308 ? -14.852 31.844 -2.469 1 94.38 308 ALA B O 1
ATOM 5710 N N . SER B 1 309 ? -14.57 31.172 -4.586 1 90.62 309 SER B N 1
ATOM 5711 C CA . SER B 1 309 ? -15.539 32.125 -5.133 1 90.62 309 SER B CA 1
ATOM 5712 C C . SER B 1 309 ? -16.938 31.531 -5.156 1 90.62 309 SER B C 1
ATOM 5714 O O . SER B 1 309 ? -17.875 32.125 -5.699 1 90.62 309 SER B O 1
ATOM 5716 N N . GLY B 1 310 ? -17.078 30.391 -4.633 1 89.56 310 GLY B N 1
ATOM 5717 C CA . GLY B 1 310 ? -18.375 29.734 -4.676 1 89.56 310 GLY B CA 1
ATOM 5718 C C . GLY B 1 310 ? -19.469 30.516 -3.984 1 89.56 310 GLY B C 1
ATOM 5719 O O . GLY B 1 310 ? -19.203 31.312 -3.09 1 89.56 310 GLY B O 1
ATOM 5720 N N . ARG B 1 311 ? -20.703 30.25 -4.383 1 89.38 311 ARG B N 1
ATOM 5721 C CA . ARG B 1 311 ? -21.875 30.906 -3.807 1 89.38 311 ARG B CA 1
ATOM 5722 C C . ARG B 1 311 ? -22.094 30.469 -2.363 1 89.38 311 ARG B C 1
ATOM 5724 O O . ARG B 1 311 ? -21.953 29.281 -2.043 1 89.38 311 ARG B O 1
ATOM 5731 N N . ARG B 1 312 ? -22.453 31.406 -1.519 1 91.81 312 ARG B N 1
ATOM 5732 C CA . ARG B 1 312 ? -22.672 31.094 -0.11 1 91.81 312 ARG B CA 1
ATOM 5733 C C . ARG B 1 312 ? -24.078 31.453 0.332 1 91.81 312 ARG B C 1
ATOM 5735 O O . ARG B 1 312 ? -24.547 30.984 1.371 1 91.81 312 ARG B O 1
ATOM 5742 N N . LYS B 1 313 ? -24.672 32.281 -0.527 1 92.19 313 LYS B N 1
ATOM 5743 C CA . LYS B 1 313 ? -26.016 32.75 -0.179 1 92.19 313 LYS B CA 1
ATOM 5744 C C . LYS B 1 313 ? -27.078 32.031 -1.013 1 92.19 313 LYS B C 1
ATOM 5746 O O . LYS B 1 313 ? -26.828 31.688 -2.172 1 92.19 313 LYS B O 1
ATOM 5751 N N . GLY B 1 314 ? -28.172 31.781 -0.452 1 89.44 314 GLY B N 1
ATOM 5752 C CA . GLY B 1 314 ? -29.281 31.172 -1.177 1 89.44 314 GLY B CA 1
ATOM 5753 C C . GLY B 1 314 ? -29.125 29.688 -1.385 1 89.44 314 GLY B C 1
ATOM 5754 O O . GLY B 1 314 ? -28.453 29.016 -0.591 1 89.44 314 GLY B O 1
ATOM 5755 N N . GLU B 1 315 ? -29.828 29.172 -2.354 1 88.75 315 GLU B N 1
ATOM 5756 C CA . GLU B 1 315 ? -29.781 27.75 -2.646 1 88.75 315 GLU B CA 1
ATOM 5757 C C . GLU B 1 315 ? -28.5 27.375 -3.395 1 88.75 315 GLU B C 1
ATOM 5759 O O . GLU B 1 315 ? -28.203 27.969 -4.434 1 88.75 315 GLU B O 1
ATOM 5764 N N . ILE B 1 316 ? -27.797 26.516 -2.775 1 88.56 316 ILE B N 1
ATOM 5765 C CA . ILE B 1 316 ? -26.547 26.078 -3.367 1 88.56 316 ILE B CA 1
ATOM 5766 C C . ILE B 1 316 ? -26.625 24.594 -3.721 1 88.56 316 ILE B C 1
ATOM 5768 O O . ILE B 1 316 ? -27.109 23.781 -2.918 1 88.56 316 ILE B O 1
ATOM 5772 N N . GLY B 1 317 ? -26.359 24.281 -4.926 1 90.06 317 GLY B N 1
ATOM 5773 C CA . GLY B 1 317 ? -26.266 22.891 -5.324 1 90.06 317 GLY B CA 1
ATOM 5774 C C . GLY B 1 317 ? -24.875 22.297 -5.098 1 90.06 317 GLY B C 1
ATOM 5775 O O . GLY B 1 317 ? -23.875 22.906 -5.461 1 90.06 317 GLY B O 1
ATOM 5776 N N . PHE B 1 318 ? -24.875 21.219 -4.363 1 92.81 318 PHE B N 1
ATOM 5777 C CA . PHE B 1 318 ? -23.609 20.547 -4.129 1 92.81 318 PHE B CA 1
ATOM 5778 C C . PHE B 1 318 ? -23.203 19.734 -5.352 1 92.81 318 PHE B C 1
ATOM 5780 O O . PHE B 1 318 ? -23.328 18.516 -5.367 1 92.81 318 PHE B O 1
ATOM 5787 N N . VAL B 1 319 ? -22.703 20.453 -6.34 1 94.06 319 VAL B N 1
ATOM 5788 C CA . VAL B 1 319 ? -22.281 19.797 -7.578 1 94.06 319 VAL B CA 1
ATOM 5789 C C . VAL B 1 319 ? -20.969 20.422 -8.062 1 94.06 319 VAL B C 1
ATOM 5791 O O . VAL B 1 319 ? -20.688 21.578 -7.797 1 94.06 319 VAL B O 1
ATOM 5794 N N . PRO B 1 320 ? -20.219 19.625 -8.781 1 93.81 320 PRO B N 1
ATOM 5795 C CA . PRO B 1 320 ? -18.922 20.109 -9.273 1 93.81 320 PRO B CA 1
ATOM 5796 C C . PRO B 1 320 ? -19.062 21.344 -10.172 1 93.81 320 PRO B C 1
ATOM 5798 O O . PRO B 1 320 ? -18.219 22.234 -10.133 1 93.81 320 PRO B O 1
ATOM 5801 N N . SER B 1 321 ? -20.156 21.406 -10.961 1 92.19 321 SER B N 1
ATOM 5802 C CA . SER B 1 321 ? -20.344 22.531 -11.875 1 92.19 321 SER B CA 1
ATOM 5803 C C . SER B 1 321 ? -20.484 23.844 -11.117 1 92.19 321 SER B C 1
ATOM 5805 O O . SER B 1 321 ? -20.219 24.906 -11.656 1 92.19 321 SER B O 1
ATOM 5807 N N . ARG B 1 322 ? -20.906 23.703 -9.898 1 92.38 322 ARG B N 1
ATOM 5808 C CA . ARG B 1 322 ? -21.062 24.891 -9.062 1 92.38 322 ARG B CA 1
ATOM 5809 C C . ARG B 1 322 ? -19.859 25.062 -8.141 1 92.38 322 ARG B C 1
ATOM 5811 O O . ARG B 1 322 ? -19.875 25.906 -7.242 1 92.38 322 ARG B O 1
ATOM 5818 N N . GLY B 1 323 ? -18.906 24.219 -8.289 1 94 323 GLY B N 1
ATOM 5819 C CA . GLY B 1 323 ? -17.641 24.375 -7.598 1 94 323 GLY B CA 1
ATOM 5820 C C . GLY B 1 323 ? -17.578 23.625 -6.285 1 94 323 GLY B C 1
ATOM 5821 O O . GLY B 1 323 ? -16.828 24 -5.379 1 94 323 GLY B O 1
ATOM 5822 N N . ILE B 1 324 ? -18.375 22.688 -6.086 1 96.31 324 ILE B N 1
ATOM 5823 C CA . ILE B 1 324 ? -18.344 21.891 -4.867 1 96.31 324 ILE B CA 1
ATOM 5824 C C . ILE B 1 324 ? -18.094 20.422 -5.223 1 96.31 324 ILE B C 1
ATOM 5826 O O . ILE B 1 324 ? -18.844 19.828 -6.008 1 96.31 324 ILE B O 1
ATOM 5830 N N . TRP B 1 325 ? -17.031 19.828 -4.781 1 96.75 325 TRP B N 1
ATOM 5831 C CA . TRP B 1 325 ? -16.688 18.422 -4.906 1 96.75 325 TRP B CA 1
ATOM 5832 C C . TRP B 1 325 ? -16.688 17.734 -3.545 1 96.75 325 TRP B C 1
ATOM 5834 O O . TRP B 1 325 ? -15.812 17.984 -2.713 1 96.75 325 TRP B O 1
ATOM 5844 N N . ALA B 1 326 ? -17.688 16.844 -3.324 1 97.56 326 ALA B N 1
ATOM 5845 C CA . ALA B 1 326 ? -17.812 16.297 -1.976 1 97.56 326 ALA B CA 1
ATOM 5846 C C . ALA B 1 326 ? -18.453 14.906 -2.002 1 97.56 326 ALA B C 1
ATOM 5848 O O . ALA B 1 326 ? -19.031 14.5 -3.014 1 97.56 326 ALA B O 1
ATOM 5849 N N . ILE B 1 327 ? -18.172 14.195 -0.948 1 95.69 327 ILE B N 1
ATOM 5850 C CA . ILE B 1 327 ? -18.906 12.969 -0.676 1 95.69 327 ILE B CA 1
ATOM 5851 C C . ILE B 1 327 ? -19.875 13.203 0.483 1 95.69 327 ILE B C 1
ATOM 5853 O O . ILE B 1 327 ? -19.625 14.023 1.363 1 95.69 327 ILE B O 1
ATOM 5857 N N . GLN B 1 328 ? -20.938 12.477 0.396 1 94.75 328 GLN B N 1
ATOM 5858 C CA . GLN B 1 328 ? -22 12.719 1.368 1 94.75 328 GLN B CA 1
ATOM 5859 C C . GLN B 1 328 ? -22.516 11.406 1.96 1 94.75 328 GLN B C 1
ATOM 5861 O O . GLN B 1 328 ? -22.469 10.367 1.299 1 94.75 328 GLN B O 1
ATOM 5866 N N . MET B 1 329 ? -22.797 11.461 3.195 1 92.44 329 MET B N 1
ATOM 5867 C CA . MET B 1 329 ? -23.531 10.398 3.875 1 92.44 329 MET B CA 1
ATOM 5868 C C . MET B 1 329 ? -24.891 10.898 4.359 1 92.44 329 MET B C 1
ATOM 5870 O O . MET B 1 329 ? -24.969 11.914 5.059 1 92.44 329 MET B O 1
ATOM 5874 N N . LEU B 1 330 ? -25.969 10.336 3.885 1 89.5 330 LEU B N 1
ATOM 5875 C CA . LEU B 1 330 ? -27.328 10.68 4.312 1 89.5 330 LEU B CA 1
ATOM 5876 C C . LEU B 1 330 ? -28.078 9.445 4.77 1 89.5 330 LEU B C 1
ATOM 5878 O O . LEU B 1 330 ? -28.391 8.562 3.959 1 89.5 330 LEU B O 1
ATOM 5882 N N . LYS B 1 331 ? -28.391 9.359 6.02 1 84.44 331 LYS B N 1
ATOM 5883 C CA . LYS B 1 331 ? -29.172 8.266 6.598 1 84.44 331 LYS B CA 1
ATOM 5884 C C . LYS B 1 331 ? -28.547 6.914 6.246 1 84.44 331 LYS B C 1
ATOM 5886 O O . LYS B 1 331 ? -29.234 6.012 5.77 1 84.44 331 LYS B O 1
ATOM 5891 N N . GLY B 1 332 ? -27.281 6.938 6.285 1 80.81 332 GLY B N 1
ATOM 5892 C CA . GLY B 1 332 ? -26.578 5.676 6.109 1 80.81 332 GLY B CA 1
ATOM 5893 C C . GLY B 1 332 ? -26.172 5.422 4.672 1 80.81 332 GLY B C 1
ATOM 5894 O O . GLY B 1 332 ? -25.453 4.461 4.391 1 80.81 332 GLY B O 1
ATOM 5895 N N . HIS B 1 333 ? -26.609 6.25 3.756 1 85 333 HIS B N 1
ATOM 5896 C CA . HIS B 1 333 ? -26.266 6.09 2.352 1 85 333 HIS B CA 1
ATOM 5897 C C . HIS B 1 333 ? -25.125 7.027 1.961 1 85 333 HIS B C 1
ATOM 5899 O O . HIS B 1 333 ? -25.156 8.211 2.297 1 85 333 HIS B O 1
ATOM 5905 N N . TYR B 1 334 ? -24.172 6.379 1.325 1 89.38 334 TYR B N 1
ATOM 5906 C CA . TYR B 1 334 ? -23.016 7.152 0.891 1 89.38 334 TYR B CA 1
ATOM 5907 C C . TYR B 1 334 ? -23.078 7.449 -0.603 1 89.38 334 TYR B C 1
ATOM 5909 O O . TYR B 1 334 ? -23.484 6.594 -1.393 1 89.38 334 TYR B O 1
ATOM 5917 N N . GLU B 1 335 ? -22.734 8.734 -0.919 1 91.88 335 GLU B N 1
ATOM 5918 C CA . GLU B 1 335 ? -22.734 9.102 -2.33 1 91.88 335 GLU B CA 1
ATOM 5919 C C . GLU B 1 335 ? -21.656 10.141 -2.629 1 91.88 335 GLU B C 1
ATOM 5921 O O . GLU B 1 335 ? -21.312 10.953 -1.77 1 91.88 335 GLU B O 1
ATOM 5926 N N . ALA B 1 336 ? -21.062 10.008 -3.793 1 92.94 336 ALA B N 1
ATOM 5927 C CA . ALA B 1 336 ? -20.25 11.102 -4.332 1 92.94 336 ALA B CA 1
ATOM 5928 C C . ALA B 1 336 ? -21.109 12.125 -5.055 1 92.94 336 ALA B C 1
ATOM 5930 O O . ALA B 1 336 ? -22 11.758 -5.824 1 92.94 336 ALA B O 1
ATOM 5931 N N . LEU B 1 337 ? -20.875 13.305 -4.77 1 94.94 337 LEU B N 1
ATOM 5932 C CA . LEU B 1 337 ? -21.734 14.352 -5.301 1 94.94 337 LEU B CA 1
ATOM 5933 C C . LEU B 1 337 ? -21.312 14.75 -6.707 1 94.94 337 LEU B C 1
ATOM 5935 O O . LEU B 1 337 ? -20.938 15.906 -6.945 1 94.94 337 LEU B O 1
ATOM 5939 N N . THR B 1 338 ? -21.406 13.773 -7.516 1 91.19 338 THR B N 1
ATOM 5940 C CA . THR B 1 338 ? -21.266 14 -8.945 1 91.19 338 THR B CA 1
ATOM 5941 C C . THR B 1 338 ? -22.609 14.273 -9.594 1 91.19 338 THR B C 1
ATOM 5943 O O . THR B 1 338 ? -23.641 14.312 -8.914 1 91.19 338 THR B O 1
ATOM 5946 N N . THR B 1 339 ? -22.672 14.555 -10.93 1 87.19 339 THR B N 1
ATOM 5947 C CA . THR B 1 339 ? -23.922 14.703 -11.672 1 87.19 339 THR B CA 1
ATOM 5948 C C . THR B 1 339 ? -24.062 13.617 -12.734 1 87.19 339 THR B C 1
ATOM 5950 O O . THR B 1 339 ? -23.312 13.609 -13.719 1 87.19 339 THR B O 1
ATOM 5953 N N . PRO B 1 340 ? -24.969 12.75 -12.688 1 86.44 340 PRO B N 1
ATOM 5954 C CA . PRO B 1 340 ? -25.75 12.492 -11.477 1 86.44 340 PRO B CA 1
ATOM 5955 C C . PRO B 1 340 ? -24.906 11.93 -10.336 1 86.44 340 PRO B C 1
ATOM 5957 O O . PRO B 1 340 ? -23.734 11.594 -10.539 1 86.44 340 PRO B O 1
ATOM 5960 N N . GLU B 1 341 ? -25.484 11.875 -9.094 1 88.38 341 GLU B N 1
ATOM 5961 C CA . GLU B 1 341 ? -24.781 11.375 -7.93 1 88.38 341 GLU B CA 1
ATOM 5962 C C . GLU B 1 341 ? -24.344 9.922 -8.133 1 88.38 341 GLU B C 1
ATOM 5964 O O . GLU B 1 341 ? -25.047 9.141 -8.781 1 88.38 341 GLU B O 1
ATOM 5969 N N . THR B 1 342 ? -23.203 9.664 -7.586 1 83.44 342 THR B N 1
ATOM 5970 C CA . THR B 1 342 ? -22.672 8.312 -7.68 1 83.44 342 THR B CA 1
ATOM 5971 C C . THR B 1 342 ? -22.766 7.598 -6.332 1 83.44 342 THR B C 1
ATOM 5973 O O . THR B 1 342 ? -22.109 7.984 -5.367 1 83.44 342 THR B O 1
ATOM 5976 N N . PRO B 1 343 ? -23.594 6.613 -6.293 1 83.75 343 PRO B N 1
ATOM 5977 C CA . PRO B 1 343 ? -23.672 5.871 -5.035 1 83.75 343 PRO B CA 1
ATOM 5978 C C . PRO B 1 343 ? -22.375 5.16 -4.676 1 83.75 343 PRO B C 1
ATOM 5980 O O . PRO B 1 343 ? -21.688 4.637 -5.555 1 83.75 343 PRO B O 1
ATOM 5983 N N . LEU B 1 344 ? -22.016 5.203 -3.42 1 82.12 344 LEU B N 1
ATOM 5984 C CA . LEU B 1 344 ? -20.797 4.562 -2.936 1 82.12 344 LEU B CA 1
ATOM 5985 C C . LEU B 1 344 ? -21.125 3.369 -2.047 1 82.12 344 LEU B C 1
ATOM 5987 O O . LEU B 1 344 ? -22.047 3.438 -1.219 1 82.12 344 LEU B O 1
ATOM 5991 N N . THR B 1 345 ? -20.5 2.238 -2.379 1 72.5 345 THR B N 1
ATOM 5992 C CA . THR B 1 345 ? -20.672 1.062 -1.535 1 72.5 345 THR B CA 1
ATOM 5993 C C . THR B 1 345 ? -19.469 0.87 -0.621 1 72.5 345 THR B C 1
ATOM 5995 O O . THR B 1 345 ? -18.344 0.683 -1.095 1 72.5 345 THR B O 1
ATOM 5998 N N . LEU B 1 346 ? -19.734 1.021 0.609 1 75.25 346 LEU B N 1
ATOM 5999 C CA . LEU B 1 346 ? -18.672 0.857 1.59 1 75.25 346 LEU B CA 1
ATOM 6000 C C . LEU B 1 346 ? -18.875 -0.415 2.406 1 75.25 346 LEU B C 1
ATOM 6002 O O . LEU B 1 346 ? -20 -0.814 2.67 1 75.25 346 LEU B O 1
ATOM 6006 N N . SER B 1 347 ? -17.812 -1.088 2.711 1 65.06 347 SER B N 1
ATOM 6007 C CA . SER B 1 347 ? -17.875 -2.312 3.5 1 65.06 347 SER B CA 1
ATOM 6008 C C . SER B 1 347 ? -18.141 -2.01 4.973 1 65.06 347 SER B C 1
ATOM 6010 O O . SER B 1 347 ? -18.672 -2.855 5.699 1 65.06 347 SER B O 1
ATOM 6012 N N . ARG B 1 348 ? -17.734 -0.827 5.402 1 73.94 348 ARG B N 1
ATOM 6013 C CA . ARG B 1 348 ? -17.922 -0.388 6.781 1 73.94 348 ARG B CA 1
ATOM 6014 C C . ARG B 1 348 ? -18.234 1.103 6.844 1 73.94 348 ARG B C 1
ATOM 6016 O O . ARG B 1 348 ? -17.859 1.859 5.945 1 73.94 348 ARG B O 1
ATOM 6023 N N . PRO B 1 349 ? -18.906 1.444 7.906 1 82.56 349 PRO B N 1
ATOM 6024 C CA . PRO B 1 349 ? -19.172 2.877 8.062 1 82.56 349 PRO B CA 1
ATOM 6025 C C . PRO B 1 349 ? -17.891 3.691 8.25 1 82.56 349 PRO B C 1
ATOM 6027 O O . PRO B 1 349 ? -16.953 3.236 8.914 1 82.56 349 PRO B O 1
ATOM 6030 N N . LEU B 1 350 ? -17.906 4.812 7.758 1 87.12 350 LEU B N 1
ATOM 6031 C CA . LEU B 1 350 ? -16.719 5.652 7.797 1 87.12 350 LEU B CA 1
ATOM 6032 C C . LEU B 1 350 ? -16.609 6.375 9.141 1 87.12 350 LEU B C 1
ATOM 6034 O O . LEU B 1 350 ? -17.578 6.961 9.617 1 87.12 350 LEU B O 1
ATOM 6038 N N . LYS B 1 351 ? -15.5 6.273 9.797 1 87.81 351 LYS B N 1
ATOM 6039 C CA . LYS B 1 351 ? -15.219 7.016 11.016 1 87.81 351 LYS B CA 1
ATOM 6040 C C . LYS B 1 351 ? -14.273 8.18 10.742 1 87.81 351 LYS B C 1
ATOM 6042 O O . LYS B 1 351 ? -14.422 9.258 11.32 1 87.81 351 LYS B O 1
ATOM 6047 N N . ARG B 1 352 ? -13.383 7.875 9.898 1 92.12 352 ARG B N 1
ATOM 6048 C CA . ARG B 1 352 ? -12.391 8.875 9.523 1 92.12 352 ARG B CA 1
ATOM 6049 C C . ARG B 1 352 ? -12.164 8.883 8.016 1 92.12 352 ARG B C 1
ATOM 6051 O O . ARG B 1 352 ? -12 7.828 7.402 1 92.12 352 ARG B O 1
ATOM 6058 N N . LEU B 1 353 ? -12.203 10.07 7.57 1 93.25 353 LEU B N 1
ATOM 6059 C CA . LEU B 1 353 ? -12.047 10.25 6.133 1 93.25 353 LEU B CA 1
ATOM 6060 C C . LEU B 1 353 ? -10.773 11.023 5.816 1 93.25 353 LEU B C 1
ATOM 6062 O O . LEU B 1 353 ? -10.469 12.023 6.473 1 93.25 353 LEU B O 1
ATOM 6066 N N . GLU B 1 354 ? -10.039 10.523 4.875 1 93.75 354 GLU B N 1
ATOM 6067 C CA . GLU B 1 354 ? -8.875 11.25 4.387 1 93.75 354 GLU B CA 1
ATOM 6068 C C . GLU B 1 354 ? -9.164 11.906 3.039 1 93.75 354 GLU B C 1
ATOM 6070 O O . GLU B 1 354 ? -9.625 11.25 2.107 1 93.75 354 GLU B O 1
ATOM 6075 N N . VAL B 1 355 ? -8.914 13.141 2.988 1 96.25 355 VAL B N 1
ATOM 6076 C CA . VAL B 1 355 ? -9.07 13.891 1.744 1 96.25 355 VAL B CA 1
ATOM 6077 C C . VAL B 1 355 ? -7.699 14.297 1.21 1 96.25 355 VAL B C 1
ATOM 6079 O O . VAL B 1 355 ? -6.887 14.867 1.94 1 96.25 355 VAL B O 1
ATOM 6082 N N . SER B 1 356 ? -7.41 13.961 0.001 1 95.44 356 SER B N 1
ATOM 6083 C CA . SER B 1 356 ? -6.148 14.305 -0.646 1 95.44 356 SER B CA 1
ATOM 6084 C C . SER B 1 356 ? -6.379 15.172 -1.882 1 95.44 356 SER B C 1
ATOM 6086 O O . SER B 1 356 ? -7.105 14.773 -2.795 1 95.44 356 SER B O 1
ATOM 6088 N N . LEU B 1 357 ? -5.738 16.297 -1.887 1 96.75 357 LEU B N 1
ATOM 6089 C CA . LEU B 1 357 ? -5.863 17.25 -2.99 1 96.75 357 LEU B CA 1
ATOM 6090 C C . LEU B 1 357 ? -4.547 17.359 -3.756 1 96.75 357 LEU B C 1
ATOM 6092 O O . LEU B 1 357 ? -3.51 17.688 -3.17 1 96.75 357 LEU B O 1
ATOM 6096 N N . ASP B 1 358 ? -4.543 17.047 -4.953 1 95.19 358 ASP B N 1
ATOM 6097 C CA . ASP B 1 358 ? -3.463 17.359 -5.883 1 95.19 358 ASP B CA 1
ATOM 6098 C C . ASP B 1 358 ? -3.863 18.484 -6.836 1 95.19 358 ASP B C 1
ATOM 6100 O O . ASP B 1 358 ? -4.477 18.234 -7.879 1 95.19 358 ASP B O 1
ATOM 6104 N N . TYR B 1 359 ? -3.482 19.625 -6.508 1 95.81 359 TYR B N 1
ATOM 6105 C CA . TYR B 1 359 ? -3.957 20.812 -7.215 1 95.81 359 TYR B CA 1
ATOM 6106 C C . TYR B 1 359 ? -3.477 20.812 -8.664 1 95.81 359 TYR B C 1
ATOM 6108 O O . TYR B 1 359 ? -4.277 20.969 -9.586 1 95.81 359 TYR B O 1
ATOM 6116 N N . GLU B 1 360 ? -2.242 20.578 -8.938 1 94 360 GLU B N 1
ATOM 6117 C CA . GLU B 1 360 ? -1.691 20.594 -10.289 1 94 360 GLU B CA 1
ATOM 6118 C C . GLU B 1 360 ? -2.113 19.359 -11.078 1 94 360 GLU B C 1
ATOM 6120 O O . GLU B 1 360 ? -2.348 19.438 -12.281 1 94 360 GLU B O 1
ATOM 6125 N N . GLY B 1 361 ? -2.191 18.297 -10.367 1 92.44 361 GLY B N 1
ATOM 6126 C CA . GLY B 1 361 ? -2.596 17.062 -11.016 1 92.44 361 GLY B CA 1
ATOM 6127 C C . GLY B 1 361 ? -4.082 17 -11.305 1 92.44 361 GLY B C 1
ATOM 6128 O O . GLY B 1 361 ? -4.535 16.156 -12.086 1 92.44 361 GLY B O 1
ATOM 6129 N N . GLY B 1 362 ? -4.844 17.797 -10.633 1 93.06 362 GLY B N 1
ATOM 6130 C CA . GLY B 1 362 ? -6.27 17.906 -10.883 1 93.06 362 GLY B CA 1
ATOM 6131 C C . GLY B 1 362 ? -7.07 16.75 -10.305 1 93.06 362 GLY B C 1
ATOM 6132 O O . GLY B 1 362 ? -7.93 16.188 -10.984 1 93.06 362 GLY B O 1
ATOM 6133 N N . SER B 1 363 ? -6.672 16.297 -9.133 1 93.31 363 SER B N 1
ATOM 6134 C CA . SER B 1 363 ? -7.395 15.18 -8.539 1 93.31 363 SER B CA 1
ATOM 6135 C C . SER B 1 363 ? -7.723 15.445 -7.078 1 93.31 363 SER B C 1
ATOM 6137 O O . SER B 1 363 ? -6.922 16.047 -6.352 1 93.31 363 SER B O 1
ATOM 6139 N N . LEU B 1 364 ? -8.938 15.117 -6.734 1 95.69 364 LEU B N 1
ATOM 6140 C CA . LEU B 1 364 ? -9.406 15.094 -5.355 1 95.69 364 LEU B CA 1
ATOM 6141 C C . LEU B 1 364 ? -9.844 13.695 -4.945 1 95.69 364 LEU B C 1
ATOM 6143 O O . LEU B 1 364 ? -10.859 13.195 -5.422 1 95.69 364 LEU B O 1
ATOM 6147 N N . THR B 1 365 ? -9.047 13.188 -4.008 1 93.06 365 THR B N 1
ATOM 6148 C CA . THR B 1 365 ? -9.281 11.789 -3.668 1 93.06 365 THR B CA 1
ATOM 6149 C C . THR B 1 365 ? -9.766 11.656 -2.225 1 93.06 365 THR B C 1
ATOM 6151 O O . THR B 1 365 ? -9.273 12.352 -1.334 1 93.06 365 THR B O 1
ATOM 6154 N N . PHE B 1 366 ? -10.727 10.719 -2.049 1 93.88 366 PHE B N 1
ATOM 6155 C CA . PHE B 1 366 ? -11.25 10.398 -0.73 1 93.88 366 PHE B CA 1
ATOM 6156 C C . PHE B 1 366 ? -10.938 8.945 -0.364 1 93.88 366 PHE B C 1
ATOM 6158 O O . PHE B 1 366 ? -11.195 8.031 -1.148 1 93.88 366 PHE B O 1
ATOM 6165 N N . SER B 1 367 ? -10.398 8.781 0.755 1 89.75 367 SER B N 1
ATOM 6166 C CA . SER B 1 367 ? -10.062 7.434 1.209 1 89.75 367 SER B CA 1
ATOM 6167 C C . SER B 1 367 ? -10.43 7.238 2.678 1 89.75 367 SER B C 1
ATOM 6169 O O . SER B 1 367 ? -10.602 8.211 3.414 1 89.75 367 SER B O 1
ATOM 6171 N N . ASP B 1 368 ? -10.656 5.988 3.018 1 88.62 368 ASP B N 1
ATOM 6172 C CA . ASP B 1 368 ? -10.805 5.66 4.434 1 88.62 368 ASP B CA 1
ATOM 6173 C C . ASP B 1 368 ? -9.484 5.84 5.18 1 88.62 368 ASP B C 1
ATOM 6175 O O . ASP B 1 368 ? -8.508 5.141 4.898 1 88.62 368 ASP B O 1
ATOM 6179 N N . ALA B 1 369 ? -9.484 6.656 6.078 1 87.25 369 ALA B N 1
ATOM 6180 C CA . ALA B 1 369 ? -8.234 6.984 6.766 1 87.25 369 ALA B CA 1
ATOM 6181 C C . ALA B 1 369 ? -7.727 5.797 7.578 1 87.25 369 ALA B C 1
ATOM 6183 O O . ALA B 1 369 ? -6.527 5.676 7.832 1 87.25 369 ALA B O 1
ATOM 6184 N N . GLU B 1 370 ? -8.539 4.969 8.008 1 80.12 370 GLU B N 1
ATOM 6185 C CA . GLU B 1 370 ? -8.156 3.826 8.836 1 80.12 370 GLU B CA 1
ATOM 6186 C C . GLU B 1 370 ? -7.551 2.711 7.984 1 80.12 370 GLU B C 1
ATOM 6188 O O . GLU B 1 370 ? -6.504 2.156 8.328 1 80.12 370 GLU B O 1
ATOM 6193 N N . THR B 1 371 ? -8.219 2.488 6.887 1 75.19 371 THR B N 1
ATOM 6194 C CA . THR B 1 371 ? -7.82 1.332 6.09 1 75.19 371 THR B CA 1
ATOM 6195 C C . THR B 1 371 ? -6.977 1.761 4.895 1 75.19 371 THR B C 1
ATOM 6197 O O . THR B 1 371 ? -6.219 0.959 4.344 1 75.19 371 THR B O 1
ATOM 6200 N N . GLY B 1 372 ? -7.172 2.984 4.492 1 79.19 372 GLY B N 1
ATOM 6201 C CA . GLY B 1 372 ? -6.457 3.455 3.316 1 79.19 372 GLY B CA 1
ATOM 6202 C C . GLY B 1 372 ? -7.168 3.131 2.016 1 79.19 372 GLY B C 1
ATOM 6203 O O . GLY B 1 372 ? -6.688 3.482 0.935 1 79.19 372 GLY B O 1
ATOM 6204 N N . ILE B 1 373 ? -8.266 2.562 2.084 1 77.94 373 ILE B N 1
ATOM 6205 C CA . ILE B 1 373 ? -8.992 2.139 0.894 1 77.94 373 ILE B CA 1
ATOM 6206 C C . ILE B 1 373 ? -9.57 3.361 0.181 1 77.94 373 ILE B C 1
ATOM 6208 O O . ILE B 1 373 ? -10.164 4.234 0.815 1 77.94 373 ILE B O 1
ATOM 6212 N N . LEU B 1 374 ? -9.336 3.383 -1.108 1 83.69 374 LEU B N 1
ATOM 6213 C CA . LEU B 1 374 ? -9.852 4.469 -1.934 1 83.69 374 LEU B CA 1
ATOM 6214 C C . LEU B 1 374 ? -11.375 4.414 -2.012 1 83.69 374 LEU B C 1
ATOM 6216 O O . LEU B 1 374 ? -11.953 3.354 -2.262 1 83.69 374 LEU B O 1
ATOM 6220 N N . ILE B 1 375 ? -12.023 5.469 -1.816 1 86.06 375 ILE B N 1
ATOM 6221 C CA . ILE B 1 375 ? -13.477 5.547 -1.881 1 86.06 375 ILE B CA 1
ATOM 6222 C C . ILE B 1 375 ? -13.906 6.148 -3.217 1 86.06 375 ILE B C 1
ATOM 6224 O O . ILE B 1 375 ? -14.703 5.555 -3.947 1 86.06 375 ILE B O 1
ATOM 6228 N N . PHE B 1 376 ? -13.297 7.391 -3.475 1 88.06 376 PHE B N 1
ATOM 6229 C CA . PHE B 1 376 ? -13.688 8.07 -4.703 1 88.06 376 PHE B CA 1
ATOM 6230 C C . PHE B 1 376 ? -12.664 9.125 -5.094 1 88.06 376 PHE B C 1
ATOM 6232 O O . PHE B 1 376 ? -11.977 9.68 -4.23 1 88.06 376 PHE B O 1
ATOM 6239 N N . THR B 1 377 ? -12.555 9.344 -6.402 1 88.56 377 THR B N 1
ATOM 6240 C CA . THR B 1 377 ? -11.648 10.383 -6.898 1 88.56 377 THR B CA 1
ATOM 6241 C C . THR B 1 377 ? -12.367 11.297 -7.887 1 88.56 377 THR B C 1
ATOM 6243 O O . THR B 1 377 ? -13.008 10.82 -8.828 1 88.56 377 THR B O 1
ATOM 6246 N N . PHE B 1 378 ? -12.336 12.57 -7.598 1 92.06 378 PHE B N 1
ATOM 6247 C CA . PHE B 1 378 ? -12.773 13.57 -8.562 1 92.06 378 PHE B CA 1
ATOM 6248 C C . PHE B 1 378 ? -11.602 14.016 -9.438 1 92.06 378 PHE B C 1
ATOM 6250 O O . PHE B 1 378 ? -10.492 14.211 -8.945 1 92.06 378 PHE B O 1
ATOM 6257 N N . SER B 1 379 ? -11.844 14.055 -10.688 1 89.94 379 SER B N 1
ATOM 6258 C CA . SER B 1 379 ? -10.859 14.633 -11.602 1 89.94 379 SER B CA 1
ATOM 6259 C C . SER B 1 379 ? -11.289 16.016 -12.07 1 89.94 379 SER B C 1
ATOM 6261 O O . SER B 1 379 ? -12.352 16.172 -12.672 1 89.94 379 SER B O 1
ATOM 6263 N N . GLU B 1 380 ? -10.555 16.984 -11.727 1 90.88 380 GLU B N 1
ATOM 6264 C CA . GLU B 1 380 ? -10.883 18.375 -12.055 1 90.88 380 GLU B CA 1
ATOM 6265 C C . GLU B 1 380 ? -9.617 19.203 -12.25 1 90.88 380 GLU B C 1
ATOM 6267 O O . GLU B 1 380 ? -8.633 19.031 -11.539 1 90.88 380 GLU B O 1
ATOM 6272 N N . ASP B 1 381 ? -9.68 20.016 -13.227 1 91.75 381 ASP B N 1
ATOM 6273 C CA . ASP B 1 381 ? -8.633 21.016 -13.367 1 91.75 381 ASP B CA 1
ATOM 6274 C C . ASP B 1 381 ? -8.945 22.266 -12.531 1 91.75 381 ASP B C 1
ATOM 6276 O O . ASP B 1 381 ? -9.648 23.172 -12.992 1 91.75 381 ASP B O 1
ATOM 6280 N N . PHE B 1 382 ? -8.344 22.297 -11.391 1 92 382 PHE B N 1
ATOM 6281 C CA . PHE B 1 382 ? -8.609 23.406 -10.484 1 92 382 PHE B CA 1
ATOM 6282 C C . PHE B 1 382 ? -7.973 24.688 -11 1 92 382 PHE B C 1
ATOM 6284 O O . PHE B 1 382 ? -6.824 24.672 -11.445 1 92 382 PHE B O 1
ATOM 6291 N N . CYS B 1 383 ? -8.695 25.703 -11.094 1 88.62 383 CYS B N 1
ATOM 6292 C CA . CYS B 1 383 ? -8.18 26.969 -11.625 1 88.62 383 CYS B CA 1
ATOM 6293 C C . CYS B 1 383 ? -8.219 28.062 -10.555 1 88.62 383 CYS B C 1
ATOM 6295 O O . CYS B 1 383 ? -7.617 29.125 -10.727 1 88.62 383 CYS B O 1
ATOM 6297 N N . GLU B 1 384 ? -8.93 27.906 -9.547 1 93.56 384 GLU B N 1
ATOM 6298 C CA . GLU B 1 384 ? -9.047 28.891 -8.469 1 93.56 384 GLU B CA 1
ATOM 6299 C C . GLU B 1 384 ? -8.75 28.25 -7.113 1 93.56 384 GLU B C 1
ATOM 6301 O O . GLU B 1 384 ? -8.609 27.031 -7.008 1 93.56 384 GLU B O 1
ATOM 6306 N N . GLU B 1 385 ? -8.656 29.141 -6.219 1 96.44 385 GLU B N 1
ATOM 6307 C CA . GLU B 1 385 ? -8.43 28.688 -4.852 1 96.44 385 GLU B CA 1
ATOM 6308 C C . GLU B 1 385 ? -9.594 27.844 -4.352 1 96.44 385 GLU B C 1
ATOM 6310 O O . GLU B 1 385 ? -10.75 28.141 -4.637 1 96.44 385 GLU B O 1
ATOM 6315 N N . VAL B 1 386 ? -9.133 26.781 -3.666 1 97.5 386 VAL B N 1
ATOM 6316 C CA . VAL B 1 386 ? -10.172 25.906 -3.15 1 97.5 386 VAL B CA 1
ATOM 6317 C C . VAL B 1 386 ? -10.031 25.766 -1.635 1 97.5 386 VAL B C 1
ATOM 6319 O O . VAL B 1 386 ? -8.93 25.875 -1.093 1 97.5 386 VAL B O 1
ATOM 6322 N N . LEU B 1 387 ? -11.18 25.578 -0.949 1 97.88 387 LEU B N 1
ATOM 6323 C CA . LEU B 1 387 ? -11.227 25.453 0.503 1 97.88 387 LEU B CA 1
ATOM 6324 C C . LEU B 1 387 ? -11.945 24.172 0.91 1 97.88 387 LEU B C 1
ATOM 6326 O O . LEU B 1 387 ? -12.922 23.766 0.273 1 97.88 387 LEU B O 1
ATOM 6330 N N . PRO B 1 388 ? -11.398 23.547 1.972 1 97.88 388 PRO B N 1
ATOM 6331 C CA . PRO B 1 388 ? -12.164 22.422 2.512 1 97.88 388 PRO B CA 1
ATOM 6332 C C . PRO B 1 388 ? -13.594 22.797 2.887 1 97.88 388 PRO B C 1
ATOM 6334 O O . PRO B 1 388 ? -13.82 23.875 3.449 1 97.88 388 PRO B O 1
ATOM 6337 N N . PHE B 1 389 ? -14.5 22 2.547 1 97.69 389 PHE B N 1
ATOM 6338 C CA . PHE B 1 389 ? -15.938 22.234 2.639 1 97.69 389 PHE B CA 1
ATOM 6339 C C . PHE B 1 389 ? -16.609 21.156 3.484 1 97.69 389 PHE B C 1
ATOM 6341 O O . PHE B 1 389 ? -16.344 19.969 3.311 1 97.69 389 PHE B O 1
ATOM 6348 N N . PHE B 1 390 ? -17.516 21.594 4.391 1 96.69 390 PHE B N 1
ATOM 6349 C CA . PHE B 1 390 ? -18.219 20.656 5.258 1 96.69 390 PHE B CA 1
ATOM 6350 C C . PHE B 1 390 ? -19.688 21 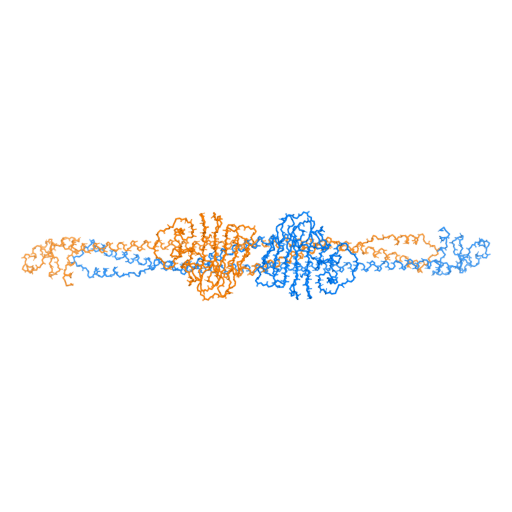5.363 1 96.69 390 PHE B C 1
ATOM 6352 O O . PHE B 1 390 ? -20.062 22.188 5.43 1 96.69 390 PHE B O 1
ATOM 6359 N N . TRP B 1 391 ? -20.516 20.047 5.336 1 95.94 391 TRP B N 1
ATOM 6360 C CA . TRP B 1 391 ? -21.953 20.172 5.523 1 95.94 391 TRP B CA 1
ATOM 6361 C C . TRP B 1 391 ? -22.469 19.172 6.547 1 95.94 391 TRP B C 1
ATOM 6363 O O . TRP B 1 391 ? -22.031 18 6.551 1 95.94 391 TRP B O 1
ATOM 6373 N N . LEU B 1 392 ? -23.344 19.594 7.438 1 93.56 392 LEU B N 1
ATOM 6374 C CA . LEU B 1 392 ? -23.922 18.734 8.461 1 93.56 392 LEU B CA 1
ATOM 6375 C C . LEU B 1 392 ? -25.438 18.828 8.469 1 93.56 392 LEU B C 1
ATOM 6377 O O . LEU B 1 392 ? -26 19.891 8.156 1 93.56 392 LEU B O 1
ATOM 6381 N N . TRP B 1 393 ? -26.016 17.719 8.789 1 89 393 TRP B N 1
ATOM 6382 C CA . TRP B 1 393 ? -27.469 17.719 8.922 1 89 393 TRP B CA 1
ATOM 6383 C C . TRP B 1 393 ? -27.906 16.75 10.023 1 89 393 TRP B C 1
ATOM 6385 O O . TRP B 1 393 ? -27.5 15.594 10.047 1 89 393 TRP B O 1
ATOM 6395 N N . GLY B 1 394 ? -28.812 17.266 10.805 1 85.69 394 GLY B N 1
ATOM 6396 C CA . GLY B 1 394 ? -29.422 16.422 11.82 1 85.69 394 GLY B CA 1
ATOM 6397 C C . GLY B 1 394 ? -28.906 16.703 13.219 1 85.69 394 GLY B C 1
ATOM 6398 O O . GLY B 1 394 ? -27.734 17.062 13.398 1 85.69 394 GLY B O 1
ATOM 6399 N N . GLN B 1 395 ? -29.828 16.516 14.141 1 80.25 395 GLN B N 1
ATOM 6400 C CA . GLN B 1 395 ? -29.5 16.781 15.531 1 80.25 395 GLN B CA 1
ATOM 6401 C C . GLN B 1 395 ? -28.391 15.859 16.031 1 80.25 395 GLN B C 1
ATOM 6403 O O . GLN B 1 395 ? -28.469 14.641 15.852 1 80.25 395 GLN B O 1
ATOM 6408 N N . GLY B 1 396 ? -27.375 16.438 16.516 1 78 396 GLY B N 1
ATOM 6409 C CA . GLY B 1 396 ? -26.281 15.664 17.078 1 78 396 GLY B CA 1
ATOM 6410 C C . GLY B 1 396 ? -25.156 15.414 16.094 1 78 396 GLY B C 1
ATOM 6411 O O . GLY B 1 396 ? -24.125 14.82 16.453 1 78 396 GLY B O 1
ATOM 6412 N N . ALA B 1 397 ? -25.391 15.828 14.875 1 87.94 397 ALA B N 1
ATOM 6413 C CA . ALA B 1 397 ? -24.328 15.648 13.883 1 87.94 397 ALA B CA 1
ATOM 6414 C C . ALA B 1 397 ? -23.094 16.469 14.25 1 87.94 397 ALA B C 1
ATOM 6416 O O . ALA B 1 397 ? -23.203 17.609 14.688 1 87.94 397 ALA B O 1
ATOM 6417 N N . GLN B 1 398 ? -21.938 15.812 14.211 1 91.06 398 GLN B N 1
ATOM 6418 C CA . GLN B 1 398 ? -20.688 16.484 14.547 1 91.06 398 GLN B CA 1
ATOM 6419 C C . GLN B 1 398 ? -19.547 16.016 13.633 1 91.06 398 GLN B C 1
ATOM 6421 O O . GLN B 1 398 ? -19.547 14.883 13.164 1 91.06 398 GLN B O 1
ATOM 6426 N N . LEU B 1 399 ? -18.688 16.938 13.32 1 92.75 399 LEU B N 1
ATOM 6427 C CA . LEU B 1 399 ? -17.5 16.656 12.523 1 92.75 399 LEU B CA 1
ATOM 6428 C C . LEU B 1 399 ? -16.266 17.297 13.133 1 92.75 399 LEU B C 1
ATOM 6430 O O . LEU B 1 399 ? -16.328 18.422 13.641 1 92.75 399 LEU B O 1
ATOM 6434 N N . THR B 1 400 ? -15.172 16.594 13.188 1 93.75 400 THR B N 1
ATOM 6435 C CA . THR B 1 400 ? -13.922 17.125 13.734 1 93.75 400 THR B CA 1
ATOM 6436 C C . THR B 1 400 ? -12.805 17.047 12.695 1 93.75 400 THR B C 1
ATOM 6438 O O . THR B 1 400 ? -12.57 15.992 12.102 1 93.75 400 THR B O 1
ATOM 6441 N N . VAL B 1 401 ? -12.227 18.297 12.523 1 92.31 401 VAL B N 1
ATOM 6442 C CA . VAL B 1 401 ? -11.109 18.312 11.586 1 92.31 401 VAL B CA 1
ATOM 6443 C C . VAL B 1 401 ? -9.805 18.062 12.336 1 92.31 401 VAL B C 1
ATOM 6445 O O . VAL B 1 401 ? -9.594 18.594 13.43 1 92.31 401 VAL B O 1
ATOM 6448 N N . ASN B 1 402 ? -8.766 17.391 11.906 1 71.5 402 ASN B N 1
ATOM 6449 C CA . ASN B 1 402 ? -7.414 17.109 12.367 1 71.5 402 ASN B CA 1
ATOM 6450 C C . ASN B 1 402 ? -7.41 16.047 13.453 1 71.5 402 ASN B C 1
ATOM 6452 O O . ASN B 1 402 ? -7.398 16.359 14.648 1 71.5 402 ASN B O 1
ATOM 6456 N N . PRO B 1 403 ? -8.109 14.844 13.383 1 55.59 403 PRO B N 1
ATOM 6457 C CA . PRO B 1 403 ? -7.77 14 14.531 1 55.59 403 PRO B CA 1
ATOM 6458 C C . PRO B 1 403 ? -6.293 13.609 14.562 1 55.59 403 PRO B C 1
ATOM 6460 O O . PRO B 1 403 ? -5.625 13.648 13.523 1 55.59 403 PRO B O 1
#

InterPro domains:
  IPR000315 B-box-type zinc finger [PF00643] (18-56)
  IPR000315 B-box-type zinc finger [PS50119] (16-57)
  IPR000315 B-box-type zinc finger [SM00336] (16-57)
  IPR001870 B30.2/SPRY domain [PS50188] (214-403)
  IPR003877 SPRY domain [PF00622] (286-400)
  IPR003877 SPRY domain [SM00449] (284-403)
  IPR003879 Butyrophylin-like, SPRY domain [PR01407] (230-247)
  IPR003879 Butyrophylin-like, SPRY domain [PR01407] (247-264)
  IPR003879 Butyrophylin-like, SPRY domain [PR01407] (269-293)
  IPR003879 Butyrophylin-like, SPRY domain [PR01407] (301-314)
  IPR003879 Butyrophylin-like, SPRY domain [PR01407] (344-368)
  IPR003879 Butyrophylin-like, SPRY domain [PR01407] (374-392)
  IPR006574 SPRY-associated [PF13765] (234-282)
  IPR006574 SPRY-associated [SM00589] (231-283)
  IPR013320 Concanavalin A-like lectin/glucanase domain superfamily [SSF49899] (227-396)
  IPR043136 B30.2/SPRY domain superfamily [G3DSA:2.60.120.920] (225-403)
  IPR050143 Tripartite motif-containing [PTHR24103] (4-397)

Solvent-accessible surface area (backbone atoms only — not comparable to full-atom values): 42101 Å² total; per-residue (Å²): 129,73,74,76,63,41,56,37,27,29,37,43,52,58,82,54,78,78,48,29,27,90,84,73,67,32,58,53,52,30,21,31,46,79,75,33,36,57,32,17,73,65,51,42,73,34,80,88,41,57,85,46,59,69,41,51,31,70,58,50,45,50,51,49,45,60,63,44,47,60,53,49,52,48,42,51,51,52,34,50,50,45,50,51,50,42,52,54,42,49,51,53,51,49,51,51,52,50,52,51,52,52,50,53,50,50,48,54,49,50,52,50,53,49,50,52,51,50,52,52,53,50,52,53,54,51,49,54,52,49,50,51,51,50,53,51,51,51,47,49,52,54,52,51,52,53,41,48,50,47,39,50,51,40,49,51,50,42,50,53,50,48,50,41,63,75,49,48,35,3,51,50,57,78,52,50,63,48,46,50,53,59,64,59,50,74,64,74,80,64,77,78,59,78,60,64,65,60,55,51,49,50,48,45,52,51,29,43,47,50,51,49,52,51,52,52,51,50,44,55,55,47,49,57,56,54,66,63,37,40,54,49,81,53,36,53,28,72,62,23,31,7,51,36,48,46,63,42,93,84,22,32,35,38,34,40,42,89,70,62,54,95,66,80,89,48,92,60,22,18,69,65,49,56,30,35,33,36,65,58,69,42,80,63,53,39,36,30,40,43,34,35,49,45,65,64,40,66,39,25,40,32,48,36,36,24,36,68,83,40,80,39,65,54,90,73,67,73,24,53,95,60,37,22,48,36,38,34,37,49,68,83,41,39,29,35,31,46,89,72,65,40,75,50,89,70,96,60,84,68,44,36,38,26,42,36,39,29,40,81,77,15,37,41,36,34,25,34,56,86,78,61,48,73,72,49,71,47,77,46,84,66,84,60,42,32,22,45,29,38,35,56,36,48,81,56,14,34,40,32,41,50,118,129,72,78,78,66,36,65,24,32,35,34,56,52,61,82,55,78,80,48,29,27,90,85,72,66,32,61,52,52,29,22,32,45,78,74,30,36,56,32,18,73,65,53,43,74,35,79,87,41,58,86,48,56,70,40,51,41,69,57,52,48,50,51,50,46,60,63,44,46,59,52,51,51,49,42,51,52,52,34,50,51,44,49,49,50,43,52,53,41,50,51,53,50,49,50,51,51,51,51,51,52,52,48,52,50,50,50,52,50,52,52,50,52,50,51,52,51,50,51,51,53,50,50,54,55,52,49,54,52,50,51,50,50,49,52,51,52,52,47,50,51,51,53,50,52,54,42,49,51,50,38,50,51,38,48,52,51,44,51,54,50,49,50,42,63,75,47,46,38,3,60,49,60,78,50,52,65,49,48,51,51,60,64,60,49,72,65,74,81,64,77,79,58,80,60,63,66,60,55,50,49,51,49,46,53,51,30,44,49,50,51,49,50,50,52,51,51,51,45,56,54,47,52,56,56,55,65,63,35,40,55,49,80,53,35,53,28,75,61,23,29,7,50,35,50,48,64,42,93,84,22,32,36,39,33,42,42,89,68,62,54,94,67,79,90,48,90,60,22,19,68,64,48,55,29,34,33,38,64,57,69,42,80,61,53,40,36,29,40,42,34,36,47,46,65,63,41,67,38,24,38,32,47,38,36,25,36,68,83,41,81,39,65,53,91,72,69,74,25,53,94,59,35,22,48,36,37,32,36,50,66,83,41,40,30,35,31,45,92,73,66,39,74,48,88,68,98,62,83,66,44,34,39,26,43,37,39,28,40,83,78,15,36,41,36,35,25,35,56,84,78,61,48,74,72,49,70,47,79,45,83,65,83,61,43,32,22,45,29,38,35,55,36,46,80,54,14,35,40,32,40,50,119

Radius of gyration: 51.66 Å; Cα contacts (8 Å, |Δi|>4): 1402; chains: 2; bounding box: 73×190×94 Å

Sequence (806 aa):
MESLFCQLRVQTIMDSPAQLCAKHREALKLLCQEDQKPICMVCHAIRVHATHHLFPVDEAVQDCLDKLSPHLAFLKTEKEKALETKLNGEREIQGMLDLVSVEIQKVASNFSKMQEFLKDQEKSLLLQMEELNRDIAHWKEQFTTQLSNKVSHLSNLMDELEEQHQHPALELPEDIGNILHRAEMPMATYSKTVPPELRDRIQHLSGKSWILQRTMRRFTECLQSELEKRKVLLTLNPDTANSHLFISPDQKTVYFRETPQKLPYSAERFDSHFCVLAQEAFSSGKHCWEVCVGAGSVEGWAVGVSRASGRRKGEIGFVPSRGIWAIQMLKGHYEALTTPETPLTLSRPLKRLEVSLDYEGGSLTFSDAETGILIFTFSEDFCEEVLPFFWLWGQGAQLTVNPMESLFCQLRVQTIMDSPAQLCAKHREALKLLCQEDQKPICMVCHAIRVHATHHLFPVDEAVQDCLDKLSPHLAFLKTEKEKALETKLNGEREIQGMLDLVSVEIQKVASNFSKMQEFLKDQEKSLLLQMEELNRDIAHWKEQFTTQLSNKVSHLSNLMDELEEQHQHPALELPEDIGNILHRAEMPMATYSKTVPPELRDRIQHLSGKSWILQRTMRRFTECLQSELEKRKVLLTLNPDTANSHLFISPDQKTVYFRETPQKLPYSAERFDSHFCVLAQEAFSSGKHCWEVCVGAGSVEGWAVGVSRASGRRKGEIGFVPSRGIWAIQMLKGHYEALTTPETPLTLSRPLKRLEVSLDYEGGSLTFSDAETGILIFTFSEDFCEEVLPFFWLWGQGAQLTVNP

Organism: Vombatus ursinus (NCBI:txid29139)

pLDDT: mean 83.57, std 15.36, range [26.2, 97.88]

Foldseek 3Di:
DVQLVLALLEPVVPDPPQPADPVGGHRQFKAFSVVSYGDHPVVCVDPPRVPTDIDGNVVSVVVVCVVVVVVVVVVVVVVVVVVVCVVVVVVVVVVVVVVVVVVVVVVVVVVVVVVVVVVVVVVVLVVLVVVLVVVVVVVVVVLCVLVVVVVVQLVVLVVVVVVCVVVVDPPPPPCVVVSVVSVPPPRPPPPPDDPVVSVVSVVVSVVVVVVVVVVVVVVVVVVVVVVQAAEDFWFWDPLAFEQQWDADPVRFKIFGDPDGHDDDDHPNYAYPFGKTWTPDKDQAGKYKWKKFFPPQAQAKKKKFKFFPPADRYDDDQQEVVRGHWIWMDGNRWIWTRYVVIHTWDDPDDAGMKMWMDHQCQQKIWIARPVVRHTTDMDGGNDDGMMTIMMGGDDHGGMMGIHD/DPQVPQQPLEPVPPPDPQPQDPVGHHRQFKAFRVVSYGDHPVVCVDPPRVPTDIDGNVVSVVVVCVVVVVVVVVVVVVVVVVVVCVVVVVVVVVVVVVVVVVVVVVVVVVVVVVVVVVVVVVVVLVVLVVVLVVVVVVVVVVLCVLVVVVVVQLVVLVVVVVVCVVVVDPPPPPCVVVSVVSVPPPSPPPPPDDPVVSVVSVVVSVVVVVVVVVVVVVVVVVVVVVVQAAEDFWFWDPLAFEQQWDADPVRFKIFGDPDGHDDDDHPNYAYPFGKTWTPDKDQAGKYKWKKFFPPQAQAKKKKFKFFPPADRYDDDQQEVVRGHWIWMDGNRWIWTRYVVIHTWDDPDDAGMKMWMDHQCQQKIWIARPVVRHTTDMDGGNDDGMMTIMMGGDDHGGMMGIHD

Secondary structure (DSSP, 8-state):
--TTSSGGGGGGGSSSS--B-TTT--B--EEETTTTEEE-HHHHHSGGGTTS-EEEHHHHHHHHHHHHHHHHHHHHHHHHHHHHHHHHHHHHHHHHHHHHHHHHHHHHHHHHHHHHHHHHHHHHHHHHHHHHHHHHHHHHHHHHHHHHHHHHHHHHHHHHHHHHHHS--BS--HHHHHHHHHHHS-------S--HHHHHHHHHHHHHHHHHHHHHHHHHHHHHHHHTSEE----B-GGGS-TTEEE-TTSSEEEE-SSPP-----TTS-SSS-EEEBS--BSSSEEEEEEE--SS--SEEEEEEEETT---SS----SGGGTEEEEEEETTEEEE--SS-EEE--SS--SEEEEEEETTTTEEEEEETTT--EEEEEE----S-EEEEEEEESTT-EEEE--/--GGGSGGGBGGGSSSS--B-TTT--BEEEEETTTTEEEEHHHHHSGGGTTS-EEEHHHHHHHHHHHHHHHHHHHHHHHHHHHHHHHHHHHHHHHHHHHHHHHHHHHHHHHHHHHHHHHHHHHHHHHHHHHHHHHHHHHHHHHHHHHHHHHHHHHHHHHHHHHHHHS--SS--THHHHHHHHHHS-------S--HHHHHHHHHHHHHHHHHHHHHHHHHHHHHHHHTSEE----B-GGGS-TTEEE-TTSSEEEE-SSPP-----TTS-SSS-EEEBS--BSSSEEEEEEE--SS--SEEEEEEEETT---SS----SGGGTEEEEEEETTEEEE--SS-EEE--SS--SEEEEEEETTTTEEEEEETTT--EEEEEE----S-EEEEEEEESTT-EEEE--

=== Feature glossary ===
Each block in this record encodes a different view of the same protein. In brief:

Predicted aligned error. PAE(i, j) answers: if I align the predicted and true structures on residue i, how far off (in Å) do I expect residue j to be? A block-diagonal PAE matrix with low values on the blocks and high values off-diagonal is the signature of a multi-domain protein with confidently predicted domains but uncertain inter-domain orientation.

Contact-map, Ramachandran, and PAE plots. Plot images: a contact map (which residues are close in 3D, as an N×N binary image), a Ramachandran scatter (backbone torsion angles, revealing secondary-structure composition at a glance), and — for AlphaFold structures — a PAE heatmap (pairwise prediction confidence).

Backbone torsions (φ/ψ). φ (phi) and ψ (psi) are the two rotatable backbone dihedrals per residue: φ is the C(i-1)–N–Cα–C torsion, ψ is the N–Cα–C–N(i+1) torsion, both in degrees on (−180°, 180°]. α-helical residues cluster near (−60°, −45°); β-strand residues near (−120°, +130°). A Ramachandran plot is simply a scatter of (φ, ψ) for every residue.

Foldseek 3Di. A 3Di character summarizes, for each residue, the relative orientation of the Cα frame of its nearest spatial neighbor. Because it encodes fold topology rather than chemistry, 3Di alignments detect remote structural similarity that sequence alignment misses.

Radius of gyration, Cα contacts, bounding box. Three whole-structure scalars: the radius of gyration (RMS distance of Cα from centroid, in Å), the count of Cα–Cα contacts (pairs closer than 8 Å and separated by more than four residues in sequence — i.e. tertiary, not local, contacts), and the bounding-box dimensions. Together they distinguish compact globular folds from extended fibres or disordered chains.

Sequence. Sequence gives the chain of amino acids in standard one-letter code (A=alanine, C=cysteine, …, Y=tyrosine), read N→C. It is the only feature that is directly encoded by the gene; all structural features are derived from the folded form of this sequence.

mmCIF coordinates. Atomic coordinates in PDBx/mmCIF format — the same representation the Protein Data Bank distributes. Each line of the _atom_site loop places one backbone atom in Cartesian space (units: ångströms, origin: arbitrary).

Secondary structure (3-state, P-SEA). Three-state secondary structure (P-SEA) collapses the eight DSSP classes into helix (a), strand (b), and coil (c). P-SEA assigns these from Cα geometry alone — distances and angles — without requiring backbone oxygens, so it works on any Cα trace.

InterPro / GO / CATH / organism. Functional annotations link the protein to curated databases. InterPro entries identify conserved domains and families by matching the sequence against member-database signatures (Pfam, PROSITE, CDD, …). Gene Ontology (GO) terms describe molecular function, biological process, and cellular component in a controlled vocabulary. CATH places the structure in a hierarchical fold classification (Class/Architecture/Topology/Homologous-superfamily). The organism is the source species.

B-factor. B-factor (Debye–Waller factor) reflects atomic displacement in the crystal lattice. It is an experimental observable (units Å²), not a prediction; low values mean the atom is pinned down, high values mean it moves or is heterogeneous across the crystal.

Rendered structure images. Structure images are PyMOL renders from six orthogonal camera directions. Cartoon representation draws helices as coils and strands as arrows; sticks shows the backbone as bonds; surface shows the solvent-excluded envelope. Rainbow coloring maps sequence position to hue (blue→red, N→C); chain coloring assigns a distinct color per polypeptide.

Solvent-accessible surface area. Solvent-accessible surface area (SASA) is the area in Å² traced out by the centre of a 1.4 Å probe sphere (a water molecule) rolled over the protein's van der Waals surface (Shrake–Rupley / Lee–Richards construction). Buried residues have near-zero SASA; fully exposed residues can exceed 200 Å². The total SASA scales roughly with the number of surface residues.

Secondary structure (8-state, DSSP). The SS8 string is DSSP's per-residue secondary-structure call. α-helix (H) means an i→i+4 H-bond ladder; β-strand (E) means the residue participates in a β-sheet; 3₁₀ (G) and π (I) are tighter and wider helices; T/S are turns/bends; '-' is loop.

pLDDT. For AlphaFold models, the B-factor field carries pLDDT — the model's own estimate of local accuracy on a 0–100 scale. Regions with pLDDT<50 should be treated as essentially unmodeled; they often correspond to intrinsically disordered segments.

Nearest PDB structures. Nearest PDB neighbors are the top structural matches found by Foldseek when searching this structure against the entire Protein Data Bank. Each hit reports a TM-score (0 to 1; >0.5 almost always implies the same fold) and an E-value. These are *structural* homologs — they may share no detectable sequence similarity.